Protein AF-0000000084503855 (afdb_homodimer)

Radius of gyration: 35.09 Å; Cα contacts (8 Å, |Δi|>4): 1889; chains: 2; bounding box: 133×129×103 Å

Foldseek 3Di:
DCPDDPDPPPPPDDDPPPPPPPPPPPPPPPPLPQPPPPPDDPDDLLDFDDLLDCLLVLLQLLQQPQALAVLQLQQAFFKKFKWKQAFFQKWKAKACALDDDAFFDKIFSDQLVRVLHQFYPHIKIWIKTFHHIAIEMETGHQLVFQFQLANVFVLCLQQPVADDSDDPVCPVVSLQSVLVSCVVLRHQWYWHHFLAIMTRGGGPVPRMDTPDIDNDFDAFPDDDPLFPPPPRVPDPDPPPPDDDDDDDPDDDPPPPPPPPDPPPSPPRPDYDGPPPDDDHGHHSLLSVVVSSVVRLVQNGPPRPPSMGTPSLLMQGNSQVVQPQLSVVCRPHDSSSRHPHRGDSVSSVVSNVSSSLSSHPPRADALPDPLNVLSVVVCVLPVVLLVVLLQLLDDPHDPDDLVVSLVVNLVSLCVSLVVLDDPQLDDDPPPPPPPDDPCPPVCVVVCLSVLLVSLVSSLSCQLPVSPVPRPPVRRDPSNVSSSSSSSSLSSNVSSLSSSLNSCSVDPDPVDDSNVNSNVNSVSSVVNCVSSVHSVVQWDVPHEDPQWDWDFATPPQQDDDGPPRPDDGDDSVPGDRRIDTGGSPHPSD/DCPPDPDDDDPPPPPPPPPPPPPPPPPPPPPLPQPPPPPDDPDDLLDFDDLLDCLLVLLQLLQCPQALAVLQLQQAFFKKFKWKQAFFQKWKAKACALDDDFFFDKIFSDQLQRVLHQFYPHIKIWIKTFHHIAIEMETGHQLVFQFQLANVFVLCLQQPVADDRDDPVCPRVSLQSVLVSCVVLRHQWYWHHFLAIMTRGGGPVPRMDTPDIDNDFDAFPDDDPLFPPPPRVPDPDPPPPDDDDDDDPDDDPPPPPPPPPPPPSPPRPDYDGPPPDDDHGHHSLLSVLVSSVVRLVQNGPVRPPSMGTPSLLMQGNSQVVQPQLSVVCRPHDSSSRHPHRGDSVSSVVSNVSVSLSSHPPRADALPDPLNVLSVVVCVLPVVLLVVLLQLLDDPHDPDDLVVSLVVNLVSLCVSLVVLDDPQLDDDPPPPPPPDDPCPPVCVVVCLSVLQVSLVSSLSCQLPVSPVPRPPVRRDPSNVSSSSSSSSLSSNVSSLSSSLNSCSVDPDPVDDSNNNSNVNSVSSVVNCVSSVHSVVQWDVPHADPQWDWDFDTPPQQDDDGVPRPDDGDDSVPGDRRIDTGGSPHPSD

Structure (mmCIF, N/CA/C/O backbone):
data_AF-0000000084503855-model_v1
#
loop_
_entity.id
_entity.type
_entity.pdbx_description
1 polymer 'Uncharacterized protein'
#
loop_
_atom_site.group_PDB
_atom_site.id
_atom_site.type_symbol
_atom_site.label_atom_id
_atom_site.label_alt_id
_atom_site.label_comp_id
_atom_site.label_asym_id
_atom_site.label_entity_id
_atom_site.label_seq_id
_atom_site.pdbx_PDB_ins_code
_atom_site.Cartn_x
_atom_site.Cartn_y
_atom_site.Cartn_z
_atom_site.occupancy
_atom_site.B_iso_or_equiv
_atom_site.auth_seq_id
_atom_site.auth_comp_id
_atom_site.auth_asym_id
_atom_site.auth_atom_id
_atom_site.pdbx_PDB_model_num
ATOM 1 N N . MET A 1 1 ? 39.156 76.625 -50.906 1 20.64 1 MET A N 1
ATOM 2 C CA . MET A 1 1 ? 39.375 76.875 -49.5 1 20.64 1 MET A CA 1
ATOM 3 C C . MET A 1 1 ? 38.156 76.375 -48.688 1 20.64 1 MET A C 1
ATOM 5 O O . MET A 1 1 ? 38.312 75.75 -47.625 1 20.64 1 MET A O 1
ATOM 9 N N . ARG A 1 2 ? 37.062 77 -48.906 1 20.7 2 ARG A N 1
ATOM 10 C CA . ARG A 1 2 ? 36.062 77.5 -47.938 1 20.7 2 ARG A CA 1
ATOM 11 C C . ARG A 1 2 ? 35.125 76.375 -47.531 1 20.7 2 ARG A C 1
ATOM 13 O O . ARG A 1 2 ? 34.219 76 -48.312 1 20.7 2 ARG A O 1
ATOM 20 N N . THR A 1 3 ? 35.656 75.312 -46.875 1 24.72 3 THR A N 1
ATOM 21 C CA . THR A 1 3 ? 35.188 74 -46.562 1 24.72 3 THR A CA 1
ATOM 22 C C . THR A 1 3 ? 34.031 74.062 -45.562 1 24.72 3 THR A C 1
ATOM 24 O O . THR A 1 3 ? 34.188 74.5 -44.438 1 24.72 3 THR A O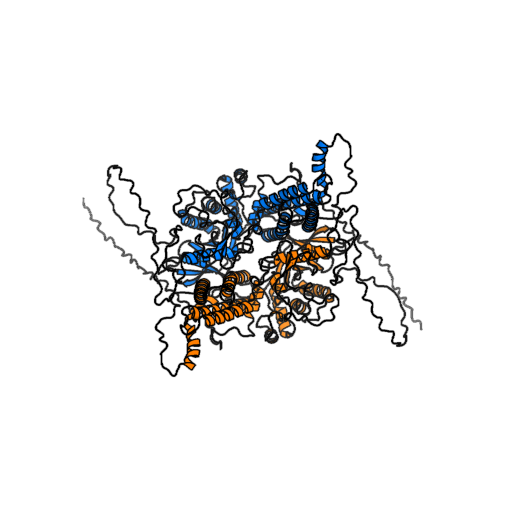 1
ATOM 27 N N . THR A 1 4 ? 32.844 74.5 -46.094 1 23.95 4 THR A N 1
ATOM 28 C CA . THR A 1 4 ? 31.641 74.875 -45.344 1 23.95 4 THR A CA 1
ATOM 29 C C . THR A 1 4 ? 31.234 73.75 -44.406 1 23.95 4 THR A C 1
ATOM 31 O O . THR A 1 4 ? 31.266 72.562 -44.75 1 23.95 4 THR A O 1
ATOM 34 N N . GLY A 1 5 ? 31.188 74 -43.062 1 21.47 5 GLY A N 1
ATOM 35 C CA . GLY A 1 5 ? 31.156 73.5 -41.688 1 21.47 5 GLY A CA 1
ATOM 36 C C . GLY A 1 5 ? 29.812 72.875 -41.281 1 21.47 5 GLY A C 1
ATOM 37 O O . GLY A 1 5 ? 28.859 73.625 -41.031 1 21.47 5 GLY A O 1
ATOM 38 N N . LEU A 1 6 ? 29.203 72 -42.188 1 24.83 6 LEU A N 1
ATOM 39 C CA . LEU A 1 6 ? 27.797 71.625 -41.969 1 24.83 6 LEU A CA 1
ATOM 40 C C . LEU A 1 6 ? 27.594 71 -40.594 1 24.83 6 LEU A C 1
ATOM 42 O O . LEU A 1 6 ? 28.281 70.062 -40.219 1 24.83 6 LEU A O 1
ATOM 46 N N . TYR A 1 7 ? 27.141 71.812 -39.594 1 21.03 7 TYR A N 1
ATOM 47 C CA . TYR A 1 7 ? 26.891 71.75 -38.156 1 21.03 7 TYR A CA 1
ATOM 48 C C . TYR A 1 7 ? 25.922 70.625 -37.844 1 21.03 7 TYR A C 1
ATOM 50 O O . TYR A 1 7 ? 24.859 70.5 -38.469 1 21.03 7 TYR A O 1
ATOM 58 N N . ALA A 1 8 ? 26.391 69.438 -37.188 1 21.44 8 ALA A N 1
ATOM 59 C CA . ALA A 1 8 ? 25.953 68.125 -36.75 1 21.44 8 ALA A CA 1
ATOM 60 C C . ALA A 1 8 ? 24.906 68.25 -35.656 1 21.44 8 ALA A C 1
ATOM 62 O O . ALA A 1 8 ? 25.234 68.625 -34.531 1 21.44 8 ALA A O 1
ATOM 63 N N . CYS A 1 9 ? 23.766 68.938 -35.812 1 20.27 9 CYS A N 1
ATOM 64 C CA . CYS A 1 9 ? 22.844 69.25 -34.719 1 20.27 9 CYS A CA 1
ATOM 65 C C . CYS A 1 9 ? 22.312 67.938 -34.062 1 20.27 9 CYS A C 1
ATOM 67 O O . CYS A 1 9 ? 21.547 67.188 -34.688 1 20.27 9 CYS A O 1
ATOM 69 N N . LEU A 1 10 ? 23.125 67.188 -33.375 1 20.89 10 LEU A N 1
ATOM 70 C CA . LEU A 1 10 ? 22.75 65.875 -32.75 1 20.89 10 LEU A CA 1
ATOM 71 C C . LEU A 1 10 ? 21.688 66.062 -31.672 1 20.89 10 LEU A C 1
ATOM 73 O O . LEU A 1 10 ? 21.922 66.812 -30.703 1 20.89 10 LEU A O 1
ATOM 77 N N . LEU A 1 11 ? 20.375 66.188 -31.984 1 20.27 11 LEU A N 1
ATOM 78 C CA . LEU A 1 11 ? 19.219 66.438 -31.141 1 20.27 11 LEU A CA 1
ATOM 79 C C . LEU A 1 11 ? 19.125 65.375 -30.047 1 20.27 11 LEU A C 1
ATOM 81 O O . LEU A 1 11 ? 19.125 64.188 -30.328 1 20.27 11 LEU A O 1
ATOM 85 N N . THR A 1 12 ? 19.5 65.625 -28.75 1 21 12 THR A N 1
ATOM 86 C CA . THR A 1 12 ? 19.672 64.875 -27.484 1 21 12 THR A CA 1
ATOM 87 C C . THR A 1 12 ? 18.328 64.562 -26.859 1 21 12 THR A C 1
ATOM 89 O O . THR A 1 12 ? 18.25 63.938 -25.797 1 21 12 THR A O 1
ATOM 92 N N . GLY A 1 13 ? 17.172 64.438 -27.469 1 20.45 13 GLY A N 1
ATOM 93 C CA . GLY A 1 13 ? 16.031 64.625 -26.578 1 20.45 13 GLY A CA 1
ATOM 94 C C . GLY A 1 13 ? 16 63.594 -25.453 1 20.45 13 GLY A C 1
ATOM 95 O O . GLY A 1 13 ? 16.641 62.562 -25.547 1 20.45 13 GLY A O 1
ATOM 96 N N . SER A 1 14 ? 15.508 63.969 -24.156 1 20.91 14 SER A N 1
ATOM 97 C CA . SER A 1 14 ? 15.375 63.625 -22.75 1 20.91 14 SER A CA 1
ATOM 98 C C . SER A 1 14 ? 14.375 62.5 -22.531 1 20.91 14 SER A C 1
ATOM 100 O O . SER A 1 14 ? 13.203 62.625 -22.891 1 20.91 14 SER A O 1
ATOM 102 N N . LEU A 1 15 ? 14.711 61.25 -22.75 1 21.56 15 LEU A N 1
ATOM 103 C CA . LEU A 1 15 ? 13.844 60.094 -22.5 1 21.56 15 LEU A CA 1
ATOM 104 C C . LEU A 1 15 ? 13.414 60.062 -21.031 1 21.56 15 LEU A C 1
ATOM 106 O O . LEU A 1 15 ? 14.258 60.031 -20.141 1 21.56 15 LEU A O 1
ATOM 110 N N . ALA A 1 16 ? 12.219 60.594 -20.641 1 23.03 16 ALA A N 1
ATOM 111 C CA . ALA A 1 16 ? 11.539 60.594 -19.359 1 23.03 16 ALA A CA 1
ATOM 112 C C . ALA A 1 16 ? 11.352 59.156 -18.844 1 23.03 16 ALA A C 1
ATOM 114 O O . ALA A 1 16 ? 10.742 58.312 -19.531 1 23.03 16 ALA A O 1
ATOM 115 N N . PHE A 1 17 ? 12.266 58.656 -18.062 1 23.59 17 PHE A N 1
ATOM 116 C CA . PHE A 1 17 ? 12.25 57.375 -17.344 1 23.59 17 PHE A CA 1
ATOM 117 C C . PHE A 1 17 ? 11.062 57.312 -16.391 1 23.59 17 PHE A C 1
ATOM 119 O O . PHE A 1 17 ? 10.969 58.094 -15.453 1 23.59 17 PHE A O 1
ATOM 126 N N . VAL A 1 18 ? 9.812 57.094 -16.859 1 23.7 18 VAL A N 1
ATOM 127 C CA . VAL A 1 18 ? 8.719 56.844 -15.922 1 23.7 18 VAL A CA 1
ATOM 128 C C . VAL A 1 18 ? 9.047 55.688 -15.008 1 23.7 18 VAL A C 1
ATOM 130 O O . VAL A 1 18 ? 9.281 54.562 -15.484 1 23.7 18 VAL A O 1
ATOM 133 N N . ALA A 1 19 ? 9.656 55.875 -13.852 1 24.56 19 ALA A N 1
ATOM 134 C CA . ALA A 1 19 ? 9.945 54.969 -12.742 1 24.56 19 ALA A CA 1
ATOM 135 C C . ALA A 1 19 ? 8.664 54.344 -12.195 1 24.56 19 ALA A C 1
ATOM 137 O O . ALA A 1 19 ? 7.832 55.031 -11.609 1 24.56 19 ALA A O 1
ATOM 138 N N . GLY A 1 20 ? 7.938 53.531 -12.953 1 23.92 20 GLY A N 1
ATOM 139 C CA . GLY A 1 20 ? 6.844 52.812 -12.32 1 23.92 20 GLY A CA 1
ATOM 140 C C . GLY A 1 20 ? 7.266 52.094 -11.047 1 23.92 20 GLY A C 1
ATOM 141 O O . GLY A 1 20 ? 8.219 51.312 -11.055 1 23.92 20 GLY A O 1
ATOM 142 N N . SER A 1 21 ? 7.145 52.75 -9.906 1 26.02 21 SER A N 1
ATOM 143 C CA . SER A 1 21 ? 7.363 52.188 -8.578 1 26.02 21 SER A CA 1
ATOM 144 C C . SER A 1 21 ? 6.586 50.906 -8.391 1 26.02 21 SER A C 1
ATOM 146 O O . SER A 1 21 ? 5.355 50.875 -8.484 1 26.02 21 SER A O 1
ATOM 148 N N . VAL A 1 22 ? 7.082 49.781 -8.852 1 29.42 22 VAL A N 1
ATOM 149 C CA . VAL A 1 22 ? 6.512 48.531 -8.43 1 29.42 22 VAL A CA 1
ATOM 150 C C . VAL A 1 22 ? 6.496 48.438 -6.906 1 29.42 22 VAL A C 1
ATOM 152 O O . VAL A 1 22 ? 7.547 48.469 -6.266 1 29.42 22 VAL A O 1
ATOM 155 N N . ILE A 1 23 ? 5.449 49 -6.289 1 29.05 23 ILE A N 1
ATOM 156 C CA . ILE A 1 23 ? 5.188 48.781 -4.871 1 29.05 23 ILE A CA 1
ATOM 157 C C . ILE A 1 23 ? 5.305 47.281 -4.551 1 29.05 23 ILE A C 1
ATOM 159 O O . ILE A 1 23 ? 4.574 46.469 -5.113 1 29.05 23 ILE A O 1
ATOM 163 N N . TYR A 1 24 ? 6.492 46.906 -4.211 1 29.59 24 TYR A N 1
ATOM 164 C CA . TYR A 1 24 ? 6.727 45.594 -3.58 1 29.59 24 TYR A CA 1
ATOM 165 C C . TYR A 1 24 ? 5.777 45.375 -2.404 1 29.59 24 TYR A C 1
ATOM 167 O O . TYR A 1 24 ? 5.93 46.031 -1.354 1 29.59 24 TYR A O 1
ATOM 175 N N . ASP A 1 25 ? 4.477 45.25 -2.689 1 28.19 25 ASP A N 1
ATOM 176 C CA . ASP A 1 25 ? 3.631 44.875 -1.563 1 28.19 25 ASP A CA 1
ATOM 177 C C . ASP A 1 25 ? 4.238 43.688 -0.797 1 28.19 25 ASP A C 1
ATOM 179 O O . ASP A 1 25 ? 4.598 42.688 -1.393 1 28.19 25 ASP A O 1
ATOM 183 N N . ASN A 1 26 ? 4.961 43.969 0.205 1 31.09 26 ASN A N 1
ATOM 184 C CA . ASN A 1 26 ? 5.383 42.969 1.186 1 31.09 26 ASN A CA 1
ATOM 185 C C . ASN A 1 26 ? 4.289 41.938 1.444 1 31.09 26 ASN A C 1
ATOM 187 O O . ASN A 1 26 ? 3.166 42.312 1.803 1 31.09 26 ASN A O 1
ATOM 191 N N . PRO A 1 27 ? 4.352 40.844 0.814 1 33.06 27 PRO A N 1
ATOM 192 C CA . PRO A 1 27 ? 3.295 39.875 1.146 1 33.06 27 PRO A CA 1
ATOM 193 C C . PRO A 1 27 ? 3.059 39.75 2.65 1 33.06 27 PRO A C 1
ATOM 195 O O . PRO A 1 27 ? 3.971 39.406 3.395 1 33.06 27 PRO A O 1
ATOM 198 N N . VAL A 1 28 ? 2.254 40.625 3.24 1 30.77 28 VAL A N 1
ATOM 199 C CA . VAL A 1 28 ? 1.726 40.594 4.602 1 30.77 28 VAL A CA 1
ATOM 200 C C . VAL A 1 28 ? 1.418 39.156 4.98 1 30.77 28 VAL A C 1
ATOM 202 O O . VAL A 1 28 ? 0.935 38.375 4.156 1 30.77 28 VAL A O 1
ATOM 205 N N . GLN A 1 29 ? 1.939 38.688 6.055 1 35 29 GLN A N 1
ATOM 206 C CA . GLN A 1 29 ? 1.551 37.469 6.754 1 35 29 GLN A CA 1
ATOM 207 C C . GLN A 1 29 ? 0.047 37.219 6.648 1 35 29 GLN A C 1
ATOM 209 O O . GLN A 1 29 ? -0.75 38.062 7.066 1 35 29 GLN A O 1
ATOM 214 N N . LYS A 1 30 ? -0.479 36.594 5.68 1 41.06 30 LYS A N 1
ATOM 215 C CA . LYS A 1 30 ? -1.91 36.312 5.781 1 41.06 30 LYS A CA 1
ATOM 216 C C . LYS A 1 30 ? -2.236 35.594 7.07 1 41.06 30 LYS A C 1
ATOM 218 O O . LYS A 1 30 ? -1.779 34.469 7.273 1 41.06 30 LYS A O 1
ATOM 223 N N . PRO A 1 31 ? -2.57 36.25 8.164 1 38.91 31 PRO A N 1
ATOM 224 C CA . PRO A 1 31 ? -3.006 35.531 9.359 1 38.91 31 PRO A CA 1
ATOM 225 C C . PRO A 1 31 ? -3.92 34.344 9.047 1 38.91 31 PRO A C 1
ATOM 227 O O . PRO A 1 31 ? -4.523 34.312 7.969 1 38.91 31 PRO A O 1
ATOM 230 N N . LEU A 1 32 ? -3.719 33.281 9.82 1 41.47 32 LEU A N 1
ATOM 231 C CA . LEU A 1 32 ? -4.688 32.188 9.719 1 41.47 32 LEU A CA 1
ATOM 232 C C . LEU A 1 32 ? -6.094 32.719 9.5 1 41.47 32 LEU A C 1
ATOM 234 O O . LEU A 1 32 ? -6.594 33.531 10.297 1 41.47 32 LEU A O 1
ATOM 238 N N . LEU A 1 33 ? -6.457 33.125 8.234 1 36.66 33 LEU A N 1
ATOM 239 C CA . LEU A 1 33 ? -7.832 33.562 8 1 36.66 33 LEU A CA 1
ATOM 240 C C . LEU A 1 33 ? -8.812 32.688 8.766 1 36.66 33 LEU A C 1
ATOM 242 O O . LEU A 1 33 ? -8.656 31.469 8.812 1 36.66 33 LEU A O 1
ATOM 246 N N . PRO A 1 34 ? -9.602 33.344 9.617 1 35.28 34 PRO A N 1
ATOM 247 C CA . PRO A 1 34 ? -10.664 32.531 10.211 1 35.28 34 PRO A CA 1
ATOM 248 C C . PRO A 1 34 ? -11.422 31.688 9.172 1 35.28 34 PRO A C 1
ATOM 250 O O . PRO A 1 34 ? -11.766 32.188 8.102 1 35.28 34 PRO A O 1
ATOM 253 N N . GLY A 1 35 ? -11.086 30.469 9 1 34.59 35 GLY A N 1
ATOM 254 C CA . GLY A 1 35 ? -11.852 29.609 8.117 1 34.59 35 GLY A CA 1
ATOM 255 C C . GLY A 1 35 ? -13.32 29.969 8.047 1 34.59 35 GLY A C 1
ATOM 256 O O . GLY A 1 35 ? -13.836 30.672 8.914 1 34.59 35 GLY A O 1
ATOM 257 N N . LEU A 1 36 ? -13.93 29.875 6.852 1 33.81 36 LEU A N 1
ATOM 258 C CA . LEU A 1 36 ? -15.359 30.062 6.633 1 33.81 36 LEU A CA 1
ATOM 259 C C . LEU A 1 36 ? -16.172 29.375 7.734 1 33.81 36 LEU A C 1
ATOM 261 O O . LEU A 1 36 ? -16.219 28.156 7.801 1 33.81 36 LEU A O 1
ATOM 265 N N . SER A 1 37 ? -16.25 30.031 8.852 1 34.38 37 SER A N 1
ATOM 266 C CA . SER A 1 37 ? -17.25 29.531 9.781 1 34.38 37 SER A CA 1
ATOM 267 C C . SER A 1 37 ? -18.562 29.234 9.062 1 34.38 37 SER A C 1
ATOM 269 O O . SER A 1 37 ? -19.078 30.078 8.32 1 34.38 37 SER A O 1
ATOM 271 N N . GLN A 1 38 ? -18.766 28.094 8.617 1 35.62 38 GLN A N 1
ATOM 272 C CA . GLN A 1 38 ? -20.172 27.906 8.32 1 35.62 38 GLN A CA 1
ATOM 273 C C . GLN A 1 38 ? -21.047 28.578 9.375 1 35.62 38 GLN A C 1
ATOM 275 O O . GLN A 1 38 ? -20.844 28.406 10.578 1 35.62 38 GLN A O 1
ATOM 280 N N . PRO A 1 39 ? -21.75 29.688 9.039 1 38.03 39 PRO A N 1
ATOM 281 C CA . PRO A 1 39 ? -22.562 30.453 9.984 1 38.03 39 PRO A CA 1
ATOM 282 C C . PRO A 1 39 ? -23.141 29.578 11.109 1 38.03 39 PRO A C 1
ATOM 284 O O . PRO A 1 39 ? -23.016 29.922 12.281 1 38.03 39 PRO A O 1
ATOM 287 N N . ASN A 1 40 ? -24.344 29 10.797 1 37.69 40 ASN A N 1
ATOM 288 C CA . ASN A 1 40 ? -25.453 28.656 11.664 1 37.69 40 ASN A CA 1
ATOM 289 C C . ASN A 1 40 ? -25.172 27.406 12.492 1 37.69 40 ASN A C 1
ATOM 291 O O . ASN A 1 40 ? -26.078 26.609 12.766 1 37.69 40 ASN A O 1
ATOM 295 N N . SER A 1 41 ? -24.047 26.891 12.508 1 46.59 41 SER A N 1
ATOM 296 C CA . SER A 1 41 ? -24.188 25.656 13.258 1 46.59 41 SER A CA 1
ATOM 297 C C . SER A 1 41 ? -24.359 25.922 14.75 1 46.59 41 SER A C 1
ATOM 299 O O . SER A 1 41 ? -23.547 26.609 15.359 1 46.59 41 SER A O 1
ATOM 301 N N . LYS A 1 42 ? -25.453 25.828 15.359 1 53.38 42 LYS A N 1
ATOM 302 C CA . LYS A 1 42 ? -25.953 25.844 16.734 1 53.38 42 LYS A CA 1
ATOM 303 C C . LYS A 1 42 ? -24.953 25.172 17.672 1 53.38 42 LYS A C 1
ATOM 305 O O . LYS A 1 42 ? -25.109 25.25 18.891 1 53.38 42 LYS A O 1
ATOM 310 N N . TRP A 1 43 ? -23.953 24.453 17.062 1 61.44 43 TRP A N 1
ATOM 311 C CA . TRP A 1 43 ? -23.141 23.688 18.016 1 61.44 43 TRP A CA 1
ATOM 312 C C . TRP A 1 43 ? -21.844 24.406 18.328 1 61.44 43 TRP A C 1
ATOM 314 O O . TRP A 1 43 ? -21.266 25.078 17.453 1 61.44 43 TRP A O 1
ATOM 324 N N . SER A 1 44 ? -21.391 24.312 19.484 1 79.94 44 SER A N 1
ATOM 325 C CA . SER A 1 44 ? -20.109 24.828 19.984 1 79.94 44 SER A CA 1
ATOM 326 C C . SER A 1 44 ? -18.938 24.172 19.266 1 79.94 44 SER A C 1
ATOM 328 O O . SER A 1 44 ? -18.984 22.984 18.922 1 79.94 44 SER A O 1
ATOM 330 N N . TRP A 1 45 ? -17.922 24.938 18.812 1 80.81 45 TRP A N 1
ATOM 331 C CA . TRP A 1 45 ? -16.75 24.469 18.094 1 80.81 45 TRP A CA 1
ATOM 332 C C . TRP A 1 45 ? -16.078 23.328 18.828 1 80.81 45 TRP A C 1
ATOM 334 O O . TRP A 1 45 ? -15.367 22.516 18.234 1 80.81 45 TRP A O 1
ATOM 344 N N . ASP A 1 46 ? -16.312 23.219 20.094 1 87 46 ASP A N 1
ATOM 345 C CA . ASP A 1 46 ? -15.602 22.234 20.922 1 87 46 ASP A CA 1
ATOM 346 C C . ASP A 1 46 ? -16.5 21.047 21.234 1 87 46 ASP A C 1
ATOM 348 O O . ASP A 1 46 ? -16.141 20.188 22.047 1 87 46 ASP A O 1
ATOM 352 N N . ALA A 1 47 ? -17.641 21.031 20.578 1 90.75 47 ALA A N 1
ATOM 353 C CA . ALA A 1 47 ? -18.531 19.906 20.797 1 90.75 47 ALA A CA 1
ATOM 354 C C . ALA A 1 47 ? -18.062 18.688 20 1 90.75 47 ALA A C 1
ATOM 356 O O . ALA A 1 47 ? -17.625 18.812 18.859 1 90.75 47 ALA A O 1
ATOM 357 N N . PRO A 1 48 ? -18.141 17.484 20.625 1 92.69 48 PRO A N 1
ATOM 358 C CA . PRO A 1 48 ? -17.875 16.266 19.859 1 92.69 48 PRO A CA 1
ATOM 359 C C . PRO A 1 48 ? -18.906 16.016 18.766 1 92.69 48 PRO A C 1
ATOM 361 O O . PRO A 1 48 ? -19.969 16.656 18.75 1 92.69 48 PRO A O 1
ATOM 364 N N . PRO A 1 49 ? -18.578 15.195 17.812 1 92.38 49 PRO A N 1
ATOM 365 C CA . PRO A 1 49 ? -19.547 14.898 16.766 1 92.38 49 PRO A CA 1
ATOM 366 C C . PRO A 1 49 ? -20.859 14.344 17.312 1 92.38 49 PRO A C 1
ATOM 368 O O . PRO A 1 49 ? -20.859 13.586 18.281 1 92.38 49 PRO A O 1
ATOM 371 N N . ALA A 1 50 ? -21.859 14.773 16.609 1 89.44 50 ALA A N 1
ATOM 372 C CA . ALA A 1 50 ? -23.172 14.258 16.984 1 89.44 50 ALA A CA 1
ATOM 373 C C . ALA A 1 50 ? -23.266 12.758 16.75 1 89.44 50 ALA A C 1
ATOM 375 O O . ALA A 1 50 ? -22.5 12.203 15.953 1 89.44 50 ALA A O 1
ATOM 376 N N . ASP A 1 51 ? -24.203 12.125 17.359 1 85.62 51 ASP A N 1
ATOM 377 C CA . ASP A 1 51 ? -24.391 10.68 17.281 1 85.62 51 ASP A CA 1
ATOM 378 C C . ASP A 1 51 ? -24.797 10.266 15.867 1 85.62 51 ASP A C 1
ATOM 380 O O . ASP A 1 51 ? -24.578 9.125 15.461 1 85.62 51 ASP A O 1
ATOM 384 N N . ASP A 1 52 ? -25.406 11.172 15.219 1 87.38 52 ASP A N 1
ATOM 385 C CA . ASP A 1 52 ? -25.891 10.836 13.883 1 87.38 52 ASP A CA 1
ATOM 386 C C . ASP A 1 52 ? -24.938 11.383 12.812 1 87.38 52 ASP A C 1
ATOM 388 O O . ASP A 1 52 ? -25.328 11.523 11.648 1 87.38 52 ASP A O 1
ATOM 392 N N . ASN A 1 53 ? -23.781 11.719 13.25 1 90.94 53 ASN A N 1
ATOM 393 C CA . ASN A 1 53 ? -22.719 12.117 12.32 1 90.94 53 ASN A CA 1
ATOM 394 C C . ASN A 1 53 ? -21.938 10.906 11.82 1 90.94 53 ASN A C 1
ATOM 396 O O . ASN A 1 53 ? -21.344 10.172 12.617 1 90.94 53 ASN A O 1
ATOM 400 N N . TYR A 1 54 ? -21.875 10.703 10.469 1 95.62 54 TYR A N 1
ATOM 401 C CA . TYR A 1 54 ? -21.219 9.516 9.938 1 95.62 54 TYR A CA 1
ATOM 402 C C . TYR A 1 54 ? -20.016 9.891 9.062 1 95.62 54 TYR A C 1
ATOM 404 O O . TYR A 1 54 ? -19.656 9.156 8.141 1 95.62 54 TYR A O 1
ATOM 412 N N . ASP A 1 55 ? -19.469 11.062 9.328 1 97.44 55 ASP A N 1
ATOM 413 C CA . ASP A 1 55 ? -18.297 11.539 8.594 1 97.44 55 ASP A CA 1
ATOM 414 C C . ASP A 1 55 ? -17.141 10.547 8.703 1 97.44 55 ASP A C 1
ATOM 416 O O . ASP A 1 55 ? -16.516 10.195 7.695 1 97.44 55 ASP A O 1
ATOM 420 N N . ASN A 1 56 ? -16.906 10.062 9.891 1 98.19 56 ASN A N 1
ATOM 421 C CA . ASN A 1 56 ? -15.82 9.109 10.078 1 98.19 56 ASN A CA 1
ATOM 422 C C . ASN A 1 56 ? -16.078 7.812 9.32 1 98.19 56 ASN A C 1
ATOM 424 O O . ASN A 1 56 ? -15.141 7.176 8.836 1 98.19 56 ASN A O 1
ATOM 428 N N . GLN A 1 57 ? -17.359 7.375 9.242 1 98 57 GLN A N 1
ATOM 429 C CA . GLN A 1 57 ? -17.672 6.148 8.523 1 98 57 GLN A CA 1
ATOM 430 C C . GLN A 1 57 ? -17.359 6.293 7.035 1 98 57 GLN A C 1
ATOM 432 O O . GLN A 1 57 ? -16.859 5.359 6.406 1 98 57 GLN A O 1
ATOM 437 N N . ILE A 1 58 ? -17.688 7.438 6.484 1 98.56 58 ILE A N 1
ATOM 438 C CA . ILE A 1 58 ? -17.375 7.723 5.094 1 98.56 58 ILE A CA 1
ATOM 439 C C . ILE A 1 58 ? -15.852 7.727 4.906 1 98.56 58 ILE A C 1
ATOM 441 O O . ILE A 1 58 ? -15.336 7.094 3.984 1 98.56 58 ILE A O 1
ATOM 445 N N . PHE A 1 59 ? -15.148 8.414 5.852 1 98.75 59 PHE A N 1
ATOM 446 C CA . PHE A 1 59 ? -13.688 8.469 5.828 1 98.75 59 PHE A CA 1
ATOM 447 C C . PHE A 1 59 ? -13.094 7.07 5.898 1 98.75 59 PHE A C 1
ATOM 449 O O . PHE A 1 59 ? -12.242 6.715 5.086 1 98.75 59 PHE A O 1
ATOM 456 N N . PHE A 1 60 ? -13.555 6.293 6.848 1 98.44 60 PHE A N 1
ATOM 457 C CA . PHE A 1 60 ? -13.023 4.961 7.121 1 98.44 60 PHE A CA 1
ATOM 458 C C . PHE A 1 60 ? -13.188 4.051 5.91 1 98.44 60 PHE A C 1
ATOM 460 O O . PHE A 1 60 ? -12.258 3.344 5.523 1 98.44 60 PHE A O 1
ATOM 467 N N . ARG A 1 61 ? -14.375 4.055 5.32 1 98.56 61 ARG A N 1
ATOM 468 C CA . ARG A 1 61 ? -14.633 3.195 4.168 1 98.56 61 ARG A CA 1
ATOM 469 C C . ARG A 1 61 ? -13.781 3.602 2.975 1 98.56 61 ARG A C 1
ATOM 471 O O . ARG A 1 61 ? -13.242 2.746 2.266 1 98.56 61 ARG A O 1
ATOM 478 N N . LEU A 1 62 ? -13.664 4.871 2.744 1 98.75 62 LEU A N 1
ATOM 479 C CA . LEU A 1 62 ? -12.812 5.371 1.672 1 98.75 62 LEU A CA 1
ATOM 480 C C . LEU A 1 62 ? -11.367 4.953 1.889 1 98.75 62 LEU A C 1
ATOM 482 O O . LEU A 1 62 ? -10.703 4.492 0.957 1 98.75 62 LEU A O 1
ATOM 486 N N . ALA A 1 63 ? -10.906 5.016 3.127 1 98.5 63 ALA A N 1
ATOM 487 C CA . ALA A 1 63 ? -9.508 4.801 3.473 1 98.5 63 ALA A CA 1
ATOM 488 C C . ALA A 1 63 ? -9.141 3.32 3.385 1 98.5 63 ALA A C 1
ATOM 490 O O . ALA A 1 63 ? -7.965 2.971 3.25 1 98.5 63 ALA A O 1
ATOM 491 N N . THR A 1 64 ? -10.141 2.436 3.414 1 98.19 64 THR A N 1
ATOM 492 C CA . THR A 1 64 ? -9.82 1.025 3.605 1 98.19 64 THR A CA 1
ATOM 493 C C . THR A 1 64 ? -10.32 0.193 2.43 1 98.19 64 THR A C 1
ATOM 495 O O . THR A 1 64 ? -10.445 -1.029 2.535 1 98.19 64 THR A O 1
ATOM 498 N N . LEU A 1 65 ? -10.609 0.863 1.32 1 98.62 65 LEU A N 1
ATOM 499 C CA . LEU A 1 65 ? -11.023 0.155 0.114 1 98.62 65 LEU A CA 1
ATOM 500 C C . LEU A 1 65 ? -10.008 -0.923 -0.259 1 98.62 65 LEU A C 1
ATOM 502 O O . LEU A 1 65 ? -8.797 -0.691 -0.198 1 98.62 65 LEU A O 1
ATOM 506 N N . LEU A 1 66 ? -10.484 -2.146 -0.534 1 98.56 66 LEU A N 1
ATOM 507 C CA . LEU A 1 66 ? -9.734 -3.271 -1.083 1 98.56 66 LEU A CA 1
ATOM 508 C C . LEU A 1 66 ? -8.742 -3.812 -0.061 1 98.56 66 LEU A C 1
ATOM 510 O O . LEU A 1 66 ? -7.805 -4.527 -0.42 1 98.56 66 LEU A O 1
ATOM 514 N N . GLN A 1 67 ? -8.898 -3.445 1.204 1 98.25 67 GLN A N 1
ATOM 515 C CA . GLN A 1 67 ? -8.094 -4.023 2.273 1 98.25 67 GLN A CA 1
ATOM 516 C C . GLN A 1 67 ? -8.867 -5.109 3.018 1 98.25 67 GLN A C 1
ATOM 518 O O . GLN A 1 67 ? -10.008 -4.891 3.438 1 98.25 67 GLN A O 1
ATOM 523 N N . HIS A 1 68 ? -8.266 -6.188 3.184 1 97.69 68 HIS A N 1
ATOM 524 C CA . HIS A 1 68 ? -8.945 -7.363 3.719 1 97.69 68 HIS A CA 1
ATOM 525 C C . HIS A 1 68 ? -9.273 -7.188 5.199 1 97.69 68 HIS A C 1
ATOM 527 O O . HIS A 1 68 ? -10.398 -7.445 5.625 1 97.69 68 HIS A O 1
ATOM 533 N N . TRP A 1 69 ? -8.43 -6.652 6.012 1 97.5 69 TRP A N 1
ATOM 534 C CA . TRP A 1 69 ? -8.477 -6.641 7.469 1 97.5 69 TRP A CA 1
ATOM 535 C C . TRP A 1 69 ? -9.602 -5.742 7.969 1 97.5 69 TRP A C 1
ATOM 537 O O . TRP A 1 69 ? -10.469 -6.184 8.727 1 97.5 69 TRP A O 1
ATOM 547 N N . PRO A 1 70 ? -9.656 -4.457 7.566 1 97.81 70 PRO A N 1
ATOM 548 C CA . PRO A 1 70 ? -10.75 -3.609 8.055 1 97.81 70 PRO A CA 1
ATOM 549 C C . PRO A 1 70 ? -12.117 -4.062 7.559 1 97.81 70 PRO A C 1
ATOM 551 O O . PRO A 1 70 ? -13.117 -3.881 8.25 1 97.81 70 PRO A O 1
ATOM 554 N N . ASN A 1 71 ? -12.164 -4.66 6.359 1 97.88 71 ASN A N 1
ATOM 555 C CA . ASN A 1 71 ? -13.438 -5.109 5.801 1 97.88 71 ASN A CA 1
ATOM 556 C C . ASN A 1 71 ? -13.898 -6.422 6.438 1 97.88 71 ASN A C 1
ATOM 558 O O . ASN A 1 71 ? -15.078 -6.762 6.375 1 97.88 71 ASN A O 1
ATOM 562 N N . THR A 1 72 ? -12.938 -7.164 7.008 1 96.75 72 THR A N 1
ATOM 563 C CA . THR A 1 72 ? -13.297 -8.305 7.852 1 96.75 72 THR A CA 1
ATOM 564 C C . THR A 1 72 ? -13.852 -7.828 9.188 1 96.75 72 THR A C 1
ATOM 566 O O . THR A 1 72 ? -14.828 -8.391 9.695 1 96.75 72 THR A O 1
ATOM 569 N N . ARG A 1 73 ? -13.281 -6.766 9.758 1 96.88 73 ARG A N 1
ATOM 570 C CA . ARG A 1 73 ? -13.688 -6.199 11.039 1 96.88 73 ARG A CA 1
ATOM 571 C C . ARG A 1 73 ? -15.102 -5.625 10.961 1 96.88 73 ARG A C 1
ATOM 573 O O . ARG A 1 73 ? -15.852 -5.68 11.93 1 96.88 73 ARG A O 1
ATOM 580 N N . TYR A 1 74 ? -15.375 -5.031 9.836 1 97.06 74 TYR A N 1
ATOM 581 C CA . TYR A 1 74 ? -16.688 -4.469 9.562 1 97.06 74 TYR A CA 1
ATOM 582 C C . TYR A 1 74 ? -17.297 -5.094 8.312 1 97.06 74 TYR A C 1
ATOM 584 O O . TYR A 1 74 ? -17.281 -4.496 7.234 1 97.06 74 TYR A O 1
ATOM 592 N N . PRO A 1 75 ? -17.938 -6.246 8.484 1 96.06 75 PRO A N 1
ATOM 593 C CA . PRO A 1 75 ? -18.297 -7.098 7.352 1 96.06 75 PRO A CA 1
ATOM 594 C C . PRO A 1 75 ? -19.406 -6.5 6.488 1 96.06 75 PRO A C 1
ATOM 596 O O . PRO A 1 75 ? -19.469 -6.762 5.281 1 96.06 75 PRO A O 1
ATOM 599 N N . SER A 1 76 ? -20.312 -5.727 7.102 1 95.62 76 SER A N 1
ATOM 600 C CA . SER A 1 76 ? -21.375 -5.102 6.324 1 95.62 76 SER A CA 1
ATOM 601 C C . SER A 1 76 ? -20.859 -3.893 5.551 1 95.62 76 SER A C 1
ATOM 603 O O . SER A 1 76 ? -20.719 -2.801 6.105 1 95.62 76 SER A O 1
ATOM 605 N N . GLY A 1 77 ? -20.625 -4.141 4.258 1 96.38 77 GLY A N 1
ATOM 606 C CA . GLY A 1 77 ? -20.172 -3.049 3.414 1 96.38 77 GLY A CA 1
ATOM 607 C C . GLY A 1 77 ? -21.203 -1.938 3.273 1 96.38 77 GLY A C 1
ATOM 608 O O . GLY A 1 77 ? -22.391 -2.154 3.492 1 96.38 77 GLY A O 1
ATOM 609 N N . ALA A 1 78 ? -20.703 -0.744 2.932 1 97.69 78 ALA A N 1
ATOM 610 C CA . ALA A 1 78 ? -21.562 0.425 2.809 1 97.69 78 ALA A CA 1
ATOM 611 C C . ALA A 1 78 ? -21.281 1.188 1.52 1 97.69 78 ALA A C 1
ATOM 613 O O . ALA A 1 78 ? -21.891 2.234 1.263 1 97.69 78 ALA A O 1
ATOM 614 N N . SER A 1 79 ? -20.359 0.667 0.731 1 98.38 79 SER A N 1
ATOM 615 C CA . SER A 1 79 ? -19.953 1.422 -0.446 1 98.38 79 SER A CA 1
ATOM 616 C C . SER A 1 79 ? -19.906 0.534 -1.686 1 98.38 79 SER A C 1
ATOM 618 O O . SER A 1 79 ? -19.594 -0.655 -1.594 1 98.38 79 SER A O 1
ATOM 620 N N . ILE A 1 80 ? -20.297 1.102 -2.795 1 98.88 80 ILE A N 1
ATOM 621 C CA . ILE A 1 80 ? -20.094 0.533 -4.125 1 98.88 80 ILE A CA 1
ATOM 622 C C . ILE A 1 80 ? -19.219 1.464 -4.953 1 98.88 80 ILE A C 1
ATOM 624 O O . ILE A 1 80 ? -19.469 2.67 -5.02 1 98.88 80 ILE A O 1
ATOM 628 N N . VAL A 1 81 ? -18.172 0.933 -5.488 1 98.94 81 VAL A N 1
ATOM 629 C CA . VAL A 1 81 ? -17.203 1.761 -6.203 1 98.94 81 VAL A CA 1
ATOM 630 C C . VAL A 1 81 ? -16.922 1.156 -7.578 1 98.94 81 VAL A C 1
ATOM 632 O O . VAL A 1 81 ? -16.578 -0.022 -7.684 1 98.94 81 VAL A O 1
ATOM 635 N N . PRO A 1 82 ? -17.094 1.961 -8.672 1 98.69 82 PRO A N 1
ATOM 636 C CA . PRO A 1 82 ? -16.672 1.454 -9.984 1 98.69 82 PRO A CA 1
ATOM 637 C C . PRO A 1 82 ? -15.156 1.298 -10.094 1 98.69 82 PRO A C 1
ATOM 639 O O . PRO A 1 82 ? -14.406 2.029 -9.438 1 98.69 82 PRO A O 1
ATOM 642 N N . GLY A 1 83 ? -14.758 0.318 -10.812 1 98.44 83 GLY A N 1
ATOM 643 C CA . GLY A 1 83 ? -13.336 0.107 -11.016 1 98.44 83 GLY A CA 1
ATOM 644 C C . GLY A 1 83 ? -13.031 -0.69 -12.273 1 98.44 83 GLY A C 1
ATOM 645 O O . GLY A 1 83 ? -13.914 -0.928 -13.094 1 98.44 83 GLY A O 1
ATOM 646 N N . THR A 1 84 ? -11.727 -0.98 -12.461 1 98.69 84 THR A N 1
ATOM 647 C CA . THR A 1 84 ? -11.242 -1.746 -13.602 1 98.69 84 THR A CA 1
ATOM 648 C C . THR A 1 84 ? -10.203 -2.771 -13.172 1 98.69 84 THR A C 1
ATOM 650 O O . THR A 1 84 ? -9.383 -2.5 -12.289 1 98.69 84 THR A O 1
ATOM 653 N N . ILE A 1 85 ? -10.273 -3.951 -13.719 1 98.88 85 ILE A N 1
ATOM 654 C CA . ILE A 1 85 ? -9.18 -4.914 -13.688 1 98.88 85 ILE A CA 1
ATOM 655 C C . ILE A 1 85 ? -8.32 -4.766 -14.938 1 98.88 85 ILE A C 1
ATOM 657 O O . ILE A 1 85 ? -8.797 -4.984 -16.062 1 98.88 85 ILE A O 1
ATOM 661 N N . PRO A 1 86 ? -7.094 -4.387 -14.797 1 98.69 86 PRO A N 1
ATOM 662 C CA . PRO A 1 86 ? -6.254 -4.07 -15.953 1 98.69 86 PRO A CA 1
ATOM 663 C C . PRO A 1 86 ? -5.984 -5.285 -16.844 1 98.69 86 PRO A C 1
ATOM 665 O O . PRO A 1 86 ? -6.168 -6.422 -16.406 1 98.69 86 PRO A O 1
ATOM 668 N N . VAL A 1 87 ? -5.504 -4.969 -18 1 98.44 87 VAL A N 1
ATOM 669 C CA . VAL A 1 87 ? -5.07 -5.984 -18.953 1 98.44 87 VAL A CA 1
ATOM 670 C C . VAL A 1 87 ? -3.924 -6.797 -18.344 1 98.44 87 VAL A C 1
ATOM 672 O O . VAL A 1 87 ? -3.055 -6.25 -17.672 1 98.44 87 VAL A O 1
ATOM 675 N N . GLY A 1 88 ? -4 -8.039 -18.578 1 98.5 88 GLY A N 1
ATOM 676 C CA . GLY A 1 88 ? -2.891 -8.883 -18.172 1 98.5 88 GLY A CA 1
ATOM 677 C C . GLY A 1 88 ? -3.004 -9.375 -16.734 1 98.5 88 GLY A C 1
ATOM 678 O O . GLY A 1 88 ? -2.053 -9.93 -16.188 1 98.5 88 GLY A O 1
ATOM 679 N N . THR A 1 89 ? -4.129 -9.141 -16.078 1 98.81 89 THR A N 1
ATOM 680 C CA . THR A 1 89 ? -4.344 -9.633 -14.727 1 98.81 89 THR A CA 1
ATOM 681 C C . THR A 1 89 ? -4.738 -11.102 -14.734 1 98.81 89 THR A C 1
ATOM 683 O O . THR A 1 89 ? -5.66 -11.5 -15.453 1 98.81 89 THR A O 1
ATOM 686 N N . THR A 1 90 ? -4.039 -11.891 -13.984 1 98.69 90 THR A N 1
ATOM 687 C CA . THR A 1 90 ? -4.324 -13.312 -13.883 1 98.69 90 THR A CA 1
ATOM 688 C C . THR A 1 90 ? -5.418 -13.578 -12.852 1 98.69 90 THR A C 1
ATOM 690 O O . THR A 1 90 ? -5.387 -13.023 -11.75 1 98.69 90 THR A O 1
ATOM 693 N N . LEU A 1 91 ? -6.371 -14.359 -13.234 1 98.81 91 LEU A N 1
ATOM 694 C CA . LEU A 1 91 ? -7.48 -14.766 -12.383 1 98.81 91 LEU A CA 1
ATOM 695 C C . LEU A 1 91 ? -7.66 -16.281 -12.414 1 98.81 91 LEU A C 1
ATOM 697 O O . LEU A 1 91 ? -7.254 -16.938 -13.375 1 98.81 91 LEU A O 1
ATOM 701 N N . TYR A 1 92 ? -8.328 -16.844 -11.375 1 98.69 92 TYR A N 1
ATOM 702 C CA . TYR A 1 92 ? -8.367 -18.297 -11.234 1 98.69 92 TYR A CA 1
ATOM 703 C C . TYR A 1 92 ? -9.797 -18.781 -10.984 1 98.69 92 TYR A C 1
ATOM 705 O O . TYR A 1 92 ? -10.594 -18.094 -10.352 1 98.69 92 TYR A O 1
ATOM 713 N N . HIS A 1 93 ? -10.07 -19.906 -11.484 1 98.44 93 HIS A N 1
ATOM 714 C CA . HIS A 1 93 ? -11.344 -20.594 -11.266 1 98.44 93 HIS A CA 1
ATOM 715 C C . HIS A 1 93 ? -11.141 -22.078 -11.039 1 98.44 93 HIS A C 1
ATOM 717 O O . HIS A 1 93 ? -10.602 -22.781 -11.898 1 98.44 93 HIS A O 1
ATOM 723 N N . GLY A 1 94 ? -11.492 -22.562 -9.852 1 97.38 94 GLY A N 1
ATOM 724 C CA . GLY A 1 94 ? -11.5 -23.984 -9.555 1 97.38 94 GLY A CA 1
ATOM 725 C C . GLY A 1 94 ? -12.883 -24.609 -9.633 1 97.38 94 GLY A C 1
ATOM 726 O O . GLY A 1 94 ? -13.867 -23.984 -9.219 1 97.38 94 GLY A O 1
ATOM 727 N N . ARG A 1 95 ? -12.914 -25.75 -10.188 1 94.94 95 ARG A N 1
ATOM 728 C CA . ARG A 1 95 ? -14.188 -26.453 -10.258 1 94.94 95 ARG A CA 1
ATOM 729 C C . ARG A 1 95 ? -13.984 -27.969 -10.328 1 94.94 95 ARG A C 1
ATOM 731 O O . ARG A 1 95 ? -12.867 -28.438 -10.531 1 94.94 95 ARG A O 1
ATOM 738 N N . SER A 1 96 ? -15.055 -28.766 -10.117 1 92 96 SER A N 1
ATOM 739 C CA . SER A 1 96 ? -14.984 -30.219 -10.016 1 92 96 SER A CA 1
ATOM 740 C C . SER A 1 96 ? -15.109 -30.875 -11.391 1 92 96 SER A C 1
ATOM 742 O O . SER A 1 96 ? -15.203 -32.094 -11.492 1 92 96 SER A O 1
ATOM 744 N N . SER A 1 97 ? -15.164 -30.062 -12.445 1 91 97 SER A N 1
ATOM 745 C CA . SER A 1 97 ? -15.305 -30.578 -13.805 1 91 97 SER A CA 1
ATOM 746 C C . SER A 1 97 ? -14.289 -29.938 -14.75 1 91 97 SER A C 1
ATOM 748 O O . SER A 1 97 ? -13.836 -28.828 -14.508 1 91 97 SER A O 1
ATOM 750 N N . ALA A 1 98 ? -14.008 -30.641 -15.734 1 92.81 98 ALA A N 1
ATOM 751 C CA . ALA A 1 98 ? -13.07 -30.141 -16.734 1 92.81 98 ALA A CA 1
ATOM 752 C C . ALA A 1 98 ? -13.773 -29.219 -17.734 1 92.81 98 ALA A C 1
ATOM 754 O O . ALA A 1 98 ? -13.117 -28.547 -18.531 1 92.81 98 ALA A O 1
ATOM 755 N N . GLU A 1 99 ? -15.008 -29.125 -17.609 1 92.94 99 GLU A N 1
ATOM 756 C CA . GLU A 1 99 ? -15.789 -28.328 -18.562 1 92.94 99 GLU A CA 1
ATOM 757 C C . GLU A 1 99 ? -15.539 -26.828 -18.359 1 92.94 99 GLU A C 1
ATOM 759 O O . GLU A 1 99 ? -15.445 -26.359 -17.234 1 92.94 99 GLU A O 1
ATOM 764 N N . PHE A 1 100 ? -15.406 -26.141 -19.469 1 95 100 PHE A N 1
ATOM 765 C CA . PHE A 1 100 ? -15.266 -24.688 -19.453 1 95 100 PHE A CA 1
ATOM 766 C C . PHE A 1 100 ? -16.516 -24.047 -18.891 1 95 100 PHE A C 1
ATOM 768 O O . PHE A 1 100 ? -17.641 -24.469 -19.188 1 95 100 PHE A O 1
ATOM 775 N N . PRO A 1 101 ? -16.281 -23.047 -18.031 1 93.56 101 PRO A N 1
ATOM 776 C CA . PRO A 1 101 ? -17.484 -22.406 -17.469 1 93.56 101 PRO A CA 1
ATOM 777 C C . PRO A 1 101 ? -18.312 -21.688 -18.531 1 93.56 101 PRO A C 1
ATOM 779 O O . PRO A 1 101 ? -17.75 -20.906 -19.328 1 93.56 101 PRO A O 1
ATOM 782 N N . SER A 1 102 ? -19.578 -21.859 -18.562 1 92.06 102 SER A N 1
ATOM 783 C CA . SER A 1 102 ? -20.438 -21.281 -19.594 1 92.06 102 SER A CA 1
ATOM 784 C C . SER A 1 102 ? -21.422 -20.297 -19 1 92.06 102 SER A C 1
ATOM 786 O O . SER A 1 102 ? -22.125 -19.594 -19.734 1 92.06 102 SER A O 1
ATOM 788 N N . LYS A 1 103 ? -21.562 -20.203 -17.734 1 94.25 103 LYS A N 1
ATOM 789 C CA . LYS A 1 103 ? -22.453 -19.312 -17 1 94.25 103 LYS A CA 1
ATOM 790 C C . LYS A 1 103 ? -21.672 -18.406 -16.062 1 94.25 103 LYS A C 1
ATOM 792 O O . LYS A 1 103 ? -20.484 -18.641 -15.805 1 94.25 103 LYS A O 1
ATOM 797 N N . PRO A 1 104 ? -22.375 -17.359 -15.625 1 97.19 104 PRO A N 1
ATOM 798 C CA . PRO A 1 104 ? -21.703 -16.562 -14.602 1 97.19 104 PRO A CA 1
ATOM 799 C C . PRO A 1 104 ? -21.203 -17.406 -13.43 1 97.19 104 PRO A C 1
ATOM 801 O O . PRO A 1 104 ? -21.891 -18.328 -12.992 1 97.19 104 PRO A O 1
ATOM 804 N N . ASP A 1 105 ? -20.031 -17.172 -13.094 1 97.56 105 ASP A N 1
ATOM 805 C CA . ASP A 1 105 ? -19.375 -17.906 -12.008 1 97.56 105 ASP A CA 1
ATOM 806 C C . ASP A 1 105 ? -18.297 -17.062 -11.352 1 97.56 105 ASP A C 1
ATOM 808 O O . ASP A 1 105 ? -18.172 -15.875 -11.641 1 97.56 105 ASP A O 1
ATOM 812 N N . TRP A 1 106 ? -17.594 -17.656 -10.438 1 97.5 106 TRP A N 1
ATOM 813 C CA . TRP A 1 106 ? -16.656 -16.891 -9.609 1 97.5 106 TRP A CA 1
ATOM 814 C C . TRP A 1 106 ? -15.234 -17.062 -10.125 1 97.5 106 TRP A C 1
ATOM 816 O O . TRP A 1 106 ? -14.852 -18.141 -10.57 1 97.5 106 TRP A O 1
ATOM 826 N N . LEU A 1 107 ? -14.484 -16 -10.055 1 98.5 107 LEU A N 1
ATOM 827 C CA . LEU A 1 107 ? -13.031 -15.992 -10.195 1 98.5 107 LEU A CA 1
ATOM 828 C C . LEU A 1 107 ? -12.359 -15.539 -8.906 1 98.5 107 LEU A C 1
ATOM 830 O O . LEU A 1 107 ? -12.953 -14.789 -8.117 1 98.5 107 LEU A O 1
ATOM 834 N N . ALA A 1 108 ? -11.188 -16.031 -8.68 1 98.44 108 ALA A N 1
ATOM 835 C CA . ALA A 1 108 ? -10.383 -15.57 -7.547 1 98.44 108 ALA A CA 1
ATOM 836 C C . ALA A 1 108 ? -9.102 -14.891 -8.031 1 98.44 108 ALA A C 1
ATOM 838 O O . ALA A 1 108 ? -8.617 -15.18 -9.125 1 98.44 108 ALA A O 1
ATOM 839 N N . PHE A 1 109 ? -8.602 -13.969 -7.203 1 98.56 109 PHE A N 1
ATOM 840 C CA . PHE A 1 109 ? -7.352 -13.297 -7.531 1 98.56 109 PHE A CA 1
ATOM 841 C C . PHE A 1 109 ? -6.156 -14.172 -7.172 1 98.56 109 PHE A C 1
ATOM 843 O O . PHE A 1 109 ? -5.082 -14.031 -7.758 1 98.56 109 PHE A O 1
ATOM 850 N N . ASP A 1 110 ? -6.34 -15.062 -6.203 1 98 110 ASP A N 1
ATOM 851 C CA . ASP A 1 110 ? -5.277 -15.961 -5.762 1 98 110 ASP A CA 1
ATOM 852 C C . ASP A 1 110 ? -5.652 -17.422 -6.008 1 98 110 ASP A C 1
ATOM 854 O O . ASP A 1 110 ? -6.789 -17.828 -5.75 1 98 110 ASP A O 1
ATOM 858 N N . PRO A 1 111 ? -4.75 -18.219 -6.5 1 97.94 111 PRO A N 1
ATOM 859 C CA . PRO A 1 111 ? -5.098 -19.609 -6.852 1 97.94 111 PRO A CA 1
ATOM 860 C C . PRO A 1 111 ? -5.473 -20.438 -5.633 1 97.94 111 PRO A C 1
ATOM 862 O O . PRO A 1 111 ? -6.234 -21.406 -5.754 1 97.94 111 PRO A O 1
ATOM 865 N N . GLU A 1 112 ? -4.957 -20.094 -4.473 1 97.12 112 GLU A N 1
ATOM 866 C CA . GLU A 1 112 ? -5.27 -20.844 -3.254 1 97.12 112 GLU A CA 1
ATOM 867 C C . GLU A 1 112 ? -6.773 -20.875 -3.002 1 97.12 112 GLU A C 1
ATOM 869 O O . GLU A 1 112 ? -7.309 -21.891 -2.553 1 97.12 112 GLU A O 1
ATOM 874 N N . HIS A 1 113 ? -7.398 -19.734 -3.311 1 96.69 113 HIS A N 1
ATOM 875 C CA . HIS A 1 113 ? -8.844 -19.656 -3.139 1 96.69 113 HIS A CA 1
ATOM 876 C C . HIS A 1 113 ? -9.57 -20.609 -4.09 1 96.69 113 HIS A C 1
ATOM 878 O O . HIS A 1 113 ? -10.43 -21.375 -3.662 1 96.69 113 HIS A O 1
ATOM 884 N N . SER A 1 114 ? -9.25 -20.641 -5.305 1 97.19 114 SER A N 1
ATOM 885 C CA . SER A 1 114 ? -9.906 -21.438 -6.328 1 97.19 114 SER A CA 1
ATOM 886 C C . SER A 1 114 ? -9.555 -22.922 -6.18 1 97.19 114 SER A C 1
ATOM 888 O O . SER A 1 114 ? -10.352 -23.797 -6.543 1 97.19 114 SER A O 1
ATOM 890 N N . ALA A 1 115 ? -8.398 -23.203 -5.613 1 96.06 115 ALA A N 1
ATOM 891 C CA . ALA A 1 115 ? -7.965 -24.594 -5.418 1 96.06 115 ALA A CA 1
ATOM 892 C C . ALA A 1 115 ? -8.922 -25.328 -4.484 1 96.06 115 ALA A C 1
ATOM 894 O O . ALA A 1 115 ? -9.039 -26.562 -4.566 1 96.06 115 ALA A O 1
ATOM 895 N N . LEU A 1 116 ? -9.602 -24.594 -3.613 1 93.62 116 LEU A N 1
ATOM 896 C CA . LEU A 1 116 ? -10.547 -25.203 -2.684 1 93.62 116 LEU A CA 1
ATOM 897 C C . LEU A 1 116 ? -11.688 -25.875 -3.436 1 93.62 116 LEU A C 1
ATOM 899 O O . LEU A 1 116 ? -12.344 -26.766 -2.896 1 93.62 116 LEU A O 1
ATOM 903 N N . PHE A 1 117 ? -11.875 -25.469 -4.652 1 93.5 117 PHE A N 1
ATOM 904 C CA . PHE A 1 117 ? -13.047 -25.938 -5.391 1 93.5 117 PHE A CA 1
ATOM 905 C C . PHE A 1 117 ? -12.648 -26.953 -6.453 1 93.5 117 PHE A C 1
ATOM 907 O O . PHE A 1 117 ? -13.5 -27.453 -7.195 1 93.5 117 PHE A O 1
ATOM 914 N N . THR A 1 118 ? -11.375 -27.125 -6.57 1 92.62 118 THR A N 1
ATOM 915 C CA . THR A 1 118 ? -10.883 -28.141 -7.492 1 92.62 118 THR A CA 1
ATOM 916 C C . THR A 1 118 ? -10.977 -29.531 -6.867 1 92.62 118 THR A C 1
ATOM 918 O O . THR A 1 118 ? -10.008 -30.031 -6.301 1 92.62 118 THR A O 1
ATOM 921 N N . ARG A 1 119 ? -12.141 -30.031 -7.035 1 83.69 119 ARG A N 1
ATOM 922 C CA . ARG A 1 119 ? -12.43 -31.297 -6.375 1 83.69 119 ARG A CA 1
ATOM 923 C C . ARG A 1 119 ? -12.805 -32.375 -7.395 1 83.69 119 ARG A C 1
ATOM 925 O O . ARG A 1 119 ? -13.328 -32.062 -8.469 1 83.69 119 ARG A O 1
ATOM 932 N N . SER A 1 120 ? -12.469 -33.625 -7.152 1 80.94 120 SER A N 1
ATOM 933 C CA . SER A 1 120 ? -12.859 -34.781 -7.953 1 80.94 120 SER A CA 1
ATOM 934 C C . SER A 1 120 ? -11.758 -35.188 -8.93 1 80.94 120 SER A C 1
ATOM 936 O O . SER A 1 120 ? -10.789 -34.438 -9.117 1 80.94 120 SER A O 1
ATOM 938 N N . SER A 1 121 ? -11.945 -36.25 -9.516 1 84.12 121 SER A N 1
ATOM 939 C CA . SER A 1 121 ? -10.984 -36.812 -10.469 1 84.12 121 SER A CA 1
ATOM 940 C C . SER A 1 121 ? -10.953 -36 -11.758 1 84.12 121 SER A C 1
ATOM 942 O O . SER A 1 121 ? -9.984 -36.062 -12.516 1 84.12 121 SER A O 1
ATOM 944 N N . ASN A 1 122 ? -11.953 -35.188 -11.984 1 86.94 122 ASN A N 1
ATOM 945 C CA . ASN A 1 122 ? -12.008 -34.344 -13.18 1 86.94 122 ASN A CA 1
ATOM 946 C C . ASN A 1 122 ? -11.875 -32.875 -12.828 1 86.94 122 ASN A C 1
ATOM 948 O O . ASN A 1 122 ? -12.117 -32 -13.672 1 86.94 122 ASN A O 1
ATOM 952 N N . GLY A 1 123 ? -11.594 -32.625 -11.586 1 92.44 123 GLY A N 1
ATOM 953 C CA . GLY A 1 123 ? -11.484 -31.25 -11.164 1 92.44 123 GLY A CA 1
ATOM 954 C C . GLY A 1 123 ? -10.367 -30.5 -11.859 1 92.44 123 GLY A C 1
ATOM 955 O O . GLY A 1 123 ? -9.328 -31.078 -12.18 1 92.44 123 GLY A O 1
ATOM 956 N N . ARG A 1 124 ? -10.586 -29.203 -12.164 1 95.88 124 ARG A N 1
ATOM 957 C CA . ARG A 1 124 ? -9.602 -28.375 -12.859 1 95.88 124 ARG A CA 1
ATOM 958 C C . ARG A 1 124 ? -9.438 -27.031 -12.164 1 95.88 124 ARG A C 1
ATOM 960 O O . ARG A 1 124 ? -10.414 -26.453 -11.695 1 95.88 124 ARG A O 1
ATOM 967 N N . LEU A 1 125 ? -8.242 -26.609 -12.07 1 97.75 125 LEU A N 1
ATOM 968 C CA . LEU A 1 125 ? -7.914 -25.219 -11.781 1 97.75 125 LEU A CA 1
ATOM 969 C C . LEU A 1 125 ? -7.668 -24.438 -13.07 1 97.75 125 LEU A C 1
ATOM 971 O O . LEU A 1 125 ? -6.625 -24.609 -13.711 1 97.75 125 LEU A O 1
ATOM 975 N N . PHE A 1 126 ? -8.609 -23.641 -13.453 1 98.12 126 PHE A N 1
ATOM 976 C CA . PHE A 1 126 ? -8.453 -22.766 -14.609 1 98.12 126 PHE A CA 1
ATOM 977 C C . PHE A 1 126 ? -7.688 -21.5 -14.234 1 98.12 126 PHE A C 1
ATOM 979 O O . PHE A 1 126 ? -7.91 -20.922 -13.164 1 98.12 126 PHE A O 1
ATOM 986 N N . THR A 1 127 ? -6.727 -21.125 -15.016 1 98.44 127 THR A N 1
ATOM 987 C CA . THR A 1 127 ? -6.066 -19.828 -14.961 1 98.44 127 THR A CA 1
ATOM 988 C C . THR A 1 127 ? -6.469 -18.969 -16.156 1 98.44 127 THR A C 1
ATOM 990 O O . THR A 1 127 ? -6.359 -19.406 -17.312 1 98.44 127 THR A O 1
ATOM 993 N N . PHE A 1 128 ? -7 -17.828 -15.867 1 98.62 128 PHE A N 1
ATOM 994 C CA . PHE A 1 128 ? -7.402 -16.875 -16.906 1 98.62 128 PHE A CA 1
ATOM 995 C C . PHE A 1 128 ? -6.535 -15.625 -16.844 1 98.62 128 PHE A C 1
ATOM 997 O O . PHE A 1 128 ? -5.875 -15.367 -15.844 1 98.62 128 PHE A O 1
ATOM 1004 N N . VAL A 1 129 ? -6.496 -14.93 -17.953 1 98.75 129 VAL A N 1
ATOM 1005 C CA . VAL A 1 129 ? -5.863 -13.617 -17.984 1 98.75 129 VAL A CA 1
ATOM 1006 C C . VAL A 1 129 ? -6.781 -12.617 -18.688 1 98.75 129 VAL A C 1
ATOM 1008 O O . VAL A 1 129 ? -7.449 -12.953 -19.656 1 98.75 129 VAL A O 1
ATOM 1011 N N . SER A 1 130 ? -6.898 -11.414 -18.125 1 98.81 130 SER A N 1
ATOM 1012 C CA . SER A 1 130 ? -7.703 -10.383 -18.766 1 98.81 130 SER A CA 1
ATOM 1013 C C . SER A 1 130 ? -7.055 -9.898 -20.062 1 98.81 130 SER A C 1
ATOM 1015 O O . SER A 1 130 ? -5.855 -9.617 -20.094 1 98.81 130 SER A O 1
ATOM 1017 N N . THR A 1 131 ? -7.809 -9.742 -21.141 1 98.44 131 THR A N 1
ATOM 1018 C CA . THR A 1 131 ? -7.285 -9.375 -22.453 1 98.44 131 THR A CA 1
ATOM 1019 C C . THR A 1 131 ? -7.609 -7.918 -22.766 1 98.44 131 THR A C 1
ATOM 1021 O O . THR A 1 131 ? -7.16 -7.387 -23.781 1 98.44 131 THR A O 1
ATOM 1024 N N . ARG A 1 132 ? -8.391 -7.309 -22.078 1 98.25 132 ARG A N 1
ATOM 1025 C CA . ARG A 1 132 ? -8.766 -5.898 -22.062 1 98.25 132 ARG A CA 1
ATOM 1026 C C . ARG A 1 132 ? -9.109 -5.445 -20.641 1 98.25 132 ARG A C 1
ATOM 1028 O O . ARG A 1 132 ? -9.281 -6.277 -19.75 1 98.25 132 ARG A O 1
ATOM 1035 N N . PRO A 1 133 ? -9.109 -4.16 -20.406 1 98.38 133 PRO A N 1
ATOM 1036 C CA . PRO A 1 133 ? -9.594 -3.74 -19.094 1 98.38 133 PRO A CA 1
ATOM 1037 C C . PRO A 1 133 ? -11.016 -4.215 -18.812 1 98.38 133 PRO A C 1
ATOM 1039 O O . PRO A 1 133 ? -11.906 -4.051 -19.641 1 98.38 133 PRO A O 1
ATOM 1042 N N . LEU A 1 134 ? -11.195 -4.883 -17.672 1 98.88 134 LEU A N 1
ATOM 1043 C CA . LEU A 1 134 ? -12.516 -5.34 -17.266 1 98.88 134 LEU A CA 1
ATOM 1044 C C . LEU A 1 134 ? -13.195 -4.305 -16.359 1 98.88 134 LEU A C 1
ATOM 1046 O O . LEU A 1 134 ? -12.641 -3.896 -15.344 1 98.88 134 LEU A O 1
ATOM 1050 N N . HIS A 1 135 ? -14.391 -3.857 -16.781 1 98.69 135 HIS A N 1
ATOM 1051 C CA . HIS A 1 135 ? -15.164 -2.93 -15.977 1 98.69 135 HIS A CA 1
ATOM 1052 C C . HIS A 1 135 ? -15.891 -3.656 -14.844 1 98.69 135 HIS A C 1
ATOM 1054 O O . HIS A 1 135 ? -16.703 -4.559 -15.094 1 98.69 135 HIS A O 1
ATOM 1060 N N . VAL A 1 136 ? -15.625 -3.236 -13.609 1 98.88 136 VAL A N 1
ATOM 1061 C CA . VAL A 1 136 ? -16.172 -3.961 -12.469 1 98.88 136 VAL A CA 1
ATOM 1062 C C . VAL A 1 136 ? -16.781 -2.975 -11.469 1 98.88 136 VAL A C 1
ATOM 1064 O O . VAL A 1 136 ? -16.5 -1.773 -11.531 1 98.88 136 VAL A O 1
ATOM 1067 N N . LEU A 1 137 ? -17.672 -3.434 -10.633 1 98.94 137 LEU A N 1
ATOM 1068 C CA . LEU A 1 137 ? -18.094 -2.766 -9.406 1 98.94 137 LEU A CA 1
ATOM 1069 C C . LEU A 1 137 ? -17.531 -3.479 -8.172 1 98.94 137 LEU A C 1
ATOM 1071 O O . LEU A 1 137 ? -17.531 -4.711 -8.117 1 98.94 137 LEU A O 1
ATOM 1075 N N . TYR A 1 138 ? -17.047 -2.711 -7.281 1 98.94 138 TYR A N 1
ATOM 1076 C CA . TYR A 1 138 ? -16.5 -3.232 -6.027 1 98.94 138 TYR A CA 1
ATOM 1077 C C . TYR A 1 138 ? -17.484 -3.02 -4.883 1 98.94 138 TYR A C 1
ATOM 1079 O O . TYR A 1 138 ? -17.984 -1.907 -4.676 1 98.94 138 TYR A O 1
ATOM 1087 N N . PHE A 1 139 ? -17.797 -4.09 -4.195 1 98.81 139 PHE A N 1
ATOM 1088 C CA . PHE A 1 139 ? -18.547 -4.047 -2.941 1 98.81 139 PHE A CA 1
ATOM 1089 C C . PHE A 1 139 ? -17.594 -4.133 -1.75 1 98.81 139 PHE A C 1
ATOM 1091 O O . PHE A 1 139 ? -16.938 -5.152 -1.551 1 98.81 139 PHE A O 1
ATOM 1098 N N . ASP A 1 140 ? -17.594 -3.129 -0.875 1 98.44 140 ASP A N 1
ATOM 1099 C CA . ASP A 1 140 ? -16.703 -3.189 0.288 1 98.44 140 ASP A CA 1
ATOM 1100 C C . ASP A 1 140 ? -17.297 -4.086 1.376 1 98.44 140 ASP A C 1
ATOM 1102 O O . ASP A 1 140 ? -18.344 -4.719 1.172 1 98.44 140 ASP A O 1
ATOM 1106 N N . GLY A 1 141 ? -16.578 -4.246 2.539 1 97.69 141 GLY A N 1
ATOM 1107 C CA . GLY A 1 141 ? -16.953 -5.203 3.562 1 97.69 141 GLY A CA 1
ATOM 1108 C C . GLY A 1 141 ? -16.562 -6.629 3.223 1 97.69 141 GLY A C 1
ATOM 1109 O O . GLY A 1 141 ? -15.93 -6.879 2.195 1 97.69 141 GLY A O 1
ATOM 1110 N N . SER A 1 142 ? -16.859 -7.504 4.141 1 96.38 142 SER A N 1
ATOM 1111 C CA . SER A 1 142 ? -16.75 -8.922 3.824 1 96.38 142 SER A CA 1
ATOM 1112 C C . SER A 1 142 ? -17.953 -9.406 3.016 1 96.38 142 SER A C 1
ATOM 1114 O O . SER A 1 142 ? -18.656 -10.328 3.432 1 96.38 142 SER A O 1
ATOM 1116 N N . SER A 1 143 ? -18.078 -8.844 1.844 1 96.44 143 SER A N 1
ATOM 1117 C CA . SER A 1 143 ? -19.312 -8.867 1.063 1 96.44 143 SER A CA 1
ATOM 1118 C C . SER A 1 143 ? -19.547 -10.242 0.447 1 96.44 143 SER A C 1
ATOM 1120 O O . SER A 1 143 ? -20.625 -10.523 -0.07 1 96.44 143 SER A O 1
ATOM 1122 N N . ALA A 1 144 ? -18.562 -11.117 0.472 1 95.19 144 ALA A N 1
ATOM 1123 C CA . ALA A 1 144 ? -18.75 -12.484 -0.01 1 95.19 144 ALA A CA 1
ATOM 1124 C C . ALA A 1 144 ? -19.031 -13.438 1.146 1 95.19 144 ALA A C 1
ATOM 1126 O O . ALA A 1 144 ? -19.297 -14.625 0.929 1 95.19 144 ALA A O 1
ATOM 1127 N N . ALA A 1 145 ? -18.969 -12.93 2.367 1 92.38 145 ALA A N 1
ATOM 1128 C CA . ALA A 1 145 ? -19.219 -13.766 3.539 1 92.38 145 ALA A CA 1
ATOM 1129 C C . ALA A 1 145 ? -20.703 -14.125 3.635 1 92.38 145 ALA A C 1
ATOM 1131 O O . ALA A 1 145 ? -21.578 -13.297 3.361 1 92.38 145 ALA A O 1
ATOM 1132 N N . LYS A 1 146 ? -20.969 -15.352 4.031 1 88.94 146 LYS A N 1
ATOM 1133 C CA . LYS A 1 146 ? -22.359 -15.805 4.188 1 88.94 146 LYS A CA 1
ATOM 1134 C C . LYS A 1 146 ? -22.859 -15.531 5.602 1 88.94 146 LYS A C 1
ATOM 1136 O O . LYS A 1 146 ? -23.125 -16.469 6.363 1 88.94 146 LYS A O 1
ATOM 1141 N N . LEU A 1 147 ? -22.984 -14.25 5.812 1 87.62 147 LEU A N 1
ATOM 1142 C CA . LEU A 1 147 ? -23.484 -13.758 7.09 1 87.62 147 LEU A CA 1
ATOM 1143 C C . LEU A 1 147 ? -24.875 -13.156 6.93 1 87.62 147 LEU A C 1
ATOM 1145 O O . LEU A 1 147 ? -25.156 -12.492 5.926 1 87.62 147 LEU A O 1
ATOM 1149 N N . ALA A 1 148 ? -25.688 -13.391 7.918 1 87 148 ALA A N 1
ATOM 1150 C CA . ALA A 1 148 ? -27.031 -12.805 7.898 1 87 148 ALA A CA 1
ATOM 1151 C C . ALA A 1 148 ? -27.016 -11.383 8.438 1 87 148 ALA A C 1
ATOM 1153 O O . ALA A 1 148 ? -28.016 -10.664 8.344 1 87 148 ALA A O 1
ATOM 1154 N N . SER A 1 149 ? -25.844 -10.953 8.867 1 88.62 149 SER A N 1
ATOM 1155 C CA . SER A 1 149 ? -25.75 -9.672 9.555 1 88.62 149 SER A CA 1
ATOM 1156 C C . SER A 1 149 ? -25.391 -8.547 8.578 1 88.62 149 SER A C 1
ATOM 1158 O O . SER A 1 149 ? -24.938 -7.477 8.992 1 88.62 149 SER A O 1
ATOM 1160 N N . GLY A 1 150 ? -25.578 -8.727 7.285 1 92.06 150 GLY A N 1
ATOM 1161 C CA . GLY A 1 150 ? -25.562 -7.57 6.398 1 92.06 150 GLY A CA 1
ATOM 1162 C C . GLY A 1 150 ? -24.422 -7.586 5.41 1 92.06 150 GLY A C 1
ATOM 1163 O O . GLY A 1 150 ? -24.266 -6.656 4.613 1 92.06 150 GLY A O 1
ATOM 1164 N N . ALA A 1 151 ? -23.547 -8.641 5.348 1 93 151 ALA A N 1
ATOM 1165 C CA . ALA A 1 151 ? -22.375 -8.695 4.488 1 93 151 ALA A CA 1
ATOM 1166 C C . ALA A 1 151 ? -22.75 -8.523 3.02 1 93 151 ALA A C 1
ATOM 1168 O O . ALA A 1 151 ? -22 -7.93 2.244 1 93 151 ALA A O 1
ATOM 1169 N N . ALA A 1 152 ? -23.969 -8.914 2.629 1 93.44 152 ALA A N 1
ATOM 1170 C CA . ALA A 1 152 ? -24.359 -8.883 1.224 1 93.44 152 ALA A CA 1
ATOM 1171 C C . ALA A 1 152 ? -25.375 -7.773 0.966 1 93.44 152 ALA A C 1
ATOM 1173 O O . ALA A 1 152 ? -25.984 -7.715 -0.109 1 93.44 152 ALA A O 1
ATOM 1174 N N . ASP A 1 153 ? -25.562 -6.848 1.874 1 95.12 153 ASP A N 1
ATOM 1175 C CA . ASP A 1 153 ? -26.641 -5.875 1.796 1 95.12 153 ASP A CA 1
ATOM 1176 C C . ASP A 1 153 ? -26.516 -5.012 0.542 1 95.12 153 ASP A C 1
ATOM 1178 O O . ASP A 1 153 ? -27.484 -4.836 -0.196 1 95.12 153 ASP A O 1
ATOM 1182 N N . THR A 1 154 ? -25.359 -4.48 0.282 1 96.75 154 THR A N 1
ATOM 1183 C CA . THR A 1 154 ? -25.203 -3.586 -0.861 1 96.75 154 THR A CA 1
ATOM 1184 C C . THR A 1 154 ? -25.453 -4.328 -2.168 1 96.75 154 THR A C 1
ATOM 1186 O O . THR A 1 154 ? -26.031 -3.766 -3.105 1 96.75 154 THR A O 1
ATOM 1189 N N . GLN A 1 155 ? -25.141 -5.574 -2.229 1 96.06 155 GLN A N 1
ATOM 1190 C CA . GLN A 1 155 ? -25.406 -6.387 -3.41 1 96.06 155 GLN A CA 1
ATOM 1191 C C . GLN A 1 155 ? -26.906 -6.641 -3.578 1 96.06 155 GLN A C 1
ATOM 1193 O O . GLN A 1 155 ? -27.422 -6.555 -4.688 1 96.06 155 GLN A O 1
ATOM 1198 N N . ASN A 1 156 ? -27.516 -6.922 -2.494 1 95.06 156 ASN A N 1
ATOM 1199 C CA . ASN A 1 156 ? -28.953 -7.145 -2.521 1 95.06 156 ASN A CA 1
ATOM 1200 C C . ASN A 1 156 ? -29.703 -5.895 -2.975 1 95.06 156 ASN A C 1
ATOM 1202 O O . ASN A 1 156 ? -30.625 -5.98 -3.789 1 95.06 156 ASN A O 1
ATOM 1206 N N . LEU A 1 157 ? -29.312 -4.82 -2.379 1 96.38 157 LEU A N 1
ATOM 1207 C CA . LEU A 1 157 ? -29.969 -3.568 -2.756 1 96.38 157 LEU A CA 1
ATOM 1208 C C . LEU A 1 157 ? -29.797 -3.297 -4.25 1 96.38 157 LEU A C 1
ATOM 1210 O O . LEU A 1 157 ? -30.734 -2.861 -4.914 1 96.38 157 LEU A O 1
ATOM 1214 N N . LEU A 1 158 ? -28.594 -3.561 -4.73 1 96.69 158 LEU A N 1
ATOM 1215 C CA . LEU A 1 158 ? -28.328 -3.285 -6.141 1 96.69 158 LEU A CA 1
ATOM 1216 C C . LEU A 1 158 ? -29.078 -4.258 -7.039 1 96.69 158 LEU A C 1
ATOM 1218 O O . LEU A 1 158 ? -29.734 -3.844 -8 1 96.69 158 LEU A O 1
ATOM 1222 N N . ALA A 1 159 ? -29.094 -5.547 -6.719 1 95.25 159 ALA A N 1
ATOM 1223 C CA . ALA A 1 159 ? -29.672 -6.594 -7.57 1 95.25 159 ALA A CA 1
ATOM 1224 C C . ALA A 1 159 ? -31.188 -6.625 -7.461 1 95.25 159 ALA A C 1
ATOM 1226 O O . ALA A 1 159 ? -31.875 -6.812 -8.461 1 95.25 159 ALA A O 1
ATOM 1227 N N . TRP A 1 160 ? -31.719 -6.406 -6.227 1 93.56 160 TRP A N 1
ATOM 1228 C CA . TRP A 1 160 ? -33.094 -6.785 -5.996 1 93.56 160 TRP A CA 1
ATOM 1229 C C . TRP A 1 160 ? -33.906 -5.621 -5.418 1 93.56 160 TRP A C 1
ATOM 1231 O O . TRP A 1 160 ? -35.125 -5.699 -5.281 1 93.56 160 TRP A O 1
ATOM 1241 N N . SER A 1 161 ? -33.281 -4.531 -5 1 94.25 161 SER A N 1
ATOM 1242 C CA . SER A 1 161 ? -33.906 -3.352 -4.41 1 94.25 161 SER A CA 1
ATOM 1243 C C . SER A 1 161 ? -34.531 -3.676 -3.055 1 94.25 161 SER A C 1
ATOM 1245 O O . SER A 1 161 ? -35.469 -3.014 -2.625 1 94.25 161 SER A O 1
ATOM 1247 N N . HIS A 1 162 ? -34.094 -4.762 -2.506 1 91.56 162 HIS A N 1
ATOM 1248 C CA . HIS A 1 162 ? -34.5 -5.133 -1.149 1 91.56 162 HIS A CA 1
ATOM 1249 C C . HIS A 1 162 ? -33.5 -6.117 -0.545 1 91.56 162 HIS A C 1
ATOM 1251 O O . HIS A 1 162 ? -32.656 -6.688 -1.26 1 91.56 162 HIS A O 1
ATOM 1257 N N . ILE A 1 163 ? -33.5 -6.129 0.75 1 87.94 163 ILE A N 1
ATOM 1258 C CA . ILE A 1 163 ? -32.656 -7.062 1.462 1 87.94 163 ILE A CA 1
ATOM 1259 C C . ILE A 1 163 ? -33.469 -8.273 1.921 1 87.94 163 ILE A C 1
ATOM 1261 O O . ILE A 1 163 ? -34.469 -8.117 2.596 1 87.94 163 ILE A O 1
ATOM 1265 N N . GLY A 1 164 ? -33.094 -9.422 1.342 1 72.88 164 GLY A N 1
ATOM 1266 C CA . GLY A 1 164 ? -33.75 -10.648 1.751 1 72.88 164 GLY A CA 1
ATOM 1267 C C . GLY A 1 164 ? -32.969 -11.445 2.775 1 72.88 164 GLY A C 1
ATOM 1268 O O . GLY A 1 164 ? -32.031 -10.938 3.357 1 72.88 164 GLY A O 1
ATOM 1269 N N . ASN A 1 165 ? -33.562 -12.578 3.207 1 62.19 165 ASN A N 1
ATOM 1270 C CA . ASN A 1 165 ? -32.844 -13.508 4.09 1 62.19 165 ASN A CA 1
ATOM 1271 C C . ASN A 1 165 ? -31.766 -14.273 3.34 1 62.19 165 ASN A C 1
ATOM 1273 O O . ASN A 1 165 ? -32.062 -15.172 2.547 1 62.19 165 ASN A O 1
ATOM 1277 N N . GLN A 1 166 ? -30.656 -13.594 3.129 1 61.34 166 GLN A N 1
ATOM 1278 C CA . GLN A 1 166 ? -29.641 -14.172 2.26 1 61.34 166 GLN A CA 1
ATOM 1279 C C . GLN A 1 166 ? -29.156 -15.523 2.789 1 61.34 166 GLN A C 1
ATOM 1281 O O . GLN A 1 166 ? -28.797 -15.641 3.961 1 61.34 166 GLN A O 1
ATOM 1286 N N . THR A 1 167 ? -29.562 -16.562 1.998 1 59.88 167 THR A N 1
ATOM 1287 C CA . THR A 1 167 ? -29.031 -17.906 2.229 1 59.88 167 THR A CA 1
ATOM 1288 C C . THR A 1 167 ? -27.953 -18.25 1.204 1 59.88 167 THR A C 1
ATOM 1290 O O . THR A 1 167 ? -27.75 -17.516 0.239 1 59.88 167 THR A O 1
ATOM 1293 N N . PHE A 1 168 ? -27.109 -19.141 1.531 1 61.66 168 PHE A N 1
ATOM 1294 C CA . PHE A 1 168 ? -26.141 -19.719 0.609 1 61.66 168 PHE A CA 1
ATOM 1295 C C . PHE A 1 168 ? -26.766 -20 -0.746 1 61.66 168 PHE A C 1
ATOM 1297 O O . PHE A 1 168 ? -26.141 -19.797 -1.787 1 61.66 168 PHE A O 1
ATOM 1304 N N . ALA A 1 169 ? -27.969 -20.344 -0.668 1 61.66 169 ALA A N 1
ATOM 1305 C CA . ALA A 1 169 ? -28.703 -20.766 -1.868 1 61.66 169 ALA A CA 1
ATOM 1306 C C . ALA A 1 169 ? -28.969 -19.578 -2.783 1 61.66 169 ALA A C 1
ATOM 1308 O O . ALA A 1 169 ? -29.141 -19.734 -3.994 1 61.66 169 ALA A O 1
ATOM 1309 N N . ASP A 1 170 ? -28.766 -18.5 -2.281 1 81.25 170 ASP A N 1
ATOM 1310 C CA . ASP A 1 170 ? -29.125 -17.297 -3.039 1 81.25 170 ASP A CA 1
ATOM 1311 C C . ASP A 1 170 ? -27.938 -16.781 -3.844 1 81.25 170 ASP A C 1
ATOM 1313 O O . ASP A 1 170 ? -28.094 -15.859 -4.652 1 81.25 170 ASP A O 1
ATOM 1317 N N . GLU A 1 171 ? -26.859 -17.422 -3.701 1 88.44 171 GLU A N 1
ATOM 1318 C CA . GLU A 1 171 ? -25.656 -16.922 -4.34 1 88.44 171 GLU A CA 1
ATOM 1319 C C . GLU A 1 171 ? -25.75 -17 -5.859 1 88.44 171 GLU A C 1
ATOM 1321 O O . GLU A 1 171 ? -25.359 -16.062 -6.562 1 88.44 171 GLU A O 1
ATOM 1326 N N . GLN A 1 172 ? -26.297 -18.109 -6.348 1 91.5 172 GLN A N 1
ATOM 1327 C CA . GLN A 1 172 ? -26.438 -18.266 -7.789 1 91.5 172 GLN A CA 1
ATOM 1328 C C . GLN A 1 172 ? -27.438 -17.266 -8.359 1 91.5 172 GLN A C 1
ATOM 1330 O O . GLN A 1 172 ? -27.203 -16.688 -9.422 1 91.5 172 GLN A O 1
ATOM 1335 N N . ALA A 1 173 ? -28.516 -17.156 -7.648 1 93 173 ALA A N 1
ATOM 1336 C CA . ALA A 1 173 ? -29.5 -16.172 -8.094 1 93 173 ALA A CA 1
ATOM 1337 C C . ALA A 1 173 ? -28.906 -14.758 -8.062 1 93 173 ALA A C 1
ATOM 1339 O O . ALA A 1 173 ? -29.156 -13.953 -8.969 1 93 173 ALA A O 1
ATOM 1340 N N . LEU A 1 174 ? -28.156 -14.469 -7.062 1 95 174 LEU A N 1
ATOM 1341 C CA . LEU A 1 174 ? -27.578 -13.141 -6.887 1 95 174 LEU A CA 1
ATOM 1342 C C . LEU A 1 174 ? -26.625 -12.812 -8.023 1 95 174 LEU A C 1
ATOM 1344 O O . LEU A 1 174 ? -26.719 -11.742 -8.633 1 95 174 LEU A O 1
ATOM 1348 N N . ILE A 1 175 ? -25.672 -13.742 -8.328 1 97.12 175 ILE A N 1
ATOM 1349 C CA . ILE A 1 175 ? -24.719 -13.477 -9.391 1 97.12 175 ILE A CA 1
ATOM 1350 C C . ILE A 1 175 ? -25.438 -13.336 -10.727 1 97.12 175 ILE A C 1
ATOM 1352 O O . ILE A 1 175 ? -25.109 -12.461 -11.531 1 97.12 175 ILE A O 1
ATOM 1356 N N . ASN A 1 176 ? -26.438 -14.18 -10.984 1 96.81 176 ASN A N 1
ATOM 1357 C CA . ASN A 1 176 ? -27.172 -14.094 -12.234 1 96.81 176 ASN A CA 1
ATOM 1358 C C . ASN A 1 176 ? -27.906 -12.766 -12.367 1 96.81 176 ASN A C 1
ATOM 1360 O O . ASN A 1 176 ? -27.859 -12.125 -13.422 1 96.81 176 ASN A O 1
ATOM 1364 N N . ASP A 1 177 ? -28.516 -12.359 -11.32 1 96.75 177 ASP A N 1
ATOM 1365 C CA . ASP A 1 177 ? -29.328 -11.141 -11.375 1 96.75 177 ASP A CA 1
ATOM 1366 C C . ASP A 1 177 ? -28.438 -9.898 -11.406 1 96.75 177 ASP A C 1
ATOM 1368 O O . ASP A 1 177 ? -28.781 -8.906 -12.055 1 96.75 177 ASP A O 1
ATOM 1372 N N . LEU A 1 178 ? -27.312 -9.906 -10.719 1 98.12 178 LEU A N 1
ATOM 1373 C CA . LEU A 1 178 ? -26.359 -8.805 -10.812 1 98.12 178 LEU A CA 1
ATOM 1374 C C . LEU A 1 178 ? -25.812 -8.68 -12.227 1 98.12 178 LEU A C 1
ATOM 1376 O O . LEU A 1 178 ? -25.672 -7.574 -12.75 1 98.12 178 LEU A O 1
ATOM 1380 N N . CYS A 1 179 ? -25.453 -9.852 -12.82 1 98.44 179 CYS A N 1
ATOM 1381 C CA . CYS A 1 179 ? -24.922 -9.844 -14.18 1 98.44 179 CYS A CA 1
ATOM 1382 C C . CYS A 1 179 ? -25.969 -9.344 -15.172 1 98.44 179 CYS A C 1
ATOM 1384 O O . CYS A 1 179 ? -25.641 -8.609 -16.109 1 98.44 179 CYS A O 1
ATOM 1386 N N . LYS A 1 180 ? -27.219 -9.75 -14.961 1 97.81 180 LYS A N 1
ATOM 1387 C CA . LYS A 1 180 ? -28.297 -9.234 -15.789 1 97.81 180 LYS A CA 1
ATOM 1388 C C . LYS A 1 180 ? -28.438 -7.723 -15.617 1 97.81 180 LYS A C 1
ATOM 1390 O O . LYS A 1 180 ? -28.594 -6.992 -16.609 1 97.81 180 LYS A O 1
ATOM 1395 N N . TRP A 1 181 ? -28.406 -7.293 -14.406 1 97.38 181 TRP A N 1
ATOM 1396 C CA . TRP A 1 181 ? -28.547 -5.875 -14.086 1 97.38 181 TRP A CA 1
ATOM 1397 C C . TRP A 1 181 ? -27.422 -5.062 -14.727 1 97.38 181 TRP A C 1
ATOM 1399 O O . TRP A 1 181 ? -27.656 -3.98 -15.266 1 97.38 181 TRP A O 1
ATOM 1409 N N . GLY A 1 182 ? -26.188 -5.555 -14.656 1 97.94 182 GLY A N 1
ATOM 1410 C CA . GLY A 1 182 ? -25.016 -4.812 -15.078 1 97.94 182 GLY A CA 1
ATOM 1411 C C . GLY A 1 182 ? -24.781 -4.879 -16.578 1 97.94 182 GLY A C 1
ATOM 1412 O O . GLY A 1 182 ? -24.016 -4.082 -17.125 1 97.94 182 GLY A O 1
ATOM 1413 N N . LYS A 1 183 ? -25.375 -5.773 -17.297 1 97.38 183 LYS A N 1
ATOM 1414 C CA . LYS A 1 183 ? -25.109 -6.051 -18.703 1 97.38 183 LYS A CA 1
ATOM 1415 C C . LYS A 1 183 ? -25.266 -4.793 -19.547 1 97.38 183 LYS A C 1
ATOM 1417 O O . LYS A 1 183 ? -24.375 -4.434 -20.328 1 97.38 183 LYS A O 1
ATOM 1422 N N . PRO A 1 184 ? -26.391 -4 -19.438 1 97 184 PRO A N 1
ATOM 1423 C CA . PRO A 1 184 ? -26.547 -2.805 -20.266 1 97 184 PRO A CA 1
ATOM 1424 C C . PRO A 1 184 ? -25.531 -1.712 -19.922 1 97 184 PRO A C 1
ATOM 1426 O O . PRO A 1 184 ? -25.344 -0.774 -20.703 1 97 184 PRO A O 1
ATOM 1429 N N . LEU A 1 185 ? -24.969 -1.822 -18.766 1 97.44 185 LEU A N 1
ATOM 1430 C CA . LEU A 1 185 ? -24.031 -0.808 -18.297 1 97.44 185 LEU A CA 1
ATOM 1431 C C . LEU A 1 185 ? -22.594 -1.192 -18.641 1 97.44 185 LEU A C 1
ATOM 1433 O O . LEU A 1 185 ? -21.656 -0.45 -18.328 1 97.44 185 LEU A O 1
ATOM 1437 N N . GLY A 1 186 ? -22.391 -2.344 -19.234 1 97.25 186 GLY A N 1
ATOM 1438 C CA . GLY A 1 186 ? -21.078 -2.795 -19.641 1 97.25 186 GLY A CA 1
ATOM 1439 C C . GLY A 1 186 ? -20.234 -3.334 -18.5 1 97.25 186 GLY A C 1
ATOM 1440 O O . GLY A 1 186 ? -19 -3.299 -18.562 1 97.25 186 GLY A O 1
ATOM 1441 N N . ILE A 1 187 ? -20.875 -3.785 -17.469 1 98.56 187 ILE A N 1
ATOM 1442 C CA . ILE A 1 187 ? -20.156 -4.332 -16.312 1 98.56 187 ILE A CA 1
ATOM 1443 C C . ILE A 1 187 ? -19.781 -5.785 -16.578 1 98.56 187 ILE A C 1
ATOM 1445 O O . ILE A 1 187 ? -20.641 -6.609 -16.906 1 98.56 187 ILE A O 1
ATOM 1449 N N . ASP A 1 188 ? -18.469 -6.074 -16.438 1 98.81 188 ASP A N 1
ATOM 1450 C CA . ASP A 1 188 ? -17.969 -7.414 -16.703 1 98.81 188 ASP A CA 1
ATOM 1451 C C . ASP A 1 188 ? -18.094 -8.305 -15.477 1 98.81 188 ASP A C 1
ATOM 1453 O O . ASP A 1 188 ? -18.109 -9.531 -15.586 1 98.81 188 ASP A O 1
ATOM 1457 N N . GLY A 1 189 ? -18.094 -7.711 -14.289 1 98.81 189 GLY A N 1
ATOM 1458 C CA . GLY A 1 189 ? -18.141 -8.5 -13.062 1 98.81 189 GLY A CA 1
ATOM 1459 C C . GLY A 1 189 ? -18.188 -7.645 -11.812 1 98.81 189 GLY A C 1
ATOM 1460 O O . GLY A 1 189 ? -18.266 -6.418 -11.891 1 98.81 189 GLY A O 1
ATOM 1461 N N . TYR A 1 190 ? -18.219 -8.289 -10.656 1 98.88 190 TYR A N 1
ATOM 1462 C CA . TYR A 1 190 ? -18.344 -7.668 -9.344 1 98.88 190 TYR A CA 1
ATOM 1463 C C . TYR A 1 190 ? -17.297 -8.195 -8.375 1 98.88 190 TYR A C 1
ATOM 1465 O O . TYR A 1 190 ? -17.203 -9.406 -8.156 1 98.88 190 TYR A O 1
ATOM 1473 N N . VAL A 1 191 ? -16.484 -7.266 -7.809 1 98.94 191 VAL A N 1
ATOM 1474 C CA . VAL A 1 191 ? -15.414 -7.625 -6.883 1 98.94 191 VAL A CA 1
ATOM 1475 C C . VAL A 1 191 ? -15.945 -7.613 -5.453 1 98.94 191 VAL A C 1
ATOM 1477 O O . VAL A 1 191 ? -16.641 -6.684 -5.051 1 98.94 191 VAL A O 1
ATOM 1480 N N . ARG A 1 192 ? -15.664 -8.609 -4.691 1 98.31 192 ARG A N 1
ATOM 1481 C CA . ARG A 1 192 ? -16.031 -8.703 -3.279 1 98.31 192 ARG A CA 1
ATOM 1482 C C . ARG A 1 192 ? -15.047 -9.586 -2.52 1 98.31 192 ARG A C 1
ATOM 1484 O O . ARG A 1 192 ? -14.031 -10.016 -3.072 1 98.31 192 ARG A O 1
ATOM 1491 N N . MET A 1 193 ? -15.281 -9.711 -1.155 1 95.81 193 MET A N 1
ATOM 1492 C CA . MET A 1 193 ? -14.273 -10.484 -0.448 1 95.81 193 MET A CA 1
ATOM 1493 C C . MET A 1 193 ? -14.883 -11.219 0.741 1 95.81 193 MET A C 1
ATOM 1495 O O . MET A 1 193 ? -15.961 -10.852 1.216 1 95.81 193 MET A O 1
ATOM 1499 N N . GLU A 1 194 ? -14.273 -12.32 1.146 1 93.5 194 GLU A N 1
ATOM 1500 C CA . GLU A 1 194 ? -14.438 -13.078 2.385 1 93.5 194 GLU A CA 1
ATOM 1501 C C . GLU A 1 194 ? -13.086 -13.484 2.963 1 93.5 194 GLU A C 1
ATOM 1503 O O . GLU A 1 194 ? -12.328 -12.641 3.443 1 93.5 194 GLU A O 1
ATOM 1508 N N . MET A 1 195 ? -12.656 -14.742 2.746 1 90.19 195 MET A N 1
ATOM 1509 C CA . MET A 1 195 ? -11.305 -15.086 3.174 1 90.19 195 MET A CA 1
ATOM 1510 C C . MET A 1 195 ? -10.266 -14.477 2.234 1 90.19 195 MET A C 1
ATOM 1512 O O . MET A 1 195 ? -9.133 -14.203 2.643 1 90.19 195 MET A O 1
ATOM 1516 N N . SER A 1 196 ? -10.625 -14.258 1.041 1 94.12 196 SER A N 1
ATOM 1517 C CA . SER A 1 196 ? -9.828 -13.578 0.026 1 94.12 196 SER A CA 1
ATOM 1518 C C . SER A 1 196 ? -10.719 -12.844 -0.97 1 94.12 196 SER A C 1
ATOM 1520 O O . SER A 1 196 ? -11.945 -12.906 -0.879 1 94.12 196 SER A O 1
ATOM 1522 N N . PHE A 1 197 ? -10.164 -12.109 -1.93 1 97.94 197 PHE A N 1
ATOM 1523 C CA . PHE A 1 197 ? -10.93 -11.352 -2.904 1 97.94 197 PHE A CA 1
ATOM 1524 C C . PHE A 1 197 ? -11.344 -12.234 -4.074 1 97.94 197 PHE A C 1
ATOM 1526 O O . PHE A 1 197 ? -10.609 -13.141 -4.465 1 97.94 197 PHE A O 1
ATOM 1533 N N . GLU A 1 198 ? -12.508 -11.992 -4.551 1 98.38 198 GLU A N 1
ATOM 1534 C CA . GLU A 1 198 ? -13.047 -12.727 -5.691 1 98.38 198 GLU A CA 1
ATOM 1535 C C . GLU A 1 198 ? -13.812 -11.805 -6.633 1 98.38 198 GLU A C 1
ATOM 1537 O O . GLU A 1 198 ? -14.039 -10.633 -6.312 1 98.38 198 GLU A O 1
ATOM 1542 N N . VAL A 1 199 ? -14.078 -12.32 -7.816 1 98.81 199 VAL A N 1
ATOM 1543 C CA . VAL A 1 199 ? -14.875 -11.625 -8.82 1 98.81 199 VAL A CA 1
ATOM 1544 C C . VAL A 1 199 ? -16.062 -12.5 -9.234 1 98.81 199 VAL A C 1
ATOM 1546 O O . VAL A 1 199 ? -15.875 -13.633 -9.695 1 98.81 199 VAL A O 1
ATOM 1549 N N . MET A 1 200 ? -17.266 -12.031 -8.945 1 98.44 200 MET A N 1
ATOM 1550 C CA . MET A 1 200 ? -18.391 -12.586 -9.664 1 98.44 200 MET A CA 1
ATOM 1551 C C . MET A 1 200 ? -18.359 -12.188 -11.141 1 98.44 200 MET A C 1
ATOM 1553 O O . MET A 1 200 ? -18.656 -11.047 -11.484 1 98.44 200 MET A O 1
ATOM 1557 N N . TYR A 1 201 ? -17.969 -13.172 -11.977 1 98.81 201 TYR A N 1
ATOM 1558 C CA . TYR A 1 201 ? -17.703 -12.836 -13.367 1 98.81 201 TYR A CA 1
ATOM 1559 C C . TYR A 1 201 ? -18.859 -13.242 -14.266 1 98.81 201 TYR A C 1
ATOM 1561 O O . TYR A 1 201 ? -19.391 -14.352 -14.141 1 98.81 201 TYR A O 1
ATOM 1569 N N . CYS A 1 202 ? -19.234 -12.398 -15.156 1 98.69 202 CYS A N 1
ATOM 1570 C CA . CYS A 1 202 ? -20.516 -12.547 -15.812 1 98.69 202 CYS A CA 1
ATOM 1571 C C . CYS A 1 202 ? -20.406 -13.383 -17.078 1 98.69 202 CYS A C 1
ATOM 1573 O O . CYS A 1 202 ? -21.359 -14.031 -17.484 1 98.69 202 CYS A O 1
ATOM 1575 N N . ASP A 1 203 ? -19.297 -13.328 -17.781 1 98.38 203 ASP A N 1
ATOM 1576 C CA . ASP A 1 203 ? -19.156 -14.016 -19.062 1 98.38 203 ASP A CA 1
ATOM 1577 C C . ASP A 1 203 ? -17.703 -14.453 -19.297 1 98.38 203 ASP A C 1
ATOM 1579 O O . ASP A 1 203 ? -16.875 -13.648 -19.703 1 98.38 203 ASP A O 1
ATOM 1583 N N . PHE A 1 204 ? -17.469 -15.75 -19.219 1 98.12 204 PHE A N 1
ATOM 1584 C CA . PHE A 1 204 ? -16.125 -16.312 -19.297 1 98.12 204 PHE A CA 1
ATOM 1585 C C . PHE A 1 204 ? -15.625 -16.281 -20.75 1 98.12 204 PHE A C 1
ATOM 1587 O O . PHE A 1 204 ? -14.445 -16.547 -21 1 98.12 204 PHE A O 1
ATOM 1594 N N . HIS A 1 205 ? -16.422 -15.914 -21.703 1 97.12 205 HIS A N 1
ATOM 1595 C CA . HIS A 1 205 ? -16.047 -15.891 -23.109 1 97.12 205 HIS A CA 1
ATOM 1596 C C . HIS A 1 205 ? -15.672 -14.477 -23.562 1 97.12 205 HIS A C 1
ATOM 1598 O O . HIS A 1 205 ? -15.281 -14.266 -24.703 1 97.12 205 HIS A O 1
ATOM 1604 N N . GLN A 1 206 ? -15.789 -13.594 -22.656 1 97.5 206 GLN A N 1
ATOM 1605 C CA . GLN A 1 206 ? -15.531 -12.203 -23.016 1 97.5 206 GLN A CA 1
ATOM 1606 C C . GLN A 1 206 ? -14.508 -11.578 -22.078 1 97.5 206 GLN A C 1
ATOM 1608 O O . GLN A 1 206 ? -14.641 -11.672 -20.844 1 97.5 206 GLN A O 1
ATOM 1613 N N . GLY A 1 207 ? -13.5 -10.961 -22.594 1 98.25 207 GLY A N 1
ATOM 1614 C CA . GLY A 1 207 ? -12.594 -10.117 -21.844 1 98.25 207 GLY A CA 1
ATOM 1615 C C . GLY A 1 207 ? -11.477 -10.898 -21.156 1 98.25 207 GLY A C 1
ATOM 1616 O O . GLY A 1 207 ? -10.57 -10.312 -20.578 1 98.25 207 GLY A O 1
ATOM 1617 N N . ILE A 1 208 ? -11.578 -12.195 -21.109 1 98.44 208 ILE A N 1
ATOM 1618 C CA . ILE A 1 208 ? -10.531 -13.047 -20.547 1 98.44 208 ILE A CA 1
ATOM 1619 C C . ILE A 1 208 ? -10.25 -14.211 -21.5 1 98.44 208 ILE A C 1
ATOM 1621 O O . ILE A 1 208 ? -11.055 -14.5 -22.391 1 98.44 208 ILE A O 1
ATOM 1625 N N . GLU A 1 209 ? -9.148 -14.844 -21.344 1 98 209 GLU A N 1
ATOM 1626 C CA . GLU A 1 209 ? -8.805 -16.062 -22.078 1 98 209 GLU A CA 1
ATOM 1627 C C . GLU A 1 209 ? -8.125 -17.078 -21.172 1 98 209 GLU A C 1
ATOM 1629 O O . GLU A 1 209 ? -7.57 -16.719 -20.125 1 98 209 GLU A O 1
ATOM 1634 N N . VAL A 1 210 ? -8.188 -18.297 -21.516 1 97.88 210 VAL A N 1
ATOM 1635 C CA . VAL A 1 210 ? -7.633 -19.391 -20.719 1 97.88 210 VAL A CA 1
ATOM 1636 C C . VAL A 1 210 ? -6.117 -19.438 -20.906 1 97.88 210 VAL A C 1
ATOM 1638 O O . VAL A 1 210 ? -5.629 -19.469 -22.047 1 97.88 210 VAL A O 1
ATOM 1641 N N . VAL A 1 211 ? -5.426 -19.391 -19.844 1 97.81 211 VAL A N 1
ATOM 1642 C CA . VAL A 1 211 ? -3.988 -19.641 -19.859 1 97.81 211 VAL A CA 1
ATOM 1643 C C . VAL A 1 211 ? -3.713 -21.125 -19.688 1 97.81 211 VAL A C 1
ATOM 1645 O O . VAL A 1 211 ? -2.973 -21.734 -20.469 1 97.81 211 VAL A O 1
ATOM 1648 N N . THR A 1 212 ? -4.305 -21.703 -18.609 1 97 212 THR A N 1
ATOM 1649 C CA . THR A 1 212 ? -4.164 -23.125 -18.359 1 97 212 THR A CA 1
ATOM 1650 C C . THR A 1 212 ? -5.43 -23.703 -17.734 1 97 212 THR A C 1
ATOM 1652 O O . THR A 1 212 ? -6.246 -22.953 -17.188 1 97 212 THR A O 1
ATOM 1655 N N . SER A 1 213 ? -5.711 -24.891 -17.938 1 96.75 213 SER A N 1
ATOM 1656 C CA . SER A 1 213 ? -6.664 -25.75 -17.25 1 96.75 213 SER A CA 1
ATOM 1657 C C . SER A 1 213 ? -5.977 -26.984 -16.672 1 96.75 213 SER A C 1
ATOM 1659 O O . SER A 1 213 ? -5.742 -27.969 -17.391 1 96.75 213 SER A O 1
ATOM 1661 N N . LEU A 1 214 ? -5.723 -27 -15.328 1 95.88 214 LEU A N 1
ATOM 1662 C CA . LEU A 1 214 ? -4.84 -28.016 -14.773 1 95.88 214 LEU A CA 1
ATOM 1663 C C . LEU A 1 214 ? -5.59 -28.906 -13.773 1 95.88 214 LEU A C 1
ATOM 1665 O O . LEU A 1 214 ? -6.398 -28.406 -12.992 1 95.88 214 LEU A O 1
ATOM 1669 N N . HIS A 1 215 ? -5.328 -30.156 -13.875 1 94.81 215 HIS A N 1
ATOM 1670 C CA . HIS A 1 215 ? -5.719 -31.078 -12.82 1 94.81 215 HIS A CA 1
ATOM 1671 C C . HIS A 1 215 ? -4.676 -31.125 -11.711 1 94.81 215 HIS A C 1
ATOM 1673 O O . HIS A 1 215 ? -3.773 -31.969 -11.727 1 94.81 215 HIS A O 1
ATOM 1679 N N . ILE A 1 216 ? -4.801 -30.281 -10.719 1 94.94 216 ILE A N 1
ATOM 1680 C CA . ILE A 1 216 ? -3.789 -30.156 -9.672 1 94.94 216 ILE A CA 1
ATOM 1681 C C . ILE A 1 216 ? -3.873 -31.359 -8.734 1 94.94 216 ILE A C 1
ATOM 1683 O O . ILE A 1 216 ? -4.852 -32.125 -8.766 1 94.94 216 ILE A O 1
ATOM 1687 N N . LEU A 1 217 ? -2.852 -31.578 -7.906 1 93.5 217 LEU A N 1
ATOM 1688 C CA . LEU A 1 217 ? -2.82 -32.719 -6.996 1 93.5 217 LEU A CA 1
ATOM 1689 C C . LEU A 1 217 ? -4.016 -32.688 -6.051 1 93.5 217 LEU A C 1
ATOM 1691 O O . LEU A 1 217 ? -4.387 -31.641 -5.543 1 93.5 217 LEU A O 1
ATOM 1695 N N . PRO A 1 218 ? -4.602 -33.844 -5.852 1 91.19 218 PRO A N 1
ATOM 1696 C CA . PRO A 1 218 ? -5.719 -33.906 -4.906 1 91.19 218 PRO A CA 1
ATOM 1697 C C . PRO A 1 218 ? -5.27 -33.812 -3.451 1 91.19 218 PRO A C 1
ATOM 1699 O O . PRO A 1 218 ? -4.109 -34.062 -3.139 1 91.19 218 PRO A O 1
ATOM 1702 N N . PRO A 1 219 ? -6.168 -33.312 -2.594 1 88.5 219 PRO A N 1
ATOM 1703 C CA . PRO A 1 219 ? -5.848 -33.375 -1.165 1 88.5 219 PRO A CA 1
ATOM 1704 C C . PRO A 1 219 ? -5.824 -34.781 -0.618 1 88.5 219 PRO A C 1
ATOM 1706 O O . PRO A 1 219 ? -6.359 -35.719 -1.249 1 88.5 219 PRO A O 1
ATOM 1709 N N . GLU A 1 220 ? -5.059 -34.969 0.507 1 85.75 220 GLU A N 1
ATOM 1710 C CA . GLU A 1 220 ? -5.043 -36.281 1.176 1 85.75 220 GLU A CA 1
ATOM 1711 C C . GLU A 1 220 ? -6.449 -36.688 1.581 1 85.75 220 GLU A C 1
ATOM 1713 O O . GLU A 1 220 ? -7.266 -35.875 1.985 1 85.75 220 GLU A O 1
ATOM 1718 N N . ALA A 1 221 ? -6.688 -38.031 1.354 1 66.5 221 ALA A N 1
ATOM 1719 C CA . ALA A 1 221 ? -7.988 -38.594 1.692 1 66.5 221 ALA A CA 1
ATOM 1720 C C . ALA A 1 221 ? -8.305 -38.406 3.174 1 66.5 221 ALA A C 1
ATOM 1722 O O . ALA A 1 221 ? -7.434 -38.625 4.027 1 66.5 221 ALA A O 1
ATOM 1723 N N . GLY A 1 222 ? -8.977 -37.312 3.674 1 56.91 222 GLY A N 1
ATOM 1724 C CA . GLY A 1 222 ? -9.422 -37.156 5.051 1 56.91 222 GLY A CA 1
ATOM 1725 C C . GLY A 1 222 ? -10.711 -36.375 5.172 1 56.91 222 GLY A C 1
ATOM 1726 O O . GLY A 1 222 ? -11.25 -35.906 4.176 1 56.91 222 GLY A O 1
ATOM 1727 N N . ARG A 1 223 ? -11.312 -36.438 6.461 1 46.34 223 ARG A N 1
ATOM 1728 C CA . ARG A 1 223 ? -12.57 -35.812 6.832 1 46.34 223 ARG A CA 1
ATOM 1729 C C . ARG A 1 223 ? -12.578 -34.344 6.434 1 46.34 223 ARG A C 1
ATOM 1731 O O . ARG A 1 223 ? -11.633 -33.594 6.715 1 46.34 223 ARG A O 1
ATOM 1738 N N . MET A 1 224 ? -13.234 -34 5.434 1 48.12 224 MET A N 1
ATOM 1739 C CA . MET A 1 224 ? -13.508 -32.594 5.168 1 48.12 224 MET A CA 1
ATOM 1740 C C . MET A 1 224 ? -13.844 -31.859 6.457 1 48.12 224 MET A C 1
ATOM 1742 O O . MET A 1 224 ? -14.602 -32.344 7.285 1 48.12 224 MET A O 1
ATOM 1746 N N . PRO A 1 225 ? -13.062 -30.984 6.898 1 42.38 225 PRO A N 1
ATOM 1747 C CA . PRO A 1 225 ? -13.68 -30.266 8.008 1 42.38 225 PRO A CA 1
ATOM 1748 C C . PRO A 1 225 ? -15.148 -29.922 7.754 1 42.38 225 PRO A C 1
ATOM 1750 O O . PRO A 1 225 ? -15.555 -29.766 6.598 1 42.38 225 PRO A O 1
ATOM 1753 N N . ASP A 1 226 ? -16.047 -3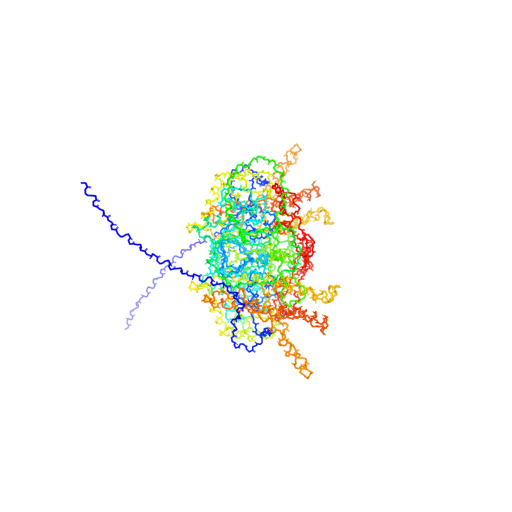0.391 8.672 1 37.38 226 ASP A N 1
ATOM 1754 C CA . ASP A 1 226 ? -17.484 -30.141 8.664 1 37.38 226 ASP A CA 1
ATOM 1755 C C . ASP A 1 226 ? -17.797 -28.75 8.117 1 37.38 226 ASP A C 1
ATOM 1757 O O . ASP A 1 226 ? -18.875 -28.203 8.367 1 37.38 226 ASP A O 1
ATOM 1761 N N . GLY A 1 227 ? -16.891 -28.031 7.719 1 38.53 227 GLY A N 1
ATOM 1762 C CA . GLY A 1 227 ? -17.547 -26.797 7.32 1 38.53 227 GLY A CA 1
ATOM 1763 C C . GLY A 1 227 ? -18.469 -26.953 6.137 1 38.53 227 GLY A C 1
ATOM 1764 O O . GLY A 1 227 ? -18.438 -27.984 5.445 1 38.53 227 GLY A O 1
ATOM 1765 N N . PRO A 1 228 ? -19.75 -26.438 6.168 1 34.12 228 PRO A N 1
ATOM 1766 C CA . PRO A 1 228 ? -20.703 -26.719 5.098 1 34.12 228 PRO A CA 1
ATOM 1767 C C . PRO A 1 228 ? -20.078 -26.656 3.709 1 34.12 228 PRO A C 1
ATOM 1769 O O . PRO A 1 228 ? -19.469 -25.656 3.338 1 34.12 228 PRO A O 1
ATOM 1772 N N . PRO A 1 229 ? -19.453 -27.828 3.266 1 35.94 229 PRO A N 1
ATOM 1773 C CA . PRO A 1 229 ? -19.156 -27.688 1.836 1 35.94 229 PRO A CA 1
ATOM 1774 C C . PRO A 1 229 ? -20.344 -27.156 1.038 1 35.94 229 PRO A C 1
ATOM 1776 O O . PRO A 1 229 ? -21.375 -27.828 0.939 1 35.94 229 PRO A O 1
ATOM 1779 N N . GLY A 1 230 ? -20.797 -26.047 1.272 1 32.78 230 GLY A N 1
ATOM 1780 C CA . GLY A 1 230 ? -21.906 -25.719 0.406 1 32.78 230 GLY A CA 1
ATOM 1781 C C . GLY A 1 230 ? -21.734 -26.219 -1.016 1 32.78 230 GLY A C 1
ATOM 1782 O O . GLY A 1 230 ? -20.609 -26.406 -1.478 1 32.78 230 GLY A O 1
ATOM 1783 N N . LYS A 1 231 ? -22.656 -27.094 -1.489 1 35.5 231 LYS A N 1
ATOM 1784 C CA . LYS A 1 231 ? -22.75 -27.359 -2.922 1 35.5 231 LYS A CA 1
ATOM 1785 C C . LYS A 1 231 ? -22.203 -26.188 -3.734 1 35.5 231 LYS A C 1
ATOM 1787 O O . LYS A 1 231 ? -22.766 -25.094 -3.717 1 35.5 231 LYS A O 1
ATOM 1792 N N . GLY A 1 232 ? -20.969 -26.094 -3.797 1 35.06 232 GLY A N 1
ATOM 1793 C CA . GLY A 1 232 ? -20.562 -25.078 -4.742 1 35.06 232 GLY A CA 1
ATOM 1794 C C . GLY A 1 232 ? -21.391 -25.078 -6.016 1 35.06 232 GLY A C 1
ATOM 1795 O O . GLY A 1 232 ? -21.969 -26.094 -6.383 1 35.06 232 GLY A O 1
ATOM 1796 N N . PRO A 1 233 ? -21.922 -24 -6.492 1 34.69 233 PRO A N 1
ATOM 1797 C CA . PRO A 1 233 ? -22.969 -23.938 -7.523 1 34.69 233 PRO A CA 1
ATOM 1798 C C . PRO A 1 233 ? -22.719 -24.938 -8.664 1 34.69 233 PRO A C 1
ATOM 1800 O O . PRO A 1 233 ? -23.578 -25.125 -9.523 1 34.69 233 PRO A O 1
ATOM 1803 N N . GLY A 1 234 ? -21.594 -25.469 -8.875 1 32.84 234 GLY A N 1
ATOM 1804 C CA . GLY A 1 234 ? -21.422 -26.125 -10.172 1 32.84 234 GLY A CA 1
ATOM 1805 C C . GLY A 1 234 ? -21.719 -27.609 -10.125 1 32.84 234 GLY A C 1
ATOM 1806 O O . GLY A 1 234 ? -21.219 -28.375 -10.945 1 32.84 234 GLY A O 1
ATOM 1807 N N . GLY A 1 235 ? -22.094 -28.078 -8.93 1 32.44 235 GLY A N 1
ATOM 1808 C CA . GLY A 1 235 ? -22.312 -29.516 -9.047 1 32.44 235 GLY A CA 1
ATOM 1809 C C . GLY A 1 235 ? -23.406 -29.875 -10.031 1 32.44 235 GLY A C 1
ATOM 1810 O O . GLY A 1 235 ? -24.203 -29.031 -10.414 1 32.44 235 GLY A O 1
ATOM 1811 N N . PRO A 1 236 ? -23.328 -31.016 -10.805 1 29.86 236 PRO A N 1
ATOM 1812 C CA . PRO A 1 236 ? -24.406 -31.375 -11.727 1 29.86 236 PRO A CA 1
ATOM 1813 C C . PRO A 1 236 ? -25.781 -31.359 -11.07 1 29.86 236 PRO A C 1
ATOM 1815 O O . PRO A 1 236 ? -25.891 -31.578 -9.859 1 29.86 236 PRO A O 1
ATOM 1818 N N . PRO A 1 237 ? -26.703 -30.547 -11.508 1 30.8 237 PRO A N 1
ATOM 1819 C CA . PRO A 1 237 ? -28.062 -30.656 -10.984 1 30.8 237 PRO A CA 1
ATOM 1820 C C . PRO A 1 237 ? -28.469 -32.094 -10.703 1 30.8 237 PRO A C 1
ATOM 1822 O O . PRO A 1 237 ? -27.969 -33.031 -11.344 1 30.8 237 PRO A O 1
ATOM 1825 N N . PRO A 1 238 ? -28.859 -32.406 -9.469 1 30.8 238 PRO A N 1
ATOM 1826 C CA . PRO A 1 238 ? -29.328 -33.781 -9.289 1 30.8 238 PRO A CA 1
ATOM 1827 C C . PRO A 1 238 ? -30.094 -34.312 -10.492 1 30.8 238 PRO A C 1
ATOM 1829 O O . PRO A 1 238 ? -30.719 -33.531 -11.219 1 30.8 238 PRO A O 1
ATOM 1832 N N . PRO A 1 239 ? -29.797 -35.531 -10.906 1 26.66 239 PRO A N 1
ATOM 1833 C CA . PRO A 1 239 ? -30.547 -36.062 -12.039 1 26.66 239 PRO A CA 1
ATOM 1834 C C . PRO A 1 239 ? -32.062 -35.938 -11.852 1 26.66 239 PRO A C 1
ATOM 1836 O O . PRO A 1 239 ? -32.562 -36.156 -10.75 1 26.66 239 PRO A O 1
ATOM 1839 N N . THR A 1 240 ? -32.688 -35.094 -12.594 1 28.84 240 THR A N 1
ATOM 1840 C CA . THR A 1 240 ? -34.156 -35 -12.695 1 28.84 240 THR A CA 1
ATOM 1841 C C . THR A 1 240 ? -34.781 -36.375 -12.82 1 28.84 240 THR A C 1
ATOM 1843 O O . THR A 1 240 ? -34.531 -37.094 -13.805 1 28.84 240 THR A O 1
ATOM 1846 N N . GLU A 1 241 ? -34.938 -37.156 -11.641 1 25.5 241 GLU A N 1
ATOM 1847 C CA . GLU A 1 241 ? -35.75 -38.344 -11.828 1 25.5 241 GLU A CA 1
ATOM 1848 C C . GLU A 1 241 ? -37 -38.031 -12.641 1 25.5 241 GLU A C 1
ATOM 1850 O O . GLU A 1 241 ? -37.688 -37.062 -12.367 1 25.5 241 GLU A O 1
ATOM 1855 N N . PRO A 1 242 ? -37.156 -38.719 -13.734 1 24.73 242 PRO A N 1
ATOM 1856 C CA . PRO A 1 242 ? -38.281 -38.531 -14.672 1 24.73 242 PRO A CA 1
ATOM 1857 C C . PRO A 1 242 ? -39.625 -38.5 -13.984 1 24.73 242 PRO A C 1
ATOM 1859 O O . PRO A 1 242 ? -39.719 -38.844 -12.789 1 24.73 242 PRO A O 1
ATOM 1862 N N . GLY A 1 243 ? -40.656 -39.156 -14.617 1 23.12 243 GLY A N 1
ATOM 1863 C CA . GLY A 1 243 ? -42.031 -38.969 -15.117 1 23.12 243 GLY A CA 1
ATOM 1864 C C . GLY A 1 243 ? -43.094 -39.469 -14.156 1 23.12 243 GLY A C 1
ATOM 1865 O O . GLY A 1 243 ? -44.219 -39.688 -14.555 1 23.12 243 GLY A O 1
ATOM 1866 N N . LEU A 1 244 ? -42.781 -40 -12.945 1 23.94 244 LEU A N 1
ATOM 1867 C CA . LEU A 1 244 ? -43.969 -40.844 -12.719 1 23.94 244 LEU A CA 1
ATOM 1868 C C . LEU A 1 244 ? -45.188 -39.969 -12.562 1 23.94 244 LEU A C 1
ATOM 1870 O O . LEU A 1 244 ? -45.156 -38.906 -11.938 1 23.94 244 LEU A O 1
ATOM 1874 N N . PRO A 1 245 ? -46.312 -40.312 -13.344 1 24.69 245 PRO A N 1
ATOM 1875 C CA . PRO A 1 245 ? -47.594 -39.656 -13.609 1 24.69 245 PRO A CA 1
ATOM 1876 C C . PRO A 1 245 ? -48.375 -39.375 -12.336 1 24.69 245 PRO A C 1
ATOM 1878 O O . PRO A 1 245 ? -48.938 -38.281 -12.18 1 24.69 245 PRO A O 1
ATOM 1881 N N . GLY A 1 246 ? -48.844 -40.406 -11.672 1 22.62 246 GLY A N 1
ATOM 1882 C CA . GLY A 1 246 ? -50.219 -40.562 -11.312 1 22.62 246 GLY A CA 1
ATOM 1883 C C . GLY A 1 246 ? -50.625 -39.75 -10.094 1 22.62 246 GLY A C 1
ATOM 1884 O O . GLY A 1 246 ? -49.781 -39.469 -9.227 1 22.62 246 GLY A O 1
ATOM 1885 N N . ARG A 1 247 ? -51.844 -38.969 -10.102 1 22.47 247 ARG A N 1
ATOM 1886 C CA . ARG A 1 247 ? -52.562 -37.969 -9.344 1 22.47 247 ARG A CA 1
ATOM 1887 C C . ARG A 1 247 ? -53.031 -38.531 -8 1 22.47 247 ARG A C 1
ATOM 1889 O O . ARG A 1 247 ? -53.812 -37.875 -7.293 1 22.47 247 ARG A O 1
ATOM 1896 N N . LEU A 1 248 ? -52.969 -39.844 -7.73 1 22.45 248 LEU A N 1
ATOM 1897 C CA . LEU A 1 248 ? -54.125 -40.25 -6.922 1 22.45 248 LEU A CA 1
ATOM 1898 C C . LEU A 1 248 ? -54.094 -39.531 -5.57 1 22.45 248 LEU A C 1
ATOM 1900 O O . LEU A 1 248 ? -53.031 -39.219 -5.051 1 22.45 248 LEU A O 1
ATOM 1904 N N . SER A 1 249 ? -55.344 -39.188 -5.004 1 22.28 249 SER A N 1
ATOM 1905 C CA . SER A 1 249 ? -55.969 -38.469 -3.912 1 22.28 249 SER A CA 1
ATOM 1906 C C . SER A 1 249 ? -55.5 -38.969 -2.555 1 22.28 249 SER A C 1
ATOM 1908 O O . SER A 1 249 ? -56.344 -39.438 -1.747 1 22.28 249 SER A O 1
ATOM 1910 N N . ARG A 1 250 ? -54.406 -39.75 -2.469 1 23.03 250 ARG A N 1
ATOM 1911 C CA . ARG A 1 250 ? -54.469 -40.562 -1.263 1 23.03 250 ARG A CA 1
ATOM 1912 C C . ARG A 1 250 ? -54.594 -39.688 -0.018 1 23.03 250 ARG A C 1
ATOM 1914 O O . ARG A 1 250 ? -54.188 -38.531 -0.029 1 23.03 250 ARG A O 1
ATOM 1921 N N . SER A 1 251 ? -55.406 -40.219 0.936 1 23.81 251 SER A N 1
ATOM 1922 C CA . SER A 1 251 ? -55.906 -39.969 2.291 1 23.81 251 SER A CA 1
ATOM 1923 C C . SER A 1 251 ? -54.75 -39.5 3.203 1 23.81 251 SER A C 1
ATOM 1925 O O . SER A 1 251 ? -53.594 -39.844 2.971 1 23.81 251 SER A O 1
ATOM 1927 N N . SER A 1 252 ? -55.094 -38.594 4.113 1 24.73 252 SER A N 1
ATOM 1928 C CA . SER A 1 252 ? -54.469 -37.656 5.043 1 24.73 252 SER A CA 1
ATOM 1929 C C . SER A 1 252 ? -53.531 -38.375 6.012 1 24.73 252 SER A C 1
ATOM 1931 O O . SER A 1 252 ? -53.219 -37.844 7.078 1 24.73 252 SER A O 1
ATOM 1933 N N . THR A 1 253 ? -53.344 -39.719 5.82 1 24.38 253 THR A N 1
ATOM 1934 C CA . THR A 1 253 ? -52.812 -40.25 7.059 1 24.38 253 THR A CA 1
ATOM 1935 C C . THR A 1 253 ? -51.469 -39.625 7.402 1 24.38 253 THR A C 1
ATOM 1937 O O . THR A 1 253 ? -50.656 -39.375 6.516 1 24.38 253 THR A O 1
ATOM 1940 N N . LEU A 1 254 ? -51.344 -39.188 8.688 1 26.33 254 LEU A N 1
ATOM 1941 C CA . LEU A 1 254 ? -50.312 -38.531 9.477 1 26.33 254 LEU A CA 1
ATOM 1942 C C . LEU A 1 254 ? -48.969 -39.219 9.266 1 26.33 254 LEU A C 1
ATOM 1944 O O . LEU A 1 254 ? -48.688 -40.25 9.875 1 26.33 254 LEU A O 1
ATOM 1948 N N . LEU A 1 255 ? -48.625 -39.594 8.008 1 26.58 255 LEU A N 1
ATOM 1949 C CA . LEU A 1 255 ? -47.406 -40.375 8.062 1 26.58 255 LEU A CA 1
ATOM 1950 C C . LEU A 1 255 ? -46.281 -39.656 8.812 1 26.58 255 LEU A C 1
ATOM 1952 O O . LEU A 1 255 ? -46.188 -38.438 8.742 1 26.58 255 LEU A O 1
ATOM 1956 N N . PRO A 1 256 ? -45.656 -40.406 9.773 1 30.41 256 PRO A N 1
ATOM 1957 C CA . PRO A 1 256 ? -44.594 -39.906 10.656 1 30.41 256 PRO A CA 1
ATOM 1958 C C . PRO A 1 256 ? -43.562 -39.062 9.914 1 30.41 256 PRO A C 1
ATOM 1960 O O . PRO A 1 256 ? -43.344 -39.281 8.711 1 30.41 256 PRO A O 1
ATOM 1963 N N . THR A 1 257 ? -43.5 -37.844 10.367 1 29.42 257 THR A N 1
ATOM 1964 C CA . THR A 1 257 ? -42.5 -36.938 9.875 1 29.42 257 THR A CA 1
ATOM 1965 C C . THR A 1 257 ? -41.156 -37.625 9.656 1 29.42 257 THR A C 1
ATOM 1967 O O . THR A 1 257 ? -40.594 -38.219 10.586 1 29.42 257 THR A O 1
ATOM 1970 N N . PRO A 1 258 ? -41.031 -38.312 8.508 1 29.03 258 PRO A N 1
ATOM 1971 C CA . PRO A 1 258 ? -39.75 -39.031 8.391 1 29.03 258 PRO A CA 1
ATOM 1972 C C . PRO A 1 258 ? -38.562 -38.156 8.844 1 29.03 258 PRO A C 1
ATOM 1974 O O . PRO A 1 258 ? -38.594 -36.938 8.734 1 29.03 258 PRO A O 1
ATOM 1977 N N . THR A 1 259 ? -38.062 -38.531 10.016 1 32.62 259 THR A N 1
ATOM 1978 C CA . THR A 1 259 ? -36.781 -38.062 10.469 1 32.62 259 THR A CA 1
ATOM 1979 C C . THR A 1 259 ? -35.812 -37.875 9.281 1 32.62 259 THR A C 1
ATOM 1981 O O . THR A 1 259 ? -35.438 -38.844 8.625 1 32.62 259 THR A O 1
ATOM 1984 N N . GLY A 1 260 ? -36.156 -36.906 8.562 1 29.91 260 GLY A N 1
ATOM 1985 C CA . GLY A 1 260 ? -35.406 -36.625 7.352 1 29.91 260 GLY A CA 1
ATOM 1986 C C . GLY A 1 260 ? -33.906 -36.719 7.539 1 29.91 260 GLY A C 1
ATOM 1987 O O . GLY A 1 260 ? -33.312 -36 8.352 1 29.91 260 GLY A O 1
ATOM 1988 N N . ALA A 1 261 ? -33.469 -37.969 7.449 1 30.45 261 ALA A N 1
ATOM 1989 C CA . ALA A 1 261 ? -32.031 -38.156 7.336 1 30.45 261 ALA A CA 1
ATOM 1990 C C . ALA A 1 261 ? -31.391 -37.031 6.531 1 30.45 261 ALA A C 1
ATOM 1992 O O . ALA A 1 261 ? -31.969 -36.562 5.559 1 30.45 261 ALA A O 1
ATOM 1993 N N . ARG A 1 262 ? -30.562 -36.375 7.242 1 34.59 262 ARG A N 1
ATOM 1994 C CA . ARG A 1 262 ? -29.688 -35.406 6.59 1 34.59 262 ARG A CA 1
ATOM 1995 C C . ARG A 1 262 ? -29.359 -35.844 5.164 1 34.59 262 ARG A C 1
ATOM 1997 O O . ARG A 1 262 ? -28.938 -36.969 4.934 1 34.59 262 ARG A O 1
ATOM 2004 N N . PRO A 1 263 ? -29.969 -35.219 4.195 1 33.03 263 PRO A N 1
ATOM 2005 C CA . PRO A 1 263 ? -29.453 -35.75 2.92 1 33.03 263 PRO A CA 1
ATOM 2006 C C . PRO A 1 263 ? -27.953 -36.031 2.961 1 33.03 263 PRO A C 1
ATOM 2008 O O . PRO A 1 263 ? -27.219 -35.406 3.721 1 33.03 263 PRO A O 1
ATOM 2011 N N . PRO A 1 264 ? -27.469 -37.188 2.654 1 30.81 264 PRO A N 1
ATOM 2012 C CA . PRO A 1 264 ? -26.031 -37.469 2.707 1 30.81 264 PRO A CA 1
ATOM 2013 C C . PRO A 1 264 ? -25.172 -36.312 2.121 1 30.81 264 PRO A C 1
ATOM 2015 O O . PRO A 1 264 ? -25.625 -35.625 1.209 1 30.81 264 PRO A O 1
ATOM 2018 N N . HIS A 1 265 ? -24.469 -35.531 2.914 1 36.22 265 HIS A N 1
ATOM 2019 C CA . HIS A 1 265 ? -23.406 -34.688 2.418 1 36.22 265 HIS A CA 1
ATOM 2020 C C . HIS A 1 265 ? -22.812 -35.219 1.121 1 36.22 265 HIS A C 1
ATOM 2022 O O . HIS A 1 265 ? -22.453 -36.406 1.043 1 36.22 265 HIS A O 1
ATOM 2028 N N . HIS A 1 266 ? -23.344 -34.844 0.059 1 37.59 266 HIS A N 1
ATOM 2029 C CA . HIS A 1 266 ? -22.672 -35.25 -1.164 1 37.59 266 HIS A CA 1
ATOM 2030 C C . HIS A 1 266 ? -21.156 -35.344 -0.959 1 37.59 266 HIS A C 1
ATOM 2032 O O . HIS A 1 266 ? -20.5 -34.344 -0.739 1 37.59 266 HIS A O 1
ATOM 2038 N N . ARG A 1 267 ? -20.719 -36.344 -0.342 1 45.09 267 ARG A N 1
ATOM 2039 C CA . ARG A 1 267 ? -19.297 -36.688 -0.242 1 45.09 267 ARG A CA 1
ATOM 2040 C C . ARG A 1 267 ? -18.609 -36.594 -1.602 1 45.09 267 ARG A C 1
ATOM 2042 O O . ARG A 1 267 ? -18.984 -37.281 -2.541 1 45.09 267 ARG A O 1
ATOM 2049 N N . PHE A 1 268 ? -18.062 -35.375 -1.896 1 53.41 268 PHE A N 1
ATOM 2050 C CA . PHE A 1 268 ? -17.234 -35.438 -3.1 1 53.41 268 PHE A CA 1
ATOM 2051 C C . PHE A 1 268 ? -16.406 -36.688 -3.127 1 53.41 268 PHE A C 1
ATOM 2053 O O . PHE A 1 268 ? -15.891 -37.125 -2.094 1 53.41 268 PHE A O 1
ATOM 2060 N N . PRO A 1 269 ? -16.672 -37.469 -4.094 1 55.69 269 PRO A N 1
ATOM 2061 C CA . PRO A 1 269 ? -15.859 -38.688 -4.145 1 55.69 269 PRO A CA 1
ATOM 2062 C C . PRO A 1 269 ? -14.375 -38.438 -3.883 1 55.69 269 PRO A C 1
ATOM 2064 O O . PRO A 1 269 ? -13.836 -37.438 -4.336 1 55.69 269 PRO A O 1
ATOM 2067 N N . GLU A 1 270 ? -13.914 -39.031 -2.867 1 64.94 270 GLU A N 1
ATOM 2068 C CA . GLU A 1 270 ? -12.477 -39 -2.596 1 64.94 270 GLU A CA 1
ATOM 2069 C C . GLU A 1 270 ? -11.672 -39.312 -3.852 1 64.94 270 GLU A C 1
ATOM 2071 O O . GLU A 1 270 ? -11.914 -40.312 -4.52 1 64.94 270 GLU A O 1
ATOM 2076 N N . GLU A 1 271 ? -10.953 -38.375 -4.336 1 76.31 271 GLU A N 1
ATOM 2077 C CA . GLU A 1 271 ? -10.055 -38.594 -5.469 1 76.31 271 GLU A CA 1
ATOM 2078 C C . GLU A 1 271 ? -8.891 -39.5 -5.074 1 76.31 271 GLU A C 1
ATOM 2080 O O . GLU A 1 271 ? -8.273 -39.312 -4.023 1 76.31 271 GLU A O 1
ATOM 2085 N N . PRO A 1 272 ? -8.719 -40.5 -5.836 1 79.5 272 PRO A N 1
ATOM 2086 C CA . PRO A 1 272 ? -7.578 -41.344 -5.527 1 79.5 272 PRO A CA 1
ATOM 2087 C C . PRO A 1 272 ? -6.234 -40.656 -5.664 1 79.5 272 PRO A C 1
ATOM 2089 O O . PRO A 1 272 ? -6.117 -39.688 -6.43 1 79.5 272 PRO A O 1
ATOM 2092 N N . ARG A 1 273 ? -5.328 -41.125 -4.914 1 85.75 273 ARG A N 1
ATOM 2093 C CA . ARG A 1 273 ? -3.949 -40.688 -5.09 1 85.75 273 ARG A CA 1
ATOM 2094 C C . ARG A 1 273 ? -3.473 -40.938 -6.516 1 85.75 273 ARG A C 1
ATOM 2096 O O . ARG A 1 273 ? -3.828 -41.938 -7.125 1 85.75 273 ARG A O 1
ATOM 2103 N N . PRO A 1 274 ? -2.648 -40 -6.984 1 86.81 274 PRO A N 1
ATOM 2104 C CA . PRO A 1 274 ? -2.076 -40.281 -8.305 1 86.81 274 PRO A CA 1
ATOM 2105 C C . PRO A 1 274 ? -1.24 -41.562 -8.328 1 86.81 274 PRO A C 1
ATOM 2107 O O . PRO A 1 274 ? -0.56 -41.875 -7.348 1 86.81 274 PRO A O 1
ATOM 2110 N N . PRO A 1 275 ? -1.329 -42.188 -9.43 1 83 275 PRO A N 1
ATOM 2111 C CA . PRO A 1 275 ? -0.514 -43.406 -9.523 1 83 275 PRO A CA 1
ATOM 2112 C C . PRO A 1 275 ? 0.969 -43.156 -9.266 1 83 275 PRO A C 1
ATOM 2114 O O . PRO A 1 275 ? 1.504 -42.125 -9.719 1 83 275 PRO A O 1
ATOM 2117 N N . HIS A 1 276 ? 1.627 -43.906 -8.461 1 80.75 276 HIS A N 1
ATOM 2118 C CA . HIS A 1 276 ? 3.061 -43.906 -8.203 1 80.75 276 HIS A CA 1
ATOM 2119 C C . HIS A 1 276 ? 3.441 -42.75 -7.273 1 80.75 276 HIS A C 1
ATOM 2121 O O . HIS A 1 276 ? 4.625 -42.469 -7.098 1 80.75 276 HIS A O 1
ATOM 2127 N N . TRP A 1 277 ? 2.389 -42.062 -6.797 1 90.44 277 TRP A N 1
ATOM 2128 C CA . TRP A 1 277 ? 2.686 -40.969 -5.859 1 90.44 277 TRP A CA 1
ATOM 2129 C C . TRP A 1 277 ? 3.369 -41.5 -4.605 1 90.44 277 TRP A C 1
ATOM 2131 O O . TRP A 1 277 ? 2.932 -42.531 -4.039 1 90.44 277 TRP A O 1
ATOM 2141 N N . LYS A 1 278 ? 4.438 -40.906 -4.234 1 88.25 278 LYS A N 1
ATOM 2142 C CA . LYS A 1 278 ? 5.137 -41.281 -3.012 1 88.25 278 LYS A CA 1
ATOM 2143 C C . LYS A 1 278 ? 4.945 -40.219 -1.919 1 88.25 278 LYS A C 1
ATOM 2145 O O . LYS A 1 278 ? 4.941 -39.031 -2.197 1 88.25 278 LYS A O 1
ATOM 2150 N N . GLY A 1 279 ? 4.746 -40.719 -0.714 1 88.19 279 GLY A N 1
ATOM 2151 C CA . GLY A 1 279 ? 4.672 -39.844 0.432 1 88.19 279 GLY A CA 1
ATOM 2152 C C . GLY A 1 279 ? 3.289 -39.25 0.65 1 88.19 279 GLY A C 1
ATOM 2153 O O . GLY A 1 279 ? 2.32 -39.688 0.023 1 88.19 279 GLY A O 1
ATOM 2154 N N . ALA A 1 280 ? 3.256 -38.281 1.49 1 89.12 280 ALA A N 1
ATOM 2155 C CA . ALA A 1 280 ? 1.972 -37.688 1.897 1 89.12 280 ALA A CA 1
ATOM 2156 C C . ALA A 1 280 ? 1.532 -36.594 0.944 1 89.12 280 ALA A C 1
ATOM 2158 O O . ALA A 1 280 ? 2.365 -35.844 0.413 1 89.12 280 ALA A O 1
ATOM 2159 N N . LEU A 1 281 ? 0.234 -36.531 0.732 1 92.31 281 LEU A N 1
ATOM 2160 C CA . LEU A 1 281 ? -0.371 -35.406 0.052 1 92.31 281 LEU A CA 1
ATOM 2161 C C . LEU A 1 281 ? -0.808 -34.344 1.055 1 92.31 281 LEU A C 1
ATOM 2163 O O . LEU A 1 281 ? -0.9 -34.625 2.254 1 92.31 281 LEU A O 1
ATOM 2167 N N . MET A 1 282 ? -1.025 -33.188 0.556 1 89.62 282 MET A N 1
ATOM 2168 C CA . MET A 1 282 ? -1.477 -32.094 1.422 1 89.62 282 MET A CA 1
ATOM 2169 C C . MET A 1 282 ? -2.93 -32.312 1.84 1 89.62 282 MET A C 1
ATOM 2171 O O . MET A 1 282 ? -3.799 -32.5 0.994 1 89.62 282 MET A O 1
ATOM 2175 N N . PRO A 1 283 ? -3.152 -32.281 3.127 1 88.44 283 PRO A N 1
ATOM 2176 C CA . PRO A 1 283 ? -4.547 -32.375 3.559 1 88.44 283 PRO A CA 1
ATOM 2177 C C . PRO A 1 283 ? -5.398 -31.203 3.119 1 88.44 283 PRO A C 1
ATOM 2179 O O . PRO A 1 283 ? -4.879 -30.094 2.922 1 88.44 283 PRO A O 1
ATOM 2182 N N . MET A 1 284 ? -6.688 -31.391 3.004 1 88.19 284 MET A N 1
ATOM 2183 C CA . MET A 1 284 ? -7.625 -30.344 2.613 1 88.19 284 MET A CA 1
ATOM 2184 C C . MET A 1 284 ? -7.602 -29.188 3.615 1 88.19 284 MET A C 1
ATOM 2186 O O . MET A 1 284 ? -7.734 -28.031 3.236 1 88.19 284 MET A O 1
ATOM 2190 N N . LYS A 1 285 ? -7.449 -29.531 4.848 1 88.56 285 LYS A N 1
ATOM 2191 C CA . LYS A 1 285 ? -7.367 -28.5 5.891 1 88.56 285 LYS A CA 1
ATOM 2192 C C . LYS A 1 285 ? -6.234 -27.516 5.609 1 88.56 285 LYS A C 1
ATOM 2194 O O . LYS A 1 285 ? -6.402 -26.312 5.777 1 88.56 285 LYS A O 1
ATOM 2199 N N . ARG A 1 286 ? -5.129 -28.047 5.234 1 91.38 286 ARG A N 1
ATOM 2200 C CA . ARG A 1 286 ? -3.98 -27.203 4.93 1 91.38 286 ARG A CA 1
ATOM 2201 C C . ARG A 1 286 ? -4.25 -26.328 3.705 1 91.38 286 ARG A C 1
ATOM 2203 O O . ARG A 1 286 ? -3.842 -25.172 3.662 1 91.38 286 ARG A O 1
ATOM 2210 N N . ARG A 1 287 ? -4.914 -26.891 2.73 1 91.56 287 ARG A N 1
ATOM 2211 C CA . ARG A 1 287 ? -5.309 -26.109 1.56 1 91.56 287 ARG A CA 1
ATOM 2212 C C . ARG A 1 287 ? -6.199 -24.938 1.954 1 91.56 287 ARG A C 1
ATOM 2214 O O . ARG A 1 287 ? -6.043 -23.828 1.434 1 91.56 287 ARG A O 1
ATOM 2221 N N . ALA A 1 288 ? -7.082 -25.172 2.84 1 91.31 288 ALA A N 1
ATOM 2222 C CA . ALA A 1 288 ? -7.98 -24.125 3.314 1 91.31 288 ALA A CA 1
ATOM 2223 C C . ALA A 1 288 ? -7.207 -23.031 4.043 1 91.31 288 ALA A C 1
ATOM 2225 O O . ALA A 1 288 ? -7.469 -21.844 3.848 1 91.31 288 ALA A O 1
ATOM 2226 N N . ILE A 1 289 ? -6.289 -23.438 4.836 1 93.19 289 ILE A N 1
ATOM 2227 C CA . ILE A 1 289 ? -5.48 -22.484 5.586 1 93.19 289 ILE A CA 1
ATOM 2228 C C . ILE A 1 289 ? -4.684 -21.609 4.621 1 93.19 289 ILE A C 1
ATOM 2230 O O . ILE A 1 289 ? -4.523 -20.422 4.852 1 93.19 289 ILE A O 1
ATOM 2234 N N . GLU A 1 290 ? -4.223 -22.188 3.531 1 94.38 290 GLU A N 1
ATOM 2235 C CA . GLU A 1 290 ? -3.441 -21.422 2.559 1 94.38 290 GLU A CA 1
ATOM 2236 C C . GLU A 1 290 ? -4.312 -20.422 1.823 1 94.38 290 GLU A C 1
ATOM 2238 O O . GLU A 1 290 ? -3.824 -19.375 1.381 1 94.38 290 GLU A O 1
ATOM 2243 N N . ALA A 1 291 ? -5.602 -20.703 1.679 1 94 291 ALA A N 1
ATOM 2244 C CA . ALA A 1 291 ? -6.52 -19.703 1.139 1 94 291 ALA A CA 1
ATOM 2245 C C . ALA A 1 291 ? -6.629 -18.5 2.07 1 94 291 ALA A C 1
ATOM 2247 O O . ALA A 1 291 ? -6.656 -17.359 1.613 1 94 291 ALA A O 1
ATOM 2248 N N . PHE A 1 292 ? -6.66 -18.781 3.379 1 93.5 292 PHE A N 1
ATOM 2249 C CA . PHE A 1 292 ? -6.68 -17.703 4.363 1 93.5 292 PHE A CA 1
ATOM 2250 C C . PHE A 1 292 ? -5.367 -16.938 4.348 1 93.5 292 PHE A C 1
ATOM 2252 O O . PHE A 1 292 ? -5.359 -15.703 4.473 1 93.5 292 PHE A O 1
ATOM 2259 N N . GLN A 1 293 ? -4.293 -17.688 4.176 1 93.88 293 GLN A N 1
ATOM 2260 C CA . GLN A 1 293 ? -2.986 -17.047 4.09 1 93.88 293 GLN A CA 1
ATOM 2261 C C . GLN A 1 293 ? -2.91 -16.109 2.885 1 93.88 293 GLN A C 1
ATOM 2263 O O . GLN A 1 293 ? -2.361 -15.008 2.977 1 93.88 293 GLN A O 1
ATOM 2268 N N . ALA A 1 294 ? -3.424 -16.578 1.77 1 95.38 294 ALA A N 1
ATOM 2269 C CA . ALA A 1 294 ? -3.447 -15.734 0.577 1 95.38 294 ALA A CA 1
ATOM 2270 C C . ALA A 1 294 ? -4.254 -14.461 0.819 1 95.38 294 ALA A C 1
ATOM 2272 O O . ALA A 1 294 ? -3.85 -13.367 0.401 1 95.38 294 ALA A O 1
ATOM 2273 N N . GLY A 1 295 ? -5.371 -14.578 1.483 1 95.19 295 GLY A N 1
ATOM 2274 C CA . GLY A 1 295 ? -6.152 -13.414 1.859 1 95.19 295 GLY A CA 1
ATOM 2275 C C . GLY A 1 295 ? -5.391 -12.445 2.742 1 95.19 295 GLY A C 1
ATOM 2276 O O . GLY A 1 295 ? -5.527 -11.227 2.6 1 95.19 295 GLY A O 1
ATOM 2277 N N . ALA A 1 296 ? -4.57 -12.984 3.629 1 94.5 296 ALA A N 1
ATOM 2278 C CA . ALA A 1 296 ? -3.828 -12.195 4.609 1 94.5 296 ALA A CA 1
ATOM 2279 C C . ALA A 1 296 ? -2.777 -11.32 3.928 1 94.5 296 ALA A C 1
ATOM 2281 O O . ALA A 1 296 ? -2.33 -10.32 4.492 1 94.5 296 ALA A O 1
ATOM 2282 N N . TRP A 1 297 ? -2.383 -11.641 2.676 1 95.62 297 TRP A N 1
ATOM 2283 C CA . TRP A 1 297 ? -1.439 -10.805 1.937 1 95.62 297 TRP A CA 1
ATOM 2284 C C . TRP A 1 297 ? -2.027 -9.422 1.667 1 95.62 297 TRP A C 1
ATOM 2286 O O . TRP A 1 297 ? -1.294 -8.477 1.374 1 95.62 297 TRP A O 1
ATOM 2296 N N . HIS A 1 298 ? -3.365 -9.305 1.791 1 96.5 298 HIS A N 1
ATOM 2297 C CA . HIS A 1 298 ? -4.07 -8.078 1.452 1 96.5 298 HIS A CA 1
ATOM 2298 C C . HIS A 1 298 ? -4.684 -7.434 2.691 1 96.5 298 HIS A C 1
ATOM 2300 O O . HIS A 1 298 ? -5.629 -6.648 2.588 1 96.5 298 HIS A O 1
ATOM 2306 N N . HIS A 1 299 ? -4.191 -7.773 3.877 1 95.25 299 HIS A N 1
ATOM 2307 C CA . HIS A 1 299 ? -4.758 -7.324 5.141 1 95.25 299 HIS A CA 1
ATOM 2308 C C . HIS A 1 299 ? -4.824 -5.801 5.207 1 95.25 299 HIS A C 1
ATOM 2310 O O . HIS A 1 299 ? -5.844 -5.234 5.609 1 95.25 299 HIS A O 1
ATOM 2316 N N . ARG A 1 300 ? -3.766 -5.184 4.805 1 94.06 300 ARG A N 1
ATOM 2317 C CA . ARG A 1 300 ? -3.633 -3.738 4.953 1 94.06 300 ARG A CA 1
ATOM 2318 C C . ARG A 1 300 ? -3.135 -3.098 3.66 1 94.06 300 ARG A C 1
ATOM 2320 O O . ARG A 1 300 ? -2.963 -3.781 2.648 1 94.06 300 ARG A O 1
ATOM 2327 N N . ALA A 1 301 ? -3.051 -1.739 3.697 1 93.88 301 ALA A N 1
ATOM 2328 C CA . ALA A 1 301 ? -2.553 -1.068 2.498 1 93.88 301 ALA A CA 1
ATOM 2329 C C . ALA A 1 301 ? -1.253 -1.704 2.014 1 93.88 301 ALA A C 1
ATOM 2331 O O . ALA A 1 301 ? -0.369 -2.014 2.816 1 93.88 301 ALA A O 1
ATOM 2332 N N . PRO A 1 302 ? -1.105 -1.996 0.701 1 95.5 302 PRO A N 1
ATOM 2333 C CA . PRO A 1 302 ? -1.91 -1.475 -0.406 1 95.5 302 PRO A CA 1
ATOM 2334 C C . PRO A 1 302 ? -3.137 -2.336 -0.701 1 95.5 302 PRO A C 1
ATOM 2336 O O . PRO A 1 302 ? -3.936 -1.999 -1.58 1 95.5 302 PRO A O 1
ATOM 2339 N N . GLY A 1 303 ? -3.354 -3.455 -0.013 1 97.12 303 GLY A N 1
ATOM 2340 C CA . GLY A 1 303 ? -4.512 -4.309 -0.233 1 97.12 303 GLY A CA 1
ATOM 2341 C C . GLY A 1 303 ? -4.461 -5.051 -1.555 1 97.12 303 GLY A C 1
ATOM 2342 O O . GLY A 1 303 ? -3.398 -5.523 -1.969 1 97.12 303 GLY A O 1
ATOM 2343 N N . GLU A 1 304 ? -5.664 -5.348 -2.146 1 98.31 304 GLU A N 1
ATOM 2344 C CA . GLU A 1 304 ? -5.727 -5.965 -3.467 1 98.31 304 GLU A CA 1
ATOM 2345 C C . GLU A 1 304 ? -5.379 -4.961 -4.562 1 98.31 304 GLU A C 1
ATOM 2347 O O . GLU A 1 304 ? -6.172 -4.066 -4.867 1 98.31 304 GLU A O 1
ATOM 2352 N N . VAL A 1 305 ? -4.211 -5.156 -5.156 1 98.06 305 VAL A N 1
ATOM 2353 C CA . VAL A 1 305 ? -3.648 -4.133 -6.031 1 98.06 305 VAL A CA 1
ATOM 2354 C C . VAL A 1 305 ? -4.082 -4.387 -7.473 1 98.06 305 VAL A C 1
ATOM 2356 O O . VAL A 1 305 ? -3.848 -3.555 -8.352 1 98.06 305 VAL A O 1
ATOM 2359 N N . ARG A 1 306 ? -4.758 -5.461 -7.758 1 98.5 306 ARG A N 1
ATOM 2360 C CA . ARG A 1 306 ? -5.066 -5.844 -9.133 1 98.5 306 ARG A CA 1
ATOM 2361 C C . ARG A 1 306 ? -6.398 -5.254 -9.578 1 98.5 306 ARG A C 1
ATOM 2363 O O . ARG A 1 306 ? -6.844 -5.492 -10.703 1 98.5 306 ARG A O 1
ATOM 2370 N N . VAL A 1 307 ? -7.039 -4.453 -8.727 1 98.81 307 VAL A N 1
ATOM 2371 C CA . VAL A 1 307 ? -8.227 -3.68 -9.078 1 98.81 307 VAL A CA 1
ATOM 2372 C C . VAL A 1 307 ? -7.934 -2.189 -8.922 1 98.81 307 VAL A C 1
ATOM 2374 O O . VAL A 1 307 ? -7.48 -1.746 -7.863 1 98.81 307 VAL A O 1
ATOM 2377 N N . ARG A 1 308 ? -8.172 -1.448 -9.984 1 98.12 308 ARG A N 1
ATOM 2378 C CA . ARG A 1 308 ? -8.078 0.007 -9.922 1 98.12 308 ARG A CA 1
ATOM 2379 C C . ARG A 1 308 ? -9.453 0.637 -9.727 1 98.12 308 ARG A C 1
ATOM 2381 O O . ARG A 1 308 ? -10.305 0.582 -10.617 1 98.12 308 ARG A O 1
ATOM 2388 N N . LEU A 1 309 ? -9.633 1.249 -8.594 1 98.56 309 LEU A N 1
ATOM 2389 C CA . LEU A 1 309 ? -10.938 1.828 -8.289 1 98.56 309 LEU A CA 1
ATOM 2390 C C . LEU A 1 309 ? -10.969 3.311 -8.641 1 98.56 309 LEU A C 1
ATOM 2392 O O . LEU A 1 309 ? -9.945 3.998 -8.555 1 98.56 309 LEU A O 1
ATOM 2396 N N . ASP A 1 310 ? -12.07 3.732 -9.109 1 98.12 310 ASP A N 1
ATOM 2397 C CA . ASP A 1 310 ? -12.367 5.16 -9.195 1 98.12 310 ASP A CA 1
ATOM 2398 C C . ASP A 1 310 ? -13.031 5.66 -7.91 1 98.12 310 ASP A C 1
ATOM 2400 O O . ASP A 1 310 ? -14.242 5.898 -7.883 1 98.12 310 ASP A O 1
ATOM 2404 N N . ALA A 1 311 ? -12.234 5.926 -6.945 1 98.44 311 ALA A N 1
ATOM 2405 C CA . ALA A 1 311 ? -12.703 6.238 -5.598 1 98.44 311 ALA A CA 1
ATOM 2406 C C . ALA A 1 311 ? -13.523 7.523 -5.582 1 98.44 311 ALA A C 1
ATOM 2408 O O . ALA A 1 311 ? -14.375 7.715 -4.711 1 98.44 311 ALA A O 1
ATOM 2409 N N . ALA A 1 312 ? -13.289 8.414 -6.555 1 98.56 312 ALA A N 1
ATOM 2410 C CA . ALA A 1 312 ? -14.039 9.664 -6.629 1 98.56 312 ALA A CA 1
ATOM 2411 C C . ALA A 1 312 ? -15.516 9.406 -6.902 1 98.56 312 ALA A C 1
ATOM 2413 O O . ALA A 1 312 ? -16.359 10.281 -6.676 1 98.56 312 ALA A O 1
ATOM 2414 N N . ARG A 1 313 ? -15.82 8.195 -7.348 1 98.5 313 ARG A N 1
ATOM 2415 C CA . ARG A 1 313 ? -17.188 7.848 -7.695 1 98.5 313 ARG A CA 1
ATOM 2416 C C . ARG A 1 313 ? -17.781 6.871 -6.684 1 98.5 313 ARG A C 1
ATOM 2418 O O . ARG A 1 313 ? -18.766 6.191 -6.977 1 98.5 313 ARG A O 1
ATOM 2425 N N . LEU A 1 314 ? -17.203 6.801 -5.512 1 98.75 314 LEU A N 1
ATOM 2426 C CA . LEU A 1 314 ? -17.703 5.961 -4.426 1 98.75 314 LEU A CA 1
ATOM 2427 C C . LEU A 1 314 ? -19.109 6.383 -4.008 1 98.75 314 LEU A C 1
ATOM 2429 O O . LEU A 1 314 ? -19.328 7.543 -3.662 1 98.75 314 LEU A O 1
ATOM 2433 N N . VAL A 1 315 ? -20.047 5.473 -4.129 1 98.75 315 VAL A N 1
ATOM 2434 C CA . VAL A 1 315 ? -21.406 5.672 -3.646 1 98.75 315 VAL A CA 1
ATOM 2435 C C . VAL A 1 315 ? -21.562 5.047 -2.262 1 98.75 315 VAL A C 1
ATOM 2437 O O . VAL A 1 315 ? -21.312 3.855 -2.078 1 98.75 315 VAL A O 1
ATOM 2440 N N . SER A 1 316 ? -22 5.828 -1.301 1 98.44 316 SER A N 1
ATOM 2441 C CA . SER A 1 316 ? -22 5.375 0.087 1 98.44 316 SER A CA 1
ATOM 2442 C C . SER A 1 316 ? -23.406 5.344 0.671 1 98.44 316 SER A C 1
ATOM 2444 O O . SER A 1 316 ? -24.188 6.277 0.469 1 98.44 316 SER A O 1
ATOM 2446 N N . LEU A 1 317 ? -23.688 4.316 1.462 1 97.88 317 LEU A N 1
ATOM 2447 C CA . LEU A 1 317 ? -24.922 4.246 2.229 1 97.88 317 LEU A CA 1
ATOM 2448 C C . LEU A 1 317 ? -24.938 5.285 3.344 1 97.88 317 LEU A C 1
ATOM 2450 O O . LEU A 1 317 ? -25.984 5.574 3.924 1 97.88 317 LEU A O 1
ATOM 2454 N N . TYR A 1 318 ? -23.797 5.852 3.664 1 97.75 318 TYR A N 1
ATOM 2455 C CA . TYR A 1 318 ? -23.703 6.836 4.734 1 97.75 318 TYR A CA 1
ATOM 2456 C C . TYR A 1 318 ? -23.969 8.242 4.211 1 97.75 318 TYR A C 1
ATOM 2458 O O . TYR A 1 318 ? -23.922 9.211 4.965 1 97.75 318 TYR A O 1
ATOM 2466 N N . ASP A 1 319 ? -24.188 8.375 2.891 1 97 319 ASP A N 1
ATOM 2467 C CA . ASP A 1 319 ? -24.531 9.68 2.332 1 97 319 ASP A CA 1
ATOM 2468 C C . ASP A 1 319 ? -25.719 10.305 3.068 1 97 319 ASP A C 1
ATOM 2470 O O . ASP A 1 319 ? -26.766 9.68 3.195 1 97 319 ASP A O 1
ATOM 2474 N N . PRO A 1 320 ? -25.531 11.531 3.471 1 93.31 320 PRO A N 1
ATOM 2475 C CA . PRO A 1 320 ? -26.578 12.148 4.293 1 93.31 320 PRO A CA 1
ATOM 2476 C C . PRO A 1 320 ? -27.891 12.352 3.537 1 93.31 320 PRO A C 1
ATOM 2478 O O . PRO A 1 320 ? -28.938 12.539 4.156 1 93.31 320 PRO A O 1
ATOM 2481 N N . GLU A 1 321 ? -27.844 12.336 2.266 1 95.38 321 GLU A N 1
ATOM 2482 C CA . GLU A 1 321 ? -29.062 12.469 1.48 1 95.38 321 GLU A CA 1
ATOM 2483 C C . GLU A 1 321 ? -29.969 11.25 1.637 1 95.38 321 GLU A C 1
ATOM 2485 O O . GLU A 1 321 ? -31.156 11.297 1.329 1 95.38 321 GLU A O 1
ATOM 2490 N N . LEU A 1 322 ? -29.359 10.109 2.002 1 96.75 322 LEU A N 1
ATOM 2491 C CA . LEU A 1 322 ? -30.156 8.93 2.328 1 96.75 322 LEU A CA 1
ATOM 2492 C C . LEU A 1 322 ? -30.703 9.023 3.748 1 96.75 322 LEU A C 1
ATOM 2494 O O . LEU A 1 322 ? -30.203 8.367 4.66 1 96.75 322 LEU A O 1
ATOM 2498 N N . ARG A 1 323 ? -31.797 9.703 3.961 1 94.69 323 ARG A N 1
ATOM 2499 C CA . ARG A 1 323 ? -32.312 10.156 5.25 1 94.69 323 ARG A CA 1
ATOM 2500 C C . ARG A 1 323 ? -32.75 8.977 6.109 1 94.69 323 ARG A C 1
ATOM 2502 O O . ARG A 1 323 ? -32.562 8.984 7.328 1 94.69 323 ARG A O 1
ATOM 2509 N N . SER A 1 324 ? -33.344 8.023 5.555 1 95.44 324 SER A N 1
ATOM 2510 C CA . SER A 1 324 ? -33.781 6.871 6.336 1 95.44 324 SER A CA 1
ATOM 2511 C C . SER A 1 324 ? -32.594 6.121 6.93 1 95.44 324 SER A C 1
ATOM 2513 O O . SER A 1 324 ? -32.688 5.57 8.031 1 95.44 324 SER A O 1
ATOM 2515 N N . GLY A 1 325 ? -31.531 6.102 6.176 1 93.25 325 GLY A N 1
ATOM 2516 C CA . GLY A 1 325 ? -30.328 5.461 6.68 1 93.25 325 GLY A CA 1
ATOM 2517 C C . GLY A 1 325 ? -29.766 6.129 7.922 1 93.25 325 GLY A C 1
ATOM 2518 O O . GLY A 1 325 ? -29.312 5.453 8.844 1 93.25 325 GLY A O 1
ATOM 2519 N N . VAL A 1 326 ? -29.828 7.414 7.945 1 91.06 326 VAL A N 1
ATOM 2520 C CA . VAL A 1 326 ? -29.328 8.188 9.078 1 91.06 326 VAL A CA 1
ATOM 2521 C C . VAL A 1 326 ? -30.109 7.824 10.336 1 91.06 326 VAL A C 1
ATOM 2523 O O . VAL A 1 326 ? -29.516 7.617 11.406 1 91.06 326 VAL A O 1
ATOM 2526 N N . GLN A 1 327 ? -31.391 7.676 10.195 1 90.62 327 GLN A N 1
ATOM 2527 C CA . GLN A 1 327 ? -32.281 7.371 11.32 1 90.62 327 GLN A CA 1
ATOM 2528 C C . GLN A 1 327 ? -32.062 5.934 11.797 1 90.62 327 GLN A C 1
ATOM 2530 O O . GLN A 1 327 ? -32.062 5.672 13 1 90.62 327 GLN A O 1
ATOM 2535 N N . LEU A 1 328 ? -31.859 5.086 10.883 1 92.25 328 LEU A N 1
ATOM 2536 C CA . LEU A 1 328 ? -31.734 3.664 11.18 1 92.25 328 LEU A CA 1
ATOM 2537 C C . LEU A 1 328 ? -30.484 3.387 12.008 1 92.25 328 LEU A C 1
ATOM 2539 O O . LEU A 1 328 ? -30.469 2.475 12.836 1 92.25 328 LEU A O 1
ATOM 2543 N N . ARG A 1 329 ? -29.469 4.141 11.812 1 94.31 329 ARG A N 1
ATOM 2544 C CA . ARG A 1 329 ? -28.172 3.852 12.406 1 94.31 329 ARG A CA 1
ATOM 2545 C C . ARG A 1 329 ? -28 4.566 13.742 1 94.31 329 ARG A C 1
ATOM 2547 O O . ARG A 1 329 ? -27.078 4.281 14.5 1 94.31 329 ARG A O 1
ATOM 2554 N N . LYS A 1 330 ? -28.922 5.398 14.039 1 90.94 330 LYS A N 1
ATOM 2555 C CA . LYS A 1 330 ? -28.844 6.156 15.289 1 90.94 330 LYS A CA 1
ATOM 2556 C C . LYS A 1 330 ? -28.797 5.227 16.5 1 90.94 330 LYS A C 1
ATOM 2558 O O . LYS A 1 330 ? -29.625 4.324 16.625 1 90.94 330 LYS A O 1
ATOM 2563 N N . GLY A 1 331 ? -27.766 5.438 17.344 1 90 331 GLY A N 1
ATOM 2564 C CA . GLY A 1 331 ? -27.641 4.68 18.578 1 90 331 GLY A CA 1
ATOM 2565 C C . GLY A 1 331 ? -27.016 3.316 18.375 1 90 331 GLY A C 1
ATOM 2566 O O . GLY A 1 331 ? -26.766 2.594 19.344 1 90 331 GLY A O 1
ATOM 2567 N N . LEU A 1 332 ? -26.734 2.969 17.156 1 94.19 332 LEU A N 1
ATOM 2568 C CA . LEU A 1 332 ? -26.109 1.673 16.875 1 94.19 332 LEU A CA 1
ATOM 2569 C C . LEU A 1 332 ? -24.594 1.796 16.812 1 94.19 332 LEU A C 1
ATOM 2571 O O . LEU A 1 332 ? -24.062 2.84 16.422 1 94.19 332 LEU A O 1
ATOM 2575 N N . GLU A 1 333 ? -23.969 0.701 17.219 1 93.88 333 GLU A N 1
ATOM 2576 C CA . GLU A 1 333 ? -22.531 0.632 17.031 1 93.88 333 GLU A CA 1
ATOM 2577 C C . GLU A 1 333 ? -22.172 0.469 15.555 1 93.88 333 GLU A C 1
ATOM 2579 O O . GLU A 1 333 ? -22.953 -0.08 14.781 1 93.88 333 GLU A O 1
ATOM 2584 N N . LYS A 1 334 ? -21.016 0.924 15.258 1 94.31 334 LYS A N 1
ATOM 2585 C CA . LYS A 1 334 ? -20.531 0.891 13.883 1 94.31 334 LYS A CA 1
ATOM 2586 C C . LYS A 1 334 ? -20.656 -0.506 13.289 1 94.31 334 LYS A C 1
ATOM 2588 O O . LYS A 1 334 ? -21.031 -0.655 12.117 1 94.31 334 LYS A O 1
ATOM 2593 N N . VAL A 1 335 ? -20.406 -1.576 14.016 1 95.56 335 VAL A N 1
ATOM 2594 C CA . VAL A 1 335 ? -20.375 -2.949 13.523 1 95.56 335 VAL A CA 1
ATOM 2595 C C . VAL A 1 335 ? -21.797 -3.42 13.219 1 95.56 335 VAL A C 1
ATOM 2597 O O . VAL A 1 335 ? -22 -4.398 12.5 1 95.56 335 VAL A O 1
ATOM 2600 N N . GLN A 1 336 ? -22.812 -2.678 13.688 1 95.19 336 GLN A N 1
ATOM 2601 C CA . GLN A 1 336 ? -24.219 -3.041 13.5 1 95.19 336 GLN A CA 1
ATOM 2602 C C . GLN A 1 336 ? -24.797 -2.338 12.281 1 95.19 336 GLN A C 1
ATOM 2604 O O . GLN A 1 336 ? -25.938 -2.621 11.875 1 95.19 336 GLN A O 1
ATOM 2609 N N . HIS A 1 337 ? -24.062 -1.404 11.727 1 95.81 337 HIS A N 1
ATOM 2610 C CA . HIS A 1 337 ? -24.594 -0.654 10.594 1 95.81 337 HIS A CA 1
ATOM 2611 C C . HIS A 1 337 ? -24.828 -1.564 9.391 1 95.81 337 HIS A C 1
ATOM 2613 O O . HIS A 1 337 ? -23.969 -2.379 9.047 1 95.81 337 HIS A O 1
ATOM 2619 N N . ARG A 1 338 ? -25.953 -1.463 8.812 1 93.75 338 ARG A N 1
ATOM 2620 C CA . ARG A 1 338 ? -26.281 -2.242 7.621 1 93.75 338 ARG A CA 1
ATOM 2621 C C . ARG A 1 338 ? -27.312 -1.515 6.758 1 93.75 338 ARG A C 1
ATOM 2623 O O . ARG A 1 338 ? -27.766 -0.426 7.113 1 93.75 338 ARG A O 1
ATOM 2630 N N . GLY A 1 339 ? -27.562 -2.047 5.602 1 93.75 339 GLY A N 1
ATOM 2631 C CA . GLY A 1 339 ? -28.484 -1.438 4.664 1 93.75 339 GLY A CA 1
ATOM 2632 C C . GLY A 1 339 ? -29.938 -1.81 4.934 1 93.75 339 GLY A C 1
ATOM 2633 O O . GLY A 1 339 ? -30.844 -1.176 4.406 1 93.75 339 GLY A O 1
ATOM 2634 N N . LYS A 1 340 ? -30.109 -2.727 5.793 1 92.69 340 LYS A N 1
ATOM 2635 C CA . LYS A 1 340 ? -31.453 -3.209 6.078 1 92.69 340 LYS A CA 1
ATOM 2636 C C . LYS A 1 340 ? -32.312 -2.119 6.727 1 92.69 340 LYS A C 1
ATOM 2638 O O . LYS A 1 340 ? -31.859 -1.447 7.656 1 92.69 340 LYS A O 1
ATOM 2643 N N . GLY A 1 341 ? -33.531 -1.944 6.234 1 93.19 341 GLY A N 1
ATOM 2644 C CA . GLY A 1 341 ? -34.469 -0.98 6.816 1 93.19 341 GLY A CA 1
ATOM 2645 C C . GLY A 1 341 ? -34.531 0.324 6.043 1 93.19 341 GLY A C 1
ATOM 2646 O O . GLY A 1 341 ? -35.375 1.163 6.305 1 93.19 341 GLY A O 1
ATOM 2647 N N . LEU A 1 342 ? -33.688 0.528 5.07 1 96.19 342 LEU A N 1
ATOM 2648 C CA . LEU A 1 342 ? -33.75 1.721 4.234 1 96.19 342 LEU A CA 1
ATOM 2649 C C . LEU A 1 342 ? -35.125 1.85 3.57 1 96.19 342 LEU A C 1
ATOM 2651 O O . LEU A 1 342 ? -35.719 0.848 3.18 1 96.19 342 LEU A O 1
ATOM 2655 N N . SER A 1 343 ? -35.562 3.096 3.393 1 96.88 343 SER A N 1
ATOM 2656 C CA . SER A 1 343 ? -36.812 3.322 2.666 1 96.88 343 SER A CA 1
ATOM 2657 C C . SER A 1 343 ? -36.656 2.984 1.187 1 96.88 343 SER A C 1
ATOM 2659 O O . SER A 1 343 ? -35.531 3.025 0.646 1 96.88 343 SER A O 1
ATOM 2661 N N . GLN A 1 344 ? -37.781 2.732 0.575 1 96.88 344 GLN A N 1
ATOM 2662 C CA . GLN A 1 344 ? -37.75 2.434 -0.853 1 96.88 344 GLN A CA 1
ATOM 2663 C C . GLN A 1 344 ? -37.219 3.623 -1.653 1 96.88 344 GLN A C 1
ATOM 2665 O O . GLN A 1 344 ? -36.531 3.445 -2.654 1 96.88 344 GLN A O 1
ATOM 2670 N N . GLU A 1 345 ? -37.562 4.746 -1.189 1 97.25 345 GLU A N 1
ATOM 2671 C CA . GLU A 1 345 ? -37.062 5.957 -1.852 1 97.25 345 GLU A CA 1
ATOM 2672 C C . GLU A 1 345 ? -35.531 6.047 -1.796 1 97.25 345 GLU A C 1
ATOM 2674 O O . GLU A 1 345 ? -34.906 6.328 -2.805 1 97.25 345 GLU A O 1
ATOM 2679 N N . ASP A 1 346 ? -35 5.781 -0.655 1 97.69 346 ASP A N 1
ATOM 2680 C CA . ASP A 1 346 ? -33.531 5.828 -0.485 1 97.69 346 ASP A CA 1
ATOM 2681 C C . ASP A 1 346 ? -32.875 4.703 -1.267 1 97.69 346 ASP A C 1
ATOM 2683 O O . ASP A 1 346 ? -31.781 4.898 -1.824 1 97.69 346 ASP A O 1
ATOM 2687 N N . ILE A 1 347 ? -33.469 3.6 -1.3 1 97.94 347 ILE A N 1
ATOM 2688 C CA . ILE A 1 347 ? -32.938 2.484 -2.072 1 97.94 347 ILE A CA 1
ATOM 2689 C C . ILE A 1 347 ? -32.875 2.859 -3.551 1 97.94 347 ILE A C 1
ATOM 2691 O O . ILE A 1 347 ? -31.859 2.65 -4.211 1 97.94 347 ILE A O 1
ATOM 2695 N N . ASN A 1 348 ? -33.969 3.416 -4.047 1 97.94 348 ASN A N 1
ATOM 2696 C CA . ASN A 1 348 ? -34.031 3.852 -5.441 1 97.94 348 ASN A CA 1
ATOM 2697 C C . ASN A 1 348 ? -32.969 4.91 -5.73 1 97.94 348 ASN A C 1
ATOM 2699 O O . ASN A 1 348 ? -32.312 4.891 -6.785 1 97.94 348 ASN A O 1
ATOM 2703 N N . THR A 1 349 ? -32.812 5.766 -4.793 1 98.25 349 THR A N 1
ATOM 2704 C CA . THR A 1 349 ? -31.828 6.824 -4.93 1 98.25 349 THR A CA 1
ATOM 2705 C C . THR A 1 349 ? -30.422 6.242 -4.965 1 98.25 349 THR A C 1
ATOM 2707 O O . THR A 1 349 ? -29.609 6.605 -5.824 1 98.25 349 THR A O 1
ATOM 2710 N N . PHE A 1 350 ? -30.172 5.359 -4.039 1 98 350 PHE A N 1
ATOM 2711 C CA . PHE A 1 350 ? -28.875 4.691 -3.961 1 98 350 PHE A CA 1
ATOM 2712 C C . PHE A 1 350 ? -28.562 3.973 -5.27 1 98 350 PHE A C 1
ATOM 2714 O O . PHE A 1 350 ? -27.469 4.137 -5.824 1 98 350 PHE A O 1
ATOM 2721 N N . ARG A 1 351 ? -29.438 3.254 -5.762 1 98.19 351 ARG A N 1
ATOM 2722 C CA . ARG A 1 351 ? -29.281 2.512 -7.008 1 98.19 351 ARG A CA 1
ATOM 2723 C C . ARG A 1 351 ? -29.062 3.457 -8.18 1 98.19 351 ARG A C 1
ATOM 2725 O O . ARG A 1 351 ? -28.203 3.195 -9.039 1 98.19 351 ARG A O 1
ATOM 2732 N N . ALA A 1 352 ? -29.797 4.508 -8.203 1 98.06 352 ALA A N 1
ATOM 2733 C CA . ALA A 1 352 ? -29.656 5.484 -9.281 1 98.06 352 ALA A CA 1
ATOM 2734 C C . ALA A 1 352 ? -28.25 6.094 -9.281 1 98.06 352 ALA A C 1
ATOM 2736 O O . ALA A 1 352 ? -27.672 6.328 -10.352 1 98.06 352 ALA A O 1
ATOM 2737 N N . TRP A 1 353 ? -27.781 6.375 -8.062 1 98.31 353 TRP A N 1
ATOM 2738 C CA . TRP A 1 353 ? -26.438 6.938 -7.961 1 98.31 353 TRP A CA 1
ATOM 2739 C C . TRP A 1 353 ? -25.391 5.969 -8.516 1 98.31 353 TRP A C 1
ATOM 2741 O O . TRP A 1 353 ? -24.438 6.387 -9.164 1 98.31 353 TRP A O 1
ATOM 2751 N N . VAL A 1 354 ? -25.531 4.668 -8.227 1 98.56 354 VAL A N 1
ATOM 2752 C CA . VAL A 1 354 ? -24.594 3.66 -8.734 1 98.56 354 VAL A CA 1
ATOM 2753 C C . VAL A 1 354 ? -24.656 3.633 -10.258 1 98.56 354 VAL A C 1
ATOM 2755 O O . VAL A 1 354 ? -23.609 3.607 -10.922 1 98.56 354 VAL A O 1
ATOM 2758 N N . VAL A 1 355 ? -25.844 3.691 -10.82 1 98.19 355 VAL A N 1
ATOM 2759 C CA . VAL A 1 355 ? -26.016 3.699 -12.273 1 98.19 355 VAL A CA 1
ATOM 2760 C C . VAL A 1 355 ? -25.328 4.926 -12.867 1 98.19 355 VAL A C 1
ATOM 2762 O O . VAL A 1 355 ? -24.609 4.82 -13.852 1 98.19 355 VAL A O 1
ATOM 2765 N N . ASP A 1 356 ? -25.547 6.039 -12.25 1 97.19 356 ASP A N 1
ATOM 2766 C CA . ASP A 1 356 ? -24.969 7.289 -12.734 1 97.19 356 ASP A CA 1
ATOM 2767 C C . ASP A 1 356 ? -23.453 7.23 -12.727 1 97.19 356 ASP A C 1
ATOM 2769 O O . ASP A 1 356 ? -22.797 7.789 -13.609 1 97.19 356 ASP A O 1
ATOM 2773 N N . SER A 1 357 ? -22.922 6.57 -11.773 1 96.88 357 SER A N 1
ATOM 2774 C CA . SER A 1 357 ? -21.484 6.547 -11.562 1 96.88 357 SER A CA 1
ATOM 2775 C C . SER A 1 357 ? -20.781 5.738 -12.648 1 96.88 357 SER A C 1
ATOM 2777 O O . SER A 1 357 ? -19.562 5.867 -12.836 1 96.88 357 SER A O 1
ATOM 2779 N N . VAL A 1 358 ? -21.5 4.926 -13.438 1 97.06 358 VAL A N 1
ATOM 2780 C CA . VAL A 1 358 ? -20.844 4.055 -14.406 1 97.06 358 VAL A CA 1
ATOM 2781 C C . VAL A 1 358 ? -21.266 4.445 -15.82 1 97.06 358 VAL A C 1
ATOM 2783 O O . VAL A 1 358 ? -20.906 3.777 -16.797 1 97.06 358 VAL A O 1
ATOM 2786 N N . GLN A 1 359 ? -22 5.523 -15.953 1 95.75 359 GLN A N 1
ATOM 2787 C CA . GLN A 1 359 ? -22.422 5.973 -17.281 1 95.75 359 GLN A CA 1
ATOM 2788 C C . GLN A 1 359 ? -21.25 6.566 -18.047 1 95.75 359 GLN A C 1
ATOM 2790 O O . GLN A 1 359 ? -20.406 7.242 -17.484 1 95.75 359 GLN A O 1
ATOM 2795 N N . PRO A 1 360 ? -21.219 6.328 -19.344 1 91.81 360 PRO A N 1
ATOM 2796 C CA . PRO A 1 360 ? -20.156 6.922 -20.156 1 91.81 360 PRO A CA 1
ATOM 2797 C C . PRO A 1 360 ? -20.156 8.445 -20.109 1 91.81 360 PRO A C 1
ATOM 2799 O O . PRO A 1 360 ? -19.094 9.07 -20.25 1 91.81 360 PRO A O 1
ATOM 2802 N N . ASN A 1 361 ? -21.266 9.008 -19.891 1 92.12 361 ASN A N 1
ATOM 2803 C CA . ASN A 1 361 ? -21.375 10.461 -19.891 1 92.12 361 ASN A CA 1
ATOM 2804 C C . ASN A 1 361 ? -21.375 11.016 -18.469 1 92.12 361 ASN A C 1
ATOM 2806 O O . ASN A 1 361 ? -21.812 12.141 -18.234 1 92.12 361 ASN A O 1
ATOM 2810 N N . ALA A 1 362 ? -20.953 10.148 -17.578 1 92.44 362 ALA A N 1
ATOM 2811 C CA . ALA A 1 362 ? -20.828 10.656 -16.219 1 92.44 362 ALA A CA 1
ATOM 2812 C C . ALA A 1 362 ? -19.922 11.875 -16.172 1 92.44 362 ALA A C 1
ATOM 2814 O O . ALA A 1 362 ? -18.938 11.961 -16.906 1 92.44 362 ALA A O 1
ATOM 2815 N N . PRO A 1 363 ? -20.312 12.836 -15.312 1 93.69 363 PRO A N 1
ATOM 2816 C CA . PRO A 1 363 ? -19.484 14.039 -15.219 1 93.69 363 PRO A CA 1
ATOM 2817 C C . PRO A 1 363 ? -18.031 13.719 -14.844 1 93.69 363 PRO A C 1
ATOM 2819 O O . PRO A 1 363 ? -17.781 12.773 -14.094 1 93.69 363 PRO A O 1
ATOM 2822 N N . ALA A 1 364 ? -17.156 14.555 -15.359 1 95.88 364 ALA A N 1
ATOM 2823 C CA . ALA A 1 364 ? -15.742 14.414 -15.008 1 95.88 364 ALA A CA 1
ATOM 2824 C C . ALA A 1 364 ? -15.523 14.664 -13.516 1 95.88 364 ALA A C 1
ATOM 2826 O O . ALA A 1 364 ? -16.172 15.531 -12.93 1 95.88 364 ALA A O 1
ATOM 2827 N N . THR A 1 365 ? -14.633 13.922 -12.914 1 97.56 365 THR A N 1
ATOM 2828 C CA . THR A 1 365 ? -14.297 14.125 -11.508 1 97.56 365 THR A CA 1
ATOM 2829 C C . THR A 1 365 ? -13.25 15.227 -11.359 1 97.56 365 THR A C 1
ATOM 2831 O O . THR A 1 365 ? -12.664 15.672 -12.344 1 97.56 365 THR A O 1
ATOM 2834 N N . SER A 1 366 ? -12.992 15.688 -10.141 1 98.19 366 SER A N 1
ATOM 2835 C CA . SER A 1 366 ? -12.141 16.844 -9.836 1 98.19 366 SER A CA 1
ATOM 2836 C C . SER A 1 366 ? -10.672 16.516 -10.086 1 98.19 366 SER A C 1
ATOM 2838 O O . SER A 1 366 ? -9.852 17.438 -10.227 1 98.19 366 SER A O 1
ATOM 2840 N N . GLY A 1 367 ? -10.312 15.297 -10.094 1 98 367 GLY A N 1
ATOM 2841 C CA . GLY A 1 367 ? -8.914 14.906 -10.219 1 98 367 GLY A CA 1
ATOM 2842 C C . GLY A 1 367 ? -8.234 14.695 -8.883 1 98 367 GLY A C 1
ATOM 2843 O O . GLY A 1 367 ? -7.098 14.219 -8.836 1 98 367 GLY A O 1
ATOM 2844 N N . VAL A 1 368 ? -8.922 14.945 -7.785 1 98.62 368 VAL A N 1
ATOM 2845 C CA . VAL A 1 368 ? -8.375 14.742 -6.445 1 98.62 368 VAL A CA 1
ATOM 2846 C C . VAL A 1 368 ? -8.203 13.25 -6.18 1 98.62 368 VAL A C 1
ATOM 2848 O O . VAL A 1 368 ? -9.078 12.445 -6.527 1 98.62 368 VAL A O 1
ATOM 2851 N N . ASP A 1 369 ? -7.016 12.891 -5.711 1 98.44 369 ASP A N 1
ATOM 2852 C CA . ASP A 1 369 ? -6.809 11.516 -5.254 1 98.44 369 ASP A CA 1
ATOM 2853 C C . ASP A 1 369 ? -7.312 11.336 -3.822 1 98.44 369 ASP A C 1
ATOM 2855 O O . ASP A 1 369 ? -6.535 11.414 -2.871 1 98.44 369 ASP A O 1
ATOM 2859 N N . TRP A 1 370 ? -8.539 10.945 -3.668 1 98.75 370 TRP A N 1
ATOM 2860 C CA . TRP A 1 370 ? -9.219 10.883 -2.379 1 98.75 370 TRP A CA 1
ATOM 2861 C C . TRP A 1 370 ? -8.602 9.812 -1.487 1 98.75 370 TRP A C 1
ATOM 2863 O O . TRP A 1 370 ? -8.492 9.992 -0.272 1 98.75 370 TRP A O 1
ATOM 2873 N N . GLN A 1 371 ? -8.234 8.68 -2.02 1 98.06 371 GLN A N 1
ATOM 2874 C CA . GLN A 1 371 ? -7.617 7.633 -1.215 1 98.06 371 GLN A CA 1
ATOM 2875 C C . GLN A 1 371 ? -6.242 8.062 -0.711 1 98.06 371 GLN A C 1
ATOM 2877 O O . GLN A 1 371 ? -5.875 7.773 0.429 1 98.06 371 GLN A O 1
ATOM 2882 N N . ALA A 1 372 ? -5.457 8.695 -1.565 1 98.19 372 ALA A N 1
ATOM 2883 C CA . ALA A 1 372 ? -4.16 9.203 -1.122 1 98.19 372 ALA A CA 1
ATOM 2884 C C . ALA A 1 372 ? -4.324 10.188 0.031 1 98.19 372 ALA A C 1
ATOM 2886 O O . ALA A 1 372 ? -3.541 10.172 0.983 1 98.19 372 ALA A O 1
ATOM 2887 N N . LEU A 1 373 ? -5.305 11.023 -0.073 1 98.62 373 LEU A N 1
ATOM 2888 C CA . LEU A 1 373 ? -5.555 12.023 0.961 1 98.62 373 LEU A CA 1
ATOM 2889 C C . LEU A 1 373 ? -5.852 11.359 2.299 1 98.62 373 LEU A C 1
ATOM 2891 O O . LEU A 1 373 ? -5.312 11.758 3.332 1 98.62 373 LEU A O 1
ATOM 2895 N N . THR A 1 374 ? -6.703 10.32 2.332 1 98.56 374 THR A N 1
ATOM 2896 C CA . THR A 1 374 ? -7.004 9.625 3.576 1 98.56 374 THR A CA 1
ATOM 2897 C C . THR A 1 374 ? -5.766 8.906 4.109 1 98.56 374 THR A C 1
ATOM 2899 O O . THR A 1 374 ? -5.539 8.859 5.32 1 98.56 374 THR A O 1
ATOM 2902 N N . THR A 1 375 ? -4.945 8.359 3.193 1 97.69 375 THR A N 1
ATOM 2903 C CA . THR A 1 375 ? -3.709 7.703 3.605 1 97.69 375 THR A CA 1
ATOM 2904 C C . THR A 1 375 ? -2.777 8.695 4.301 1 97.69 375 THR A C 1
ATOM 2906 O O . THR A 1 375 ? -2.201 8.383 5.344 1 97.69 375 THR A O 1
ATOM 2909 N N . VAL A 1 376 ? -2.646 9.859 3.773 1 97.06 376 VAL A N 1
ATOM 2910 C CA . VAL A 1 376 ? -1.775 10.891 4.32 1 97.06 376 VAL A CA 1
ATOM 2911 C C . VAL A 1 376 ? -2.234 11.266 5.727 1 97.06 376 VAL A C 1
ATOM 2913 O O . VAL A 1 376 ? -1.413 11.438 6.629 1 97.06 376 VAL A O 1
ATOM 2916 N N . ILE A 1 377 ? -3.504 11.398 5.859 1 98.5 377 ILE A N 1
ATOM 2917 C CA . ILE A 1 377 ? -4.078 11.742 7.156 1 98.5 377 ILE A CA 1
ATOM 2918 C C . ILE A 1 377 ? -3.799 10.633 8.164 1 98.5 377 ILE A C 1
ATOM 2920 O O . ILE A 1 377 ? -3.336 10.891 9.273 1 98.5 377 ILE A O 1
ATOM 2924 N N . MET A 1 378 ? -3.996 9.414 7.805 1 98.25 378 MET A N 1
ATOM 2925 C CA . MET A 1 378 ? -3.75 8.289 8.703 1 98.25 378 MET A CA 1
ATOM 2926 C C . MET A 1 378 ? -2.264 8.164 9.023 1 98.25 378 MET A C 1
ATOM 2928 O O . MET A 1 378 ? -1.893 7.891 10.164 1 98.25 378 MET A O 1
ATOM 2932 N N . ASP A 1 379 ? -1.426 8.359 8.031 1 96.69 379 ASP A N 1
ATOM 2933 C CA . ASP A 1 379 ? 0.015 8.289 8.25 1 96.69 379 ASP A CA 1
ATOM 2934 C C . ASP A 1 379 ? 0.46 9.297 9.305 1 96.69 379 ASP A C 1
ATOM 2936 O O . ASP A 1 379 ? 1.256 8.977 10.188 1 96.69 379 ASP A O 1
ATOM 2940 N N . ARG A 1 380 ? -0.034 10.43 9.211 1 96.75 380 ARG A N 1
ATOM 2941 C CA . ARG A 1 380 ? 0.414 11.508 10.094 1 96.75 380 ARG A CA 1
ATOM 2942 C C . ARG A 1 380 ? -0.057 11.273 11.523 1 96.75 380 ARG A C 1
ATOM 2944 O O . ARG A 1 380 ? 0.705 11.469 12.477 1 96.75 380 ARG A O 1
ATOM 2951 N N . TYR A 1 381 ? -1.289 10.773 11.727 1 98.19 381 TYR A N 1
ATOM 2952 C CA . TYR A 1 381 ? -1.88 10.844 13.055 1 98.19 381 TYR A CA 1
ATOM 2953 C C . TYR A 1 381 ? -1.883 9.477 13.727 1 98.19 381 TYR A C 1
ATOM 2955 O O . TYR A 1 381 ? -1.932 9.375 14.961 1 98.19 381 TYR A O 1
ATOM 2963 N N . SER A 1 382 ? -1.804 8.375 12.961 1 97.31 382 SER A N 1
ATOM 2964 C CA . SER A 1 382 ? -2.072 7.062 13.523 1 97.31 382 SER A CA 1
ATOM 2965 C C . SER A 1 382 ? -1.055 6.707 14.602 1 97.31 382 SER A C 1
ATOM 2967 O O . SER A 1 382 ? -1.423 6.457 15.758 1 97.31 382 SER A O 1
ATOM 2969 N N . SER A 1 383 ? 0.238 6.711 14.266 1 95.5 383 SER A N 1
ATOM 2970 C CA . SER A 1 383 ? 1.252 6.305 15.234 1 95.5 383 SER A CA 1
ATOM 2971 C C . SER A 1 383 ? 1.386 7.324 16.359 1 95.5 383 SER A C 1
ATOM 2973 O O . SER A 1 383 ? 1.679 6.965 17.5 1 95.5 383 SER A O 1
ATOM 2975 N N . ARG A 1 384 ? 1.138 8.555 16.062 1 97.19 384 ARG A N 1
ATOM 2976 C CA . ARG A 1 384 ? 1.235 9.617 17.047 1 97.19 384 ARG A CA 1
ATOM 2977 C C . ARG A 1 384 ? 0.12 9.508 18.078 1 97.19 384 ARG A C 1
ATOM 2979 O O . ARG A 1 384 ? 0.359 9.68 19.281 1 97.19 384 ARG A O 1
ATOM 2986 N N . LEU A 1 385 ? -1.074 9.211 17.641 1 98.5 385 LEU A N 1
ATOM 2987 C CA . LEU A 1 385 ? -2.184 8.984 18.547 1 98.5 385 LEU A CA 1
ATOM 2988 C C . LEU A 1 385 ? -1.952 7.734 19.391 1 98.5 385 LEU A C 1
ATOM 2990 O O . LEU A 1 385 ? -2.236 7.723 20.594 1 98.5 385 LEU A O 1
ATOM 2994 N N . GLU A 1 386 ? -1.459 6.738 18.766 1 97.19 386 GLU A N 1
ATOM 2995 C CA . GLU A 1 386 ? -1.146 5.512 19.484 1 97.19 386 GLU A CA 1
ATOM 2996 C C . GLU A 1 386 ? -0.114 5.77 20.578 1 97.19 386 GLU A C 1
ATOM 2998 O O . GLU A 1 386 ? -0.226 5.234 21.688 1 97.19 386 GLU A O 1
ATOM 3003 N N . TYR A 1 3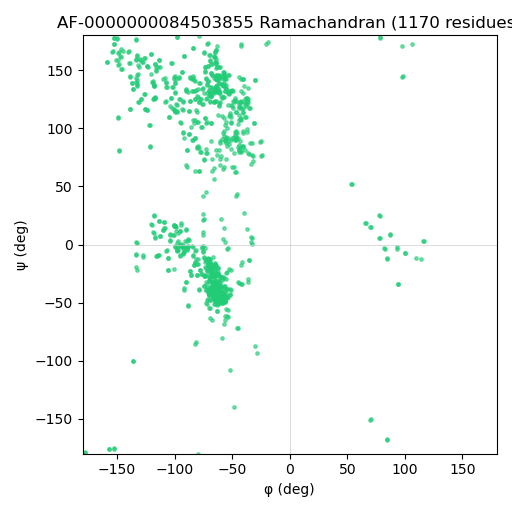87 ? 0.886 6.547 20.312 1 96.19 387 TYR A N 1
ATOM 3004 C CA . TYR A 1 387 ? 1.919 6.867 21.281 1 96.19 387 TYR A CA 1
ATOM 3005 C C . TYR A 1 387 ? 1.351 7.703 22.422 1 96.19 387 TYR A C 1
ATOM 3007 O O . TYR A 1 387 ? 1.695 7.492 23.594 1 96.19 387 TYR A O 1
ATOM 3015 N N . LEU A 1 388 ? 0.505 8.664 22.094 1 97 388 LEU A N 1
ATOM 3016 C CA . LEU A 1 388 ? -0.17 9.438 23.125 1 97 388 LEU A CA 1
ATOM 3017 C C . LEU A 1 388 ? -0.957 8.523 24.062 1 97 388 LEU A C 1
ATOM 3019 O O . LEU A 1 388 ? -0.902 8.68 25.281 1 97 388 LEU A O 1
ATOM 3023 N N . GLN A 1 389 ? -1.652 7.609 23.453 1 96.5 389 GLN A N 1
ATOM 3024 C CA . GLN A 1 389 ? -2.416 6.656 24.25 1 96.5 389 GLN A CA 1
ATOM 3025 C C . GLN A 1 389 ? -1.504 5.863 25.172 1 96.5 389 GLN A C 1
ATOM 3027 O O . GLN A 1 389 ? -1.843 5.625 26.344 1 96.5 389 GLN A O 1
ATOM 3032 N N . LEU A 1 390 ? -0.405 5.469 24.656 1 93.81 390 LEU A N 1
ATOM 3033 C CA . LEU A 1 390 ? 0.561 4.711 25.438 1 93.81 390 LEU A CA 1
ATOM 3034 C C . LEU A 1 390 ? 1.059 5.531 26.625 1 93.81 390 LEU A C 1
ATOM 3036 O O . LEU A 1 390 ? 1.151 5.02 27.75 1 93.81 390 LEU A O 1
ATOM 3040 N N . LEU A 1 391 ? 1.378 6.762 26.406 1 94 391 LEU A N 1
ATOM 3041 C CA . LEU A 1 391 ? 1.862 7.652 27.453 1 94 391 LEU A CA 1
ATOM 3042 C C . LEU A 1 391 ? 0.807 7.836 28.547 1 94 391 LEU A C 1
ATOM 3044 O O . LEU A 1 391 ? 1.141 7.973 29.719 1 94 391 LEU A O 1
ATOM 3048 N N . LEU A 1 392 ? -0.395 7.773 28.156 1 95.5 392 LEU A N 1
ATOM 3049 C CA . LEU A 1 392 ? -1.489 8.156 29.047 1 95.5 392 LEU A CA 1
ATOM 3050 C C . LEU A 1 392 ? -2.076 6.93 29.75 1 95.5 392 LEU A C 1
ATOM 3052 O O . LEU A 1 392 ? -3.012 7.047 30.531 1 95.5 392 LEU A O 1
ATOM 3056 N N . LYS A 1 393 ? -1.53 5.77 29.438 1 89.81 393 LYS A N 1
ATOM 3057 C CA . LYS A 1 393 ? -1.987 4.559 30.109 1 89.81 393 LYS A CA 1
ATOM 3058 C C . LYS A 1 393 ? -1.562 4.559 31.578 1 89.81 393 LYS A C 1
ATOM 3060 O O . LYS A 1 393 ? -0.432 4.922 31.906 1 89.81 393 LYS A O 1
ATOM 3065 N N . PRO A 1 394 ? -2.479 4.324 32.594 1 74.81 394 PRO A N 1
ATOM 3066 C CA . PRO A 1 394 ? -2.16 4.363 34 1 74.81 394 PRO A CA 1
ATOM 3067 C C . PRO A 1 394 ? -1.002 3.441 34.375 1 74.81 394 PRO A C 1
ATOM 3069 O O . PRO A 1 394 ? -0.153 3.809 35.188 1 74.81 394 PRO A O 1
ATOM 3072 N N . ASP A 1 395 ? -1.02 2.088 34.219 1 63.75 395 ASP A N 1
ATOM 3073 C CA . ASP A 1 395 ? -0.076 1.088 34.688 1 63.75 395 ASP A CA 1
ATOM 3074 C C . ASP A 1 395 ? 1.217 1.109 33.875 1 63.75 395 ASP A C 1
ATOM 3076 O O . ASP A 1 395 ? 2.129 0.318 34.125 1 63.75 395 ASP A O 1
ATOM 3080 N N . GLY A 1 396 ? 1.247 1.85 33 1 52.94 396 GLY A N 1
ATOM 3081 C CA . GLY A 1 396 ? 2.348 1.604 32.094 1 52.94 396 GLY A CA 1
ATOM 3082 C C . GLY A 1 396 ? 3.664 2.188 32.562 1 52.94 396 GLY A C 1
ATOM 3083 O O . GLY A 1 396 ? 4.672 1.481 32.656 1 52.94 396 GLY A O 1
ATOM 3084 N N . THR A 1 397 ? 3.928 3.518 32.281 1 52.84 397 THR A N 1
ATOM 3085 C CA . THR A 1 397 ? 5.273 4.055 32.469 1 52.84 397 THR A CA 1
ATOM 3086 C C . THR A 1 397 ? 5.508 4.461 33.906 1 52.84 397 THR A C 1
ATOM 3088 O O . THR A 1 397 ? 4.648 5.09 34.531 1 52.84 397 THR A O 1
ATOM 3091 N N . SER A 1 398 ? 6.289 3.699 34.594 1 52.72 398 SER A N 1
ATOM 3092 C CA . SER A 1 398 ? 6.848 4.02 35.906 1 52.72 398 SER A CA 1
ATOM 3093 C C . SER A 1 398 ? 7.113 5.516 36.031 1 52.72 398 SER A C 1
ATOM 3095 O O . SER A 1 398 ? 7.648 5.969 37.031 1 52.72 398 SER A O 1
ATOM 3097 N N . ALA A 1 399 ? 6.73 6.262 35.094 1 62.19 399 ALA A N 1
ATOM 3098 C CA . ALA A 1 399 ? 7.191 7.648 35.125 1 62.19 399 ALA A CA 1
ATOM 3099 C C . ALA A 1 399 ? 6.336 8.5 36.031 1 62.19 399 ALA A C 1
ATOM 3101 O O . ALA A 1 399 ? 5.152 8.219 36.25 1 62.19 399 ALA A O 1
ATOM 3102 N N . ASN A 1 400 ? 6.922 9.352 36.719 1 82.56 400 ASN A N 1
ATOM 3103 C CA . ASN A 1 400 ? 6.355 10.484 37.438 1 82.56 400 ASN A CA 1
ATOM 3104 C C . ASN A 1 400 ? 5.324 11.227 36.594 1 82.56 400 ASN A C 1
ATOM 3106 O O . ASN A 1 400 ? 5.547 11.484 35.406 1 82.56 400 ASN A O 1
ATOM 3110 N N . THR A 1 401 ? 4.074 11.32 37.062 1 86.12 401 THR A N 1
ATOM 3111 C CA . THR A 1 401 ? 2.939 11.945 36.375 1 86.12 401 THR A CA 1
ATOM 3112 C C . THR A 1 401 ? 3.346 13.281 35.75 1 86.12 401 THR A C 1
ATOM 3114 O O . THR A 1 401 ? 2.861 13.656 34.688 1 86.12 401 THR A O 1
ATOM 3117 N N . THR A 1 402 ? 4.23 13.922 36.406 1 87 402 THR A N 1
ATOM 3118 C CA . THR A 1 402 ? 4.719 15.195 35.875 1 87 402 THR A CA 1
ATOM 3119 C C . THR A 1 402 ? 5.516 14.977 34.594 1 87 402 THR A C 1
ATOM 3121 O O . THR A 1 402 ? 5.418 15.773 33.656 1 87 402 THR A O 1
ATOM 3124 N N . ALA A 1 403 ? 6.207 13.93 34.594 1 89.44 403 ALA A N 1
ATOM 3125 C CA . ALA A 1 403 ? 6.98 13.602 33.406 1 89.44 403 ALA A CA 1
ATOM 3126 C C . ALA A 1 403 ? 6.066 13.242 32.25 1 89.44 403 ALA A C 1
ATOM 3128 O O . ALA A 1 403 ? 6.344 13.586 31.094 1 89.44 403 ALA A O 1
ATOM 3129 N N . ILE A 1 404 ? 5.027 12.578 32.562 1 92.81 404 ILE A N 1
ATOM 3130 C CA . ILE A 1 404 ? 4.055 12.188 31.547 1 92.81 404 ILE A CA 1
ATOM 3131 C C . ILE A 1 404 ? 3.438 13.438 30.922 1 92.81 404 ILE A C 1
ATOM 3133 O O . ILE A 1 404 ? 3.287 13.516 29.703 1 92.81 404 ILE A O 1
ATOM 3137 N N . ILE A 1 405 ? 3.121 14.383 31.75 1 93.56 405 ILE A N 1
ATOM 3138 C CA . ILE A 1 405 ? 2.51 15.625 31.281 1 93.56 405 ILE A CA 1
ATOM 3139 C C . ILE A 1 405 ? 3.465 16.344 30.328 1 93.56 405 ILE A C 1
ATOM 3141 O O . ILE A 1 405 ? 3.049 16.844 29.281 1 93.56 405 ILE A O 1
ATOM 3145 N N . GLN A 1 406 ? 4.684 16.359 30.703 1 92.44 406 GLN A N 1
ATOM 3146 C CA . GLN A 1 406 ? 5.676 17 29.844 1 92.44 406 GLN A CA 1
ATOM 3147 C C . GLN A 1 406 ? 5.84 16.25 28.531 1 92.44 406 GLN A C 1
ATOM 3149 O O . GLN A 1 406 ? 6 16.875 27.469 1 92.44 406 GLN A O 1
ATOM 3154 N N . ASP A 1 407 ? 5.809 14.938 28.578 1 93.19 407 ASP A N 1
ATOM 3155 C CA . ASP A 1 407 ? 5.91 14.133 27.375 1 93.19 407 ASP A CA 1
ATOM 3156 C C . ASP A 1 407 ? 4.715 14.359 26.453 1 93.19 407 ASP A C 1
ATOM 3158 O O . ASP A 1 407 ? 4.871 14.461 25.234 1 93.19 407 ASP A O 1
ATOM 3162 N N . VAL A 1 408 ? 3.562 14.375 27.062 1 96.25 408 VAL A N 1
ATOM 3163 C CA . VAL A 1 408 ? 2.348 14.625 26.297 1 96.25 408 VAL A CA 1
ATOM 3164 C C . VAL A 1 408 ? 2.426 16 25.641 1 96.25 408 VAL A C 1
ATOM 3166 O O . VAL A 1 408 ? 2.074 16.156 24.469 1 96.25 408 VAL A O 1
ATOM 3169 N N . ARG A 1 409 ? 2.852 17.031 26.391 1 95.69 409 ARG A N 1
ATOM 3170 C CA . ARG A 1 409 ? 3.023 18.375 25.844 1 95.69 409 ARG A CA 1
ATOM 3171 C C . ARG A 1 409 ? 3.947 18.359 24.641 1 95.69 409 ARG A C 1
ATOM 3173 O O . ARG A 1 409 ? 3.637 18.969 23.609 1 95.69 409 ARG A O 1
ATOM 3180 N N . THR A 1 410 ? 5.031 17.641 24.75 1 94.81 410 THR A N 1
ATOM 3181 C CA . THR A 1 410 ? 5.984 17.531 23.641 1 94.81 410 THR A CA 1
ATOM 3182 C C . THR A 1 410 ? 5.344 16.844 22.438 1 94.81 410 THR A C 1
ATOM 3184 O O . THR A 1 410 ? 5.492 17.312 21.312 1 94.81 410 THR A O 1
ATOM 3187 N N . GLN A 1 411 ? 4.605 15.766 22.641 1 96.19 411 GLN A N 1
ATOM 3188 C CA . GLN A 1 411 ? 3.953 15.047 21.547 1 96.19 411 GLN A CA 1
ATOM 3189 C C . GLN A 1 411 ? 2.91 15.922 20.859 1 96.19 411 GLN A C 1
ATOM 3191 O O . GLN A 1 411 ? 2.758 15.867 19.641 1 96.19 411 GLN A O 1
ATOM 3196 N N . LEU A 1 412 ? 2.232 16.719 21.672 1 97.69 412 LEU A N 1
ATOM 3197 C CA . LEU A 1 412 ? 1.238 17.625 21.094 1 97.69 412 LEU A CA 1
ATOM 3198 C C . LEU A 1 412 ? 1.906 18.688 20.234 1 97.69 412 LEU A C 1
ATOM 3200 O O . LEU A 1 412 ? 1.39 19.062 19.172 1 97.69 412 LEU A O 1
ATOM 3204 N N . MET A 1 413 ? 3.061 19.203 20.688 1 96.5 413 MET A N 1
ATOM 3205 C CA . MET A 1 413 ? 3.807 20.156 19.875 1 96.5 413 MET A CA 1
ATOM 3206 C C . MET A 1 413 ? 4.246 19.516 18.547 1 96.5 413 MET A C 1
ATOM 3208 O O . MET A 1 413 ? 4.23 20.172 17.516 1 96.5 413 MET A O 1
ATOM 3212 N N . ILE A 1 414 ? 4.578 18.234 18.578 1 96.44 414 ILE A N 1
ATOM 3213 C CA . ILE A 1 414 ? 5 17.5 17.391 1 96.44 414 ILE A CA 1
ATOM 3214 C C . ILE A 1 414 ? 3.818 17.328 16.438 1 96.44 414 ILE A C 1
ATOM 3216 O O . ILE A 1 414 ? 3.924 17.625 15.25 1 96.44 414 ILE A O 1
ATOM 3220 N N . ILE A 1 415 ? 2.719 16.906 16.953 1 98 415 ILE A N 1
ATOM 3221 C CA . ILE A 1 415 ? 1.535 16.625 16.156 1 98 415 ILE A CA 1
ATOM 3222 C C . ILE A 1 415 ? 1.003 17.906 15.531 1 98 415 ILE A C 1
ATOM 3224 O O . ILE A 1 415 ? 0.622 17.922 14.359 1 98 415 ILE A O 1
ATOM 3228 N N . LEU A 1 416 ? 1.031 19.047 16.266 1 97.81 416 LEU A N 1
ATOM 3229 C CA . LEU A 1 416 ? 0.425 20.312 15.852 1 97.81 416 LEU A CA 1
ATOM 3230 C C . LEU A 1 416 ? 1.479 21.266 15.297 1 97.81 416 LEU A C 1
ATOM 3232 O O . LEU A 1 416 ? 1.234 22.469 15.172 1 97.81 416 LEU A O 1
ATOM 3236 N N . MET A 1 417 ? 2.635 20.734 14.953 1 96.38 417 MET A N 1
ATOM 3237 C CA . MET A 1 417 ? 3.777 21.531 14.531 1 96.38 417 MET A CA 1
ATOM 3238 C C . MET A 1 417 ? 3.387 22.5 13.406 1 96.38 417 MET A C 1
ATOM 3240 O O . MET A 1 417 ? 3.705 23.688 13.461 1 96.38 417 MET A O 1
ATOM 3244 N N . PRO A 1 418 ? 2.609 22.062 12.422 1 95.94 418 PRO A N 1
ATOM 3245 C CA . PRO A 1 418 ? 2.266 23 11.352 1 95.94 418 PRO A CA 1
ATOM 3246 C C . PRO A 1 418 ? 1.199 24.016 11.773 1 95.94 418 PRO A C 1
ATOM 3248 O O . PRO A 1 418 ? 0.866 24.922 11.008 1 95.94 418 PRO A O 1
ATOM 3251 N N . ASP A 1 419 ? 0.665 23.906 13 1 96.88 419 ASP A N 1
ATOM 3252 C CA . ASP A 1 419 ? -0.49 24.703 13.406 1 96.88 419 ASP A CA 1
ATOM 3253 C C . ASP A 1 419 ? -0.117 25.688 14.508 1 96.88 419 ASP A C 1
ATOM 3255 O O . ASP A 1 419 ? -0.922 26.547 14.883 1 96.88 419 ASP A O 1
ATOM 3259 N N . LEU A 1 420 ? 1.081 25.562 15.047 1 95.56 420 LEU A N 1
ATOM 3260 C CA . LEU A 1 420 ? 1.491 26.375 16.188 1 95.56 420 LEU A CA 1
ATOM 3261 C C . LEU A 1 420 ? 2.379 27.531 15.727 1 95.56 420 LEU A C 1
ATOM 3263 O O . LEU A 1 420 ? 3.467 27.312 15.195 1 95.56 420 LEU A O 1
ATOM 3267 N N . THR A 1 421 ? 1.901 28.719 15.938 1 92.94 421 THR A N 1
ATOM 3268 C CA . THR A 1 421 ? 2.619 29.953 15.633 1 92.94 421 THR A CA 1
ATOM 3269 C C . THR A 1 421 ? 2.676 30.859 16.859 1 92.94 421 THR A C 1
ATOM 3271 O O . THR A 1 421 ? 1.931 30.656 17.812 1 92.94 421 THR A O 1
ATOM 3274 N N . PRO A 1 422 ? 3.586 31.797 16.891 1 88.75 422 PRO A N 1
ATOM 3275 C CA . PRO A 1 422 ? 3.625 32.75 18 1 88.75 422 PRO A CA 1
ATOM 3276 C C . PRO A 1 422 ? 2.295 33.469 18.219 1 88.75 422 PRO A C 1
ATOM 3278 O O . PRO A 1 422 ? 1.977 33.875 19.328 1 88.75 422 PRO A O 1
ATOM 3281 N N . ASP A 1 423 ? 1.527 33.531 17.203 1 86.31 423 ASP A N 1
ATOM 3282 C CA . ASP A 1 423 ? 0.252 34.25 17.281 1 86.31 423 ASP A CA 1
ATOM 3283 C C . ASP A 1 423 ? -0.821 33.375 17.922 1 86.31 423 ASP A C 1
ATOM 3285 O O . ASP A 1 423 ? -1.893 33.844 18.297 1 86.31 423 ASP A O 1
ATOM 3289 N N . THR A 1 424 ? -0.546 32.125 18.062 1 86.12 424 THR A N 1
ATOM 3290 C CA . THR A 1 424 ? -1.531 31.203 18.641 1 86.12 424 THR A 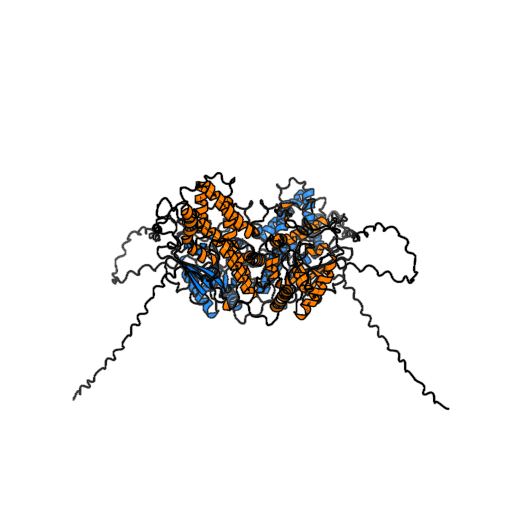CA 1
ATOM 3291 C C . THR A 1 424 ? -1.241 30.953 20.125 1 86.12 424 THR A C 1
ATOM 3293 O O . THR A 1 424 ? -1.831 30.062 20.734 1 86.12 424 THR A O 1
ATOM 3296 N N . ILE A 1 425 ? -0.347 31.75 20.734 1 81.56 425 ILE A N 1
ATOM 3297 C CA . ILE A 1 425 ? -0.004 31.672 22.141 1 81.56 425 ILE A CA 1
ATOM 3298 C C . ILE A 1 425 ? -0.933 32.594 22.953 1 81.56 425 ILE A C 1
ATOM 3300 O O . ILE A 1 425 ? -1.21 33.719 22.547 1 81.56 425 ILE A O 1
ATOM 3304 N N . PRO A 1 426 ? -1.479 32.031 24.047 1 77.44 426 PRO A N 1
ATOM 3305 C CA . PRO A 1 426 ? -2.379 32.844 24.844 1 77.44 426 PRO A CA 1
ATOM 3306 C C . PRO A 1 426 ? -1.686 34.094 25.422 1 77.44 426 PRO A C 1
ATOM 3308 O O . PRO A 1 426 ? -0.506 34.031 25.766 1 77.44 426 PRO A O 1
ATOM 3311 N N . SER A 1 427 ? -2.186 35.344 25.109 1 63.03 427 SER A N 1
ATOM 3312 C CA . SER A 1 427 ? -1.649 36.594 25.656 1 63.03 427 SER A CA 1
ATOM 3313 C C . SER A 1 427 ? -1.872 36.688 27.156 1 63.03 427 SER A C 1
ATOM 3315 O O . SER A 1 427 ? -2.85 36.125 27.688 1 63.03 427 SER A O 1
ATOM 3317 N N . SER A 1 428 ? -0.82 36.844 27.984 1 51.28 428 SER A N 1
ATOM 3318 C CA . SER A 1 428 ? -0.952 37.062 29.406 1 51.28 428 SER A CA 1
ATOM 3319 C C . SER A 1 428 ? -2.16 37.938 29.719 1 51.28 428 SER A C 1
ATOM 3321 O O . SER A 1 428 ? -2.58 38.031 30.875 1 51.28 428 SER A O 1
ATOM 3323 N N . THR A 1 429 ? -2.602 38.844 28.906 1 43.59 429 THR A N 1
ATOM 3324 C CA . THR A 1 429 ? -3.48 39.938 29.344 1 43.59 429 THR A CA 1
ATOM 3325 C C . THR A 1 429 ? -4.863 39.375 29.703 1 43.59 429 THR A C 1
ATOM 3327 O O . THR A 1 429 ? -5.77 40.156 30.016 1 43.59 429 THR A O 1
ATOM 3330 N N . ASN A 1 430 ? -5.289 38.312 29.328 1 40.25 430 ASN A N 1
ATOM 3331 C CA . ASN A 1 430 ? -6.637 38.125 29.859 1 40.25 430 ASN A CA 1
ATOM 3332 C C . ASN A 1 430 ? -6.617 37.781 31.344 1 40.25 430 ASN A C 1
ATOM 3334 O O . ASN A 1 430 ? -6.398 36.625 31.688 1 40.25 430 ASN A O 1
ATOM 3338 N N . PRO A 1 431 ? -6.348 38.656 32.219 1 36.25 431 PRO A N 1
ATOM 3339 C CA . PRO A 1 431 ? -6.43 38.469 33.688 1 36.25 431 PRO A CA 1
ATOM 3340 C C . PRO A 1 431 ? -7.75 37.844 34.125 1 36.25 431 PRO A C 1
ATOM 3342 O O . PRO A 1 431 ? -8.82 38.312 33.719 1 36.25 431 PRO A O 1
ATOM 3345 N N . ILE A 1 432 ? -7.82 36.594 34.25 1 37.47 432 ILE A N 1
ATOM 3346 C CA . ILE A 1 432 ? -8.969 36.125 35.031 1 37.47 432 ILE A CA 1
ATOM 3347 C C . ILE A 1 432 ? -9.172 37.031 36.219 1 37.47 432 ILE A C 1
ATOM 3349 O O . ILE A 1 432 ? -8.289 37.156 37.094 1 37.47 432 ILE A O 1
ATOM 3353 N N . ALA A 1 433 ? -10.062 38.031 36.219 1 32.62 433 ALA A N 1
ATOM 3354 C CA . ALA A 1 433 ? -10.531 38.844 37.312 1 32.62 433 ALA A CA 1
ATOM 3355 C C . ALA A 1 433 ? -10.836 37.969 38.531 1 32.62 433 ALA A C 1
ATOM 3357 O O . ALA A 1 433 ? -11.539 36.969 38.438 1 32.62 433 ALA A O 1
ATOM 3358 N N . SER A 1 434 ? -10.148 37.938 39.719 1 32.5 434 SER A N 1
ATOM 3359 C CA . SER A 1 434 ? -10.156 37.281 41.031 1 32.5 434 SER A CA 1
ATOM 3360 C C . SER A 1 434 ? -11.5 37.438 41.719 1 32.5 434 SER A C 1
ATOM 3362 O O . SER A 1 434 ? -11.625 37.188 42.906 1 32.5 434 SER A O 1
ATOM 3364 N N . GLY A 1 435 ? -12.555 38.125 41.312 1 30.28 435 GLY A N 1
ATOM 3365 C CA . GLY A 1 435 ? -13.562 38.281 42.344 1 30.28 435 GLY A CA 1
ATOM 3366 C C . GLY A 1 435 ? -14.195 36.938 42.75 1 30.28 435 GLY A C 1
ATOM 3367 O O . GLY A 1 435 ? -14.18 36 41.969 1 30.28 435 GLY A O 1
ATOM 3368 N N . ALA A 1 436 ? -14.57 36.656 44.156 1 33.91 436 ALA A N 1
ATOM 3369 C CA . ALA A 1 436 ? -15.109 35.531 44.938 1 33.91 436 ALA A CA 1
ATOM 3370 C C . ALA A 1 436 ? -16.297 34.875 44.219 1 33.91 436 ALA A C 1
ATOM 3372 O O . ALA A 1 436 ? -16.438 33.656 44.25 1 33.91 436 ALA A O 1
ATOM 3373 N N . ALA A 1 437 ? -17.391 35.594 44.219 1 33.66 437 ALA A N 1
ATOM 3374 C CA . ALA A 1 437 ? -18.703 35.031 43.906 1 33.66 437 ALA A CA 1
ATOM 3375 C C . ALA A 1 437 ? -18.688 34.312 42.562 1 33.66 437 ALA A C 1
ATOM 3377 O O . ALA A 1 437 ? -19.562 33.5 42.281 1 33.66 437 ALA A O 1
ATOM 3378 N N . ALA A 1 438 ? -18.125 34.875 41.562 1 33.66 438 ALA A N 1
ATOM 3379 C CA . ALA A 1 438 ? -18.188 34.469 40.156 1 33.66 438 ALA A CA 1
ATOM 3380 C C . ALA A 1 438 ? -17.312 33.25 39.875 1 33.66 438 ALA A C 1
ATOM 3382 O O . ALA A 1 438 ? -16.891 33 38.75 1 33.66 438 ALA A O 1
ATOM 3383 N N . GLN A 1 439 ? -16.938 32.438 40.812 1 30.83 439 GLN A N 1
ATOM 3384 C CA . GLN A 1 439 ? -16.062 31.281 40.844 1 30.83 439 GLN A CA 1
ATOM 3385 C C . GLN A 1 439 ? -16.688 30.109 40.094 1 30.83 439 GLN A C 1
ATOM 3387 O O . GLN A 1 439 ? -16 29.391 39.375 1 30.83 439 GLN A O 1
ATOM 3392 N N . TYR A 1 440 ? -17.906 29.703 40.75 1 30.78 440 TYR A N 1
ATOM 3393 C CA . TYR A 1 440 ? -18.516 28.484 40.219 1 30.78 440 TYR A CA 1
ATOM 3394 C C . TYR A 1 440 ? -18.797 28.609 38.75 1 30.78 440 TYR A C 1
ATOM 3396 O O . TYR A 1 440 ? -18.562 27.656 37.969 1 30.78 440 TYR A O 1
ATOM 3404 N N . SER A 1 441 ? -19.75 29.578 38.406 1 34.38 441 SER A N 1
ATOM 3405 C CA . SER A 1 441 ? -20.156 29.812 37 1 34.38 441 SER A CA 1
ATOM 3406 C C . SER A 1 441 ? -18.938 30.125 36.125 1 34.38 441 SER A C 1
ATOM 3408 O O . SER A 1 441 ? -19.047 30.094 34.906 1 34.38 441 SER A O 1
ATOM 3410 N N . GLN A 1 442 ? -17.891 30.703 36.594 1 33.62 442 GLN A N 1
ATOM 3411 C CA . GLN A 1 442 ? -16.609 31.047 36 1 33.62 442 GLN A CA 1
ATOM 3412 C C . GLN A 1 442 ? -15.812 29.797 35.656 1 33.62 442 GLN A C 1
ATOM 3414 O O . GLN A 1 442 ? -14.914 29.828 34.812 1 33.62 442 GLN A O 1
ATOM 3419 N N . THR A 1 443 ? -15.93 28.812 36.5 1 37.41 443 THR A N 1
ATOM 3420 C CA . THR A 1 443 ? -15.242 27.578 36.125 1 37.41 443 THR A CA 1
ATOM 3421 C C . THR A 1 443 ? -15.68 27.109 34.75 1 37.41 443 THR A C 1
ATOM 3423 O O . THR A 1 443 ? -14.852 26.719 33.906 1 37.41 443 THR A O 1
ATOM 3426 N N . ARG A 1 444 ? -17.031 26.938 34.625 1 39.12 444 ARG A N 1
ATOM 3427 C CA . ARG A 1 444 ? -17.5 26.469 33.344 1 39.12 444 ARG A CA 1
ATOM 3428 C C . ARG A 1 444 ? -17.234 27.5 32.25 1 39.12 444 ARG A C 1
ATOM 3430 O O . ARG A 1 444 ? -17.016 27.156 31.094 1 39.12 444 ARG A O 1
ATOM 3437 N N . ARG A 1 445 ? -17.594 28.734 32.5 1 40.06 445 ARG A N 1
ATOM 3438 C CA . ARG A 1 445 ? -17.312 29.828 31.578 1 40.06 445 ARG A CA 1
ATOM 3439 C C . ARG A 1 445 ? -15.805 30 31.375 1 40.06 445 ARG A C 1
ATOM 3441 O O . ARG A 1 445 ? -15.359 30.391 30.297 1 40.06 445 ARG A O 1
ATOM 3448 N N . ARG A 1 446 ? -15.047 29.875 32.438 1 42.03 446 ARG A N 1
ATOM 3449 C CA . ARG A 1 446 ? -13.586 29.844 32.375 1 42.03 446 ARG A CA 1
ATOM 3450 C C . ARG A 1 446 ? -13.094 28.641 31.578 1 42.03 446 ARG A C 1
ATOM 3452 O O . ARG A 1 446 ? -12.117 28.734 30.844 1 42.03 446 ARG A O 1
ATOM 3459 N N . GLU A 1 447 ? -13.773 27.594 31.812 1 46.72 447 GLU A N 1
ATOM 3460 C CA . GLU A 1 447 ? -13.469 26.391 31.062 1 46.72 447 GLU A CA 1
ATOM 3461 C C . GLU A 1 447 ? -13.797 26.562 29.578 1 46.72 447 GLU A C 1
ATOM 3463 O O . GLU A 1 447 ? -13.016 26.172 28.703 1 46.72 447 GLU A O 1
ATOM 3468 N N . ALA A 1 448 ? -15.125 27.047 29.391 1 45.81 448 ALA A N 1
ATOM 3469 C CA . ALA A 1 448 ? -15.547 27.297 28 1 45.81 448 ALA A CA 1
ATOM 3470 C C . ALA A 1 448 ? -14.688 28.391 27.359 1 45.81 448 ALA A C 1
ATOM 3472 O O . ALA A 1 448 ? -14.289 28.266 26.203 1 45.81 448 ALA A O 1
ATOM 3473 N N . GLN A 1 449 ? -14.562 29.562 28.078 1 50.69 449 GLN A N 1
ATOM 3474 C CA . GLN A 1 449 ? -13.75 30.672 27.609 1 50.69 449 GLN A CA 1
ATOM 3475 C C . GLN A 1 449 ? -12.281 30.281 27.5 1 50.69 449 GLN A C 1
ATOM 3477 O O . GLN A 1 449 ? -11.547 30.812 26.656 1 50.69 449 GLN A O 1
ATOM 3482 N N . ALA A 1 450 ? -11.938 29.25 28.328 1 56 450 ALA A N 1
ATOM 3483 C CA . ALA A 1 450 ? -10.555 28.844 28.578 1 56 450 ALA A CA 1
ATOM 3484 C C . ALA A 1 450 ? -9.945 28.172 27.344 1 56 450 ALA A C 1
ATOM 3486 O O . ALA A 1 450 ? -8.734 28.266 27.125 1 56 450 ALA A O 1
ATOM 3487 N N . HIS A 1 451 ? -10.844 27.844 26.391 1 71.94 451 HIS A N 1
ATOM 3488 C CA . HIS A 1 451 ? -10.211 27.109 25.297 1 71.94 451 HIS A CA 1
ATOM 3489 C C . HIS A 1 451 ? -10.336 27.875 23.984 1 71.94 451 HIS A C 1
ATOM 3491 O O . HIS A 1 451 ? -9.906 27.391 22.938 1 71.94 451 HIS A O 1
ATOM 3497 N N . GLU A 1 452 ? -10.789 29.125 24.062 1 80.88 452 GLU A N 1
ATOM 3498 C CA . GLU A 1 452 ? -11.047 29.859 22.828 1 80.88 452 GLU A CA 1
ATOM 3499 C C . GLU A 1 452 ? -9.75 30.188 22.094 1 80.88 452 GLU A C 1
ATOM 3501 O O . GLU A 1 452 ? -9.727 30.266 20.859 1 80.88 452 GLU A O 1
ATOM 3506 N N . TRP A 1 453 ? -8.703 30.297 22.906 1 86.88 453 TRP A N 1
ATOM 3507 C CA . TRP A 1 453 ? -7.441 30.719 22.312 1 86.88 453 TRP A CA 1
ATOM 3508 C C . TRP A 1 453 ? -6.879 29.641 21.406 1 86.88 453 TRP A C 1
ATOM 3510 O O . TRP A 1 453 ? -5.996 29.906 20.578 1 86.88 453 TRP A O 1
ATOM 3520 N N . VAL A 1 454 ? -7.418 28.359 21.438 1 93.31 454 VAL A N 1
ATOM 3521 C CA . VAL A 1 454 ? -6.887 27.297 20.609 1 93.31 454 VAL A CA 1
ATOM 3522 C C . VAL A 1 454 ? -7.742 27.141 19.344 1 93.31 454 VAL A C 1
ATOM 3524 O O . VAL A 1 454 ? -7.453 26.312 18.484 1 93.31 454 VAL A O 1
ATOM 3527 N N . LYS A 1 455 ? -8.82 27.906 19.203 1 92.88 455 LYS A N 1
ATOM 3528 C CA . LYS A 1 455 ? -9.711 27.797 18.062 1 92.88 455 LYS A CA 1
ATOM 3529 C C . LYS A 1 455 ? -8.961 28.016 16.75 1 92.88 455 LYS A C 1
ATOM 3531 O O . LYS A 1 455 ? -9.18 27.297 15.773 1 92.88 455 LYS A O 1
ATOM 3536 N N . PRO A 1 456 ? -8.039 29.047 16.656 1 93.69 456 PRO A N 1
ATOM 3537 C CA . PRO A 1 456 ? -7.289 29.203 15.406 1 93.69 456 PRO A CA 1
ATOM 3538 C C . PRO A 1 456 ? -6.441 27.969 15.078 1 93.69 456 PRO A C 1
ATOM 3540 O O . PRO A 1 456 ? -6.238 27.656 13.898 1 93.69 456 PRO A O 1
ATOM 3543 N N . ILE A 1 457 ? -5.922 27.281 16.109 1 96 457 ILE A N 1
ATOM 3544 C CA . ILE A 1 457 ? -5.164 26.062 15.93 1 96 457 ILE A CA 1
ATOM 3545 C C . ILE A 1 457 ? -6.074 24.984 15.336 1 96 457 ILE A C 1
ATOM 3547 O O . ILE A 1 457 ? -5.719 24.344 14.344 1 96 457 ILE A O 1
ATOM 3551 N N . LEU A 1 458 ? -7.273 24.844 15.898 1 96.75 458 LEU A N 1
ATOM 3552 C CA . LEU A 1 458 ? -8.266 23.891 15.414 1 96.75 458 LEU A CA 1
ATOM 3553 C C . LEU A 1 458 ? -8.641 24.188 13.969 1 96.75 458 LEU A C 1
ATOM 3555 O O . LEU A 1 458 ? -8.727 23.281 13.141 1 96.75 458 LEU A O 1
ATOM 3559 N N . ASP A 1 459 ? -8.859 25.438 13.695 1 95.5 459 ASP A N 1
ATOM 3560 C CA . ASP A 1 459 ? -9.312 25.828 12.367 1 95.5 459 ASP A CA 1
ATOM 3561 C C . ASP A 1 459 ? -8.266 25.516 11.305 1 95.5 459 ASP A C 1
ATOM 3563 O O . ASP A 1 459 ? -8.586 24.953 10.25 1 95.5 459 ASP A O 1
ATOM 3567 N N . HIS A 1 460 ? -7.059 25.781 11.586 1 97.06 460 HIS A N 1
ATOM 3568 C CA . HIS A 1 460 ? -6 25.484 10.625 1 97.06 460 HIS A CA 1
ATOM 3569 C C . HIS A 1 460 ? -5.766 23.984 10.516 1 97.06 460 HIS A C 1
ATOM 3571 O O . HIS A 1 460 ? -5.723 23.438 9.414 1 97.06 460 HIS A O 1
ATOM 3577 N N . CYS A 1 461 ? -5.656 23.344 11.633 1 97.62 461 CYS A N 1
ATOM 3578 C CA . CYS A 1 461 ? -5.406 21.906 11.719 1 97.62 461 CYS A CA 1
ATOM 3579 C C . CYS A 1 461 ? -6.445 21.141 10.922 1 97.62 461 CYS A C 1
ATOM 3581 O O . CYS A 1 461 ? -6.113 20.156 10.234 1 97.62 461 CYS A O 1
ATOM 3583 N N . SER A 1 462 ? -7.684 21.562 10.945 1 97.81 462 SER A N 1
ATOM 3584 C CA . SER A 1 462 ? -8.789 20.797 10.375 1 97.81 462 SER A CA 1
ATOM 3585 C C . SER A 1 462 ? -9 21.141 8.906 1 97.81 462 SER A C 1
ATOM 3587 O O . SER A 1 462 ? -9.805 20.516 8.219 1 97.81 462 SER A O 1
ATOM 3589 N N . SER A 1 463 ? -8.219 22.156 8.359 1 97.06 463 SER A N 1
ATOM 3590 C CA . SER A 1 463 ? -8.672 22.594 7.047 1 97.06 463 SER A CA 1
ATOM 3591 C C . SER A 1 463 ? -7.508 22.703 6.07 1 97.06 463 SER A C 1
ATOM 3593 O O . SER A 1 463 ? -7.707 22.688 4.852 1 97.06 463 SER A O 1
ATOM 3595 N N . TYR A 1 464 ? -6.289 22.797 6.504 1 95.81 464 TYR A N 1
ATOM 3596 C CA . TYR A 1 464 ? -5.211 23.203 5.602 1 95.81 464 TYR A CA 1
ATOM 3597 C C . TYR A 1 464 ? -4.988 22.156 4.52 1 95.81 464 TYR A C 1
ATOM 3599 O O . TYR A 1 464 ? -4.496 22.469 3.436 1 95.81 464 TYR A O 1
ATOM 3607 N N . LEU A 1 465 ? -5.398 20.906 4.738 1 97.94 465 LEU A N 1
ATOM 3608 C CA . LEU A 1 465 ? -5.219 19.844 3.758 1 97.94 465 LEU A CA 1
ATOM 3609 C C . LEU A 1 465 ? -6.336 19.859 2.717 1 97.94 465 LEU A C 1
ATOM 3611 O O . LEU A 1 465 ? -6.215 19.25 1.656 1 97.94 465 LEU A O 1
ATOM 3615 N N . ILE A 1 466 ? -7.508 20.562 3.021 1 98.25 466 ILE A N 1
ATOM 3616 C CA . ILE A 1 466 ? -8.648 20.328 2.15 1 98.25 466 ILE A CA 1
ATOM 3617 C C . ILE A 1 466 ? -9.297 21.656 1.763 1 98.25 466 ILE A C 1
ATOM 3619 O O . ILE A 1 466 ? -10.109 21.719 0.841 1 98.25 466 ILE A O 1
ATOM 3623 N N . SER A 1 467 ? -8.922 22.797 2.332 1 97.31 467 SER A N 1
ATOM 3624 C CA . SER A 1 467 ? -9.617 24.062 2.152 1 97.31 467 SER A CA 1
ATOM 3625 C C . SER A 1 467 ? -9.484 24.578 0.722 1 97.31 467 SER A C 1
ATOM 3627 O O . SER A 1 467 ? -10.344 25.297 0.233 1 97.31 467 SER A O 1
ATOM 3629 N N . HIS A 1 468 ? -8.422 24.156 0.003 1 97.5 468 HIS A N 1
ATOM 3630 C CA . HIS A 1 468 ? -8.188 24.688 -1.332 1 97.5 468 HIS A CA 1
ATOM 3631 C C . HIS A 1 468 ? -8.438 23.641 -2.404 1 97.5 468 HIS A C 1
ATOM 3633 O O . HIS A 1 468 ? -8.031 23.812 -3.557 1 97.5 468 HIS A O 1
ATOM 3639 N N . LEU A 1 469 ? -9.055 22.531 -2.037 1 98.44 469 LEU A N 1
ATOM 3640 C CA . LEU A 1 469 ? -9.477 21.578 -3.062 1 98.44 469 LEU A CA 1
ATOM 3641 C C . LEU A 1 469 ? -10.484 22.219 -4.012 1 98.44 469 LEU A C 1
ATOM 3643 O O . LEU A 1 469 ? -11.188 23.156 -3.639 1 98.44 469 LEU A O 1
ATOM 3647 N N . PRO A 1 470 ? -10.578 21.781 -5.242 1 98.06 470 PRO A N 1
ATOM 3648 C CA . PRO A 1 470 ? -11.469 22.422 -6.215 1 98.06 470 PRO A CA 1
ATOM 3649 C C . PRO A 1 470 ? -12.93 22.031 -6.012 1 98.06 470 PRO A C 1
ATOM 3651 O O . PRO A 1 470 ? -13.508 21.312 -6.84 1 98.06 470 PRO A O 1
ATOM 3654 N N . GLN A 1 471 ? -13.57 22.625 -5.086 1 97.25 471 GLN A N 1
ATOM 3655 C CA . GLN A 1 471 ? -14.922 22.266 -4.68 1 97.25 471 GLN A CA 1
ATOM 3656 C C . GLN A 1 471 ? -15.922 22.531 -5.801 1 97.25 471 GLN A C 1
ATOM 3658 O O . GLN A 1 471 ? -16.938 21.859 -5.906 1 97.25 471 GLN A O 1
ATOM 3663 N N . ASP A 1 472 ? -15.641 23.469 -6.664 1 96.94 472 ASP A N 1
ATOM 3664 C CA . ASP A 1 472 ? -16.516 23.812 -7.777 1 96.94 472 ASP A CA 1
ATOM 3665 C C . ASP A 1 472 ? -16.578 22.688 -8.805 1 96.94 472 ASP A C 1
ATOM 3667 O O . ASP A 1 472 ? -17.531 22.609 -9.586 1 96.94 472 ASP A O 1
ATOM 3671 N N . LYS A 1 473 ? -15.633 21.812 -8.742 1 97.94 473 LYS A N 1
ATOM 3672 C CA . LYS A 1 473 ? -15.562 20.734 -9.719 1 97.94 473 LYS A CA 1
ATOM 3673 C C . LYS A 1 473 ? -16.031 19.406 -9.117 1 97.94 473 LYS A C 1
ATOM 3675 O O . LYS A 1 473 ? -16.047 18.391 -9.789 1 97.94 473 LYS A O 1
ATOM 3680 N N . PHE A 1 474 ? -16.469 19.453 -7.906 1 98.25 474 PHE A N 1
ATOM 3681 C CA . PHE A 1 474 ? -16.859 18.219 -7.223 1 98.25 474 PHE A CA 1
ATOM 3682 C C . PHE A 1 474 ? -18.125 17.641 -7.82 1 98.25 474 PHE A C 1
ATOM 3684 O O . PHE A 1 474 ? -19.094 18.375 -8.086 1 98.25 474 PHE A O 1
ATOM 3691 N N . THR A 1 475 ? -18.078 16.328 -8.086 1 97.88 475 THR A N 1
ATOM 3692 C CA . THR A 1 475 ? -19.328 15.586 -8.297 1 97.88 475 THR A CA 1
ATOM 3693 C C . THR A 1 475 ? -20.094 15.422 -6.984 1 97.88 475 THR A C 1
ATOM 3695 O O . THR A 1 475 ? -19.594 15.805 -5.922 1 97.88 475 THR A O 1
ATOM 3698 N N . ARG A 1 476 ? -21.281 14.898 -7.082 1 96.56 476 ARG A N 1
ATOM 3699 C CA . ARG A 1 476 ? -22.078 14.633 -5.887 1 96.56 476 ARG A CA 1
ATOM 3700 C C . ARG A 1 476 ? -21.328 13.719 -4.922 1 96.56 476 ARG A C 1
ATOM 3702 O O . ARG A 1 476 ? -21.297 13.969 -3.717 1 96.56 476 ARG A O 1
ATOM 3709 N N . GLU A 1 477 ? -20.766 12.602 -5.461 1 98.06 477 GLU A N 1
ATOM 3710 C CA . GLU A 1 477 ? -20.016 11.648 -4.656 1 98.06 477 GLU A CA 1
ATOM 3711 C C . GLU A 1 477 ? -18.812 12.32 -3.979 1 98.06 477 GLU A C 1
ATOM 3713 O O . GLU A 1 477 ? -18.547 12.078 -2.799 1 98.06 477 GLU A O 1
ATOM 3718 N N . GLU A 1 478 ? -18.125 13.203 -4.691 1 98.62 478 GLU A N 1
ATOM 3719 C CA . GLU A 1 478 ? -16.953 13.867 -4.145 1 98.62 478 GLU A CA 1
ATOM 3720 C C . GLU A 1 478 ? -17.344 14.82 -3.014 1 98.62 478 GLU A C 1
ATOM 3722 O O . GLU A 1 478 ? -16.562 15.008 -2.07 1 98.62 478 GLU A O 1
ATOM 3727 N N . ARG A 1 479 ? -18.5 15.422 -3.1 1 98.31 479 ARG A N 1
ATOM 3728 C CA . ARG A 1 479 ? -18.969 16.25 -1.999 1 98.31 479 ARG A CA 1
ATOM 3729 C C . ARG A 1 479 ? -19.172 15.43 -0.734 1 98.31 479 ARG A C 1
ATOM 3731 O O . ARG A 1 479 ? -18.875 15.883 0.369 1 98.31 479 ARG A O 1
ATOM 3738 N N . THR A 1 480 ? -19.719 14.242 -0.908 1 98.19 480 THR A N 1
ATOM 3739 C CA . THR A 1 480 ? -19.875 13.328 0.217 1 98.19 480 THR A CA 1
ATOM 3740 C C . THR A 1 480 ? -18.516 12.953 0.805 1 98.19 480 THR A C 1
ATOM 3742 O O . THR A 1 480 ? -18.344 12.93 2.027 1 98.19 480 THR A O 1
ATOM 3745 N N . LEU A 1 481 ? -17.562 12.656 -0.058 1 98.75 481 LEU A N 1
ATOM 3746 C CA . LEU A 1 481 ? -16.219 12.305 0.393 1 98.75 481 LEU A CA 1
ATOM 3747 C C . LEU A 1 481 ? -15.57 13.477 1.126 1 98.75 481 LEU A C 1
ATOM 3749 O O . LEU A 1 481 ? -14.961 13.297 2.184 1 98.75 481 LEU A O 1
ATOM 3753 N N . TYR A 1 482 ? -15.758 14.695 0.57 1 98.62 482 TYR A N 1
ATOM 3754 C CA . TYR A 1 482 ? -15.211 15.906 1.18 1 98.62 482 TYR A CA 1
ATOM 3755 C C . TYR A 1 482 ? -15.773 16.109 2.582 1 98.62 482 TYR A C 1
ATOM 3757 O O . TYR A 1 482 ? -15.031 16.406 3.518 1 98.62 482 TYR A O 1
ATOM 3765 N N . ALA A 1 483 ? -17.016 15.914 2.711 1 97.56 483 ALA A N 1
ATOM 3766 C CA . ALA A 1 483 ? -17.672 16.078 4.008 1 97.56 483 ALA A CA 1
ATOM 3767 C C . ALA A 1 483 ? -17.141 15.062 5.02 1 97.56 483 ALA A C 1
ATOM 3769 O O . ALA A 1 483 ? -16.875 15.414 6.176 1 97.56 483 ALA A O 1
ATOM 3770 N N . GLY A 1 484 ? -17 13.797 4.617 1 98.44 484 GLY A N 1
ATOM 3771 C CA . GLY A 1 484 ? -16.453 12.766 5.488 1 98.44 484 GLY A CA 1
ATOM 3772 C C . GLY A 1 484 ? -15.062 13.078 5.984 1 98.44 484 GLY A C 1
ATOM 3773 O O . GLY A 1 484 ? -14.773 12.953 7.176 1 98.44 484 GLY A O 1
ATOM 3774 N N . ILE A 1 485 ? -14.211 13.523 5.059 1 98.75 485 ILE A N 1
ATOM 3775 C CA . ILE A 1 485 ? -12.828 13.844 5.402 1 98.75 485 ILE A CA 1
ATOM 3776 C C . ILE A 1 485 ? -12.789 15.078 6.297 1 98.75 485 ILE A C 1
ATOM 3778 O O . ILE A 1 485 ? -12.078 15.102 7.301 1 98.75 485 ILE A O 1
ATOM 3782 N N . SER A 1 486 ? -13.594 16.078 5.953 1 98.19 486 SER A N 1
ATOM 3783 C CA . SER A 1 486 ? -13.648 17.312 6.715 1 98.19 486 SER A CA 1
ATOM 3784 C C . SER A 1 486 ? -14.094 17.062 8.148 1 98.19 486 SER A C 1
ATOM 3786 O O . SER A 1 486 ? -13.477 17.562 9.094 1 98.19 486 SER A O 1
ATOM 3788 N N . GLY A 1 487 ? -15.148 16.297 8.305 1 97.88 487 GLY A N 1
ATOM 3789 C CA . GLY A 1 487 ? -15.648 15.984 9.633 1 97.88 487 GLY A CA 1
ATOM 3790 C C . GLY A 1 487 ? -14.664 15.18 10.461 1 97.88 487 GLY A C 1
ATOM 3791 O O . GLY A 1 487 ? -14.516 15.414 11.664 1 97.88 487 GLY A O 1
ATOM 3792 N N . THR A 1 488 ? -14.016 14.227 9.852 1 98.62 488 THR A N 1
ATOM 3793 C CA . THR A 1 488 ? -13.039 13.398 10.547 1 98.62 488 THR A CA 1
ATOM 3794 C C . THR A 1 488 ? -11.844 14.227 10.984 1 98.62 488 THR A C 1
ATOM 3796 O O . THR A 1 488 ? -11.398 14.133 12.133 1 98.62 488 THR A O 1
ATOM 3799 N N . LEU A 1 489 ? -11.359 15.094 10.094 1 98.38 489 LEU A N 1
ATOM 3800 C CA . LEU A 1 489 ? -10.258 15.984 10.43 1 98.38 489 LEU A CA 1
ATOM 3801 C C . LEU A 1 489 ? -10.633 16.922 11.57 1 98.38 489 LEU A C 1
ATOM 3803 O O . LEU A 1 489 ? -9.836 17.156 12.477 1 98.38 489 LEU A O 1
ATOM 3807 N N . HIS A 1 490 ? -11.82 17.406 11.492 1 98.06 490 HIS A N 1
ATOM 3808 C CA . HIS A 1 490 ? -12.281 18.328 12.523 1 98.06 490 HIS A CA 1
ATOM 3809 C C . HIS A 1 490 ? -12.25 17.672 13.898 1 98.06 490 HIS A C 1
ATOM 3811 O O . HIS A 1 490 ? -11.805 18.281 14.875 1 98.06 490 HIS A O 1
ATOM 3817 N N . GLU A 1 491 ? -12.734 16.484 13.992 1 98.5 491 GLU A N 1
ATOM 3818 C CA . GLU A 1 491 ? -12.773 15.789 15.281 1 98.5 491 GLU A CA 1
ATOM 3819 C C . GLU A 1 491 ? -11.375 15.508 15.805 1 98.5 491 GLU A C 1
ATOM 3821 O O . GLU A 1 491 ? -11.102 15.672 17 1 98.5 491 GLU A O 1
ATOM 3826 N N . ILE A 1 492 ? -10.461 15.031 14.93 1 98.81 492 ILE A N 1
ATOM 3827 C CA . ILE A 1 492 ? -9.078 14.805 15.328 1 98.81 492 ILE A CA 1
ATOM 3828 C C . ILE A 1 492 ? -8.477 16.094 15.883 1 98.81 492 ILE A C 1
ATOM 3830 O O . ILE A 1 492 ? -7.93 16.109 16.984 1 98.81 492 ILE A O 1
ATOM 3834 N N . CYS A 1 493 ? -8.664 17.172 15.148 1 98.44 493 CYS A N 1
ATOM 3835 C CA . CYS A 1 493 ? -8.047 18.453 15.484 1 98.44 493 CYS A CA 1
ATOM 3836 C C . CYS A 1 493 ? -8.711 19.078 16.703 1 98.44 493 CYS A C 1
ATOM 3838 O O . CYS A 1 493 ? -8.055 19.734 17.516 1 98.44 493 CYS A O 1
ATOM 3840 N N . ARG A 1 494 ? -10.023 18.844 16.875 1 97.5 494 ARG A N 1
ATOM 3841 C CA . ARG A 1 494 ? -10.727 19.328 18.062 1 97.5 494 ARG A CA 1
ATOM 3842 C C . ARG A 1 494 ? -10.117 18.719 19.328 1 97.5 494 ARG A C 1
ATOM 3844 O O . ARG A 1 494 ? -9.773 19.453 20.266 1 97.5 494 ARG A O 1
ATOM 3851 N N . VAL A 1 495 ? -9.961 17.391 19.328 1 98.25 495 VAL A N 1
ATOM 3852 C CA . VAL A 1 495 ? -9.43 16.703 20.5 1 98.25 495 VAL A CA 1
ATOM 3853 C C . VAL A 1 495 ? -7.996 17.156 20.766 1 98.25 495 VAL A C 1
ATOM 3855 O O . VAL A 1 495 ? -7.641 17.484 21.891 1 98.25 495 VAL A O 1
ATOM 3858 N N . LEU A 1 496 ? -7.188 17.234 19.734 1 98.25 496 LEU A N 1
ATOM 3859 C CA . LEU A 1 496 ? -5.789 17.625 19.875 1 98.25 496 LEU A CA 1
ATOM 3860 C C . LEU A 1 496 ? -5.668 19.047 20.375 1 98.25 496 LEU A C 1
ATOM 3862 O O . LEU A 1 496 ? -4.816 19.359 21.219 1 98.25 496 LEU A O 1
ATOM 3866 N N . SER A 1 497 ? -6.52 19.953 19.859 1 96.75 497 SER A N 1
ATOM 3867 C CA . SER A 1 497 ? -6.496 21.359 20.297 1 96.75 497 SER A CA 1
ATOM 3868 C C . SER A 1 497 ? -6.938 21.484 21.75 1 96.75 497 SER A C 1
ATOM 3870 O O . SER A 1 497 ? -6.383 22.297 22.5 1 96.75 497 SER A O 1
ATOM 3872 N N . LEU A 1 498 ? -7.914 20.719 22.141 1 95.38 498 LEU A N 1
ATOM 3873 C CA . LEU A 1 498 ? -8.375 20.75 23.531 1 95.38 498 LEU A CA 1
ATOM 3874 C C . LEU A 1 498 ? -7.297 20.219 24.469 1 95.38 498 LEU A C 1
ATOM 3876 O O . LEU A 1 498 ? -7.078 20.766 25.547 1 95.38 498 LEU A O 1
ATOM 3880 N N . LEU A 1 499 ? -6.641 19.125 24.094 1 96.69 499 LEU A N 1
ATOM 3881 C CA . LEU A 1 499 ? -5.516 18.625 24.875 1 96.69 499 LEU A CA 1
ATOM 3882 C C . LEU A 1 499 ? -4.426 19.688 25.016 1 96.69 499 LEU A C 1
ATOM 3884 O O . LEU A 1 499 ? -3.873 19.891 26.094 1 96.69 499 LEU A O 1
ATOM 3888 N N . TRP A 1 500 ? -4.141 20.391 23.906 1 96.12 500 TRP A N 1
ATOM 3889 C CA . TRP A 1 500 ? -3.111 21.422 23.891 1 96.12 500 TRP A CA 1
ATOM 3890 C C . TRP A 1 500 ? -3.479 22.562 24.828 1 96.12 500 TRP A C 1
ATOM 3892 O O . TRP A 1 500 ? -2.619 23.094 25.547 1 96.12 500 TRP A O 1
ATOM 3902 N N . SER A 1 501 ? -4.75 22.922 24.875 1 93.25 501 SER A N 1
ATOM 3903 C CA . SER A 1 501 ? -5.215 24.016 25.719 1 93.25 501 SER A CA 1
ATOM 3904 C C . SER A 1 501 ? -4.898 23.75 27.188 1 93.25 501 SER A C 1
ATOM 3906 O O . SER A 1 501 ? -4.637 24.688 27.953 1 93.25 501 SER A O 1
ATOM 3908 N N . GLU A 1 502 ? -4.875 22.484 27.531 1 92 502 GLU A N 1
ATOM 3909 C CA . GLU A 1 502 ? -4.586 22.109 28.922 1 92 502 GLU A CA 1
ATOM 3910 C C . GLU A 1 502 ? -3.096 21.859 29.125 1 92 502 GLU A C 1
ATOM 3912 O O . GLU A 1 502 ? -2.531 22.25 30.156 1 92 502 GLU A O 1
ATOM 3917 N N . ALA A 1 503 ? -2.516 21.297 28.156 1 93.5 503 ALA A N 1
ATOM 3918 C CA . ALA A 1 503 ? -1.127 20.859 28.297 1 93.5 503 ALA A CA 1
ATOM 3919 C C . ALA A 1 503 ? -0.17 22.047 28.188 1 93.5 503 ALA A C 1
ATOM 3921 O O . ALA A 1 503 ? 0.96 21.984 28.672 1 93.5 503 ALA A O 1
ATOM 3922 N N . TYR A 1 504 ? -0.591 23.125 27.5 1 91.88 504 TYR A N 1
ATOM 3923 C CA . TYR A 1 504 ? 0.261 24.297 27.312 1 91.88 504 TYR A CA 1
ATOM 3924 C C . TYR A 1 504 ? 0.703 24.859 28.656 1 91.88 504 TYR A C 1
ATOM 3926 O O . TYR A 1 504 ? 1.891 25.125 28.859 1 91.88 504 TYR A O 1
ATOM 3934 N N . ASP A 1 505 ? -0.215 25.047 29.547 1 87.56 505 ASP A N 1
ATOM 3935 C CA . ASP A 1 505 ? 0.036 25.578 30.875 1 87.56 505 ASP A CA 1
ATOM 3936 C C . ASP A 1 505 ? -0.94 25 31.891 1 87.56 505 ASP A C 1
ATOM 3938 O O . ASP A 1 505 ? -1.903 25.656 32.281 1 87.56 505 ASP A O 1
ATOM 3942 N N . PRO A 1 506 ? -0.575 23.781 32.312 1 85.88 506 PRO A N 1
ATOM 3943 C CA . PRO A 1 506 ? -1.497 23.141 33.25 1 85.88 506 PRO A CA 1
ATOM 3944 C C . PRO A 1 506 ? -1.732 24 34.5 1 85.88 506 PRO A C 1
ATOM 3946 O O . PRO A 1 506 ? -0.789 24.578 35.062 1 85.88 506 PRO A O 1
ATOM 3949 N N . LEU A 1 507 ? -2.977 24.078 34.906 1 80.06 507 LEU A N 1
ATOM 3950 C CA . LEU A 1 507 ? -3.316 24.812 36.125 1 80.06 507 LEU A CA 1
ATOM 3951 C C . LEU A 1 507 ? -2.711 24.141 37.344 1 80.06 507 LEU A C 1
ATOM 3953 O O . LEU A 1 507 ? -2.818 22.922 37.5 1 80.06 507 LEU A O 1
ATOM 3957 N N . PRO A 1 508 ? -2.158 24.953 38.156 1 82.25 508 PRO A N 1
ATOM 3958 C CA . PRO A 1 508 ? -1.525 24.391 39.344 1 82.25 508 PRO A CA 1
ATOM 3959 C C . PRO A 1 508 ? -2.514 23.641 40.25 1 82.25 508 PRO A C 1
ATOM 3961 O O . PRO A 1 508 ? -2.133 22.688 40.938 1 82.25 508 PRO A O 1
ATOM 3964 N N . GLU A 1 509 ? -3.725 24 40.188 1 83.62 509 GLU A N 1
ATOM 3965 C CA . GLU A 1 509 ? -4.734 23.422 41.094 1 83.62 509 GLU A CA 1
ATOM 3966 C C . GLU A 1 509 ? -5.191 22.062 40.594 1 83.62 509 GLU A C 1
ATOM 3968 O O . GLU A 1 509 ? -5.77 21.281 41.344 1 83.62 509 GLU A O 1
ATOM 3973 N N . THR A 1 510 ? -4.91 21.797 39.344 1 86 510 THR A N 1
ATOM 3974 C CA . THR A 1 510 ? -5.348 20.516 38.812 1 86 510 THR A CA 1
ATOM 3975 C C . THR A 1 510 ? -4.316 19.438 39.062 1 86 510 THR A C 1
ATOM 3977 O O . THR A 1 510 ? -3.191 19.5 38.562 1 86 510 THR A O 1
ATOM 3980 N N . PRO A 1 511 ? -4.715 18.484 39.875 1 88.38 511 PRO A N 1
ATOM 3981 C CA . PRO A 1 511 ? -3.77 17.391 40.094 1 88.38 511 PRO A CA 1
ATOM 3982 C C . PRO A 1 511 ? -3.326 16.719 38.781 1 88.38 511 PRO A C 1
ATOM 3984 O O . PRO A 1 511 ? -4.156 16.438 37.938 1 88.38 511 PRO A O 1
ATOM 3987 N N . PRO A 1 512 ? -2.117 16.453 38.688 1 89.31 512 PRO A N 1
ATOM 3988 C CA . PRO A 1 512 ? -1.587 15.844 37.469 1 89.31 512 PRO A CA 1
ATOM 3989 C C . PRO A 1 512 ? -2.268 14.523 37.125 1 89.31 512 PRO A C 1
ATOM 3991 O O . PRO A 1 512 ? -2.477 14.219 35.938 1 89.31 512 PRO A O 1
ATOM 3994 N N . THR A 1 513 ? -2.611 13.781 38.062 1 89.69 513 THR A N 1
ATOM 3995 C CA . THR A 1 513 ? -3.246 12.484 37.844 1 89.69 513 THR A CA 1
ATOM 3996 C C . THR A 1 513 ? -4.598 12.656 37.156 1 89.69 513 THR A C 1
ATOM 3998 O O . THR A 1 513 ? -4.977 11.844 36.312 1 89.69 513 THR A O 1
ATOM 4001 N N . TYR A 1 514 ? -5.227 13.664 37.531 1 90.69 514 TYR A N 1
ATOM 4002 C CA . TYR A 1 514 ? -6.531 13.938 36.938 1 90.69 514 TYR A CA 1
ATOM 4003 C C . TYR A 1 514 ? -6.387 14.328 35.469 1 90.69 514 TYR A C 1
ATOM 4005 O O . TYR A 1 514 ? -7.199 13.93 34.625 1 90.69 514 TYR A O 1
ATOM 4013 N N . LEU A 1 515 ? -5.367 15.141 35.188 1 92.06 515 LEU A N 1
ATOM 4014 C CA . LEU A 1 515 ? -5.109 15.539 33.812 1 92.06 515 LEU A CA 1
ATOM 4015 C C . LEU A 1 515 ? -4.82 14.328 32.938 1 92.06 515 LEU A C 1
ATOM 4017 O O . LEU A 1 515 ? -5.379 14.195 31.844 1 92.06 515 LEU A O 1
ATOM 4021 N N . VAL A 1 516 ? -4.004 13.438 33.438 1 94.19 516 VAL A N 1
ATOM 4022 C CA . VAL A 1 516 ? -3.596 12.242 32.719 1 94.19 516 VAL A CA 1
ATOM 4023 C C . VAL A 1 516 ? -4.812 11.359 32.438 1 94.19 516 VAL A C 1
ATOM 4025 O O . VAL A 1 516 ? -4.977 10.836 31.344 1 94.19 516 VAL A O 1
ATOM 4028 N N . GLU A 1 517 ? -5.641 11.219 33.375 1 93.75 517 GLU A N 1
ATOM 4029 C CA . GLU A 1 517 ? -6.844 10.406 33.25 1 93.75 517 GLU A CA 1
ATOM 4030 C C . GLU A 1 517 ? -7.797 11.008 32.219 1 93.75 517 GLU A C 1
ATOM 4032 O O . GLU A 1 517 ? -8.336 10.289 31.359 1 93.75 517 GLU A O 1
ATOM 4037 N N . ARG A 1 518 ? -7.992 12.273 32.312 1 94.19 518 ARG A N 1
ATOM 4038 C CA . ARG A 1 518 ? -8.898 12.961 31.406 1 94.19 518 ARG A CA 1
ATOM 4039 C C . ARG A 1 518 ? -8.383 12.906 29.984 1 94.19 518 ARG A C 1
ATOM 4041 O O . ARG A 1 518 ? -9.141 12.641 29.047 1 94.19 518 ARG A O 1
ATOM 4048 N N . TRP A 1 519 ? -7.094 13.195 29.875 1 97.19 519 TRP A N 1
ATOM 4049 C CA . TRP A 1 519 ? -6.477 13.133 28.547 1 97.19 519 TRP A CA 1
ATOM 4050 C C . TRP A 1 519 ? -6.566 11.719 27.984 1 97.19 519 TRP A C 1
ATOM 4052 O O . TRP A 1 519 ? -6.855 11.547 26.797 1 97.19 519 TRP A O 1
ATOM 4062 N N . GLY A 1 520 ? -6.262 10.734 28.797 1 97 520 GLY A N 1
ATOM 4063 C CA . GLY A 1 520 ? -6.371 9.344 28.391 1 97 520 GLY A CA 1
ATOM 4064 C C . GLY A 1 520 ? -7.758 8.977 27.891 1 97 520 GLY A C 1
ATOM 4065 O O . GLY A 1 520 ? -7.895 8.281 26.891 1 97 520 GLY A O 1
ATOM 4066 N N . ALA A 1 521 ? -8.75 9.461 28.578 1 96.94 521 ALA A N 1
ATOM 4067 C CA . ALA A 1 521 ? -10.133 9.195 28.172 1 96.94 521 ALA A CA 1
ATOM 4068 C C . ALA A 1 521 ? -10.453 9.859 26.828 1 96.94 521 ALA A C 1
ATOM 4070 O O . ALA A 1 521 ? -11.125 9.266 25.984 1 96.94 521 ALA A O 1
ATOM 4071 N N . GLN A 1 522 ? -9.992 11.094 26.641 1 97.12 522 GLN A N 1
ATOM 4072 C CA . GLN A 1 522 ? -10.25 11.836 25.406 1 97.12 522 GLN A CA 1
ATOM 4073 C C . GLN A 1 522 ? -9.57 11.172 24.219 1 97.12 522 GLN A C 1
ATOM 4075 O O . GLN A 1 522 ? -10.188 10.977 23.172 1 97.12 522 GLN A O 1
ATOM 4080 N N . VAL A 1 523 ? -8.312 10.797 24.375 1 98.44 523 VAL A N 1
ATOM 4081 C CA . VAL A 1 523 ? -7.566 10.141 23.312 1 98.44 523 VAL A CA 1
ATOM 4082 C C . VAL A 1 523 ? -8.164 8.758 23.031 1 98.44 523 VAL A C 1
ATOM 4084 O O . VAL A 1 523 ? -8.32 8.359 21.875 1 98.44 523 VAL A O 1
ATOM 4087 N N . GLY A 1 524 ? -8.453 8.07 24.078 1 97.62 524 GLY A N 1
ATOM 4088 C CA . GLY A 1 524 ? -9.078 6.762 23.938 1 97.62 524 GLY A CA 1
ATOM 4089 C C . GLY A 1 524 ? -10.383 6.812 23.156 1 97.62 524 GLY A C 1
ATOM 4090 O O . GLY A 1 524 ? -10.609 5.992 22.266 1 97.62 524 GLY A O 1
ATOM 4091 N N . LYS A 1 525 ? -11.242 7.781 23.516 1 97.25 525 LYS A N 1
ATOM 4092 C CA . LYS A 1 525 ? -12.523 7.941 22.844 1 97.25 525 LYS A CA 1
ATOM 4093 C C . LYS A 1 525 ? -12.328 8.289 21.375 1 97.25 525 LYS A C 1
ATOM 4095 O O . LYS A 1 525 ? -13.055 7.797 20.5 1 97.25 525 LYS A O 1
ATOM 4100 N N . LEU A 1 526 ? -11.383 9.172 21.062 1 98.38 526 LEU A N 1
ATOM 4101 C CA . LEU A 1 526 ? -11.086 9.539 19.688 1 98.38 526 LEU A CA 1
ATOM 4102 C C . LEU A 1 526 ? -10.641 8.312 18.891 1 98.38 526 LEU A C 1
ATOM 4104 O O . LEU A 1 526 ? -11.148 8.07 17.781 1 98.38 526 LEU A O 1
ATOM 4108 N N . MET A 1 527 ? -9.711 7.527 19.453 1 98.38 527 MET A N 1
ATOM 4109 C CA . MET A 1 527 ? -9.172 6.371 18.734 1 98.38 527 MET A CA 1
ATOM 4110 C C . MET A 1 527 ? -10.242 5.305 18.547 1 98.38 527 MET A C 1
ATOM 4112 O O . MET A 1 527 ? -10.289 4.641 17.5 1 98.38 527 MET A O 1
ATOM 4116 N N . GLN A 1 528 ? -11.086 5.195 19.531 1 96.5 528 GLN A N 1
ATOM 4117 C CA . GLN A 1 528 ? -12.203 4.27 19.391 1 96.5 528 GLN A CA 1
ATOM 4118 C C . GLN A 1 528 ? -13.156 4.723 18.281 1 96.5 528 GLN A C 1
ATOM 4120 O O . GLN A 1 528 ? -13.664 3.896 17.516 1 96.5 528 GLN A O 1
ATOM 4125 N N . TRP A 1 529 ? -13.414 5.984 18.25 1 96.88 529 TRP A N 1
ATOM 4126 C CA . TRP A 1 529 ? -14.281 6.562 17.234 1 96.88 529 TRP A CA 1
ATOM 4127 C C . TRP A 1 529 ? -13.68 6.387 15.844 1 96.88 529 TRP A C 1
ATOM 4129 O O . TRP A 1 529 ? -14.383 6.023 14.898 1 96.88 529 TRP A O 1
ATOM 4139 N N . LEU A 1 530 ? -12.391 6.59 15.664 1 98.12 530 LEU A N 1
ATOM 4140 C CA . LEU A 1 530 ? -11.695 6.441 14.391 1 98.12 530 LEU A CA 1
ATOM 4141 C C . LEU A 1 530 ? -11.578 4.973 14 1 98.12 530 LEU A C 1
ATOM 4143 O O . LEU A 1 530 ? -11.953 4.594 12.891 1 98.12 530 LEU A O 1
ATOM 4147 N N . ASP A 1 531 ? -11.07 4.133 14.953 1 97.31 531 ASP A N 1
ATOM 4148 C CA . ASP A 1 531 ? -10.914 2.688 14.836 1 97.31 531 ASP A CA 1
ATOM 4149 C C . ASP A 1 531 ? -10.117 2.322 13.586 1 97.31 531 ASP A C 1
ATOM 4151 O O . ASP A 1 531 ? -10.555 1.502 12.781 1 97.31 531 ASP A O 1
ATOM 4155 N N . TRP A 1 532 ? -8.969 2.912 13.406 1 97.94 532 TRP A N 1
ATOM 4156 C CA . TRP A 1 532 ? -8.148 2.682 12.227 1 97.94 532 TRP A CA 1
ATOM 4157 C C . TRP A 1 532 ? -7.48 1.312 12.281 1 97.94 532 TRP A C 1
ATOM 4159 O O . TRP A 1 532 ? -7.129 0.833 13.367 1 97.94 532 TRP A O 1
ATOM 4169 N N . PRO A 1 533 ? -7.242 0.692 11.133 1 96.19 533 PRO A N 1
ATOM 4170 C CA . PRO A 1 533 ? -6.828 -0.712 11.086 1 96.19 533 PRO A CA 1
ATOM 4171 C C . PRO A 1 533 ? -5.422 -0.935 11.641 1 96.19 533 PRO A C 1
ATOM 4173 O O . PRO A 1 533 ? -5.109 -2.027 12.117 1 96.19 533 PRO A O 1
ATOM 4176 N N . MET A 1 534 ? -4.547 0.013 11.609 1 94.62 534 MET A N 1
ATOM 4177 C CA . MET A 1 534 ? -3.162 -0.189 12.031 1 94.62 534 MET A CA 1
ATOM 4178 C C . MET A 1 534 ? -3.072 -0.376 13.539 1 94.62 534 MET A C 1
ATOM 4180 O O . MET A 1 534 ? -2.059 -0.854 14.055 1 94.62 534 MET A O 1
ATOM 4184 N N . TRP A 1 535 ? -4.176 -0.002 14.289 1 96.56 535 TRP A N 1
ATOM 4185 C CA . TRP A 1 535 ? -4.156 -0.13 15.742 1 96.56 535 TRP A CA 1
ATOM 4186 C C . TRP A 1 535 ? -4.586 -1.528 16.172 1 96.56 535 TRP A C 1
ATOM 4188 O O . TRP A 1 535 ? -4.352 -1.931 17.312 1 96.56 535 TRP A O 1
ATOM 4198 N N . SER A 1 536 ? -5.324 -2.197 15.273 1 94.56 536 SER A N 1
ATOM 4199 C CA . SER A 1 536 ? -5.734 -3.582 15.484 1 94.56 536 SER A CA 1
ATOM 4200 C C . SER A 1 536 ? -4.738 -4.555 14.859 1 94.56 536 SER A C 1
ATOM 4202 O O . SER A 1 536 ? -4.809 -4.84 13.664 1 94.56 536 SER A O 1
ATOM 4204 N N . LYS A 1 537 ? -3.865 -5.055 15.602 1 93.5 537 LYS A N 1
ATOM 4205 C CA . LYS A 1 537 ? -2.809 -5.922 15.094 1 93.5 537 LYS A CA 1
ATOM 4206 C C . LYS A 1 537 ? -2.365 -6.926 16.156 1 93.5 537 LYS A C 1
ATOM 4208 O O . LYS A 1 537 ? -2.666 -6.762 17.344 1 93.5 537 LYS A O 1
ATOM 4213 N N . CYS A 1 538 ? -1.773 -7.992 15.695 1 93.5 538 CYS A N 1
ATOM 4214 C CA . CYS A 1 538 ? -1.186 -8.953 16.625 1 93.5 538 CYS A CA 1
ATOM 4215 C C . CYS A 1 538 ? 0.125 -8.43 17.188 1 93.5 538 CYS A C 1
ATOM 4217 O O . CYS A 1 538 ? 1.046 -8.094 16.453 1 93.5 538 CYS A O 1
ATOM 4219 N N . THR A 1 539 ? 0.186 -8.312 18.469 1 87.62 539 THR A N 1
ATOM 4220 C CA . THR A 1 539 ? 1.397 -7.887 19.172 1 87.62 539 THR A CA 1
ATOM 4221 C C . THR A 1 539 ? 1.783 -8.898 20.25 1 87.62 539 THR A C 1
ATOM 4223 O O . THR A 1 539 ? 1.026 -9.117 21.203 1 87.62 539 THR A O 1
ATOM 4226 N N . PRO A 1 540 ? 2.898 -9.547 20.188 1 88.06 540 PRO A N 1
ATOM 4227 C CA . PRO A 1 540 ? 3.893 -9.406 19.125 1 88.06 540 PRO A CA 1
ATOM 4228 C C . PRO A 1 540 ? 3.416 -9.969 17.781 1 88.06 540 PRO A C 1
ATOM 4230 O O . PRO A 1 540 ? 2.422 -10.703 17.734 1 88.06 540 PRO A O 1
ATOM 4233 N N . GLU A 1 541 ? 4.148 -9.523 16.734 1 89.44 541 GLU A N 1
ATOM 4234 C CA . GLU A 1 541 ? 3.852 -10.078 15.414 1 89.44 541 GLU A CA 1
ATOM 4235 C C . GLU A 1 541 ? 3.895 -11.602 15.438 1 89.44 541 GLU A C 1
ATOM 4237 O O . GLU A 1 541 ? 4.727 -12.195 16.125 1 89.44 541 GLU A O 1
ATOM 4242 N N . CYS A 1 542 ? 3.025 -12.164 14.633 1 93 542 CYS A N 1
ATOM 4243 C CA . CYS A 1 542 ? 2.943 -13.625 14.586 1 93 542 CYS A CA 1
ATOM 4244 C C . CYS A 1 542 ? 4.199 -14.219 13.969 1 93 542 CYS A C 1
ATOM 4246 O O . CYS A 1 542 ? 4.805 -13.617 13.078 1 93 542 CYS A O 1
ATOM 4248 N N . ASP A 1 543 ? 4.496 -15.398 14.477 1 90.56 543 ASP A N 1
ATOM 4249 C CA . ASP A 1 543 ? 5.535 -16.188 13.812 1 90.56 543 ASP A CA 1
ATOM 4250 C C . ASP A 1 543 ? 5.109 -16.578 12.406 1 90.56 543 ASP A C 1
ATOM 4252 O O . ASP A 1 543 ? 3.926 -16.5 12.062 1 90.56 543 ASP A O 1
ATOM 4256 N N . LEU A 1 544 ? 6.086 -17.078 11.586 1 88.81 544 LEU A N 1
ATOM 4257 C CA . LEU A 1 544 ? 5.848 -17.391 10.18 1 88.81 544 LEU A CA 1
ATOM 4258 C C . LEU A 1 544 ? 4.918 -18.578 10.031 1 88.81 544 LEU A C 1
ATOM 4260 O O . LEU A 1 544 ? 4.324 -18.781 8.969 1 88.81 544 LEU A O 1
ATOM 4264 N N . ASP A 1 545 ? 4.785 -19.406 11.023 1 90.38 545 ASP A N 1
ATOM 4265 C CA . ASP A 1 545 ? 3.926 -20.594 10.961 1 90.38 545 ASP A CA 1
ATOM 4266 C C . ASP A 1 545 ? 2.549 -20.297 11.555 1 90.38 545 ASP A C 1
ATOM 4268 O O . ASP A 1 545 ? 1.811 -21.219 11.906 1 90.38 545 ASP A O 1
ATOM 4272 N N . SER A 1 546 ? 2.32 -19.031 11.773 1 93.12 546 SER A N 1
ATOM 4273 C CA . SER A 1 546 ? 1.033 -18.594 12.297 1 93.12 546 SER A CA 1
ATOM 4274 C C . SER A 1 546 ? 0.444 -17.484 11.438 1 93.12 546 SER A C 1
ATOM 4276 O O . SER A 1 546 ? 1.167 -16.812 10.695 1 93.12 546 SER A O 1
ATOM 4278 N N . VAL A 1 547 ? -0.878 -17.328 11.516 1 92.06 547 VAL A N 1
ATOM 4279 C CA . VAL A 1 547 ? -1.597 -16.25 10.828 1 92.06 547 VAL A CA 1
ATOM 4280 C C . VAL A 1 547 ? -2.27 -15.344 11.859 1 92.06 547 VAL A C 1
ATOM 4282 O O . VAL A 1 547 ? -2.936 -15.82 12.781 1 92.06 547 VAL A O 1
ATOM 4285 N N . CYS A 1 548 ? -1.985 -14.031 11.773 1 94.5 548 CYS A N 1
ATOM 4286 C CA . CYS A 1 548 ? -2.762 -13.086 12.57 1 94.5 548 CYS A CA 1
ATOM 4287 C C . CYS A 1 548 ? -4.223 -13.086 12.141 1 94.5 548 CYS A C 1
ATOM 4289 O O . CYS A 1 548 ? -4.531 -12.836 10.977 1 94.5 548 CYS A O 1
ATOM 4291 N N . PHE A 1 549 ? -5.113 -13.336 13.078 1 94.06 549 PHE A N 1
ATOM 4292 C CA . PHE A 1 549 ? -6.477 -13.711 12.711 1 94.06 549 PHE A CA 1
ATOM 4293 C C . PHE A 1 549 ? -7.488 -12.969 13.57 1 94.06 549 PHE A C 1
ATOM 4295 O O . PHE A 1 549 ? -7.27 -12.781 14.773 1 94.06 549 PHE A O 1
ATOM 4302 N N . ILE A 1 550 ? -8.508 -12.422 12.93 1 95.19 550 ILE A N 1
ATOM 4303 C CA . ILE A 1 550 ? -9.758 -12.039 13.586 1 95.19 550 ILE A CA 1
ATOM 4304 C C . ILE A 1 550 ? -10.914 -12.859 13.016 1 95.19 550 ILE A C 1
ATOM 4306 O O . ILE A 1 550 ? -10.836 -13.336 11.883 1 95.19 550 ILE A O 1
ATOM 4310 N N . PRO A 1 551 ? -11.992 -13.039 13.781 1 92.5 551 PRO A N 1
ATOM 4311 C CA . PRO A 1 551 ? -13.086 -13.898 13.328 1 92.5 551 PRO A CA 1
ATOM 4312 C C . PRO A 1 551 ? -13.688 -13.43 12 1 92.5 551 PRO A C 1
ATOM 4314 O O . PRO A 1 551 ? -13.828 -12.227 11.766 1 92.5 551 PRO A O 1
ATOM 4317 N N . THR A 1 552 ? -13.945 -14.375 11.172 1 91.19 552 THR A N 1
ATOM 4318 C CA . THR A 1 552 ? -14.57 -14.141 9.875 1 91.19 552 THR A CA 1
ATOM 4319 C C . THR A 1 552 ? -15.414 -15.336 9.453 1 91.19 552 THR A C 1
ATOM 4321 O O . THR A 1 552 ? -15.445 -16.359 10.148 1 91.19 552 THR A O 1
ATOM 4324 N N . TRP A 1 553 ? -16.25 -15.141 8.5 1 87.88 553 TRP A N 1
ATOM 4325 C CA . TRP A 1 553 ? -16.922 -16.281 7.895 1 87.88 553 TRP A CA 1
ATOM 4326 C C . TRP A 1 553 ? -15.969 -17.094 7.031 1 87.88 553 TRP A C 1
ATOM 4328 O O . TRP A 1 553 ? -15.227 -16.531 6.227 1 87.88 553 TRP A O 1
ATOM 4338 N N . PRO A 1 554 ? -15.898 -18.359 7.18 1 84 554 PRO A N 1
ATOM 4339 C CA . PRO A 1 554 ? -16.703 -19.203 8.055 1 84 554 PRO A CA 1
ATOM 4340 C C . PRO A 1 554 ? -16 -19.562 9.367 1 84 554 PRO A C 1
ATOM 4342 O O . PRO A 1 554 ? -16.422 -20.469 10.078 1 84 554 PRO A O 1
ATOM 4345 N N . MET A 1 555 ? -15 -18.891 9.672 1 85.94 555 MET A N 1
ATOM 4346 C CA . MET A 1 555 ? -14.211 -19.203 10.852 1 85.94 555 MET A CA 1
ATOM 4347 C C . MET A 1 555 ? -14.477 -18.203 11.969 1 85.94 555 MET A C 1
ATOM 4349 O O . MET A 1 555 ? -14.031 -17.047 11.898 1 85.94 555 MET A O 1
ATOM 4353 N N . GLY A 1 556 ? -15.102 -18.578 12.984 1 84.94 556 GLY A N 1
ATOM 4354 C CA . GLY A 1 556 ? -15.344 -17.734 14.141 1 84.94 556 GLY A CA 1
ATOM 4355 C C . GLY A 1 556 ? -16.688 -17.016 14.094 1 84.94 556 GLY A C 1
ATOM 4356 O O . GLY A 1 556 ? -17.188 -16.578 15.133 1 84.94 556 GLY A O 1
ATOM 4357 N N . ILE A 1 557 ? -17.062 -16.688 12.914 1 86.31 557 ILE A N 1
ATOM 4358 C CA . ILE A 1 557 ? -18.391 -16.078 12.742 1 86.31 557 ILE A CA 1
ATOM 4359 C C . ILE A 1 557 ? -19.203 -16.906 11.75 1 86.31 557 ILE A C 1
ATOM 4361 O O . ILE A 1 557 ? -18.672 -17.453 10.789 1 86.31 557 ILE A O 1
ATOM 4365 N N . GLY A 1 558 ? -20.453 -16.828 11.922 1 75.31 558 GLY A N 1
ATOM 4366 C CA . GLY A 1 558 ? -21.344 -17.5 10.992 1 75.31 558 GLY A CA 1
ATOM 4367 C C . GLY A 1 558 ? -21.812 -18.844 11.477 1 75.31 558 GLY A C 1
ATOM 4368 O O . GLY A 1 558 ? -21.234 -19.406 12.414 1 75.31 558 GLY A O 1
ATOM 4369 N N . ARG A 1 559 ? -22.969 -19.141 11.172 1 58.41 559 ARG A N 1
ATOM 4370 C CA . ARG A 1 559 ? -23.547 -20.406 11.586 1 58.41 559 ARG A CA 1
ATOM 4371 C C . ARG A 1 559 ? -23.156 -21.531 10.633 1 58.41 559 ARG A C 1
ATOM 4373 O O . ARG A 1 559 ? -22.984 -21.297 9.43 1 58.41 559 ARG A O 1
ATOM 4380 N N . GLY A 1 560 ? -22.141 -22.469 11.07 1 48.72 560 GLY A N 1
ATOM 4381 C CA . GLY A 1 560 ? -21.906 -23.641 10.227 1 48.72 560 GLY A CA 1
ATOM 4382 C C . GLY A 1 560 ? -23.062 -23.953 9.305 1 48.72 560 GLY A C 1
ATOM 4383 O O . GLY A 1 560 ? -24.109 -23.297 9.375 1 48.72 560 GLY A O 1
ATOM 4384 N N . PRO A 1 561 ? -22.938 -24.938 8.344 1 41.34 561 PRO A N 1
ATOM 4385 C CA . PRO A 1 561 ? -24.062 -25.5 7.582 1 41.34 561 PRO A CA 1
ATOM 4386 C C . PRO A 1 561 ? -25.219 -25.922 8.477 1 41.34 561 PRO A C 1
ATOM 4388 O O . PRO A 1 561 ? -25.016 -26.625 9.477 1 41.34 561 PRO A O 1
ATOM 4391 N N . GLY A 1 562 ? -26.312 -25.391 8.375 1 41.78 562 GLY A N 1
ATOM 4392 C CA . GLY A 1 562 ? -27.484 -25.812 9.117 1 41.78 562 GLY A CA 1
ATOM 4393 C C . GLY A 1 562 ? -27.906 -24.812 10.18 1 41.78 562 GLY A C 1
ATOM 4394 O O . GLY A 1 562 ? -28.781 -25.094 11.008 1 41.78 562 GLY A O 1
ATOM 4395 N N . GLY A 1 563 ? -27.141 -23.922 10.445 1 46.53 563 GLY A N 1
ATOM 4396 C CA . GLY A 1 563 ? -27.422 -23.141 11.633 1 46.53 563 GLY A CA 1
ATOM 4397 C C . GLY A 1 563 ? -28.766 -22.422 11.57 1 46.53 563 GLY A C 1
ATOM 4398 O O . GLY A 1 563 ? -29.047 -21.734 10.586 1 46.53 563 GLY A O 1
ATOM 4399 N N . LYS A 1 564 ? -29.844 -22.969 11.945 1 47.38 564 LYS A N 1
ATOM 4400 C CA . LYS A 1 564 ? -31.203 -22.469 12.188 1 47.38 564 LYS A CA 1
ATOM 4401 C C . LYS A 1 564 ? -31.172 -21.078 12.805 1 47.38 564 LYS A C 1
ATOM 4403 O O . LYS A 1 564 ? -32.188 -20.562 13.25 1 47.38 564 LYS A O 1
ATOM 4408 N N . GLY A 1 565 ? -30.078 -20.219 12.891 1 57.31 565 GLY A N 1
ATOM 4409 C CA . GLY A 1 565 ? -30.219 -19.125 13.828 1 57.31 565 GLY A CA 1
ATOM 4410 C C . GLY A 1 565 ? -30.281 -17.766 13.164 1 57.31 565 GLY A C 1
ATOM 4411 O O . GLY A 1 565 ? -30.094 -17.656 11.945 1 57.31 565 GLY A O 1
ATOM 4412 N N . GLY A 1 566 ? -30.922 -16.734 13.727 1 69.5 566 GLY A N 1
ATOM 4413 C CA . GLY A 1 566 ? -31.156 -15.305 13.539 1 69.5 566 GLY A CA 1
ATOM 4414 C C . GLY A 1 566 ? -29.906 -14.547 13.133 1 69.5 566 GLY A C 1
ATOM 4415 O O . GLY A 1 566 ? -28.891 -15.156 12.789 1 69.5 566 GLY A O 1
ATOM 4416 N N . GLU A 1 567 ? -29.969 -13.469 12.836 1 83.25 567 GLU A N 1
ATOM 4417 C CA . GLU A 1 567 ? -28.906 -12.523 12.516 1 83.25 567 GLU A CA 1
ATOM 4418 C C . GLU A 1 567 ? -27.797 -12.562 13.57 1 83.25 567 GLU A C 1
ATOM 4420 O O . GLU A 1 567 ? -28.078 -12.586 14.766 1 83.25 567 GLU A O 1
ATOM 4425 N N . GLU A 1 568 ? -26.516 -12.82 13.094 1 88.62 568 GLU A N 1
ATOM 4426 C CA . GLU A 1 568 ? -25.391 -12.797 14.031 1 88.62 568 GLU A CA 1
ATOM 4427 C C . GLU A 1 568 ? -25.328 -11.469 14.773 1 88.62 568 GLU A C 1
ATOM 4429 O O . GLU A 1 568 ? -25.547 -10.406 14.18 1 88.62 568 GLU A O 1
ATOM 4434 N N . ASP A 1 569 ? -25.141 -11.516 16.047 1 91.5 569 ASP A N 1
ATOM 4435 C CA . ASP A 1 569 ? -24.875 -10.312 16.828 1 91.5 569 ASP A CA 1
ATOM 4436 C C . ASP A 1 569 ? -23.391 -10 16.859 1 91.5 569 ASP A C 1
ATOM 4438 O O . ASP A 1 569 ? -22.656 -10.477 17.734 1 91.5 569 ASP A O 1
ATOM 4442 N N . LEU A 1 570 ? -22.953 -9.164 15.977 1 93.75 570 LEU A N 1
ATOM 4443 C CA . LEU A 1 570 ? -21.547 -8.875 15.789 1 93.75 570 LEU A CA 1
ATOM 4444 C C . LEU A 1 570 ? -20.984 -8.117 16.984 1 93.75 570 LEU A C 1
ATOM 4446 O O . LEU A 1 570 ? -19.766 -8.023 17.156 1 93.75 570 LEU A O 1
ATOM 4450 N N . THR A 1 571 ? -21.781 -7.508 17.844 1 94.62 571 THR A N 1
ATOM 4451 C CA . THR A 1 571 ? -21.312 -6.793 19.031 1 94.62 571 THR A CA 1
ATOM 4452 C C . THR A 1 571 ? -20.766 -7.766 20.062 1 94.62 571 THR A C 1
ATOM 4454 O O . THR A 1 571 ? -20.047 -7.359 20.984 1 94.62 571 THR A O 1
ATOM 4457 N N . LYS A 1 572 ? -21.078 -9.008 19.953 1 93.88 572 LYS A N 1
ATOM 4458 C CA . LYS A 1 572 ? -20.656 -10 20.922 1 93.88 572 LYS A CA 1
ATOM 4459 C C . LYS A 1 572 ? -19.406 -10.742 20.469 1 93.88 572 LYS A C 1
ATOM 4461 O O . LYS A 1 572 ? -18.875 -11.586 21.188 1 93.88 572 LYS A O 1
ATOM 4466 N N . VAL A 1 573 ? -19.016 -10.422 19.281 1 93.75 573 VAL A N 1
ATOM 4467 C CA . VAL A 1 573 ? -17.812 -11.055 18.75 1 93.75 573 VAL A CA 1
ATOM 4468 C C . VAL A 1 573 ? -16.578 -10.445 19.406 1 93.75 573 VAL A C 1
ATOM 4470 O O . VAL A 1 573 ? -16.5 -9.227 19.578 1 93.75 573 VAL A O 1
ATOM 4473 N N . ASP A 1 574 ? -15.641 -11.297 19.828 1 94.88 574 ASP A N 1
ATOM 4474 C CA . ASP A 1 574 ? -14.336 -10.82 20.281 1 94.88 574 ASP A CA 1
ATOM 4475 C C . ASP A 1 574 ? -13.422 -10.516 19.094 1 94.88 574 ASP A C 1
ATOM 4477 O O . ASP A 1 574 ? -12.805 -11.43 18.531 1 94.88 574 ASP A O 1
ATOM 4481 N N . TRP A 1 575 ? -13.234 -9.273 18.812 1 95.5 575 TRP A N 1
ATOM 4482 C CA . TRP A 1 575 ? -12.484 -8.836 17.625 1 95.5 575 TRP A CA 1
ATOM 4483 C C . TRP A 1 575 ? -11 -8.688 17.953 1 95.5 575 TRP A C 1
ATOM 4485 O O . TRP A 1 575 ? -10.242 -8.125 17.156 1 95.5 575 TRP A O 1
ATOM 4495 N N . THR A 1 576 ? -10.516 -9.188 19.078 1 95.75 576 THR A N 1
ATOM 4496 C CA . THR A 1 576 ? -9.102 -9.102 19.438 1 95.75 576 THR A CA 1
ATOM 4497 C C . THR A 1 576 ? -8.258 -9.984 18.516 1 95.75 576 THR A C 1
ATOM 4499 O O . THR A 1 576 ? -8.492 -11.195 18.422 1 95.75 576 THR A O 1
ATOM 4502 N N . PRO A 1 577 ? -7.262 -9.406 17.828 1 96.44 577 PRO A N 1
ATOM 4503 C CA . PRO A 1 577 ? -6.418 -10.219 16.938 1 96.44 577 PRO A CA 1
ATOM 4504 C C . PRO A 1 577 ? -5.629 -11.281 17.703 1 96.44 577 PRO A C 1
ATOM 4506 O O . PRO A 1 577 ? -5.145 -11.023 18.812 1 96.44 577 PRO A O 1
ATOM 4509 N N . LYS A 1 578 ? -5.488 -12.453 17.109 1 95 578 LYS A N 1
ATOM 4510 C CA . LYS A 1 578 ? -4.738 -13.555 17.703 1 95 578 LYS A CA 1
ATOM 4511 C C . LYS A 1 578 ? -3.885 -14.266 16.656 1 95 578 LYS A C 1
ATOM 4513 O O . LYS A 1 578 ? -4.285 -14.391 15.5 1 95 578 LYS A O 1
ATOM 4518 N N . CYS A 1 579 ? -2.768 -14.711 17.062 1 95 579 CYS A N 1
ATOM 4519 C CA . CYS A 1 579 ? -1.948 -15.555 16.188 1 95 579 CYS A CA 1
ATOM 4520 C C . CYS A 1 579 ? -2.432 -17 16.219 1 95 579 CYS A C 1
ATOM 4522 O O . CYS A 1 579 ? -2.352 -17.672 17.25 1 95 579 CYS A O 1
ATOM 4524 N N . LEU A 1 580 ? -2.885 -17.453 15.156 1 93.44 580 LEU A N 1
ATOM 4525 C CA . LEU A 1 580 ? -3.344 -18.828 15.039 1 93.44 580 LEU A CA 1
ATOM 4526 C C . LEU A 1 580 ? -2.318 -19.672 14.297 1 93.44 580 LEU A C 1
ATOM 4528 O O . LEU A 1 580 ? -2.008 -19.422 13.133 1 93.44 580 LEU A O 1
ATOM 4532 N N . HIS A 1 581 ? -1.878 -20.625 15.008 1 93.69 581 HIS A N 1
ATOM 4533 C CA . HIS A 1 581 ? -0.931 -21.547 14.383 1 93.69 581 HIS A CA 1
ATOM 4534 C C . HIS A 1 581 ? -1.584 -22.312 13.234 1 93.69 581 HIS A C 1
ATOM 4536 O O . HIS A 1 581 ? -2.744 -22.719 13.336 1 93.69 581 HIS A O 1
ATOM 4542 N N . LYS A 1 582 ? -0.851 -22.594 12.195 1 89.69 582 LYS A N 1
ATOM 4543 C CA . LYS A 1 582 ? -1.386 -23.234 11 1 89.69 582 LYS A CA 1
ATOM 4544 C C . LYS A 1 582 ? -1.805 -24.672 11.289 1 89.69 582 LYS A C 1
ATOM 4546 O O . LYS A 1 582 ? -2.572 -25.266 10.523 1 89.69 582 LYS A O 1
ATOM 4551 N N . GLU A 1 583 ? -1.335 -25.25 12.375 1 87.44 583 GLU A N 1
ATOM 4552 C CA . GLU A 1 583 ? -1.735 -26.594 12.766 1 87.44 583 GLU A CA 1
ATOM 4553 C C . GLU A 1 583 ? -2.789 -26.562 13.875 1 87.44 583 GLU A C 1
ATOM 4555 O O . GLU A 1 583 ? -3.143 -27.594 14.438 1 87.44 583 GLU A O 1
ATOM 4560 N N . ASP A 1 584 ? -3.23 -25.391 14.125 1 87.88 584 ASP A N 1
ATOM 4561 C CA . ASP A 1 584 ? -4.227 -25.234 15.18 1 87.88 584 ASP A CA 1
ATOM 4562 C C . ASP A 1 584 ? -5.52 -25.969 14.82 1 87.88 584 ASP A C 1
ATOM 4564 O O . ASP A 1 584 ? -5.953 -25.938 13.664 1 87.88 584 ASP A O 1
ATOM 4568 N N . GLU A 1 585 ? -6.137 -26.547 15.758 1 78.56 585 GLU A N 1
ATOM 4569 C CA . GLU A 1 585 ? -7.344 -27.344 15.562 1 78.56 585 GLU A CA 1
ATOM 4570 C C . GLU A 1 585 ? -8.539 -26.469 15.219 1 78.56 585 GLU A C 1
ATOM 4572 O O . GLU A 1 585 ? -9.523 -26.938 14.648 1 78.56 585 GLU A O 1
ATOM 4577 N N . SER A 1 586 ? -8.406 -25.188 15.516 1 78.5 586 SER A N 1
ATOM 4578 C CA . SER A 1 586 ? -9.516 -24.266 15.289 1 78.5 586 SER A CA 1
ATOM 4579 C C . SER A 1 586 ? -9.781 -24.062 13.797 1 78.5 586 SER A C 1
ATOM 4581 O O . SER A 1 586 ? -10.867 -23.641 13.406 1 78.5 586 SER A O 1
ATOM 4583 N N . TRP A 1 587 ? -8.789 -24.391 13.102 1 78.5 587 TRP A N 1
ATOM 4584 C CA . TRP A 1 587 ? -8.984 -24.281 11.656 1 78.5 587 TRP A CA 1
ATOM 4585 C C . TRP A 1 587 ? -9.977 -25.312 11.148 1 78.5 587 TRP A C 1
ATOM 4587 O O . TRP A 1 587 ? -10.727 -25.062 10.211 1 78.5 587 TRP A O 1
ATOM 4597 N N . MET B 1 1 ? -76.75 -33.719 -57.469 1 22.72 1 MET B N 1
ATOM 4598 C CA . MET B 1 1 ? -76.25 -34.5 -56.312 1 22.72 1 MET B CA 1
ATOM 4599 C C . MET B 1 1 ? -74.75 -34.625 -56.344 1 22.72 1 MET B C 1
ATOM 4601 O O . MET B 1 1 ? -74.125 -35.125 -55.406 1 22.72 1 MET B O 1
ATOM 4605 N N . ARG B 1 2 ? -74.188 -34.531 -57.469 1 22.16 2 ARG B N 1
ATOM 4606 C CA . ARG B 1 2 ? -73 -35.094 -58.094 1 22.16 2 ARG B CA 1
ATOM 4607 C C . ARG B 1 2 ? -71.75 -34.531 -57.438 1 22.16 2 ARG B C 1
ATOM 4609 O O . ARG B 1 2 ? -71.5 -33.344 -57.438 1 22.16 2 ARG B O 1
ATOM 4616 N N . THR B 1 3 ? -71.312 -35.25 -56.375 1 23.67 3 THR B N 1
ATOM 4617 C CA . THR B 1 3 ? -70.5 -35.094 -55.188 1 23.67 3 THR B CA 1
ATOM 4618 C C . THR B 1 3 ? -69 -35.062 -55.562 1 23.67 3 THR B C 1
ATOM 4620 O O . THR B 1 3 ? -68.125 -35.406 -54.75 1 23.67 3 THR B O 1
ATOM 4623 N N . THR B 1 4 ? -68.688 -34.344 -56.656 1 23.73 4 THR B N 1
ATOM 4624 C CA . THR B 1 4 ? -67.375 -34.5 -57.281 1 23.73 4 THR B CA 1
ATOM 4625 C C . THR B 1 4 ? -66.25 -34.344 -56.281 1 23.73 4 THR B C 1
ATOM 4627 O O . THR B 1 4 ? -66.25 -33.406 -55.5 1 23.73 4 THR B O 1
ATOM 4630 N N . GLY B 1 5 ? -65.5 -35.438 -55.969 1 22.31 5 GLY B N 1
ATOM 4631 C CA . GLY B 1 5 ? -64.5 -35.969 -55.031 1 22.31 5 GLY B CA 1
ATOM 4632 C C . GLY B 1 5 ? -63.125 -35.281 -55.156 1 22.31 5 GLY B C 1
ATOM 4633 O O . GLY B 1 5 ? -62.438 -35.406 -56.188 1 22.31 5 GLY B O 1
ATOM 4634 N N . LEU B 1 6 ? -63 -33.938 -54.875 1 22.84 6 LEU B N 1
ATOM 4635 C CA . LEU B 1 6 ? -61.812 -33.156 -55.156 1 22.84 6 LEU B CA 1
ATOM 4636 C C . LEU B 1 6 ? -60.594 -33.688 -54.375 1 22.84 6 LEU B C 1
ATOM 4638 O O . LEU B 1 6 ? -60.594 -33.656 -53.156 1 22.84 6 LEU B O 1
ATOM 4642 N N . TYR B 1 7 ? -59.844 -34.75 -54.781 1 19.48 7 TYR B N 1
ATOM 4643 C CA . TYR B 1 7 ? -58.875 -35.594 -54.125 1 19.48 7 TYR B CA 1
ATOM 4644 C C . TYR B 1 7 ? -57.562 -34.844 -53.875 1 19.48 7 TYR B C 1
ATOM 4646 O O . TYR B 1 7 ? -56.844 -35.125 -52.906 1 19.48 7 TYR B O 1
ATOM 4654 N N . ALA B 1 8 ? -57.125 -33.812 -54.5 1 20.73 8 ALA B N 1
ATOM 4655 C CA . ALA B 1 8 ? -55.688 -33.938 -54.844 1 20.73 8 ALA B CA 1
ATOM 4656 C C . ALA B 1 8 ? -54.844 -34.031 -53.594 1 20.73 8 ALA B C 1
ATOM 4658 O O . ALA B 1 8 ? -55.25 -33.625 -52.5 1 20.73 8 ALA B O 1
ATOM 4659 N N . CYS B 1 9 ? -53.344 -34.375 -53.719 1 20.98 9 CYS B N 1
ATOM 4660 C CA . CYS B 1 9 ? -52.062 -35 -53.344 1 20.98 9 CYS B CA 1
ATOM 4661 C C . CYS B 1 9 ? -51.25 -34.094 -52.469 1 20.98 9 CYS B C 1
ATOM 4663 O O . CYS B 1 9 ? -50.906 -32.969 -52.844 1 20.98 9 CYS B O 1
ATOM 4665 N N . LEU B 1 10 ? -51.344 -34.156 -51.156 1 20.77 10 LEU B N 1
ATOM 4666 C CA . LEU B 1 10 ? -50.688 -33.438 -50.094 1 20.77 10 LEU B CA 1
ATOM 4667 C C . LEU B 1 10 ? -49.188 -33.688 -50.094 1 20.77 10 LEU B C 1
ATOM 4669 O O . LEU B 1 10 ? -48.75 -34.812 -49.938 1 20.77 10 LEU B O 1
ATOM 4673 N N . LEU B 1 11 ? -48.344 -33.062 -51 1 20.75 11 LEU B N 1
ATOM 4674 C CA . LEU B 1 11 ? -46.906 -33.188 -51.156 1 20.75 11 LEU B CA 1
ATOM 4675 C C . LEU B 1 11 ? -46.188 -32.906 -49.875 1 20.75 11 LEU B C 1
ATOM 4677 O O . LEU B 1 11 ? -46.375 -31.859 -49.25 1 20.75 11 LEU B O 1
ATOM 4681 N N . THR B 1 12 ? -45.75 -33.938 -49.094 1 20.94 12 THR B N 1
ATOM 4682 C CA . THR B 1 12 ? -45.062 -34.094 -47.844 1 20.94 12 THR B CA 1
ATOM 4683 C C . THR B 1 12 ? -43.625 -33.562 -47.938 1 20.94 12 THR B C 1
ATOM 4685 O O . THR B 1 12 ? -42.812 -34.094 -48.719 1 20.94 12 THR B O 1
ATOM 4688 N N . GLY B 1 13 ? -43.312 -32.281 -48.125 1 20.06 13 GLY B N 1
ATOM 4689 C CA . GLY B 1 13 ? -41.938 -31.828 -48.25 1 20.06 13 GLY B CA 1
ATOM 4690 C C . GLY B 1 13 ? -41.094 -32.25 -47.062 1 20.06 13 GLY B C 1
ATOM 4691 O O . GLY B 1 13 ? -41.5 -32.125 -45.906 1 20.06 13 GLY B O 1
ATOM 4692 N N . SER B 1 14 ? -40.219 -33.25 -47.188 1 20.58 14 SER B N 1
ATOM 4693 C CA . SER B 1 14 ? -39.25 -33.906 -46.312 1 20.58 14 SER B CA 1
ATOM 4694 C C . SER B 1 14 ? -38.188 -32.906 -45.812 1 20.58 14 SER B C 1
ATOM 4696 O O . SER B 1 14 ? -37.438 -32.344 -46.625 1 20.58 14 SER B O 1
ATOM 4698 N N . LEU B 1 15 ? -38.469 -32 -44.906 1 21.42 15 LEU B N 1
ATOM 4699 C CA . LEU B 1 15 ? -37.438 -31.125 -44.344 1 21.42 15 LEU B CA 1
ATOM 4700 C C . LEU B 1 15 ? -36.312 -31.922 -43.719 1 21.42 15 LEU B C 1
ATOM 4702 O O . LEU B 1 15 ? -36.531 -32.75 -42.844 1 21.42 15 LEU B O 1
ATOM 4706 N N . ALA B 1 16 ? -35.219 -32.219 -44.469 1 22.12 16 ALA B N 1
ATOM 4707 C CA . ALA B 1 16 ? -33.969 -32.875 -44.094 1 22.12 16 ALA B CA 1
ATOM 4708 C C . ALA B 1 16 ? -33.312 -32.156 -42.938 1 22.12 16 ALA B C 1
ATOM 4710 O O . ALA B 1 16 ? -33 -30.953 -43.031 1 22.12 16 ALA B O 1
ATOM 4711 N N . PHE B 1 17 ? -33.656 -32.5 -41.719 1 23.66 17 PHE B N 1
ATOM 4712 C CA . PHE B 1 17 ? -33 -32.062 -40.5 1 23.66 17 PHE B CA 1
ATOM 4713 C C . PHE B 1 17 ? -31.5 -32.375 -40.531 1 23.66 17 PHE B C 1
ATOM 4715 O O . PHE B 1 17 ? -31.125 -33.562 -40.562 1 23.66 17 PHE B O 1
ATOM 4722 N N . VAL B 1 18 ? -30.672 -31.688 -41.281 1 23.36 18 VAL B N 1
ATOM 4723 C CA . VAL B 1 18 ? -29.234 -31.922 -41.219 1 23.36 18 VAL B CA 1
ATOM 4724 C C . VAL B 1 18 ? -28.75 -31.75 -39.75 1 23.36 18 VAL B C 1
ATOM 4726 O O . VAL B 1 18 ? -28.953 -30.703 -39.156 1 23.36 18 VAL B O 1
ATOM 4729 N N . ALA B 1 19 ? -28.75 -32.812 -38.969 1 24.31 19 ALA B N 1
ATOM 4730 C CA . ALA B 1 19 ? -28.188 -32.938 -37.625 1 24.31 19 ALA B CA 1
ATOM 4731 C C . ALA B 1 19 ? -26.703 -32.594 -37.625 1 24.31 19 ALA B C 1
ATOM 4733 O O . ALA B 1 19 ? -25.875 -33.281 -38.219 1 24.31 19 ALA B O 1
ATOM 4734 N N . GLY B 1 20 ? -26.328 -31.344 -37.875 1 23.47 20 GLY B N 1
ATOM 4735 C CA . GLY B 1 20 ? -24.922 -31.016 -37.688 1 23.47 20 GLY B CA 1
ATOM 4736 C C . GLY B 1 20 ? -24.406 -31.469 -36.312 1 23.47 20 GLY B C 1
ATOM 4737 O O . GLY B 1 20 ? -24.984 -31.141 -35.281 1 23.47 20 GLY B O 1
ATOM 4738 N N . SER B 1 21 ? -23.906 -32.688 -36.25 1 26.17 21 SER B N 1
ATOM 4739 C CA . SER B 1 21 ? -23.203 -33.219 -35.062 1 26.17 21 SER B CA 1
ATOM 4740 C C . SER B 1 21 ? -22.156 -32.219 -34.562 1 26.17 21 SER B C 1
ATOM 4742 O O . SER B 1 21 ? -21.203 -31.906 -35.281 1 26.17 21 SER B O 1
ATOM 4744 N N . VAL B 1 22 ? -22.547 -31.219 -33.875 1 28.8 22 VAL B N 1
ATOM 4745 C CA . VAL B 1 22 ? -21.516 -30.469 -33.156 1 28.8 22 VAL B CA 1
ATOM 4746 C C . VAL B 1 22 ? -20.688 -31.438 -32.312 1 28.8 22 VAL B C 1
ATOM 4748 O O . VAL B 1 22 ? -21.219 -32.094 -31.406 1 28.8 22 VAL B O 1
ATOM 4751 N N . ILE B 1 23 ? -19.656 -32.031 -32.906 1 29.36 23 ILE B N 1
ATOM 4752 C CA . ILE B 1 23 ? -18.641 -32.781 -32.188 1 29.36 23 ILE B CA 1
ATOM 4753 C C . ILE B 1 23 ? -18.172 -31.938 -30.984 1 29.36 23 ILE B C 1
ATOM 4755 O O . ILE B 1 23 ? -17.672 -30.828 -31.156 1 29.36 23 ILE B O 1
ATOM 4759 N N . TYR B 1 24 ? -18.859 -32.156 -29.906 1 29.67 24 TYR B N 1
ATOM 4760 C CA . TYR B 1 24 ? -18.344 -31.688 -28.625 1 29.67 24 TYR B CA 1
ATOM 4761 C C . TYR B 1 24 ? -16.891 -32.094 -28.438 1 29.67 24 TYR B C 1
ATOM 4763 O O . TYR B 1 24 ? -16.594 -33.281 -28.219 1 29.67 24 TYR B O 1
ATOM 4771 N N . ASP B 1 25 ? -15.984 -31.547 -29.25 1 27.98 25 ASP B N 1
ATOM 4772 C CA . ASP B 1 25 ? -14.594 -31.812 -28.922 1 27.98 25 ASP B CA 1
ATOM 4773 C C . ASP B 1 25 ? -14.328 -31.625 -27.438 1 27.98 25 ASP B C 1
ATOM 4775 O O . ASP B 1 25 ? -14.68 -30.594 -26.859 1 27.98 25 ASP B O 1
ATOM 4779 N N . ASN B 1 26 ? -14.375 -32.688 -26.719 1 31.41 26 ASN B N 1
ATOM 4780 C CA . ASN B 1 26 ? -13.891 -32.688 -25.344 1 31.41 26 ASN B CA 1
ATOM 4781 C C . ASN B 1 26 ? -12.656 -31.812 -25.172 1 31.41 26 ASN B C 1
ATOM 4783 O O . ASN B 1 26 ? -11.672 -31.969 -25.891 1 31.41 26 ASN B O 1
ATOM 4787 N N . PRO B 1 27 ? -12.852 -30.656 -24.703 1 33.56 27 PRO B N 1
ATOM 4788 C CA . PRO B 1 27 ? -11.617 -29.875 -24.516 1 33.56 27 PRO B CA 1
ATOM 4789 C C . PRO B 1 27 ? -10.5 -30.703 -23.875 1 33.56 27 PRO B C 1
ATOM 4791 O O . PRO B 1 27 ? -10.656 -31.203 -22.766 1 33.56 27 PRO B O 1
ATOM 4794 N N . VAL B 1 28 ? -9.734 -31.438 -24.672 1 30.86 28 VAL B N 1
ATOM 4795 C CA . VAL B 1 28 ? -8.492 -32.125 -24.312 1 30.86 28 VAL B CA 1
ATOM 4796 C C . VAL B 1 28 ? -7.699 -31.266 -23.328 1 30.86 28 VAL B C 1
ATOM 4798 O O . VAL B 1 28 ? -7.641 -30.031 -23.484 1 30.86 28 VAL B O 1
ATOM 4801 N N . GLN B 1 29 ? -7.383 -31.781 -22.219 1 36.12 29 GLN B N 1
ATOM 4802 C CA . GLN B 1 29 ? -6.379 -31.266 -21.297 1 36.12 29 GLN B CA 1
ATOM 4803 C C . GLN B 1 29 ? -5.238 -30.594 -22.062 1 36.12 29 GLN B C 1
ATOM 4805 O O . GLN B 1 29 ? -4.574 -31.234 -22.875 1 36.12 29 GLN B O 1
ATOM 4810 N N . LYS B 1 30 ? -5.281 -29.359 -22.391 1 40.38 30 LYS B N 1
ATOM 4811 C CA . LYS B 1 30 ? -4.055 -28.828 -22.969 1 40.38 30 LYS B CA 1
ATOM 4812 C C . LYS B 1 30 ? -2.857 -29.094 -22.062 1 40.38 30 LYS B C 1
ATOM 4814 O O . LYS B 1 30 ? -2.809 -28.609 -20.922 1 40.38 30 LYS B O 1
ATOM 4819 N N . PRO B 1 31 ? -2.176 -30.219 -22.203 1 39.28 31 PRO B N 1
ATOM 4820 C CA . PRO B 1 31 ? -0.955 -30.422 -21.406 1 39.28 31 PRO B CA 1
ATOM 4821 C C . PRO B 1 31 ? -0.114 -29.156 -21.297 1 39.28 31 PRO B C 1
ATOM 4823 O O . PRO B 1 31 ? -0.256 -28.234 -22.109 1 39.28 31 PRO B O 1
ATOM 4826 N N . LEU B 1 32 ? 0.468 -28.984 -20.125 1 42.34 32 LEU B N 1
ATOM 4827 C CA . LEU B 1 32 ? 1.464 -27.922 -20 1 42.34 32 LEU B CA 1
ATOM 4828 C C . LEU B 1 32 ? 2.268 -27.797 -21.297 1 42.34 32 LEU B C 1
ATOM 4830 O O . LEU B 1 32 ? 2.904 -28.75 -21.734 1 42.34 32 LEU B O 1
ATOM 4834 N N . LEU B 1 33 ? 1.703 -27.141 -22.375 1 36.94 33 LEU B N 1
ATOM 4835 C CA . LEU B 1 33 ? 2.516 -26.938 -23.562 1 36.94 33 LEU B CA 1
ATOM 4836 C C . LEU B 1 33 ? 3.955 -26.594 -23.188 1 36.94 33 LEU B C 1
ATOM 4838 O O . LEU B 1 33 ? 4.199 -25.812 -22.266 1 36.94 33 LEU B O 1
ATOM 4842 N N . PRO B 1 34 ? 4.863 -27.422 -23.656 1 35.75 34 PRO B N 1
ATOM 4843 C CA . PRO B 1 34 ? 6.246 -26.984 -23.453 1 35.75 34 PRO B CA 1
ATOM 4844 C C . PRO B 1 34 ? 6.465 -25.516 -23.844 1 35.75 34 PRO B C 1
ATOM 4846 O O . PRO B 1 34 ? 6.004 -25.094 -24.906 1 35.75 34 PRO B O 1
ATOM 4849 N N . GLY B 1 35 ? 6.449 -24.641 -22.938 1 34.81 35 GLY B N 1
ATOM 4850 C CA . GLY B 1 35 ? 6.773 -23.25 -23.234 1 34.81 35 GLY B CA 1
ATOM 4851 C C . GLY B 1 35 ? 7.766 -23.094 -24.375 1 34.81 35 GLY B C 1
ATOM 4852 O O . GLY B 1 35 ? 8.469 -24.047 -24.719 1 34.81 35 GLY B O 1
ATOM 4853 N N . LEU B 1 36 ? 7.562 -22.078 -25.219 1 33.75 36 LEU B N 1
ATOM 4854 C CA . LEU B 1 36 ? 8.5 -21.703 -26.281 1 33.75 36 LEU B CA 1
ATOM 4855 C C . LEU B 1 36 ? 9.938 -21.75 -25.781 1 33.75 36 LEU B C 1
ATOM 4857 O O . LEU B 1 36 ? 10.344 -20.922 -24.969 1 33.75 36 LEU B O 1
ATOM 4861 N N . SER B 1 37 ? 10.461 -22.938 -25.75 1 34.12 37 SER B N 1
ATOM 4862 C CA . SER B 1 37 ? 11.914 -22.953 -25.578 1 34.12 37 SER B CA 1
ATOM 4863 C C . SER B 1 37 ? 12.586 -21.891 -26.453 1 34.12 37 SER B C 1
ATOM 4865 O O . SER B 1 37 ? 12.359 -21.859 -27.656 1 34.12 37 SER B O 1
ATOM 4867 N N . GLN B 1 38 ? 12.75 -20.75 -26 1 35.56 38 GLN B N 1
ATOM 4868 C CA . GLN B 1 38 ? 13.734 -20.031 -26.812 1 35.56 38 GLN B CA 1
ATOM 4869 C C . GLN B 1 38 ? 14.859 -20.969 -27.25 1 35.56 38 GLN B C 1
ATOM 4871 O O . GLN B 1 38 ? 15.414 -21.703 -26.438 1 35.56 38 GLN B O 1
ATOM 4876 N N . PRO B 1 39 ? 14.93 -21.312 -28.562 1 38.25 39 PRO B N 1
ATOM 4877 C CA . PRO B 1 39 ? 15.914 -22.266 -29.078 1 38.25 39 PRO B CA 1
ATOM 4878 C C . PRO B 1 39 ? 17.203 -22.281 -28.25 1 38.25 39 PRO B C 1
ATOM 4880 O O . PRO B 1 39 ? 17.656 -23.359 -27.828 1 38.25 39 PRO B O 1
ATOM 4883 N N . ASN B 1 40 ? 18.156 -21.438 -28.734 1 37.5 40 ASN B N 1
ATOM 4884 C CA . ASN B 1 40 ? 19.609 -21.516 -28.719 1 37.5 40 ASN B CA 1
ATOM 4885 C C . ASN B 1 40 ? 20.172 -21.203 -27.328 1 37.5 40 ASN B C 1
ATOM 4887 O O . ASN B 1 40 ? 21.219 -20.578 -27.203 1 37.5 40 ASN B O 1
ATOM 4891 N N . SER B 1 41 ? 19.422 -21.125 -26.328 1 46.5 41 SER B N 1
ATOM 4892 C CA . SER B 1 41 ? 20.266 -20.703 -25.219 1 46.5 41 SER B CA 1
ATOM 4893 C C . SER B 1 41 ? 21.203 -21.828 -24.781 1 46.5 41 SER B C 1
ATOM 4895 O O . SER B 1 41 ? 20.766 -22.938 -24.5 1 46.5 41 SER B O 1
ATOM 4897 N N . LYS B 1 42 ? 22.422 -21.844 -25.047 1 53.78 42 LYS B N 1
ATOM 4898 C CA . LYS B 1 42 ? 23.609 -22.625 -24.672 1 53.78 42 LYS B CA 1
ATOM 4899 C C . LYS B 1 42 ? 23.531 -23.047 -23.203 1 53.78 42 LYS B C 1
ATOM 4901 O O . LYS B 1 42 ? 24.344 -23.859 -22.75 1 53.78 42 LYS B O 1
ATOM 4906 N N . TRP B 1 43 ? 22.594 -22.422 -22.453 1 61.84 43 TRP B N 1
ATOM 4907 C CA . TRP B 1 43 ? 22.703 -22.734 -21.031 1 61.84 43 TRP B CA 1
ATOM 4908 C C . TRP B 1 43 ? 21.688 -23.781 -20.625 1 61.84 43 TRP B C 1
ATOM 4910 O O . TRP B 1 43 ? 20.562 -23.812 -21.156 1 61.84 43 TRP B O 1
ATOM 4920 N N . SER B 1 44 ? 22.062 -24.625 -19.75 1 80.31 44 SER B N 1
ATOM 4921 C CA . SER B 1 44 ? 21.219 -25.641 -19.141 1 80.31 44 SER B CA 1
ATOM 4922 C C . SER B 1 44 ? 20.062 -25.031 -18.359 1 80.31 44 SER B C 1
ATOM 4924 O O . SER B 1 44 ? 20.219 -23.953 -17.766 1 80.31 44 SER B O 1
ATOM 4926 N N . TRP B 1 45 ? 18.828 -25.547 -18.516 1 81.56 45 TRP B N 1
ATOM 4927 C CA . TRP B 1 45 ? 17.625 -25.047 -17.875 1 81.56 45 TRP B CA 1
ATOM 4928 C C . TRP B 1 45 ? 17.828 -24.938 -16.359 1 81.56 45 TRP B C 1
ATOM 4930 O O . TRP B 1 45 ? 17.141 -24.156 -15.695 1 81.56 45 TRP B O 1
ATOM 4940 N N . ASP B 1 46 ? 18.766 -25.641 -15.828 1 87.19 46 ASP B N 1
ATOM 4941 C CA . ASP B 1 46 ? 18.938 -25.688 -14.375 1 87.19 46 ASP B CA 1
ATOM 4942 C C . ASP B 1 46 ? 20.125 -24.828 -13.945 1 87.19 46 ASP B C 1
ATOM 4944 O O . ASP B 1 46 ? 20.547 -24.891 -12.789 1 87.19 46 ASP B O 1
ATOM 4948 N N . ALA B 1 47 ? 20.641 -24.094 -14.906 1 90.88 47 ALA B N 1
ATOM 4949 C CA . ALA B 1 47 ? 21.75 -23.203 -14.555 1 90.88 47 ALA B CA 1
ATOM 4950 C C . ALA B 1 47 ? 21.25 -21.953 -13.852 1 90.88 47 ALA B C 1
ATOM 4952 O O . ALA B 1 47 ? 20.219 -21.391 -14.219 1 90.88 47 ALA B O 1
ATOM 4953 N N . PRO B 1 48 ? 21.984 -21.516 -12.789 1 92.75 48 PRO B N 1
ATOM 4954 C CA . PRO B 1 48 ? 21.641 -20.234 -12.188 1 92.75 48 PRO B CA 1
ATOM 4955 C C . PRO B 1 48 ? 21.875 -19.047 -13.133 1 92.75 48 PRO B C 1
ATOM 4957 O O . PRO B 1 48 ? 22.531 -19.219 -14.172 1 92.75 48 PRO B O 1
ATOM 4960 N N . PRO B 1 49 ? 21.281 -17.922 -12.828 1 92.56 49 PRO B N 1
ATOM 4961 C CA . PRO B 1 49 ? 21.516 -16.766 -13.688 1 92.56 49 PRO B CA 1
ATOM 4962 C C . PRO B 1 49 ? 23 -16.406 -13.812 1 92.56 49 PRO B C 1
ATOM 4964 O O . PRO B 1 49 ? 23.75 -16.531 -12.844 1 92.56 49 PRO B O 1
ATOM 4967 N N . ALA B 1 50 ? 23.266 -15.984 -14.992 1 89.56 50 ALA B N 1
ATOM 4968 C CA . ALA B 1 50 ? 24.625 -15.531 -15.234 1 89.56 50 ALA B CA 1
ATOM 4969 C C . ALA B 1 50 ? 24.953 -14.305 -14.398 1 89.56 50 ALA B C 1
ATOM 4971 O O . ALA B 1 50 ? 24.047 -13.578 -13.969 1 89.56 50 ALA B O 1
ATOM 4972 N N . ASP B 1 51 ? 26.203 -14.039 -14.203 1 85.75 51 ASP B N 1
ATOM 4973 C CA . ASP B 1 51 ? 26.672 -12.922 -13.391 1 85.75 51 ASP B CA 1
ATOM 4974 C C . ASP B 1 51 ? 26.297 -11.578 -14.016 1 85.75 51 ASP B C 1
ATOM 4976 O O . ASP B 1 51 ? 26.188 -10.57 -13.32 1 85.75 51 ASP B O 1
ATOM 4980 N N . ASP B 1 52 ? 26.172 -11.617 -15.281 1 87.25 52 ASP B N 1
ATOM 4981 C CA . ASP B 1 52 ? 25.859 -10.359 -15.961 1 87.25 52 ASP B CA 1
ATOM 4982 C C . ASP B 1 52 ? 24.375 -10.273 -16.281 1 87.25 52 ASP B C 1
ATOM 4984 O O . ASP B 1 52 ? 23.969 -9.492 -17.156 1 87.25 52 ASP B O 1
ATOM 4988 N N . ASN B 1 53 ? 23.625 -11.109 -15.641 1 90.81 53 ASN B N 1
ATOM 4989 C CA . ASN B 1 53 ? 22.172 -11.039 -15.742 1 90.81 53 ASN B CA 1
ATOM 4990 C C . ASN B 1 53 ? 21.594 -10.07 -14.711 1 90.81 53 ASN B C 1
ATOM 4992 O O . ASN B 1 53 ? 21.781 -10.25 -13.508 1 90.81 53 ASN B O 1
ATOM 4996 N N . TYR B 1 54 ? 20.828 -9.039 -15.18 1 95.5 54 TYR B N 1
ATOM 4997 C CA . TYR B 1 54 ? 20.328 -8.023 -14.258 1 95.5 54 TYR B CA 1
ATOM 4998 C C . TYR B 1 54 ? 18.797 -8.008 -14.234 1 95.5 54 TYR B C 1
ATOM 5000 O O . TYR B 1 54 ? 18.188 -6.977 -13.969 1 95.5 54 TYR B O 1
ATOM 5008 N N . ASP B 1 55 ? 18.203 -9.156 -14.578 1 97.44 55 ASP B N 1
ATOM 5009 C CA . ASP B 1 55 ? 16.75 -9.297 -14.57 1 97.44 55 ASP B CA 1
ATOM 5010 C C . ASP B 1 55 ? 16.172 -8.977 -13.195 1 97.44 55 ASP B C 1
ATOM 5012 O O . ASP B 1 55 ? 15.219 -8.219 -13.078 1 97.44 55 ASP B O 1
ATOM 5016 N N . ASN B 1 56 ? 16.797 -9.492 -12.18 1 98.19 56 ASN B N 1
ATOM 5017 C CA . ASN B 1 56 ? 16.312 -9.234 -10.828 1 98.19 56 ASN B CA 1
ATOM 5018 C C . ASN B 1 56 ? 16.422 -7.762 -10.461 1 98.19 56 ASN B C 1
ATOM 5020 O O . ASN B 1 56 ? 15.586 -7.234 -9.727 1 98.19 56 ASN B O 1
ATOM 5024 N N . GLN B 1 57 ? 17.484 -7.07 -10.945 1 97.94 57 GLN B N 1
ATOM 5025 C CA . GLN B 1 57 ? 17.625 -5.648 -10.641 1 97.94 57 GLN B CA 1
ATOM 5026 C C . GLN B 1 57 ? 16.5 -4.832 -11.266 1 97.94 57 GLN B C 1
ATOM 5028 O O . GLN B 1 57 ? 15.992 -3.891 -10.648 1 97.94 57 GLN B O 1
ATOM 5033 N N . ILE B 1 58 ? 16.141 -5.184 -12.484 1 98.56 58 ILE B N 1
ATOM 5034 C CA . ILE B 1 58 ? 15.016 -4.535 -13.141 1 98.56 58 ILE B CA 1
ATOM 5035 C C . ILE B 1 58 ? 13.727 -4.809 -12.359 1 98.56 58 ILE B C 1
ATOM 5037 O O . ILE B 1 58 ? 12.961 -3.887 -12.07 1 98.56 58 ILE B O 1
ATOM 5041 N N . PHE B 1 59 ? 13.539 -6.102 -11.969 1 98.75 59 PHE B N 1
ATOM 5042 C CA . PHE B 1 59 ? 12.383 -6.508 -11.18 1 98.75 59 PHE B CA 1
ATOM 5043 C C . PHE B 1 59 ? 12.328 -5.73 -9.867 1 98.75 59 PHE B C 1
ATOM 5045 O O . PHE B 1 59 ? 11.297 -5.164 -9.516 1 98.75 59 PHE B O 1
ATOM 5052 N N . PHE B 1 60 ? 13.438 -5.707 -9.156 1 98.44 60 PHE B N 1
ATOM 5053 C CA . PHE B 1 60 ? 13.531 -5.105 -7.832 1 98.44 60 PHE B CA 1
ATOM 5054 C C . PHE B 1 60 ? 13.211 -3.617 -7.891 1 98.44 60 PHE B C 1
ATOM 5056 O O . PHE B 1 60 ? 12.445 -3.109 -7.062 1 98.44 60 PHE B O 1
ATOM 5063 N N . ARG B 1 61 ? 13.781 -2.918 -8.852 1 98.56 61 ARG B N 1
ATOM 5064 C CA . ARG B 1 61 ? 13.555 -1.481 -8.961 1 98.56 61 ARG B CA 1
ATOM 5065 C C . ARG B 1 61 ? 12.102 -1.185 -9.305 1 98.56 61 ARG B C 1
ATOM 5067 O O . ARG B 1 61 ? 11.508 -0.252 -8.758 1 98.56 61 ARG B O 1
ATOM 5074 N N . LEU B 1 62 ? 11.547 -1.941 -10.203 1 98.75 62 LEU B N 1
ATOM 5075 C CA . LEU B 1 62 ? 10.141 -1.791 -10.547 1 98.75 62 LEU B CA 1
ATOM 5076 C C . LEU B 1 62 ? 9.25 -2.023 -9.336 1 98.75 62 LEU B C 1
ATOM 5078 O O . LEU B 1 62 ? 8.328 -1.246 -9.07 1 98.75 62 LEU B O 1
ATOM 5082 N N . ALA B 1 63 ? 9.578 -3.025 -8.539 1 98.5 63 ALA B N 1
ATOM 5083 C CA . ALA B 1 63 ? 8.75 -3.473 -7.422 1 98.5 63 ALA B CA 1
ATOM 5084 C C . ALA B 1 63 ? 8.805 -2.48 -6.266 1 98.5 63 ALA B C 1
ATOM 5086 O O . ALA B 1 63 ? 7.906 -2.447 -5.422 1 98.5 63 ALA B O 1
ATOM 5087 N N . THR B 1 64 ? 9.836 -1.632 -6.23 1 98.19 64 THR B N 1
ATOM 5088 C CA . THR B 1 64 ? 10.07 -0.863 -5.012 1 98.19 64 THR B CA 1
ATOM 5089 C C . THR B 1 64 ? 9.992 0.634 -5.293 1 98.19 64 THR B C 1
ATOM 5091 O O . THR B 1 64 ? 10.453 1.446 -4.488 1 98.19 64 THR B O 1
ATOM 5094 N N . LEU B 1 65 ? 9.406 0.987 -6.441 1 98.62 65 LEU B N 1
ATOM 5095 C CA . LEU B 1 65 ? 9.219 2.395 -6.773 1 98.62 65 LEU B CA 1
ATOM 5096 C C . LEU B 1 65 ? 8.5 3.127 -5.645 1 98.62 65 LEU B C 1
ATOM 5098 O O . LEU B 1 65 ? 7.527 2.609 -5.086 1 98.62 65 LEU B O 1
ATOM 5102 N N . LEU B 1 66 ? 9.023 4.285 -5.227 1 98.56 66 LEU B N 1
ATOM 5103 C CA . LEU B 1 66 ? 8.414 5.234 -4.305 1 98.56 66 LEU B CA 1
ATOM 5104 C C . LEU B 1 66 ? 8.375 4.668 -2.889 1 98.56 66 LEU B C 1
ATOM 5106 O O . LEU B 1 66 ? 7.617 5.152 -2.043 1 98.56 66 LEU B O 1
ATOM 5110 N N . GLN B 1 67 ? 9.125 3.605 -2.627 1 98.31 67 GLN B N 1
ATOM 5111 C CA . GLN B 1 67 ? 9.266 3.082 -1.272 1 98.31 67 GLN B CA 1
ATOM 5112 C C . GLN B 1 67 ? 10.578 3.541 -0.638 1 98.31 67 GLN B C 1
ATOM 5114 O O . GLN B 1 67 ? 11.648 3.404 -1.238 1 98.31 67 GLN B O 1
ATOM 5119 N N . HIS B 1 68 ? 10.492 4.031 0.505 1 97.75 68 HIS B N 1
ATOM 5120 C CA . HIS B 1 68 ? 11.633 4.672 1.152 1 97.75 68 HIS B CA 1
ATOM 5121 C C . HIS B 1 68 ? 12.695 3.646 1.543 1 97.75 68 HIS B C 1
ATOM 5123 O O . HIS B 1 68 ? 13.875 3.834 1.263 1 97.75 68 HIS B O 1
ATOM 5129 N N . TRP B 1 69 ? 12.375 2.516 2.066 1 97.5 69 TRP B N 1
ATOM 5130 C CA . TRP B 1 69 ? 13.242 1.545 2.717 1 97.5 69 TRP B CA 1
ATOM 5131 C C . TRP B 1 69 ? 14.164 0.877 1.703 1 97.5 69 TRP B C 1
ATOM 5133 O O . TRP B 1 69 ? 15.391 0.904 1.856 1 97.5 69 TRP B O 1
ATOM 5143 N N . PRO B 1 70 ? 13.641 0.271 0.621 1 97.81 70 PRO B N 1
ATOM 5144 C CA . PRO B 1 70 ? 14.547 -0.364 -0.343 1 97.81 70 PRO B CA 1
ATOM 5145 C C . PRO B 1 70 ? 15.438 0.642 -1.066 1 97.81 70 PRO B C 1
ATOM 5147 O O . PRO B 1 70 ? 16.562 0.315 -1.439 1 97.81 70 PRO B O 1
ATOM 5150 N N . ASN B 1 71 ? 14.938 1.872 -1.262 1 97.94 71 ASN B N 1
ATOM 5151 C CA . ASN B 1 71 ? 15.719 2.893 -1.953 1 97.94 71 ASN B CA 1
ATOM 5152 C C . ASN B 1 71 ? 16.781 3.496 -1.042 1 97.94 71 ASN B C 1
ATOM 5154 O O . ASN B 1 71 ? 17.75 4.082 -1.521 1 97.94 71 ASN B O 1
ATOM 5158 N N . THR B 1 72 ? 16.578 3.383 0.269 1 96.75 72 THR B N 1
ATOM 5159 C CA . THR B 1 72 ? 17.625 3.701 1.221 1 96.75 72 THR B CA 1
ATOM 5160 C C . THR B 1 72 ? 18.703 2.621 1.215 1 96.75 72 THR B C 1
ATOM 5162 O O . THR B 1 72 ? 19.906 2.926 1.258 1 96.75 72 THR B O 1
ATOM 5165 N N . ARG B 1 73 ? 18.312 1.357 1.101 1 96.81 73 ARG B N 1
ATOM 5166 C CA . ARG B 1 73 ? 19.219 0.211 1.088 1 96.81 73 ARG B CA 1
ATOM 5167 C C . ARG B 1 73 ? 20.109 0.234 -0.146 1 96.81 73 ARG B C 1
ATOM 5169 O O . ARG B 1 73 ? 21.266 -0.18 -0.086 1 96.81 73 ARG B O 1
ATOM 5176 N N . TYR B 1 74 ? 19.516 0.647 -1.225 1 97.12 74 TYR B N 1
ATOM 5177 C CA . TYR B 1 74 ? 20.234 0.784 -2.486 1 97.12 74 TYR B CA 1
ATOM 5178 C C . TYR B 1 74 ? 20.156 2.215 -3.006 1 97.12 74 TYR B C 1
ATOM 5180 O O . TYR B 1 74 ? 19.359 2.512 -3.904 1 97.12 74 TYR B O 1
ATOM 5188 N N . PRO B 1 75 ? 21.047 3.062 -2.514 1 96.06 75 PRO B N 1
ATOM 5189 C CA . PRO B 1 75 ? 20.906 4.508 -2.684 1 96.06 75 PRO B CA 1
ATOM 5190 C C . PRO B 1 75 ? 21.109 4.957 -4.129 1 96.06 75 PRO B C 1
ATOM 5192 O O . PRO B 1 75 ? 20.531 5.965 -4.555 1 96.06 75 PRO B O 1
ATOM 5195 N N . SER B 1 76 ? 21.969 4.238 -4.879 1 95.62 76 SER B N 1
ATOM 5196 C CA . SER B 1 76 ? 22.188 4.602 -6.277 1 95.62 76 SER B CA 1
ATOM 5197 C C . SER B 1 76 ? 21.016 4.145 -7.152 1 95.62 76 SER B C 1
ATOM 5199 O O . SER B 1 76 ? 20.969 2.98 -7.555 1 95.62 76 SER B O 1
ATOM 5201 N N . GLY B 1 77 ? 20.172 5.117 -7.457 1 96.31 77 GLY B N 1
ATOM 5202 C CA . GLY B 1 77 ? 19.047 4.801 -8.328 1 96.31 77 GLY B CA 1
ATOM 5203 C C . GLY B 1 77 ? 19.469 4.395 -9.727 1 96.31 77 GLY B C 1
ATOM 5204 O O . GLY B 1 77 ? 20.578 4.711 -10.156 1 96.31 77 GLY B O 1
ATOM 5205 N N . ALA B 1 78 ? 18.578 3.664 -10.398 1 97.69 78 ALA B N 1
ATOM 5206 C CA . ALA B 1 78 ? 18.875 3.162 -11.742 1 97.69 78 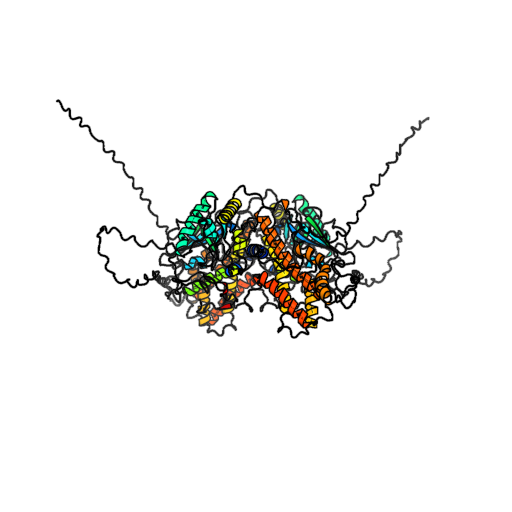ALA B CA 1
ATOM 5207 C C . ALA B 1 78 ? 17.703 3.42 -12.695 1 97.69 78 ALA B C 1
ATOM 5209 O O . ALA B 1 78 ? 17.766 3.029 -13.859 1 97.69 78 ALA B O 1
ATOM 5210 N N . SER B 1 79 ? 16.672 4.066 -12.188 1 98.38 79 SER B N 1
ATOM 5211 C CA . SER B 1 79 ? 15.477 4.219 -13 1 98.38 79 SER B CA 1
ATOM 5212 C C . SER B 1 79 ? 14.961 5.656 -12.969 1 98.38 79 SER B C 1
ATOM 5214 O O . SER B 1 79 ? 15.086 6.34 -11.953 1 98.38 79 SER B O 1
ATOM 5216 N N . ILE B 1 80 ? 14.492 6.113 -14.102 1 98.88 80 ILE B N 1
ATOM 5217 C CA . ILE B 1 80 ? 13.719 7.344 -14.227 1 98.88 80 ILE B CA 1
ATOM 5218 C C . ILE B 1 80 ? 12.312 7.02 -14.734 1 98.88 80 ILE B C 1
ATOM 5220 O O . ILE B 1 80 ? 12.156 6.293 -15.719 1 98.88 80 ILE B O 1
ATOM 5224 N N . VAL B 1 81 ? 11.336 7.477 -14.031 1 98.94 81 VAL B N 1
ATOM 5225 C CA . VAL B 1 81 ? 9.953 7.133 -14.367 1 98.94 81 VAL B CA 1
ATOM 5226 C C . VAL B 1 81 ? 9.109 8.398 -14.453 1 98.94 81 VAL B C 1
ATOM 5228 O O . VAL B 1 81 ? 9.086 9.203 -13.516 1 98.94 81 VAL B O 1
ATOM 5231 N N . PRO B 1 82 ? 8.406 8.617 -15.609 1 98.69 82 PRO B N 1
ATOM 5232 C CA . PRO B 1 82 ? 7.457 9.734 -15.641 1 98.69 82 PRO B CA 1
ATOM 5233 C C . PRO B 1 82 ? 6.258 9.523 -14.719 1 98.69 82 PRO B C 1
ATOM 5235 O O . PRO B 1 82 ? 5.859 8.383 -14.477 1 98.69 82 PRO B O 1
ATOM 5238 N N . GLY B 1 83 ? 5.797 10.578 -14.172 1 98.44 83 GLY B N 1
ATOM 5239 C CA . GLY B 1 83 ? 4.629 10.492 -13.312 1 98.44 83 GLY B CA 1
ATOM 5240 C C . GLY B 1 83 ? 3.879 11.805 -13.188 1 98.44 83 GLY B C 1
ATOM 5241 O O . GLY B 1 83 ? 4.152 12.75 -13.93 1 98.44 83 GLY B O 1
ATOM 5242 N N . THR B 1 84 ? 2.834 11.797 -12.328 1 98.69 84 THR B N 1
ATOM 5243 C CA . THR B 1 84 ? 2.004 12.969 -12.086 1 98.69 84 THR B CA 1
ATOM 5244 C C . THR B 1 84 ? 1.706 13.117 -10.594 1 98.69 84 THR B C 1
ATOM 5246 O O . THR B 1 84 ? 1.496 12.125 -9.898 1 98.69 84 THR B O 1
ATOM 5249 N N . ILE B 1 85 ? 1.747 14.312 -10.109 1 98.88 85 ILE B N 1
ATOM 5250 C CA . ILE B 1 85 ? 1.168 14.672 -8.82 1 98.88 85 ILE B CA 1
ATOM 5251 C C . ILE B 1 85 ? -0.258 15.18 -9.016 1 98.88 85 ILE B C 1
ATOM 5253 O O . ILE B 1 85 ? -0.473 16.203 -9.672 1 98.88 85 ILE B O 1
ATOM 5257 N N . PRO B 1 86 ? -1.219 14.516 -8.5 1 98.75 86 PRO B N 1
ATOM 5258 C CA . PRO B 1 86 ? -2.617 14.844 -8.773 1 98.75 86 PRO B CA 1
ATOM 5259 C C . PRO B 1 86 ? -3.021 16.219 -8.227 1 98.75 86 PRO B C 1
ATOM 5261 O O . PRO B 1 86 ? -2.33 16.766 -7.363 1 98.75 86 PRO B O 1
ATOM 5264 N N . VAL B 1 87 ? -4.133 16.641 -8.703 1 98.5 87 VAL B N 1
ATOM 5265 C CA . VAL B 1 87 ? -4.758 17.875 -8.219 1 98.5 87 VAL B CA 1
ATOM 5266 C C . VAL B 1 87 ? -5.086 17.734 -6.734 1 98.5 87 VAL B C 1
ATOM 5268 O O . VAL B 1 87 ? -5.508 16.672 -6.281 1 98.5 87 VAL B O 1
ATOM 5271 N N . GLY B 1 88 ? -4.84 18.766 -6.051 1 98.56 88 GLY B N 1
ATOM 5272 C CA . GLY B 1 88 ? -5.246 18.797 -4.652 1 98.56 88 GLY B CA 1
ATOM 5273 C C . GLY B 1 88 ? -4.207 18.203 -3.721 1 98.56 88 GLY B C 1
ATOM 5274 O O . GLY B 1 88 ? -4.488 17.969 -2.543 1 98.56 88 GLY B O 1
ATOM 5275 N N . THR B 1 89 ? -3.018 17.906 -4.211 1 98.81 89 THR B N 1
ATOM 5276 C CA . THR B 1 89 ? -1.944 17.391 -3.369 1 98.81 89 THR B CA 1
ATOM 5277 C C . THR B 1 89 ? -1.256 18.531 -2.617 1 98.81 89 THR B C 1
ATOM 5279 O O . THR B 1 89 ? -0.851 19.516 -3.223 1 98.81 89 THR B O 1
ATOM 5282 N N . THR B 1 90 ? -1.156 18.391 -1.338 1 98.69 90 THR B N 1
ATOM 5283 C CA . THR B 1 90 ? -0.505 19.391 -0.501 1 98.69 90 THR B CA 1
ATOM 5284 C C . THR B 1 90 ? 1.004 19.172 -0.466 1 98.69 90 THR B C 1
ATOM 5286 O O . THR B 1 90 ? 1.466 18.047 -0.305 1 98.69 90 THR B O 1
ATOM 5289 N N . LEU B 1 91 ? 1.728 20.219 -0.662 1 98.81 91 LEU B N 1
ATOM 5290 C CA . LEU B 1 91 ? 3.186 20.219 -0.626 1 98.81 91 LEU B CA 1
ATOM 5291 C C . LEU B 1 91 ? 3.703 21.344 0.269 1 98.81 91 LEU B C 1
ATOM 5293 O O . LEU B 1 91 ? 3.006 22.328 0.497 1 98.81 91 LEU B O 1
ATOM 5297 N N . TYR B 1 92 ? 4.965 21.219 0.731 1 98.69 92 TYR B N 1
ATOM 5298 C CA . TYR B 1 92 ? 5.457 22.141 1.748 1 98.69 92 TYR B CA 1
ATOM 5299 C C . TYR B 1 92 ? 6.832 22.672 1.374 1 98.69 92 TYR B C 1
ATOM 5301 O O . TYR B 1 92 ? 7.637 21.969 0.76 1 98.69 92 TYR B O 1
ATOM 5309 N N . HIS B 1 93 ? 7.066 23.875 1.733 1 98.5 93 HIS B N 1
ATOM 5310 C CA . HIS B 1 93 ? 8.359 24.531 1.563 1 98.5 93 HIS B CA 1
ATOM 5311 C C . HIS B 1 93 ? 8.719 25.359 2.791 1 98.5 93 HIS B C 1
ATOM 5313 O O . HIS B 1 93 ? 7.984 26.281 3.164 1 98.5 93 HIS B O 1
ATOM 5319 N N . GLY B 1 94 ? 9.805 24.984 3.461 1 97.38 94 GLY B N 1
ATOM 5320 C CA . GLY B 1 94 ? 10.352 25.781 4.551 1 97.38 94 GLY B CA 1
ATOM 5321 C C . GLY B 1 94 ? 11.539 26.625 4.141 1 97.38 94 GLY B C 1
ATOM 5322 O O . GLY B 1 94 ? 12.383 26.172 3.355 1 97.38 94 GLY B O 1
ATOM 5323 N N . ARG B 1 95 ? 11.547 27.797 4.629 1 95 95 ARG B N 1
ATOM 5324 C CA . ARG B 1 95 ? 12.688 28.672 4.328 1 95 95 ARG B CA 1
ATOM 5325 C C . ARG B 1 95 ? 12.883 29.719 5.422 1 95 95 ARG B C 1
ATOM 5327 O O . ARG B 1 95 ? 12.016 29.891 6.285 1 95 95 ARG B O 1
ATOM 5334 N N . SER B 1 96 ? 14.031 30.391 5.441 1 91.81 96 SER B N 1
ATOM 5335 C CA . SER B 1 96 ? 14.422 31.328 6.496 1 91.81 96 SER B CA 1
ATOM 5336 C C . SER B 1 96 ? 13.906 32.719 6.219 1 91.81 96 SER B C 1
ATOM 5338 O O . SER B 1 96 ? 14.242 33.688 6.938 1 91.81 96 SER B O 1
ATOM 5340 N N . SER B 1 97 ? 13.133 32.875 5.145 1 91 97 SER B N 1
ATOM 5341 C CA . SER B 1 97 ? 12.602 34.188 4.77 1 91 97 SER B CA 1
ATOM 5342 C C . SER B 1 97 ? 11.102 34.125 4.484 1 91 97 SER B C 1
ATOM 5344 O O . SER B 1 97 ? 10.586 33.062 4.102 1 91 97 SER B O 1
ATOM 5346 N N . ALA B 1 98 ? 10.492 35.188 4.676 1 92.81 98 ALA B N 1
ATOM 5347 C CA . ALA B 1 98 ? 9.062 35.281 4.406 1 92.81 98 ALA B CA 1
ATOM 5348 C C . ALA B 1 98 ? 8.789 35.5 2.92 1 92.81 98 ALA B C 1
ATOM 5350 O O . ALA B 1 98 ? 7.645 35.406 2.473 1 92.81 98 ALA B O 1
ATOM 5351 N N . GLU B 1 99 ? 9.789 35.656 2.193 1 92.94 99 GLU B N 1
ATOM 5352 C CA . GLU B 1 99 ? 9.641 35.938 0.771 1 92.94 99 GLU B CA 1
ATOM 5353 C C . GLU B 1 99 ? 9.172 34.719 0.003 1 92.94 99 GLU B C 1
ATOM 5355 O O . GLU B 1 99 ? 9.617 33.594 0.272 1 92.94 99 GLU B O 1
ATOM 5360 N N . PHE B 1 100 ? 8.242 34.969 -0.903 1 95.12 100 PHE B N 1
ATOM 5361 C CA . PHE B 1 100 ? 7.762 33.906 -1.783 1 95.12 100 PHE B CA 1
ATOM 5362 C C . PHE B 1 100 ? 8.883 33.406 -2.68 1 95.12 100 PHE B C 1
ATOM 5364 O O . PHE B 1 100 ? 9.695 34.188 -3.178 1 95.12 100 PHE B O 1
ATOM 5371 N N . PRO B 1 101 ? 8.945 32.062 -2.797 1 93.69 101 PRO B N 1
ATOM 5372 C CA . PRO B 1 101 ? 10.016 31.562 -3.654 1 93.69 101 PRO B CA 1
ATOM 5373 C C . PRO B 1 101 ? 9.852 31.969 -5.113 1 93.69 101 PRO B C 1
ATOM 5375 O O . PRO B 1 101 ? 8.766 31.812 -5.684 1 93.69 101 PRO B O 1
ATOM 5378 N N . SER B 1 102 ? 10.883 32.469 -5.738 1 92.12 102 SER B N 1
ATOM 5379 C CA . SER B 1 102 ? 10.789 32.969 -7.105 1 92.12 102 SER B CA 1
ATOM 5380 C C . SER B 1 102 ? 11.641 32.125 -8.055 1 92.12 102 SER B C 1
ATOM 5382 O O . SER B 1 102 ? 11.57 32.312 -9.273 1 92.12 102 SER B O 1
ATOM 5384 N N . LYS B 1 103 ? 12.445 31.266 -7.594 1 94.44 103 LYS B N 1
ATOM 5385 C CA . LYS B 1 103 ? 13.32 30.391 -8.359 1 94.44 103 LYS B CA 1
ATOM 5386 C C . LYS B 1 103 ? 13.023 28.922 -8.07 1 94.44 103 LYS B C 1
ATOM 5388 O O . LYS B 1 103 ? 12.305 28.609 -7.121 1 94.44 103 LYS B O 1
ATOM 5393 N N . PRO B 1 104 ? 13.539 28.078 -8.984 1 97.31 104 PRO B N 1
ATOM 5394 C CA . PRO B 1 104 ? 13.406 26.656 -8.648 1 97.31 104 PRO B CA 1
ATOM 5395 C C . PRO B 1 104 ? 13.906 26.328 -7.242 1 97.31 104 PRO B C 1
ATOM 5397 O O . PRO B 1 104 ? 14.93 26.875 -6.812 1 97.31 104 PRO B O 1
ATOM 5400 N N . ASP B 1 105 ? 13.141 25.641 -6.562 1 97.62 105 ASP B N 1
ATOM 5401 C CA . ASP B 1 105 ? 13.453 25.25 -5.191 1 97.62 105 ASP B CA 1
ATOM 5402 C C . ASP B 1 105 ? 12.758 23.938 -4.82 1 97.62 105 ASP B C 1
ATOM 5404 O O . ASP B 1 105 ? 12.18 23.266 -5.68 1 97.62 105 ASP B O 1
ATOM 5408 N N . TRP B 1 106 ? 12.906 23.547 -3.6 1 97.56 106 TRP B N 1
ATOM 5409 C CA . TRP B 1 106 ? 12.453 22.234 -3.18 1 97.56 106 TRP B CA 1
ATOM 5410 C C . TRP B 1 106 ? 11.094 22.312 -2.488 1 97.56 106 TRP B C 1
ATOM 5412 O O . TRP B 1 106 ? 10.82 23.281 -1.757 1 97.56 106 TRP B O 1
ATOM 5422 N N . LEU B 1 107 ? 10.273 21.344 -2.729 1 98.5 107 LEU B N 1
ATOM 5423 C CA . LEU B 1 107 ? 9.062 21.062 -1.971 1 98.5 107 LEU B CA 1
ATOM 5424 C C . LEU B 1 107 ? 9.164 19.703 -1.284 1 98.5 107 LEU B C 1
ATOM 5426 O O . LEU B 1 107 ? 9.852 18.797 -1.771 1 98.5 107 LEU B O 1
ATOM 5430 N N . ALA B 1 108 ? 8.523 19.594 -0.16 1 98.44 108 ALA B N 1
ATOM 5431 C CA . ALA B 1 108 ? 8.422 18.297 0.524 1 98.44 108 ALA B CA 1
ATOM 5432 C C . ALA B 1 108 ? 6.98 17.812 0.572 1 98.44 108 ALA B C 1
ATOM 5434 O O . ALA B 1 108 ? 6.043 18.625 0.529 1 98.44 108 ALA B O 1
ATOM 5435 N N . PHE B 1 109 ? 6.828 16.484 0.631 1 98.62 109 PHE B N 1
ATOM 5436 C CA . PHE B 1 109 ? 5.496 15.906 0.748 1 98.62 109 PHE B CA 1
ATOM 5437 C C . PHE B 1 109 ? 5.004 15.961 2.189 1 98.62 109 PHE B C 1
ATOM 5439 O O . PHE B 1 109 ? 3.799 15.977 2.439 1 98.62 109 PHE B O 1
ATOM 5446 N N . ASP B 1 110 ? 5.934 15.984 3.133 1 98.06 110 ASP B N 1
ATOM 5447 C CA . ASP B 1 110 ? 5.598 16.031 4.555 1 98.06 110 ASP B CA 1
ATOM 5448 C C . ASP B 1 110 ? 6.129 17.312 5.199 1 98.06 110 ASP B C 1
ATOM 5450 O O . ASP B 1 110 ? 7.262 17.719 4.941 1 98.06 110 ASP B O 1
ATOM 5454 N N . PRO B 1 111 ? 5.359 17.969 6.012 1 98 111 PRO B N 1
ATOM 5455 C CA . PRO B 1 111 ? 5.785 19.25 6.574 1 98 111 PRO B CA 1
ATOM 5456 C C . PRO B 1 111 ? 7 19.125 7.492 1 98 111 PRO B C 1
ATOM 5458 O O . PRO B 1 111 ? 7.77 20.062 7.645 1 98 111 PRO B O 1
ATOM 5461 N N . GLU B 1 112 ? 7.172 17.969 8.109 1 97.19 112 GLU B N 1
ATOM 5462 C CA . GLU B 1 112 ? 8.305 17.75 9 1 97.19 112 GLU B CA 1
ATOM 5463 C C . GLU B 1 112 ? 9.633 18 8.289 1 97.19 112 GLU B C 1
ATOM 5465 O O . GLU B 1 112 ? 10.57 18.547 8.875 1 97.19 112 GLU B O 1
ATOM 5470 N N . HIS B 1 113 ? 9.641 17.578 7.02 1 96.75 113 HIS B N 1
ATOM 5471 C CA . HIS B 1 113 ? 10.836 17.781 6.211 1 96.75 113 HIS B CA 1
ATOM 5472 C C . HIS B 1 113 ? 11.102 19.266 5.988 1 96.75 113 HIS B C 1
ATOM 5474 O O . HIS B 1 113 ? 12.219 19.75 6.215 1 96.75 113 HIS B O 1
ATOM 5480 N N . SER B 1 114 ? 10.164 20.031 5.629 1 97.25 114 SER B N 1
ATOM 5481 C CA . SER B 1 114 ? 10.297 21.438 5.305 1 97.25 114 SER B CA 1
ATOM 5482 C C . SER B 1 114 ? 10.5 22.281 6.562 1 97.25 114 SER B C 1
ATOM 5484 O O . SER B 1 114 ? 11.141 23.328 6.516 1 97.25 114 SER B O 1
ATOM 5486 N N . ALA B 1 115 ? 10 21.781 7.684 1 96.06 115 ALA B N 1
ATOM 5487 C CA . ALA B 1 115 ? 10.141 22.516 8.945 1 96.06 115 ALA B CA 1
ATOM 5488 C C . ALA B 1 115 ? 11.609 22.656 9.336 1 96.06 115 ALA B C 1
ATOM 5490 O O . ALA B 1 115 ? 11.977 23.578 10.055 1 96.06 115 ALA B O 1
ATOM 5491 N N . LEU B 1 116 ? 12.438 21.75 8.859 1 93.69 116 LEU B N 1
ATOM 5492 C CA . LEU B 1 116 ? 13.867 21.781 9.156 1 93.69 116 LEU B CA 1
ATOM 5493 C C . LEU B 1 116 ? 14.5 23.062 8.602 1 93.69 116 LEU B C 1
ATOM 5495 O O . LEU B 1 116 ? 15.562 23.484 9.062 1 93.69 116 LEU B O 1
ATOM 5499 N N . PHE B 1 117 ? 13.836 23.656 7.66 1 93.5 117 PHE B N 1
ATOM 5500 C CA . PHE B 1 117 ? 14.445 24.766 6.949 1 93.5 117 PHE B CA 1
ATOM 5501 C C . PHE B 1 117 ? 13.805 26.094 7.355 1 93.5 117 PHE B C 1
ATOM 5503 O O . PHE B 1 117 ? 14.164 27.156 6.836 1 93.5 117 PHE B O 1
ATOM 5510 N N . THR B 1 118 ? 12.797 25.969 8.148 1 92.62 118 THR B N 1
ATOM 5511 C CA . THR B 1 118 ? 12.172 27.172 8.688 1 92.62 118 THR B CA 1
ATOM 5512 C C . THR B 1 118 ? 12.992 27.734 9.844 1 92.62 118 THR B C 1
ATOM 5514 O O . THR B 1 118 ? 12.672 27.5 11.008 1 92.62 118 THR B O 1
ATOM 5517 N N . ARG B 1 119 ? 13.961 28.469 9.406 1 83.25 119 ARG B N 1
ATOM 5518 C CA . ARG B 1 119 ? 14.914 28.969 10.398 1 83.25 119 ARG B CA 1
ATOM 5519 C C . ARG B 1 119 ? 14.922 30.5 10.438 1 83.25 119 ARG B C 1
ATOM 5521 O O . ARG B 1 119 ? 14.703 31.156 9.414 1 83.25 119 ARG B O 1
ATOM 5528 N N . SER B 1 120 ? 14.984 31.125 11.594 1 80.88 120 SER B N 1
ATOM 5529 C CA . SER B 1 120 ? 15.133 32.562 11.773 1 80.88 120 SER B CA 1
ATOM 5530 C C . SER B 1 120 ? 13.82 33.188 12.227 1 80.88 120 SER B C 1
ATOM 5532 O O . SER B 1 120 ? 12.773 32.562 12.203 1 80.88 120 SER B O 1
ATOM 5534 N N . SER B 1 121 ? 13.922 34.406 12.539 1 84.06 121 SER B N 1
ATOM 5535 C CA . SER B 1 121 ? 12.773 35.156 13.016 1 84.06 121 SER B CA 1
ATOM 5536 C C . SER B 1 121 ? 11.797 35.469 11.883 1 84.06 121 SER B C 1
ATOM 5538 O O . SER B 1 121 ? 10.625 35.75 12.133 1 84.06 121 SER B O 1
ATOM 5540 N N . ASN B 1 122 ? 12.242 35.312 10.664 1 86.75 122 ASN B N 1
ATOM 5541 C CA . ASN B 1 122 ? 11.375 35.531 9.516 1 86.75 122 ASN B CA 1
ATOM 5542 C C . ASN B 1 122 ? 11.086 34.25 8.758 1 86.75 122 ASN B C 1
ATOM 5544 O O . ASN B 1 122 ? 10.57 34.281 7.641 1 86.75 122 ASN B O 1
ATOM 5548 N N . GLY B 1 123 ? 11.523 33.156 9.344 1 92.31 123 GLY B N 1
ATOM 5549 C CA . GLY B 1 123 ? 11.32 31.891 8.672 1 92.31 123 GLY B CA 1
ATOM 5550 C C . GLY B 1 123 ? 9.859 31.547 8.477 1 92.31 123 GLY B C 1
ATOM 5551 O O . GLY B 1 123 ? 9.016 31.891 9.305 1 92.31 123 GLY B O 1
ATOM 5552 N N . ARG B 1 124 ? 9.516 30.906 7.344 1 95.75 124 ARG B N 1
ATOM 5553 C CA . ARG B 1 124 ? 8.141 30.531 7.035 1 95.75 124 ARG B CA 1
ATOM 5554 C C . ARG B 1 124 ? 8.055 29.094 6.551 1 95.75 124 ARG B C 1
ATOM 5556 O O . ARG B 1 124 ? 8.93 28.625 5.824 1 95.75 124 ARG B O 1
ATOM 5563 N N . LEU B 1 125 ? 7.059 28.438 6.996 1 97.75 125 LEU B N 1
ATOM 5564 C CA . LEU B 1 125 ? 6.602 27.188 6.383 1 97.75 125 LEU B CA 1
ATOM 5565 C C . LEU B 1 125 ? 5.469 27.453 5.398 1 97.75 125 LEU B C 1
ATOM 5567 O O . LEU B 1 125 ? 4.336 27.734 5.805 1 97.75 125 LEU B O 1
ATOM 5571 N N . PHE B 1 126 ? 5.77 27.391 4.141 1 98.12 126 PHE B N 1
ATOM 5572 C CA . PHE B 1 126 ? 4.758 27.516 3.102 1 98.12 126 PHE B CA 1
ATOM 5573 C C . PHE B 1 126 ? 4.047 26.188 2.875 1 98.12 126 PHE B C 1
ATOM 5575 O O . PHE B 1 126 ? 4.688 25.141 2.861 1 98.12 126 PHE B O 1
ATOM 5582 N N . THR B 1 127 ? 2.756 26.219 2.826 1 98.44 127 THR B N 1
ATOM 5583 C CA . THR B 1 127 ? 1.934 25.094 2.361 1 98.44 127 THR B CA 1
ATOM 5584 C C . THR B 1 127 ? 1.335 25.406 0.992 1 98.44 127 THR B C 1
ATOM 5586 O O . THR B 1 127 ? 0.703 26.453 0.803 1 98.44 127 THR B O 1
ATOM 5589 N N . PHE B 1 128 ? 1.614 24.547 0.055 1 98.62 128 PHE B N 1
ATOM 5590 C CA . PHE B 1 128 ? 1.082 24.688 -1.296 1 98.62 128 PHE B CA 1
ATOM 5591 C C . PHE B 1 128 ? 0.112 23.562 -1.613 1 98.62 128 PHE B C 1
ATOM 5593 O O . PHE B 1 128 ? 0.11 22.531 -0.937 1 98.62 128 PHE B O 1
ATOM 5600 N N . VAL B 1 129 ? -0.735 23.797 -2.58 1 98.75 129 VAL B N 1
ATOM 5601 C CA . VAL B 1 129 ? -1.596 22.75 -3.109 1 98.75 129 VAL B CA 1
ATOM 5602 C C . VAL B 1 129 ? -1.546 22.75 -4.637 1 98.75 129 VAL B C 1
ATOM 5604 O O . VAL B 1 129 ? -1.498 23.812 -5.254 1 98.75 129 VAL B O 1
ATOM 5607 N N . SER B 1 130 ? -1.449 21.578 -5.246 1 98.81 130 SER B N 1
ATOM 5608 C CA . SER B 1 130 ? -1.466 21.5 -6.703 1 98.81 130 SER B CA 1
ATOM 5609 C C . SER B 1 130 ? -2.838 21.859 -7.262 1 98.81 130 SER B C 1
ATOM 5611 O O . SER B 1 130 ? -3.859 21.375 -6.773 1 98.81 130 SER B O 1
ATOM 5613 N N . THR B 1 131 ? -2.91 22.672 -8.305 1 98.44 131 THR B N 1
ATOM 5614 C CA . THR B 1 131 ? -4.168 23.156 -8.867 1 98.44 131 THR B CA 1
ATOM 5615 C C . THR B 1 131 ? -4.477 22.438 -10.188 1 98.44 131 THR B C 1
ATOM 5617 O O . THR B 1 131 ? -5.547 22.641 -10.766 1 98.44 131 THR B O 1
ATOM 5620 N N . ARG B 1 132 ? -3.639 21.766 -10.719 1 98.25 132 ARG B N 1
ATOM 5621 C CA . ARG B 1 132 ? -3.699 20.875 -11.867 1 98.25 132 ARG B CA 1
ATOM 5622 C C . ARG B 1 132 ? -2.738 19.703 -11.695 1 98.25 132 ARG B C 1
ATOM 5624 O O . ARG B 1 132 ? -1.871 19.719 -10.82 1 98.25 132 ARG B O 1
ATOM 5631 N N . PRO B 1 133 ? -2.945 18.656 -12.445 1 98.38 133 PRO B N 1
ATOM 5632 C CA . PRO B 1 133 ? -1.926 17.594 -12.383 1 98.38 133 PRO B CA 1
ATOM 5633 C C . PRO B 1 133 ? -0.533 18.109 -12.75 1 98.38 133 PRO B C 1
ATOM 5635 O O . PRO B 1 133 ? -0.366 18.797 -13.766 1 98.38 133 PRO B O 1
ATOM 5638 N N . LEU B 1 134 ? 0.441 17.859 -11.875 1 98.88 134 LEU B N 1
ATOM 5639 C CA . LEU B 1 134 ? 1.824 18.25 -12.133 1 98.88 134 LEU B CA 1
ATOM 5640 C C . LEU B 1 134 ? 2.59 17.109 -12.797 1 98.88 134 LEU B C 1
ATOM 5642 O O . LEU B 1 134 ? 2.627 15.992 -12.273 1 98.88 134 LEU B O 1
ATOM 5646 N N . HIS B 1 135 ? 3.154 17.375 -13.977 1 98.69 135 HIS B N 1
ATOM 5647 C CA . HIS B 1 135 ? 3.98 16.391 -14.664 1 98.69 135 HIS B CA 1
ATOM 5648 C C . HIS B 1 135 ? 5.383 16.328 -14.062 1 98.69 135 HIS B C 1
ATOM 5650 O O . HIS B 1 135 ? 6.098 17.344 -14.047 1 98.69 135 HIS B O 1
ATOM 5656 N N . VAL B 1 136 ? 5.781 15.141 -13.609 1 98.88 136 VAL B N 1
ATOM 5657 C CA . VAL B 1 136 ? 7.055 15.031 -12.906 1 98.88 136 VAL B CA 1
ATOM 5658 C C . VAL B 1 136 ? 7.84 13.836 -13.445 1 98.88 136 VAL B C 1
ATOM 5660 O O . VAL B 1 136 ? 7.277 12.969 -14.125 1 98.88 136 VAL B O 1
ATOM 5663 N N . LEU B 1 137 ? 9.125 13.82 -13.25 1 98.94 137 LEU B N 1
ATOM 5664 C CA . LEU B 1 137 ? 9.984 12.648 -13.359 1 98.94 137 LEU B CA 1
ATOM 5665 C C . LEU B 1 137 ? 10.445 12.18 -11.984 1 98.94 137 LEU B C 1
ATOM 5667 O O . LEU B 1 137 ? 10.789 12.992 -11.125 1 98.94 137 LEU B O 1
ATOM 5671 N N . TYR B 1 138 ? 10.375 10.898 -11.797 1 98.94 138 TYR B N 1
ATOM 5672 C CA . TYR B 1 138 ? 10.82 10.289 -10.547 1 98.94 138 TYR B CA 1
ATOM 5673 C C . TYR B 1 138 ? 12.18 9.633 -10.711 1 98.94 138 TYR B C 1
ATOM 5675 O O . TYR B 1 138 ? 12.391 8.844 -11.641 1 98.94 138 TYR B O 1
ATOM 5683 N N . PHE B 1 139 ? 13.102 10.016 -9.852 1 98.81 139 PHE B N 1
ATOM 5684 C CA . PHE B 1 139 ? 14.391 9.336 -9.719 1 98.81 139 PHE B CA 1
ATOM 5685 C C . PHE B 1 139 ? 14.367 8.352 -8.555 1 98.81 139 PHE B C 1
ATOM 5687 O O . PHE B 1 139 ? 14.234 8.758 -7.395 1 98.81 139 PHE B O 1
ATOM 5694 N N . ASP B 1 140 ? 14.594 7.059 -8.812 1 98.44 140 ASP B N 1
ATOM 5695 C CA . ASP B 1 140 ? 14.594 6.09 -7.719 1 98.44 140 ASP B CA 1
ATOM 5696 C C . ASP B 1 140 ? 15.906 6.141 -6.945 1 98.44 140 ASP B C 1
ATOM 5698 O O . ASP B 1 140 ? 16.75 6.996 -7.203 1 98.44 140 ASP B O 1
ATOM 5702 N N . GLY B 1 141 ? 16.047 5.281 -5.879 1 97.75 141 GLY B N 1
ATOM 5703 C CA . GLY B 1 141 ? 17.188 5.363 -4.973 1 97.75 141 GLY B CA 1
ATOM 5704 C C . GLY B 1 141 ? 17.062 6.48 -3.957 1 97.75 141 GLY B C 1
ATOM 5705 O O . GLY B 1 141 ? 16.047 7.18 -3.912 1 97.75 141 GLY B O 1
ATOM 5706 N N . SER B 1 142 ? 18.047 6.547 -3.104 1 96.44 142 SER B N 1
ATOM 5707 C CA . SER B 1 142 ? 18.156 7.719 -2.236 1 96.44 142 SER B CA 1
ATOM 5708 C C . SER B 1 142 ? 18.75 8.906 -2.98 1 96.44 142 SER B C 1
ATOM 5710 O O . SER B 1 142 ? 19.781 9.445 -2.57 1 96.44 142 SER B O 1
ATOM 5712 N N . SER B 1 143 ? 18.016 9.336 -3.982 1 96.5 143 SER B N 1
ATOM 5713 C CA . SER B 1 143 ? 18.547 10.195 -5.039 1 96.5 143 SER B CA 1
ATOM 5714 C C . SER B 1 143 ? 18.734 11.625 -4.543 1 96.5 143 SER B C 1
ATOM 5716 O O . SER B 1 143 ? 19.359 12.445 -5.223 1 96.5 143 SER B O 1
ATOM 5718 N N . ALA B 1 144 ? 18.234 11.969 -3.383 1 95.25 144 ALA B N 1
ATOM 5719 C CA . ALA B 1 144 ? 18.453 13.289 -2.801 1 95.25 144 ALA B CA 1
ATOM 5720 C C . ALA B 1 144 ? 19.594 13.25 -1.786 1 95.25 144 ALA B C 1
ATOM 5722 O O . ALA B 1 144 ? 19.984 14.289 -1.251 1 95.25 144 ALA B O 1
ATOM 5723 N N . ALA B 1 145 ? 20.109 12.055 -1.517 1 92.5 145 ALA B N 1
ATOM 5724 C CA . ALA B 1 145 ? 21.203 11.922 -0.558 1 92.5 145 ALA B CA 1
ATOM 5725 C C . ALA B 1 145 ? 22.5 12.492 -1.12 1 92.5 145 ALA B C 1
ATOM 5727 O O . ALA B 1 145 ? 22.797 12.32 -2.305 1 92.5 145 ALA B O 1
ATOM 5728 N N . LYS B 1 146 ? 23.25 13.156 -0.265 1 89.06 146 LYS B N 1
ATOM 5729 C CA . LYS B 1 146 ? 24.531 13.734 -0.687 1 89.06 146 LYS B CA 1
ATOM 5730 C C . LYS B 1 146 ? 25.672 12.734 -0.5 1 89.06 146 LYS B C 1
ATOM 5732 O O . LYS B 1 146 ? 26.562 12.953 0.32 1 89.06 146 LYS B O 1
ATOM 5737 N N . LEU B 1 147 ? 25.531 11.719 -1.312 1 87.81 147 LEU B N 1
ATOM 5738 C CA . LEU B 1 147 ? 26.531 10.664 -1.327 1 87.81 147 LEU B CA 1
ATOM 5739 C C . LEU B 1 147 ? 27.359 10.711 -2.605 1 87.81 147 LEU B C 1
ATOM 5741 O O . LEU B 1 147 ? 26.844 11.008 -3.682 1 87.81 147 LEU B O 1
ATOM 5745 N N . ALA B 1 148 ? 28.625 10.414 -2.445 1 87.12 148 ALA B N 1
ATOM 5746 C CA . ALA B 1 148 ? 29.5 10.375 -3.611 1 87.12 148 ALA B CA 1
ATOM 5747 C C . ALA B 1 148 ? 29.438 9.016 -4.305 1 87.12 148 ALA B C 1
ATOM 5749 O O . ALA B 1 148 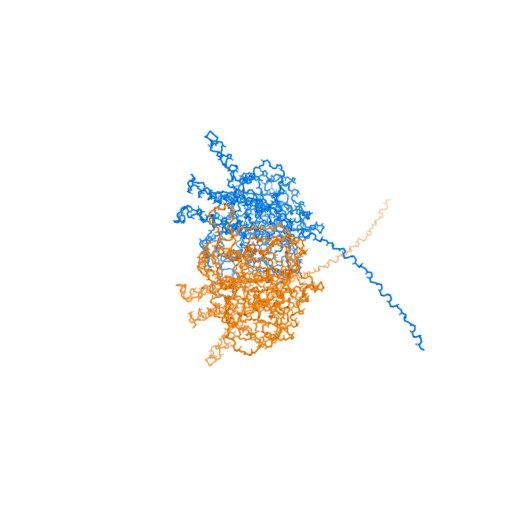? 29.969 8.844 -5.402 1 87.12 148 ALA B O 1
ATOM 5750 N N . SER B 1 149 ? 28.656 8.133 -3.73 1 88.56 149 SER B N 1
ATOM 5751 C CA . SER B 1 149 ? 28.625 6.75 -4.203 1 88.56 149 SER B CA 1
ATOM 5752 C C . SER B 1 149 ? 27.5 6.531 -5.211 1 88.56 149 SER B C 1
ATOM 5754 O O . SER B 1 149 ? 27.125 5.391 -5.492 1 88.56 149 SER B O 1
ATOM 5756 N N . GLY B 1 150 ? 26.938 7.57 -5.797 1 92.12 150 GLY B N 1
ATOM 5757 C CA . GLY B 1 150 ? 26.125 7.363 -6.988 1 92.12 150 GLY B CA 1
ATOM 5758 C C . GLY B 1 150 ? 24.672 7.738 -6.789 1 92.12 150 GLY B C 1
ATOM 5759 O O . GLY B 1 150 ? 23.859 7.594 -7.703 1 92.12 150 GLY B O 1
ATOM 5760 N N . ALA B 1 151 ? 24.234 8.273 -5.617 1 93.06 151 ALA B N 1
ATOM 5761 C CA . ALA B 1 151 ? 22.844 8.586 -5.309 1 93.06 151 ALA B CA 1
ATOM 5762 C C . ALA B 1 151 ? 22.25 9.547 -6.336 1 93.06 151 ALA B C 1
ATOM 5764 O O . ALA B 1 151 ? 21.062 9.461 -6.66 1 93.06 151 ALA B O 1
ATOM 5765 N N . ALA B 1 152 ? 23.078 10.398 -6.941 1 93.5 152 ALA B N 1
ATOM 5766 C CA . ALA B 1 152 ? 22.562 11.422 -7.848 1 93.5 152 ALA B CA 1
ATOM 5767 C C . ALA B 1 152 ? 22.922 11.094 -9.297 1 93.5 152 ALA B C 1
ATOM 5769 O O . ALA B 1 152 ? 22.75 11.93 -10.188 1 93.5 152 ALA B O 1
ATOM 5770 N N . ASP B 1 153 ? 23.344 9.891 -9.602 1 95.06 153 ASP B N 1
ATOM 5771 C CA . ASP B 1 153 ? 23.875 9.547 -10.914 1 95.06 153 ASP B CA 1
ATOM 5772 C C . ASP B 1 153 ? 22.844 9.758 -12.008 1 95.06 153 ASP B C 1
ATOM 5774 O O . ASP B 1 153 ? 23.125 10.383 -13.031 1 95.06 153 ASP B O 1
ATOM 5778 N N . THR B 1 154 ? 21.641 9.25 -11.82 1 96.75 154 THR B N 1
ATOM 5779 C CA . THR B 1 154 ? 20.625 9.352 -12.859 1 96.75 154 THR B CA 1
ATOM 5780 C C . THR B 1 154 ? 20.281 10.812 -13.133 1 96.75 154 THR B C 1
ATOM 5782 O O . THR B 1 154 ? 20.031 11.195 -14.273 1 96.75 154 THR B O 1
ATOM 5785 N N . GLN B 1 155 ? 20.328 11.633 -12.141 1 96.12 155 GLN B N 1
ATOM 5786 C CA . GLN B 1 155 ? 20.062 13.062 -12.305 1 96.12 155 GLN B CA 1
ATOM 5787 C C . GLN B 1 155 ? 21.188 13.742 -13.078 1 96.12 155 GLN B C 1
ATOM 5789 O O . GLN B 1 155 ? 20.938 14.562 -13.961 1 96.12 155 GLN B O 1
ATOM 5794 N N . ASN B 1 156 ? 22.359 13.375 -12.734 1 95.12 156 ASN B N 1
ATOM 5795 C CA . ASN B 1 156 ? 23.531 13.93 -13.43 1 95.12 156 ASN B CA 1
ATOM 5796 C C . ASN B 1 156 ? 23.516 13.555 -14.906 1 95.12 156 ASN B C 1
ATOM 5798 O O . ASN B 1 156 ? 23.781 14.398 -15.766 1 95.12 156 ASN B O 1
ATOM 5802 N N . LEU B 1 157 ? 23.266 12.305 -15.125 1 96.38 157 LEU B N 1
ATOM 5803 C CA . LEU B 1 157 ? 23.234 11.852 -16.516 1 96.38 157 LEU B CA 1
ATOM 5804 C C . LEU B 1 157 ? 22.172 12.625 -17.297 1 96.38 157 LEU B C 1
ATOM 5806 O O . LEU B 1 157 ? 22.406 13.008 -18.453 1 96.38 157 LEU B O 1
ATOM 5810 N N . LEU B 1 158 ? 21.031 12.82 -16.656 1 96.56 158 LEU B N 1
ATOM 5811 C CA . LEU B 1 158 ? 19.953 13.5 -17.344 1 96.56 158 LEU B CA 1
ATOM 5812 C C . LEU B 1 158 ? 20.266 14.977 -17.562 1 96.56 158 LEU B C 1
ATOM 5814 O O . LEU B 1 158 ? 20.125 15.5 -18.656 1 96.56 158 LEU B O 1
ATOM 5818 N N . ALA B 1 159 ? 20.812 15.656 -16.562 1 95.12 159 ALA B N 1
ATOM 5819 C CA . ALA B 1 159 ? 21.031 17.109 -16.578 1 95.12 159 ALA B CA 1
ATOM 5820 C C . ALA B 1 159 ? 22.281 17.453 -17.391 1 95.12 159 ALA B C 1
ATOM 5822 O O . ALA B 1 159 ? 22.297 18.438 -18.125 1 95.12 159 ALA B O 1
ATOM 5823 N N . TRP B 1 160 ? 23.359 16.609 -17.25 1 93.62 160 TRP B N 1
ATOM 5824 C CA . TRP B 1 160 ? 24.656 17.078 -17.688 1 93.62 160 TRP B CA 1
ATOM 5825 C C . TRP B 1 160 ? 25.312 16.078 -18.641 1 93.62 160 TRP B C 1
ATOM 5827 O O . TRP B 1 160 ? 26.359 16.375 -19.234 1 93.62 160 TRP B O 1
ATOM 5837 N N . SER B 1 161 ? 24.797 14.891 -18.828 1 94.25 161 SER B N 1
ATOM 5838 C CA . SER B 1 161 ? 25.312 13.836 -19.688 1 94.25 161 SER B CA 1
ATOM 5839 C C . SER B 1 161 ? 26.656 13.32 -19.188 1 94.25 161 SER B C 1
ATOM 5841 O O . SER B 1 161 ? 27.469 12.82 -19.984 1 94.25 161 SER B O 1
ATOM 5843 N N . HIS B 1 162 ? 26.906 13.609 -17.969 1 91.5 162 HIS B N 1
ATOM 5844 C CA . HIS B 1 162 ? 28.078 13.062 -17.297 1 91.5 162 HIS B CA 1
ATOM 5845 C C . HIS B 1 162 ? 27.906 13.086 -15.781 1 91.5 162 HIS B C 1
ATOM 5847 O O . HIS B 1 162 ? 27.016 13.742 -15.266 1 91.5 162 HIS B O 1
ATOM 5853 N N . ILE B 1 163 ? 28.656 12.219 -15.172 1 87.81 163 ILE B N 1
ATOM 5854 C CA . ILE B 1 163 ? 28.641 12.164 -13.711 1 87.81 163 ILE B CA 1
ATOM 5855 C C . ILE B 1 163 ? 29.859 12.906 -13.148 1 87.81 163 ILE B C 1
ATOM 5857 O O . ILE B 1 163 ? 31 12.609 -13.516 1 87.81 163 ILE B O 1
ATOM 5861 N N . GLY B 1 164 ? 29.547 14 -12.461 1 73.12 164 GLY B N 1
ATOM 5862 C CA . GLY B 1 164 ? 30.609 14.742 -11.82 1 73.12 164 GLY B CA 1
ATOM 5863 C C . GLY B 1 164 ? 30.766 14.414 -10.352 1 73.12 164 GLY B C 1
ATOM 5864 O O . GLY B 1 164 ? 30.203 13.43 -9.859 1 73.12 164 GLY B O 1
ATOM 5865 N N . ASN B 1 165 ? 31.75 15.039 -9.719 1 62.28 165 ASN B N 1
ATOM 5866 C CA . ASN B 1 165 ? 31.922 14.922 -8.273 1 62.28 165 ASN B CA 1
ATOM 5867 C C . ASN B 1 165 ? 30.844 15.703 -7.52 1 62.28 165 ASN B C 1
ATOM 5869 O O . ASN B 1 165 ? 30.891 16.938 -7.469 1 62.28 165 ASN B O 1
ATOM 5873 N N . GLN B 1 166 ? 29.688 15.047 -7.387 1 61.72 166 GLN B N 1
ATOM 5874 C CA . GLN B 1 166 ? 28.562 15.781 -6.832 1 61.72 166 GLN B CA 1
ATOM 5875 C C . GLN B 1 166 ? 28.844 16.234 -5.402 1 61.72 166 GLN B C 1
ATOM 5877 O O . GLN B 1 166 ? 29.25 15.43 -4.562 1 61.72 166 GLN B O 1
ATOM 5882 N N . THR B 1 167 ? 28.969 17.562 -5.297 1 60.31 167 THR B N 1
ATOM 5883 C CA . THR B 1 167 ? 29.047 18.203 -3.984 1 60.31 167 THR B CA 1
ATOM 5884 C C . THR B 1 167 ? 27.719 18.859 -3.633 1 60.31 167 THR B C 1
ATOM 5886 O O . THR B 1 167 ? 26.828 18.969 -4.48 1 60.31 167 THR B O 1
ATOM 5889 N N . PHE B 1 168 ? 27.469 19.047 -2.408 1 61.53 168 PHE B N 1
ATOM 5890 C CA . PHE B 1 168 ? 26.344 19.812 -1.913 1 61.53 168 PHE B CA 1
ATOM 5891 C C . PHE B 1 168 ? 26.156 21.094 -2.727 1 61.53 168 PHE B C 1
ATOM 5893 O O . PHE B 1 168 ? 25.031 21.5 -3.002 1 61.53 168 PHE B O 1
ATOM 5900 N N . ALA B 1 169 ? 27.234 21.594 -3.139 1 61.53 169 ALA B N 1
ATOM 5901 C CA . ALA B 1 169 ? 27.234 22.875 -3.844 1 61.53 169 ALA B CA 1
ATOM 5902 C C . ALA B 1 169 ? 26.609 22.734 -5.234 1 61.53 169 ALA B C 1
ATOM 5904 O O . ALA B 1 169 ? 26.109 23.703 -5.793 1 61.53 169 ALA B O 1
ATOM 5905 N N . ASP B 1 170 ? 26.469 21.594 -5.613 1 81.25 170 ASP B N 1
ATOM 5906 C CA . ASP B 1 170 ? 26 21.359 -6.977 1 81.25 170 ASP B CA 1
ATOM 5907 C C . ASP B 1 170 ? 24.484 21.219 -7.027 1 81.25 170 ASP B C 1
ATOM 5909 O O . ASP B 1 170 ? 23.891 21.156 -8.109 1 81.25 170 ASP B O 1
ATOM 5913 N N . GLU B 1 171 ? 23.891 21.312 -5.895 1 88.5 171 GLU B N 1
ATOM 5914 C CA . GLU B 1 171 ? 22.453 21.062 -5.84 1 88.5 171 GLU B CA 1
ATOM 5915 C C . GLU B 1 171 ? 21.672 22.172 -6.562 1 88.5 171 GLU B C 1
ATOM 5917 O O . GLU B 1 171 ? 20.719 21.891 -7.293 1 88.5 171 GLU B O 1
ATOM 5922 N N . GLN B 1 172 ? 22.109 23.422 -6.359 1 91.62 172 GLN B N 1
ATOM 5923 C CA . GLN B 1 172 ? 21.422 24.531 -7.016 1 91.62 172 GLN B CA 1
ATOM 5924 C C . GLN B 1 172 ? 21.609 24.469 -8.531 1 91.62 172 GLN B C 1
ATOM 5926 O O . GLN B 1 172 ? 20.672 24.719 -9.289 1 91.62 172 GLN B O 1
ATOM 5931 N N . ALA B 1 173 ? 22.844 24.203 -8.891 1 93 173 ALA B N 1
ATOM 5932 C CA . ALA B 1 173 ? 23.094 24.062 -10.328 1 93 173 ALA B CA 1
ATOM 5933 C C . ALA B 1 173 ? 22.281 22.922 -10.922 1 93 173 ALA B C 1
ATOM 5935 O O . ALA B 1 173 ? 21.75 23.031 -12.023 1 93 173 ALA B O 1
ATOM 5936 N N . LEU B 1 174 ? 22.203 21.844 -10.203 1 95.06 174 LEU B N 1
ATOM 5937 C CA . LEU B 1 174 ? 21.5 20.656 -10.68 1 95.06 174 LEU B CA 1
ATOM 5938 C C . LEU B 1 174 ? 20.016 20.938 -10.883 1 95.06 174 LEU B C 1
ATOM 5940 O O . LEU B 1 174 ? 19.469 20.625 -11.945 1 95.06 174 LEU B O 1
ATOM 5944 N N . ILE B 1 175 ? 19.359 21.547 -9.867 1 97.19 175 ILE B N 1
ATOM 5945 C CA . ILE B 1 175 ? 17.922 21.812 -9.992 1 97.19 175 ILE B CA 1
ATOM 5946 C C . ILE B 1 175 ? 17.688 22.797 -11.133 1 97.19 175 ILE B C 1
ATOM 5948 O O . ILE B 1 175 ? 16.75 22.641 -11.906 1 97.19 175 ILE B O 1
ATOM 5952 N N . ASN B 1 176 ? 18.531 23.812 -11.258 1 96.81 176 ASN B N 1
ATOM 5953 C CA . ASN B 1 176 ? 18.375 24.797 -12.328 1 96.81 176 ASN B CA 1
ATOM 5954 C C . ASN B 1 176 ? 18.516 24.141 -13.703 1 96.81 176 ASN B C 1
ATOM 5956 O O . ASN B 1 176 ? 17.703 24.406 -14.602 1 96.81 176 ASN B O 1
ATOM 5960 N N . ASP B 1 177 ? 19.484 23.328 -13.836 1 96.75 177 ASP B N 1
ATOM 5961 C CA . ASP B 1 177 ? 19.75 22.734 -15.141 1 96.75 177 ASP B CA 1
ATOM 5962 C C . ASP B 1 177 ? 18.719 21.656 -15.477 1 96.75 177 ASP B C 1
ATOM 5964 O O . ASP B 1 177 ? 18.359 21.484 -16.641 1 96.75 177 ASP B O 1
ATOM 5968 N N . LEU B 1 178 ? 18.25 20.891 -14.492 1 98.06 178 LEU B N 1
ATOM 5969 C CA . LEU B 1 178 ? 17.172 19.938 -14.727 1 98.06 178 LEU B CA 1
ATOM 5970 C C . LEU B 1 178 ? 15.898 20.656 -15.164 1 98.06 178 LEU B C 1
ATOM 5972 O O . LEU B 1 178 ? 15.211 20.219 -16.078 1 98.06 178 LEU B O 1
ATOM 5976 N N . CYS B 1 179 ? 15.594 21.781 -14.453 1 98.44 179 CYS B N 1
ATOM 5977 C CA . CYS B 1 179 ? 14.398 22.547 -14.797 1 98.44 179 CYS B CA 1
ATOM 5978 C C . CYS B 1 179 ? 14.5 23.141 -16.188 1 98.44 179 CYS B C 1
ATOM 5980 O O . CYS B 1 179 ? 13.516 23.172 -16.938 1 98.44 179 CYS B O 1
ATOM 5982 N N . LYS B 1 180 ? 15.695 23.609 -16.547 1 97.81 180 LYS B N 1
ATOM 5983 C CA . LYS B 1 180 ? 15.922 24.078 -17.906 1 97.81 180 LYS B CA 1
ATOM 5984 C C . LYS B 1 180 ? 15.742 22.953 -18.922 1 97.81 180 LYS B C 1
ATOM 5986 O O . LYS B 1 180 ? 15.094 23.156 -19.953 1 97.81 180 LYS B O 1
ATOM 5991 N N . TRP B 1 181 ? 16.297 21.844 -18.609 1 97.38 181 TRP B N 1
ATOM 5992 C CA . TRP B 1 181 ? 16.203 20.672 -19.484 1 97.38 181 TRP B CA 1
ATOM 5993 C C . TRP B 1 181 ? 14.758 20.25 -19.688 1 97.38 181 TRP B C 1
ATOM 5995 O O . TRP B 1 181 ? 14.352 19.922 -20.812 1 97.38 181 TRP B O 1
ATOM 6005 N N . GLY B 1 182 ? 13.984 20.219 -18.625 1 97.88 182 GLY B N 1
ATOM 6006 C CA . GLY B 1 182 ? 12.633 19.672 -18.656 1 97.88 182 GLY B CA 1
ATOM 6007 C C . GLY B 1 182 ? 11.602 20.656 -19.172 1 97.88 182 GLY B C 1
ATOM 6008 O O . GLY B 1 182 ? 10.484 20.266 -19.516 1 97.88 182 GLY B O 1
ATOM 6009 N N . LYS B 1 183 ? 11.891 21.922 -19.25 1 97.38 183 LYS B N 1
ATOM 6010 C CA . LYS B 1 183 ? 10.938 22.984 -19.562 1 97.38 183 LYS B CA 1
ATOM 6011 C C . LYS B 1 183 ? 10.25 22.734 -20.891 1 97.38 183 LYS B C 1
ATOM 6013 O O . LYS B 1 183 ? 9.023 22.766 -20.984 1 97.38 183 LYS B O 1
ATOM 6018 N N . PRO B 1 184 ? 10.977 22.391 -22.016 1 97 184 PRO B N 1
ATOM 6019 C CA . PRO B 1 184 ? 10.305 22.156 -23.297 1 97 184 PRO B CA 1
ATOM 6020 C C . PRO B 1 184 ? 9.43 20.906 -23.281 1 97 184 PRO B C 1
ATOM 6022 O O . PRO B 1 184 ? 8.594 20.719 -24.172 1 97 184 PRO B O 1
ATOM 6025 N N . LEU B 1 185 ? 9.695 20.062 -22.344 1 97.44 185 LEU B N 1
ATOM 6026 C CA . LEU B 1 185 ? 8.977 18.797 -22.266 1 97.44 185 LEU B CA 1
ATOM 6027 C C . LEU B 1 185 ? 7.762 18.922 -21.344 1 97.44 185 LEU B C 1
ATOM 6029 O O . LEU B 1 185 ? 7.02 17.953 -21.156 1 97.44 185 LEU B O 1
ATOM 6033 N N . GLY B 1 186 ? 7.574 20.062 -20.734 1 97.19 186 GLY B N 1
ATOM 6034 C CA . GLY B 1 186 ? 6.43 20.312 -19.859 1 97.19 186 GLY B CA 1
ATOM 6035 C C . GLY B 1 186 ? 6.578 19.688 -18.484 1 97.19 186 GLY B C 1
ATOM 6036 O O . GLY B 1 186 ? 5.586 19.391 -17.828 1 97.19 186 GLY B O 1
ATOM 6037 N N . ILE B 1 187 ? 7.789 19.484 -18.062 1 98.56 187 ILE B N 1
ATOM 6038 C CA . ILE B 1 187 ? 8.039 18.906 -16.75 1 98.56 187 ILE B CA 1
ATOM 6039 C C . ILE B 1 187 ? 7.969 19.984 -15.68 1 98.56 187 ILE B C 1
ATOM 6041 O O . ILE B 1 187 ? 8.68 21 -15.773 1 98.56 187 ILE B O 1
ATOM 6045 N N . ASP B 1 188 ? 7.109 19.75 -14.68 1 98.81 188 ASP B N 1
ATOM 6046 C CA . ASP B 1 188 ? 6.914 20.734 -13.625 1 98.81 188 ASP B CA 1
ATOM 6047 C C . ASP B 1 188 ? 7.949 20.562 -12.516 1 98.81 188 ASP B C 1
ATOM 6049 O O . ASP B 1 188 ? 8.227 21.5 -11.758 1 98.81 188 ASP B O 1
ATOM 6053 N N . GLY B 1 189 ? 8.477 19.359 -12.352 1 98.81 189 GLY B N 1
ATOM 6054 C CA . GLY B 1 189 ? 9.422 19.094 -11.281 1 98.81 189 GLY B CA 1
ATOM 6055 C C . GLY B 1 189 ? 9.961 17.688 -11.289 1 98.81 189 GLY B C 1
ATOM 6056 O O . GLY B 1 189 ? 9.648 16.906 -12.188 1 98.81 189 GLY B O 1
ATOM 6057 N N . TYR B 1 190 ? 10.812 17.359 -10.32 1 98.88 190 TYR B N 1
ATOM 6058 C CA . TYR B 1 190 ? 11.508 16.078 -10.195 1 98.88 190 TYR B CA 1
ATOM 6059 C C . TYR B 1 190 ? 11.383 15.531 -8.789 1 98.88 190 TYR B C 1
ATOM 6061 O O . TYR B 1 190 ? 11.75 16.203 -7.816 1 98.88 190 TYR B O 1
ATOM 6069 N N . VAL B 1 191 ? 10.828 14.289 -8.68 1 98.94 191 VAL B N 1
ATOM 6070 C CA . VAL B 1 191 ? 10.625 13.641 -7.387 1 98.94 191 VAL B CA 1
ATOM 6071 C C . VAL B 1 191 ? 11.859 12.812 -7.027 1 98.94 191 VAL B C 1
ATOM 6073 O O . VAL B 1 191 ? 12.398 12.078 -7.867 1 98.94 191 VAL B O 1
ATOM 6076 N N . ARG B 1 192 ? 12.336 12.914 -5.844 1 98.31 192 ARG B N 1
ATOM 6077 C CA . ARG B 1 192 ? 13.453 12.133 -5.32 1 98.31 192 ARG B CA 1
ATOM 6078 C C . ARG B 1 192 ? 13.359 11.984 -3.807 1 98.31 192 ARG B C 1
ATOM 6080 O O . ARG B 1 192 ? 12.359 12.383 -3.199 1 98.31 192 ARG B O 1
ATOM 6087 N N . MET B 1 193 ? 14.344 11.211 -3.209 1 96.06 193 MET B N 1
ATOM 6088 C CA . MET B 1 193 ? 14.172 11.023 -1.771 1 96.06 193 MET B CA 1
ATOM 6089 C C . MET B 1 193 ? 15.523 10.906 -1.074 1 96.06 193 MET B C 1
ATOM 6091 O O . MET B 1 193 ? 16.547 10.625 -1.718 1 96.06 193 MET B O 1
ATOM 6095 N N . GLU B 1 194 ? 15.578 11.234 0.2 1 93.62 194 GLU B N 1
ATOM 6096 C CA . GLU B 1 194 ? 16.609 10.977 1.197 1 93.62 194 GLU B CA 1
ATOM 6097 C C . GLU B 1 194 ? 16 10.523 2.52 1 93.62 194 GLU B C 1
ATOM 6099 O O . GLU B 1 194 ? 15.461 9.422 2.613 1 93.62 194 GLU B O 1
ATOM 6104 N N . MET B 1 195 ? 15.883 11.438 3.508 1 90.12 195 MET B N 1
ATOM 6105 C CA . MET B 1 195 ? 15.164 11.039 4.715 1 90.12 195 MET B CA 1
ATOM 6106 C C . MET B 1 195 ? 13.664 10.969 4.457 1 90.12 195 MET B C 1
ATOM 6108 O O . MET B 1 195 ? 12.953 10.211 5.109 1 90.12 195 MET B O 1
ATOM 6112 N N . SER B 1 196 ? 13.203 11.703 3.545 1 94.12 196 SER B N 1
ATOM 6113 C CA . SER B 1 196 ? 11.828 11.688 3.064 1 94.12 196 SER B CA 1
ATOM 6114 C C . SER B 1 196 ? 11.75 12.078 1.59 1 94.12 196 SER B C 1
ATOM 6116 O O . SER B 1 196 ? 12.773 12.375 0.969 1 94.12 196 SER B O 1
ATOM 6118 N N . PHE B 1 197 ? 10.57 12.07 0.969 1 98 197 PHE B N 1
ATOM 6119 C CA . PHE B 1 197 ? 10.406 12.391 -0.443 1 98 197 PHE B CA 1
ATOM 6120 C C . PHE B 1 197 ? 10.289 13.898 -0.645 1 98 197 PHE B C 1
ATOM 6122 O O . PHE B 1 197 ? 9.734 14.602 0.205 1 98 197 PHE B O 1
ATOM 6129 N N . GLU B 1 198 ? 10.852 14.359 -1.687 1 98.44 198 GLU B N 1
ATOM 6130 C CA . GLU B 1 198 ? 10.805 15.773 -2.043 1 98.44 198 GLU B CA 1
ATOM 6131 C C . GLU B 1 198 ? 10.617 15.961 -3.545 1 98.44 198 GLU B C 1
ATOM 6133 O O . GLU B 1 198 ? 10.68 14.992 -4.309 1 98.44 198 GLU B O 1
ATOM 6138 N N . VAL B 1 199 ? 10.281 17.188 -3.914 1 98.81 199 VAL B N 1
ATOM 6139 C CA . VAL B 1 199 ? 10.148 17.578 -5.312 1 98.81 199 VAL B CA 1
ATOM 6140 C C . VAL B 1 199 ? 11.055 18.781 -5.602 1 98.81 199 VAL B C 1
ATOM 6142 O O . VAL B 1 199 ? 10.945 19.812 -4.953 1 98.81 199 VAL B O 1
ATOM 6145 N N . MET B 1 200 ? 12.031 18.562 -6.469 1 98.44 200 MET B N 1
ATOM 6146 C CA . MET B 1 200 ? 12.641 19.734 -7.09 1 98.44 200 MET B CA 1
ATOM 6147 C C . MET B 1 200 ? 11.664 20.422 -8.023 1 98.44 200 MET B C 1
ATOM 6149 O O . MET B 1 200 ? 11.414 19.953 -9.133 1 98.44 200 MET B O 1
ATOM 6153 N N . TYR B 1 201 ? 11.125 21.578 -7.535 1 98.81 201 TYR B N 1
ATOM 6154 C CA . TYR B 1 201 ? 10.031 22.203 -8.266 1 98.81 201 TYR B CA 1
ATOM 6155 C C . TYR B 1 201 ? 10.523 23.391 -9.078 1 98.81 201 TYR B C 1
ATOM 6157 O O . TYR B 1 201 ? 11.289 24.219 -8.578 1 98.81 201 TYR B O 1
ATOM 6165 N N . CYS B 1 202 ? 10.086 23.484 -10.273 1 98.69 202 CYS B N 1
ATOM 6166 C CA . CYS B 1 202 ? 10.75 24.359 -11.227 1 98.69 202 CYS B CA 1
ATOM 6167 C C . CYS B 1 202 ? 10.148 25.766 -11.195 1 98.69 202 CYS B C 1
ATOM 6169 O O . CYS B 1 202 ? 10.828 26.75 -11.5 1 98.69 202 CYS B O 1
ATOM 6171 N N . ASP B 1 203 ? 8.875 25.906 -10.922 1 98.38 203 ASP B N 1
ATOM 6172 C CA . ASP B 1 203 ? 8.219 27.219 -10.984 1 98.38 203 ASP B CA 1
ATOM 6173 C C . ASP B 1 203 ? 7.074 27.297 -9.977 1 98.38 203 ASP B C 1
ATOM 6175 O O . ASP B 1 203 ? 5.98 26.797 -10.227 1 98.38 203 ASP B O 1
ATOM 6179 N N . PHE B 1 204 ? 7.27 28.094 -8.938 1 98.12 204 PHE B N 1
ATOM 6180 C CA . PHE B 1 204 ? 6.316 28.188 -7.836 1 98.12 204 PHE B CA 1
ATOM 6181 C C . PHE B 1 204 ? 5.098 29 -8.242 1 98.12 204 PHE B C 1
ATOM 6183 O O . PHE B 1 204 ? 4.098 29.047 -7.52 1 98.12 204 PHE B O 1
ATOM 6190 N N . HIS B 1 205 ? 5.07 29.594 -9.398 1 97.12 205 HIS B N 1
ATOM 6191 C CA . HIS B 1 205 ? 3.955 30.422 -9.852 1 97.12 205 HIS B CA 1
ATOM 6192 C C . HIS B 1 205 ? 3.045 29.641 -10.797 1 97.12 205 HIS B C 1
ATOM 6194 O O . HIS B 1 205 ? 2.027 30.156 -11.258 1 97.12 205 HIS B O 1
ATOM 6200 N N . GLN B 1 206 ? 3.418 28.453 -11.039 1 97.44 206 GLN B N 1
ATOM 6201 C CA . GLN B 1 206 ? 2.648 27.641 -11.984 1 97.44 206 GLN B CA 1
ATOM 6202 C C . GLN B 1 206 ? 2.23 26.312 -11.359 1 97.44 206 GLN B C 1
ATOM 6204 O O . GLN B 1 206 ? 3.061 25.594 -10.797 1 97.44 206 GLN B O 1
ATOM 6209 N N . GLY B 1 207 ? 0.978 25.984 -11.445 1 98.25 207 GLY B N 1
ATOM 6210 C CA . GLY B 1 207 ? 0.485 24.656 -11.125 1 98.25 207 GLY B CA 1
ATOM 6211 C C . GLY B 1 207 ? 0.216 24.453 -9.648 1 98.25 207 GLY B C 1
ATOM 6212 O O . GLY B 1 207 ? -0.303 23.422 -9.242 1 98.25 207 GLY B O 1
ATOM 6213 N N . ILE B 1 208 ? 0.66 25.344 -8.812 1 98.44 208 ILE B N 1
ATOM 6214 C CA . ILE B 1 208 ? 0.391 25.281 -7.379 1 98.44 208 ILE B CA 1
ATOM 6215 C C . ILE B 1 208 ? -0.065 26.656 -6.883 1 98.44 208 ILE B C 1
ATOM 6217 O O . ILE B 1 208 ? 0.125 27.672 -7.57 1 98.44 208 ILE B O 1
ATOM 6221 N N . GLU B 1 209 ? -0.653 26.703 -5.754 1 97.94 209 GLU B N 1
ATOM 6222 C CA . GLU B 1 209 ? -1.021 27.953 -5.094 1 97.94 209 GLU B CA 1
ATOM 6223 C C . GLU B 1 209 ? -0.761 27.875 -3.592 1 97.94 209 GLU B C 1
ATOM 6225 O O . GLU B 1 209 ? -0.685 26.781 -3.021 1 97.94 209 GLU B O 1
ATOM 6230 N N . VAL B 1 210 ? -0.587 28.969 -2.979 1 97.88 210 VAL B N 1
ATOM 6231 C CA . VAL B 1 210 ? -0.278 29.047 -1.555 1 97.88 210 VAL B CA 1
ATOM 6232 C C . VAL B 1 210 ? -1.547 28.828 -0.736 1 97.88 210 VAL B C 1
ATOM 6234 O O . VAL B 1 210 ? -2.57 29.469 -0.973 1 97.88 210 VAL B O 1
ATOM 6237 N N . VAL B 1 211 ? -1.48 27.891 0.135 1 97.81 211 VAL B N 1
ATOM 6238 C CA . VAL B 1 211 ? -2.541 27.703 1.118 1 97.81 211 VAL B CA 1
ATOM 6239 C C . VAL B 1 211 ? -2.264 28.547 2.355 1 97.81 211 VAL B C 1
ATOM 6241 O O . VAL B 1 211 ? -3.131 29.297 2.811 1 97.81 211 VAL B O 1
ATOM 6244 N N . THR B 1 212 ? -1.042 28.391 2.904 1 97 212 THR B N 1
ATOM 6245 C CA . THR B 1 212 ? -0.638 29.172 4.062 1 97 212 THR B CA 1
ATOM 6246 C C . THR B 1 212 ? 0.856 29.484 4.012 1 97 212 THR B C 1
ATOM 6248 O O . THR B 1 212 ? 1.608 28.812 3.299 1 97 212 THR B O 1
ATOM 6251 N N . SER B 1 213 ? 1.267 30.531 4.547 1 96.81 213 SER B N 1
ATOM 6252 C CA . SER B 1 213 ? 2.625 30.922 4.906 1 96.81 213 SER B CA 1
ATOM 6253 C C . SER B 1 213 ? 2.742 31.203 6.398 1 96.81 213 SER B C 1
ATOM 6255 O O . SER B 1 213 ? 2.391 32.281 6.852 1 96.81 213 SER B O 1
ATOM 6257 N N . LEU B 1 214 ? 3.338 30.234 7.176 1 95.88 214 LEU B N 1
ATOM 6258 C CA . LEU B 1 214 ? 3.24 30.344 8.633 1 95.88 214 LEU B CA 1
ATOM 6259 C C . LEU B 1 214 ? 4.621 30.484 9.258 1 95.88 214 LEU B C 1
ATOM 6261 O O . LEU B 1 214 ? 5.574 29.828 8.828 1 95.88 214 LEU B O 1
ATOM 6265 N N . HIS B 1 215 ? 4.695 31.359 10.195 1 94.75 215 HIS B N 1
ATOM 6266 C CA . HIS B 1 215 ? 5.844 31.391 11.094 1 94.75 215 HIS B CA 1
ATOM 6267 C C . HIS B 1 215 ? 5.68 30.406 12.242 1 94.75 215 HIS B C 1
ATOM 6269 O O . HIS B 1 215 ? 5.188 30.766 13.312 1 94.75 215 HIS B O 1
ATOM 6275 N N . ILE B 1 216 ? 6.129 29.172 12.07 1 94.88 216 ILE B N 1
ATOM 6276 C CA . ILE B 1 216 ? 5.91 28.141 13.062 1 94.88 216 ILE B CA 1
ATOM 6277 C C . ILE B 1 216 ? 6.832 28.359 14.266 1 94.88 216 ILE B C 1
ATOM 6279 O O . ILE B 1 216 ? 7.77 29.156 14.188 1 94.88 216 ILE B O 1
ATOM 6283 N N . LEU B 1 217 ? 6.578 27.703 15.383 1 93.38 217 LEU B N 1
ATOM 6284 C CA . LEU B 1 217 ? 7.375 27.875 16.594 1 93.38 217 LEU B CA 1
ATOM 6285 C C . LEU B 1 217 ? 8.836 27.547 16.344 1 93.38 217 LEU B C 1
ATOM 6287 O O . LEU B 1 217 ? 9.141 26.562 15.656 1 93.38 217 LEU B O 1
ATOM 6291 N N . PRO B 1 218 ? 9.719 28.359 16.875 1 91.19 218 PRO B N 1
ATOM 6292 C CA . PRO B 1 218 ? 11.141 28.062 16.719 1 91.19 218 PRO B CA 1
ATOM 6293 C C . PRO B 1 218 ? 11.602 26.891 17.594 1 91.19 218 PRO B C 1
ATOM 6295 O O . PRO B 1 218 ? 10.953 26.578 18.594 1 91.19 218 PRO B O 1
ATOM 6298 N N . PRO B 1 219 ? 12.648 26.219 17.141 1 88.56 219 PRO B N 1
ATOM 6299 C CA . PRO B 1 219 ? 13.234 25.203 18.031 1 88.56 219 PRO B CA 1
ATOM 6300 C C . PRO B 1 219 ? 13.906 25.828 19.25 1 88.56 219 PRO B C 1
ATOM 6302 O O . PRO B 1 219 ? 14.203 27.016 19.266 1 88.56 219 PRO B O 1
ATOM 6305 N N . GLU B 1 220 ? 14 25 20.344 1 85.75 220 GLU B N 1
ATOM 6306 C CA . GLU B 1 220 ? 14.711 25.453 21.547 1 85.75 220 GLU B CA 1
ATOM 6307 C C . GLU B 1 220 ? 16.156 25.828 21.219 1 85.75 220 GLU B C 1
ATOM 6309 O O . GLU B 1 220 ? 16.797 25.188 20.391 1 85.75 220 GLU B O 1
ATOM 6314 N N . ALA B 1 221 ? 16.562 26.969 21.828 1 66 221 ALA B N 1
ATOM 6315 C CA . ALA B 1 221 ? 17.922 27.469 21.625 1 66 221 ALA B CA 1
ATOM 6316 C C . ALA B 1 221 ? 18.953 26.406 22.016 1 66 221 ALA B C 1
ATOM 6318 O O . ALA B 1 221 ? 18.812 25.75 23.047 1 66 221 ALA B O 1
ATOM 6319 N N . GLY B 1 222 ? 19.453 25.453 21.141 1 56.97 222 GLY B N 1
ATOM 6320 C CA . GLY B 1 222 ? 20.531 24.531 21.422 1 56.97 222 GLY B CA 1
ATOM 6321 C C . GLY B 1 222 ? 21.406 24.25 20.219 1 56.97 222 GLY B C 1
ATOM 6322 O O . GLY B 1 222 ? 21.141 24.734 19.109 1 56.97 222 GLY B O 1
ATOM 6323 N N . ARG B 1 223 ? 22.609 23.609 20.516 1 46.53 223 ARG B N 1
ATOM 6324 C CA . ARG B 1 223 ? 23.641 23.266 19.547 1 46.53 223 ARG B CA 1
ATOM 6325 C C . ARG B 1 223 ? 23.031 22.5 18.359 1 46.53 223 ARG B C 1
ATOM 6327 O O . ARG B 1 223 ? 22.266 21.547 18.547 1 46.53 223 ARG B O 1
ATOM 6334 N N . MET B 1 224 ? 22.906 23.125 17.297 1 48.09 224 MET B N 1
ATOM 6335 C CA . MET B 1 224 ? 22.578 22.406 16.062 1 48.09 224 MET B CA 1
ATOM 6336 C C . MET B 1 224 ? 23.359 21.094 15.984 1 48.09 224 MET B C 1
ATOM 6338 O O . MET B 1 224 ? 24.562 21.062 16.281 1 48.09 224 MET B O 1
ATOM 6342 N N . PRO B 1 225 ? 22.766 20 16.031 1 42.56 225 PRO B N 1
ATOM 6343 C CA . PRO B 1 225 ? 23.672 18.906 15.711 1 42.56 225 PRO B CA 1
ATOM 6344 C C . PRO B 1 225 ? 24.594 19.219 14.539 1 42.56 225 PRO B C 1
ATOM 6346 O O . PRO B 1 225 ? 24.219 20 13.656 1 42.56 225 PRO B O 1
ATOM 6349 N N . ASP B 1 226 ? 25.938 19.125 14.773 1 37.56 226 ASP B N 1
ATOM 6350 C CA . ASP B 1 226 ? 27 19.312 13.797 1 37.56 226 ASP B CA 1
ATOM 6351 C C . ASP B 1 226 ? 26.578 18.844 12.414 1 37.56 226 ASP B C 1
ATOM 6353 O O . ASP B 1 226 ? 27.406 18.594 11.539 1 37.56 226 ASP B O 1
ATOM 6357 N N . GLY B 1 227 ? 25.453 18.391 12.234 1 38.66 227 GLY B N 1
ATOM 6358 C CA . GLY B 1 227 ? 25.422 18 10.836 1 38.66 227 GLY B CA 1
ATOM 6359 C C . GLY B 1 227 ? 25.5 19.172 9.883 1 38.66 227 GLY B C 1
ATOM 6360 O O . GLY B 1 227 ? 25.297 20.312 10.289 1 38.66 227 GLY B O 1
ATOM 6361 N N . PRO B 1 228 ? 26.391 19.172 8.844 1 34.25 228 PRO B N 1
ATOM 6362 C CA . PRO B 1 228 ? 26.578 20.344 7.992 1 34.25 228 PRO B CA 1
ATOM 6363 C C . PRO B 1 228 ? 25.266 21.047 7.652 1 34.25 228 PRO B C 1
ATOM 6365 O O . PRO B 1 228 ? 24.359 20.422 7.117 1 34.25 228 PRO B O 1
ATOM 6368 N N . PRO B 1 229 ? 24.797 21.953 8.586 1 36.06 229 PRO B N 1
ATOM 6369 C CA . PRO B 1 229 ? 23.719 22.734 7.969 1 36.06 229 PRO B CA 1
ATOM 6370 C C . PRO B 1 229 ? 24.094 23.25 6.582 1 36.06 229 PRO B C 1
ATOM 6372 O O . PRO B 1 229 ? 24.984 24.094 6.453 1 36.06 229 PRO B O 1
ATOM 6375 N N . GLY B 1 230 ? 24.344 22.484 5.664 1 32.97 230 GLY B N 1
ATOM 6376 C CA . GLY B 1 230 ? 24.656 23.156 4.418 1 32.97 230 GLY B CA 1
ATOM 6377 C C . GLY B 1 230 ? 23.828 24.406 4.184 1 32.97 230 GLY B C 1
ATOM 6378 O O . GLY B 1 230 ? 22.734 24.547 4.73 1 32.97 230 GLY B O 1
ATOM 6379 N N . LYS B 1 231 ? 24.531 25.578 4.039 1 34.91 231 LYS B N 1
ATOM 6380 C CA . LYS B 1 231 ? 23.828 26.75 3.508 1 34.91 231 LYS B CA 1
ATOM 6381 C C . LYS B 1 231 ? 22.641 26.328 2.646 1 34.91 231 LYS B C 1
ATOM 6383 O O . LYS B 1 231 ? 22.828 25.703 1.593 1 34.91 231 LYS B O 1
ATOM 6388 N N . GLY B 1 232 ? 21.625 25.938 3.26 1 35.66 232 GLY B N 1
ATOM 6389 C CA . GLY B 1 232 ? 20.5 25.703 2.375 1 35.66 232 GLY B CA 1
ATOM 6390 C C . GLY B 1 232 ? 20.344 26.781 1.315 1 35.66 232 GLY B C 1
ATOM 6391 O O . GLY B 1 232 ? 20.828 27.906 1.492 1 35.66 232 GLY B O 1
ATOM 6392 N N . PRO B 1 233 ? 20.172 26.5 0.061 1 34.66 233 PRO B N 1
ATOM 6393 C CA . PRO B 1 233 ? 20.312 27.438 -1.062 1 34.66 233 PRO B CA 1
ATOM 6394 C C . PRO B 1 233 ? 19.703 28.812 -0.772 1 34.66 233 PRO B C 1
ATOM 6396 O O . PRO B 1 233 ? 19.875 29.734 -1.563 1 34.66 233 PRO B O 1
ATOM 6399 N N . GLY B 1 234 ? 18.906 29.031 0.18 1 33.28 234 GLY B N 1
ATOM 6400 C CA . GLY B 1 234 ? 18.188 30.297 0.152 1 33.28 234 GLY B CA 1
ATOM 6401 C C . GLY B 1 234 ? 18.828 31.359 1.007 1 33.28 234 GLY B C 1
ATOM 6402 O O . GLY B 1 234 ? 18.156 32.281 1.469 1 33.28 234 GLY B O 1
ATOM 6403 N N . GLY B 1 235 ? 19.984 31.031 1.61 1 33.09 235 GLY B N 1
ATOM 6404 C CA . GLY B 1 235 ? 20.453 32.156 2.4 1 33.09 235 GLY B CA 1
ATOM 6405 C C . GLY B 1 235 ? 20.797 33.375 1.563 1 33.09 235 GLY B C 1
ATOM 6406 O O . GLY B 1 235 ? 20.938 33.281 0.344 1 33.09 235 GLY B O 1
ATOM 6407 N N . PRO B 1 236 ? 20.594 34.656 2.035 1 30.27 236 PRO B N 1
ATOM 6408 C CA . PRO B 1 236 ? 20.953 35.844 1.249 1 30.27 236 PRO B CA 1
ATOM 6409 C C . PRO B 1 236 ? 22.391 35.781 0.726 1 30.27 236 PRO B C 1
ATOM 6411 O O . PRO B 1 236 ? 23.25 35.156 1.337 1 30.27 236 PRO B O 1
ATOM 6414 N N . PRO B 1 237 ? 22.625 35.812 -0.569 1 30.88 237 PRO B N 1
ATOM 6415 C CA . PRO B 1 237 ? 24 35.938 -1.056 1 30.88 237 PRO B CA 1
ATOM 6416 C C . PRO B 1 237 ? 24.859 36.844 -0.174 1 30.88 237 PRO B C 1
ATOM 6418 O O . PRO B 1 237 ? 24.344 37.75 0.48 1 30.88 237 PRO B O 1
ATOM 6421 N N . PRO B 1 238 ? 26 36.344 0.302 1 31.03 238 PRO B N 1
ATOM 6422 C CA . PRO B 1 238 ? 26.812 37.281 1.078 1 31.03 238 PRO B CA 1
ATOM 6423 C C . PRO B 1 238 ? 26.828 38.688 0.491 1 31.03 238 PRO B C 1
ATOM 6425 O O . PRO B 1 238 ? 26.672 38.844 -0.72 1 31.03 238 PRO B O 1
ATOM 6428 N N . PRO B 1 239 ? 26.703 39.688 1.312 1 27.25 239 PRO B N 1
ATOM 6429 C CA . PRO B 1 239 ? 26.75 41.062 0.781 1 27.25 239 PRO B CA 1
ATOM 6430 C C . PRO B 1 239 ? 28 41.312 -0.07 1 27.25 239 PRO B C 1
ATOM 6432 O O . PRO B 1 239 ? 29.078 40.812 0.257 1 27.25 239 PRO B O 1
ATOM 6435 N N . THR B 1 240 ? 27.875 41.469 -1.35 1 29.45 240 THR B N 1
ATOM 6436 C CA . THR B 1 240 ? 28.906 41.906 -2.271 1 29.45 240 THR B CA 1
ATOM 6437 C C . THR B 1 240 ? 29.672 43.094 -1.696 1 29.45 240 THR B C 1
ATOM 6439 O O . THR B 1 240 ? 29.094 44.156 -1.485 1 29.45 240 THR B O 1
ATOM 6442 N N . GLU B 1 241 ? 30.688 42.844 -0.768 1 25.83 241 GLU B N 1
ATOM 6443 C CA . GLU B 1 241 ? 31.5 44.031 -0.421 1 25.83 241 GLU B CA 1
ATOM 6444 C C . GLU B 1 241 ? 31.953 44.781 -1.67 1 25.83 241 GLU B C 1
ATOM 6446 O O . GLU B 1 241 ? 32.438 44.188 -2.625 1 25.83 241 GLU B O 1
ATOM 6451 N N . PRO B 1 242 ? 31.625 46.031 -1.786 1 25.14 242 PRO B N 1
ATOM 6452 C CA . PRO B 1 242 ? 31.859 46.906 -2.945 1 25.14 242 PRO B CA 1
ATOM 6453 C C . PRO B 1 242 ? 33.312 46.875 -3.393 1 25.14 242 PRO B C 1
ATOM 6455 O O . PRO B 1 242 ? 33.625 46.594 -4.555 1 25.14 242 PRO B O 1
ATOM 6458 N N . GLY B 1 243 ? 34.094 47.969 -3.158 1 23.06 243 GLY B N 1
ATOM 6459 C CA . GLY B 1 243 ? 34.781 48.938 -4.023 1 23.06 243 GLY B CA 1
ATOM 6460 C C . GLY B 1 243 ? 36.25 48.656 -4.164 1 23.06 243 GLY B C 1
ATOM 6461 O O . GLY B 1 243 ? 37 49.469 -4.715 1 23.06 243 GLY B O 1
ATOM 6462 N N . LEU B 1 244 ? 36.938 47.906 -3.248 1 24.27 244 LEU B N 1
ATOM 6463 C CA . LEU B 1 244 ? 38.25 48.5 -3.184 1 24.27 244 LEU B CA 1
ATOM 6464 C C . LEU B 1 244 ? 39.031 48.281 -4.473 1 24.27 244 LEU B C 1
ATOM 6466 O O . LEU B 1 244 ? 39 47.188 -5.027 1 24.27 244 LEU B O 1
ATOM 6470 N N . PRO B 1 245 ? 39.594 49.375 -5.09 1 25.23 245 PRO B N 1
ATOM 6471 C CA . PRO B 1 245 ? 40.219 49.594 -6.387 1 25.23 245 PRO B CA 1
ATOM 6472 C C . PRO B 1 245 ? 41.438 48.688 -6.598 1 25.23 245 PRO B C 1
ATOM 6474 O O . PRO B 1 245 ? 41.562 48.031 -7.633 1 25.23 245 PRO B O 1
ATOM 6477 N N . GLY B 1 246 ? 42.594 49.094 -6.016 1 23.11 246 GLY B N 1
ATOM 6478 C CA . GLY B 1 246 ? 43.875 49.344 -6.652 1 23.11 246 GLY B CA 1
ATOM 6479 C C . GLY B 1 246 ? 44.688 48.094 -6.836 1 23.11 246 GLY B C 1
ATOM 6480 O O . GLY B 1 246 ? 44.469 47.094 -6.141 1 23.11 246 GLY B O 1
ATOM 6481 N N . ARG B 1 247 ? 45.531 47.938 -8.016 1 22.88 247 ARG B N 1
ATOM 6482 C CA . ARG B 1 247 ? 46.281 46.969 -8.789 1 22.88 247 ARG B CA 1
ATOM 6483 C C . ARG B 1 247 ? 47.531 46.531 -8.023 1 22.88 247 ARG B C 1
ATOM 6485 O O . ARG B 1 247 ? 48.406 45.844 -8.578 1 22.88 247 ARG B O 1
ATOM 6492 N N . LEU B 1 248 ? 47.969 47.156 -6.922 1 22.84 248 LEU B N 1
ATOM 6493 C CA . LEU B 1 248 ? 49.406 47.219 -6.898 1 22.84 248 LEU B CA 1
ATOM 6494 C C . LEU B 1 248 ? 50 45.812 -6.816 1 22.84 248 LEU B C 1
ATOM 6496 O O . LEU B 1 248 ? 49.406 44.906 -6.242 1 22.84 248 LEU B O 1
ATOM 6500 N N . SER B 1 249 ? 51.219 45.531 -7.527 1 22.89 249 SER B N 1
ATOM 6501 C CA . SER B 1 249 ? 52.125 44.5 -7.922 1 22.89 249 SER B CA 1
ATOM 6502 C C . SER B 1 249 ? 52.719 43.781 -6.703 1 22.89 249 SER B C 1
ATOM 6504 O O . SER B 1 249 ? 53.875 44 -6.336 1 22.89 249 SER B O 1
ATOM 6506 N N . ARG B 1 250 ? 52.062 43.844 -5.543 1 23.2 250 ARG B N 1
ATOM 6507 C CA . ARG B 1 250 ? 53 43.594 -4.457 1 23.2 250 ARG B CA 1
ATOM 6508 C C . ARG B 1 250 ? 53.625 42.188 -4.605 1 23.2 250 ARG B C 1
ATOM 6510 O O . ARG B 1 250 ? 53.062 41.312 -5.242 1 23.2 250 ARG B O 1
ATOM 6517 N N . SER B 1 251 ? 54.938 42.156 -4.238 1 24.33 251 SER B N 1
ATOM 6518 C CA . SER B 1 251 ? 56.031 41.219 -4.059 1 24.33 251 SER B CA 1
ATOM 6519 C C . SER B 1 251 ? 55.594 39.938 -3.377 1 24.33 251 SER B C 1
ATOM 6521 O O . SER B 1 251 ? 54.625 39.938 -2.619 1 24.33 251 SER B O 1
ATOM 6523 N N . SER B 1 252 ? 56.156 38.812 -3.795 1 25.27 252 SER B N 1
ATOM 6524 C CA . SER B 1 252 ? 56 37.344 -3.73 1 25.27 252 SER B CA 1
ATOM 6525 C C . SER B 1 252 ? 55.969 36.875 -2.285 1 25.27 252 SER B C 1
ATOM 6527 O O . SER B 1 252 ? 56.156 35.688 -2.02 1 25.27 252 SER B O 1
ATOM 6529 N N . THR B 1 253 ? 56.031 37.812 -1.301 1 25.11 253 THR B N 1
ATOM 6530 C CA . THR B 1 253 ? 56.469 37.156 -0.066 1 25.11 253 THR B CA 1
ATOM 6531 C C . THR B 1 253 ? 55.438 36.125 0.376 1 25.11 253 THR B C 1
ATOM 6533 O O . THR B 1 253 ? 54.219 36.344 0.271 1 25.11 253 THR B O 1
ATOM 6536 N N . LEU B 1 254 ? 55.938 34.906 0.686 1 26.2 254 LEU B N 1
ATOM 6537 C CA . LEU B 1 254 ? 55.406 33.625 1.14 1 26.2 254 LEU B CA 1
ATOM 6538 C C . LEU B 1 254 ? 54.406 33.812 2.271 1 26.2 254 LEU B C 1
ATOM 6540 O O . LEU B 1 254 ? 54.812 34.031 3.42 1 26.2 254 LEU B O 1
ATOM 6544 N N . LEU B 1 255 ? 53.5 34.812 2.137 1 26.48 255 LEU B N 1
ATOM 6545 C CA . LEU B 1 255 ? 52.75 34.969 3.389 1 26.48 255 LEU B CA 1
ATOM 6546 C C . LEU B 1 255 ? 52.156 33.625 3.836 1 26.48 255 LEU B C 1
ATOM 6548 O O . LEU B 1 255 ? 51.719 32.812 3.004 1 26.48 255 LEU B O 1
ATOM 6552 N N . PRO B 1 256 ? 52.375 33.312 5.172 1 30.92 256 PRO B N 1
ATOM 6553 C CA . PRO B 1 256 ? 51.969 32.031 5.793 1 30.92 256 PRO B CA 1
ATOM 6554 C C . PRO B 1 256 ? 50.5 31.672 5.469 1 30.92 256 PRO B C 1
ATOM 6556 O O . PRO B 1 256 ? 49.688 32.562 5.188 1 30.92 256 PRO B O 1
ATOM 6559 N N . THR B 1 257 ? 50.406 30.5 4.906 1 30.03 257 THR B N 1
ATOM 6560 C CA . THR B 1 257 ? 49.125 29.906 4.594 1 30.03 257 THR B CA 1
ATOM 6561 C C . THR B 1 257 ? 48.125 30.156 5.707 1 30.03 257 THR B C 1
ATOM 6563 O O . THR B 1 257 ? 48.344 29.797 6.859 1 30.03 257 THR B O 1
ATOM 6566 N N . PRO B 1 258 ? 47.469 31.312 5.684 1 29.19 258 PRO B N 1
ATOM 6567 C CA . PRO B 1 258 ? 46.562 31.531 6.805 1 29.19 258 PRO B CA 1
ATOM 6568 C C . PRO B 1 258 ? 45.719 30.312 7.121 1 29.19 258 PRO B C 1
ATOM 6570 O O . PRO B 1 258 ? 45.375 29.531 6.219 1 29.19 258 PRO B O 1
ATOM 6573 N N . THR B 1 259 ? 46.125 29.641 8.188 1 32.62 259 THR B N 1
ATOM 6574 C CA . THR B 1 259 ? 45.25 28.656 8.828 1 32.62 259 THR B CA 1
ATOM 6575 C C . THR B 1 259 ? 43.781 29.062 8.703 1 32.62 259 THR B C 1
ATOM 6577 O O . THR B 1 259 ? 43.344 30.062 9.273 1 32.62 259 THR B O 1
ATOM 6580 N N . GLY B 1 260 ? 43.375 28.922 7.527 1 30.28 260 GLY B N 1
ATOM 6581 C CA . GLY B 1 260 ? 42 29.328 7.191 1 30.28 260 GLY B CA 1
ATOM 6582 C C . GLY B 1 260 ? 40.969 28.891 8.211 1 30.28 260 GLY B C 1
ATOM 6583 O O . GLY B 1 260 ? 40.781 27.688 8.438 1 30.28 260 GLY B O 1
ATOM 6584 N N . ALA B 1 261 ? 40.906 29.688 9.242 1 31.11 261 ALA B N 1
ATOM 6585 C CA . ALA B 1 261 ? 39.75 29.531 10.156 1 31.11 261 ALA B CA 1
ATOM 6586 C C . ALA B 1 261 ? 38.5 29.156 9.406 1 31.11 261 ALA B C 1
ATOM 6588 O O . ALA B 1 261 ? 38.25 29.641 8.297 1 31.11 261 ALA B O 1
ATOM 6589 N N . ARG B 1 262 ? 38.094 28.031 9.781 1 34.84 262 ARG B N 1
ATOM 6590 C CA . ARG B 1 262 ? 36.781 27.562 9.344 1 34.84 262 ARG B CA 1
ATOM 6591 C C . ARG B 1 262 ? 35.844 28.734 9.156 1 34.84 262 ARG B C 1
ATOM 6593 O O . ARG B 1 262 ? 35.688 29.578 10.047 1 34.84 262 ARG B O 1
ATOM 6600 N N . PRO B 1 263 ? 35.562 29.141 7.961 1 32.94 263 PRO B N 1
ATOM 6601 C CA . PRO B 1 263 ? 34.594 30.219 8.008 1 32.94 263 PRO B CA 1
ATOM 6602 C C . PRO B 1 263 ? 33.531 30 9.094 1 32.94 263 PRO B C 1
ATOM 6604 O O . PRO B 1 263 ? 33.219 28.859 9.445 1 32.94 263 PRO B O 1
ATOM 6607 N N . PRO B 1 264 ? 33.281 30.875 10 1 30.89 264 PRO B N 1
ATOM 6608 C CA . PRO B 1 264 ? 32.281 30.672 11.047 1 30.89 264 PRO B CA 1
ATOM 6609 C C . PRO B 1 264 ? 31 30.062 10.516 1 30.89 264 PRO B C 1
ATOM 6611 O O . PRO B 1 264 ? 30.625 30.281 9.359 1 30.89 264 PRO B O 1
ATOM 6614 N N . HIS B 1 265 ? 30.688 28.812 10.789 1 36.41 265 HIS B N 1
ATOM 6615 C CA . HIS B 1 265 ? 29.344 28.266 10.609 1 36.41 265 HIS B CA 1
ATOM 6616 C C . HIS B 1 265 ? 28.281 29.359 10.703 1 36.41 265 HIS B C 1
ATOM 6618 O O . HIS B 1 265 ? 28.266 30.141 11.664 1 36.41 265 HIS B O 1
ATOM 6624 N N . HIS B 1 266 ? 27.984 29.969 9.656 1 38.09 266 HIS B N 1
ATOM 6625 C CA . HIS B 1 266 ? 26.875 30.906 9.75 1 38.09 266 HIS B CA 1
ATOM 6626 C C . HIS B 1 266 ? 25.828 30.438 10.742 1 38.09 266 HIS B C 1
ATOM 6628 O O . HIS B 1 266 ? 25.156 29.422 10.508 1 38.09 266 HIS B O 1
ATOM 6634 N N . ARG B 1 267 ? 26.078 30.578 11.969 1 45.16 267 ARG B N 1
ATOM 6635 C CA . ARG B 1 267 ? 25.109 30.359 13.031 1 45.16 267 ARG B CA 1
ATOM 6636 C C . ARG B 1 267 ? 23.781 31.031 12.719 1 45.16 267 ARG B C 1
ATOM 6638 O O . ARG B 1 267 ? 23.719 32.25 12.547 1 45.16 267 ARG B O 1
ATOM 6645 N N . PHE B 1 268 ? 22.859 30.266 12.062 1 53.38 268 PHE B N 1
ATOM 6646 C CA . PHE B 1 268 ? 21.547 30.906 12 1 53.38 268 PHE B CA 1
ATOM 6647 C C . PHE B 1 268 ? 21.219 31.594 13.32 1 53.38 268 PHE B C 1
ATOM 6649 O O . PHE B 1 268 ? 21.516 31.062 14.391 1 53.38 268 PHE B O 1
ATOM 6656 N N . PRO B 1 269 ? 21.078 32.844 13.234 1 55.69 269 PRO B N 1
ATOM 6657 C CA . PRO B 1 269 ? 20.734 33.531 14.492 1 55.69 269 PRO B CA 1
ATOM 6658 C C . PRO B 1 269 ? 19.656 32.781 15.281 1 55.69 269 PRO B C 1
ATOM 6660 O O . PRO B 1 269 ? 18.719 32.25 14.688 1 55.69 269 PRO B O 1
ATOM 6663 N N . GLU B 1 270 ? 20.031 32.375 16.422 1 64.94 270 GLU B N 1
ATOM 6664 C CA . GLU B 1 270 ? 19.047 31.797 17.344 1 64.94 270 GLU B CA 1
ATOM 6665 C C . GLU B 1 270 ? 17.781 32.656 17.422 1 64.94 270 GLU B C 1
ATOM 6667 O O . GLU B 1 270 ? 17.859 33.844 17.641 1 64.94 270 GLU B O 1
ATOM 6672 N N . GLU B 1 271 ? 16.703 32.125 16.969 1 76.44 271 GLU B N 1
ATOM 6673 C CA . GLU B 1 271 ? 15.422 32.812 17.094 1 76.44 271 GLU B CA 1
ATOM 6674 C C . GLU B 1 271 ? 14.969 32.875 18.547 1 76.44 271 GLU B C 1
ATOM 6676 O O . GLU B 1 271 ? 15.039 31.875 19.266 1 76.44 271 GLU B O 1
ATOM 6681 N N . PRO B 1 272 ? 14.664 34.031 18.953 1 79.69 272 PRO B N 1
ATOM 6682 C CA . PRO B 1 272 ? 14.18 34.125 20.328 1 79.69 272 PRO B CA 1
ATOM 6683 C C . PRO B 1 272 ? 12.875 33.375 20.562 1 79.69 272 PRO B C 1
ATOM 6685 O O . PRO B 1 272 ? 12.094 33.188 19.625 1 79.69 272 PRO B O 1
ATOM 6688 N N . ARG B 1 273 ? 12.711 32.969 21.75 1 85.69 273 ARG B N 1
ATOM 6689 C CA . ARG B 1 273 ? 11.422 32.406 22.156 1 85.69 273 ARG B CA 1
ATOM 6690 C C . ARG B 1 273 ? 10.297 33.438 21.922 1 85.69 273 ARG B C 1
ATOM 6692 O O . ARG B 1 273 ? 10.492 34.625 22.094 1 85.69 273 ARG B O 1
ATOM 6699 N N . PRO B 1 274 ? 9.148 32.875 21.562 1 86.81 274 PRO B N 1
ATOM 6700 C CA . PRO B 1 274 ? 8.016 33.812 21.453 1 86.81 274 PRO B CA 1
ATOM 6701 C C . PRO B 1 274 ? 7.695 34.5 22.766 1 86.81 274 PRO B C 1
ATOM 6703 O O . PRO B 1 274 ? 7.812 33.875 23.844 1 86.81 274 PRO B O 1
ATOM 6706 N N . PRO B 1 275 ? 7.312 35.719 22.641 1 83 275 PRO B N 1
ATOM 6707 C CA . PRO B 1 275 ? 6.953 36.406 23.875 1 83 275 PRO B CA 1
ATOM 6708 C C . PRO B 1 275 ? 5.879 35.688 24.672 1 83 275 PRO B C 1
ATOM 6710 O O . PRO B 1 275 ? 4.93 35.125 24.094 1 83 275 PRO B O 1
ATOM 6713 N N . HIS B 1 276 ? 6.039 35.5 25.938 1 80.62 276 HIS B N 1
ATOM 6714 C CA . HIS B 1 276 ? 5.07 34.938 26.891 1 80.62 276 HIS B CA 1
ATOM 6715 C C . HIS B 1 276 ? 4.992 33.438 26.766 1 80.62 276 HIS B C 1
ATOM 6717 O O . HIS B 1 276 ? 4.09 32.812 27.328 1 80.62 276 HIS B O 1
ATOM 6723 N N . TRP B 1 277 ? 5.887 32.875 25.906 1 90.38 277 TRP B N 1
ATOM 6724 C CA . TRP B 1 277 ? 5.902 31.422 25.797 1 90.38 277 TRP B CA 1
ATOM 6725 C C . TRP B 1 277 ? 6.234 30.781 27.141 1 90.38 277 TRP B C 1
ATOM 6727 O O . TRP B 1 277 ? 7.168 31.203 27.828 1 90.38 277 TRP B O 1
ATOM 6737 N N . LYS B 1 278 ? 5.461 29.828 27.531 1 88.31 278 LYS B N 1
ATOM 6738 C CA . LYS B 1 278 ? 5.719 29.094 28.766 1 88.31 278 LYS B CA 1
ATOM 6739 C C . LYS B 1 278 ? 6.219 27.672 28.453 1 88.31 278 LYS B C 1
ATOM 6741 O O . LYS B 1 278 ? 5.75 27.031 27.516 1 88.31 278 LYS B O 1
ATOM 6746 N N . GLY B 1 279 ? 7.18 27.266 29.25 1 88.25 279 GLY B N 1
ATOM 6747 C CA . GLY B 1 279 ? 7.656 25.891 29.141 1 88.25 279 GLY B CA 1
ATOM 6748 C C . GLY B 1 279 ? 8.703 25.703 28.062 1 88.25 279 GLY B C 1
ATOM 6749 O O . GLY B 1 279 ? 9.211 26.688 27.5 1 88.25 279 GLY B O 1
ATOM 6750 N N . ALA B 1 280 ? 8.953 24.469 27.797 1 89.12 280 ALA B N 1
ATOM 6751 C CA . ALA B 1 280 ? 10.039 24.125 26.875 1 89.12 280 ALA B CA 1
ATOM 6752 C C . ALA B 1 280 ? 9.547 24.125 25.422 1 89.12 280 ALA B C 1
ATOM 6754 O O . ALA B 1 280 ? 8.398 23.75 25.156 1 89.12 280 ALA B O 1
ATOM 6755 N N . LEU B 1 281 ? 10.422 24.562 24.547 1 92.25 281 LEU B N 1
ATOM 6756 C CA . LEU B 1 281 ? 10.203 24.391 23.125 1 92.25 281 LEU B CA 1
ATOM 6757 C C . LEU B 1 281 ? 10.844 23.094 22.625 1 92.25 281 LEU B C 1
ATOM 6759 O O . LEU B 1 281 ? 11.672 22.5 23.328 1 92.25 281 LEU B O 1
ATOM 6763 N N . MET B 1 282 ? 10.422 22.672 21.484 1 89.62 282 MET B N 1
ATOM 6764 C CA . MET B 1 282 ? 10.984 21.453 20.906 1 89.62 282 MET B CA 1
ATOM 6765 C C . MET B 1 282 ? 12.406 21.688 20.406 1 89.62 282 MET B C 1
ATOM 6767 O O . MET B 1 282 ? 12.656 22.625 19.656 1 89.62 282 MET B O 1
ATOM 6771 N N . PRO B 1 283 ? 13.312 20.875 20.875 1 88.31 283 PRO B N 1
ATOM 6772 C CA . PRO B 1 283 ? 14.68 21.031 20.344 1 88.31 283 PRO B CA 1
ATOM 6773 C C . PRO B 1 283 ? 14.781 20.734 18.859 1 88.31 283 PRO B C 1
ATOM 6775 O O . PRO B 1 283 ? 13.977 19.953 18.328 1 88.31 283 PRO B O 1
ATOM 6778 N N . MET B 1 284 ? 15.758 21.266 18.188 1 88 284 MET B N 1
ATOM 6779 C CA . MET B 1 284 ? 15.984 21.047 16.766 1 88 284 MET B CA 1
ATOM 6780 C C . MET B 1 284 ? 16.234 19.562 16.484 1 88 284 MET B C 1
ATOM 6782 O O . MET B 1 284 ? 15.82 19.047 15.453 1 88 284 MET B O 1
ATOM 6786 N N . LYS B 1 285 ? 16.922 18.938 17.391 1 88.5 285 LYS B N 1
ATOM 6787 C CA . LYS B 1 285 ? 17.188 17.5 17.25 1 88.5 285 LYS B CA 1
ATOM 6788 C C . LYS B 1 285 ? 15.883 16.719 17.109 1 88.5 285 LYS B C 1
ATOM 6790 O O . LYS B 1 285 ? 15.789 15.805 16.281 1 88.5 285 LYS B O 1
ATOM 6795 N N . ARG B 1 286 ? 14.953 17.047 17.906 1 91.38 286 ARG B N 1
ATOM 6796 C CA . ARG B 1 286 ? 13.664 16.375 17.844 1 91.38 286 ARG B CA 1
ATOM 6797 C C . ARG B 1 286 ? 12.945 16.656 16.531 1 91.38 286 ARG B C 1
ATOM 6799 O O . ARG B 1 286 ? 12.281 15.773 15.977 1 91.38 286 ARG B O 1
ATOM 6806 N N . ARG B 1 287 ? 13.047 17.859 16.078 1 91.56 287 ARG B N 1
ATOM 6807 C CA . ARG B 1 287 ? 12.469 18.203 14.773 1 91.56 287 ARG B CA 1
ATOM 6808 C C . ARG B 1 287 ? 13.086 17.359 13.664 1 91.56 287 ARG B C 1
ATOM 6810 O O . ARG B 1 287 ? 12.375 16.906 12.766 1 91.56 287 ARG B O 1
ATOM 6817 N N . ALA B 1 288 ? 14.344 17.156 13.734 1 91.38 288 ALA B N 1
ATOM 6818 C CA . ALA B 1 288 ? 15.031 16.344 12.734 1 91.38 288 ALA B CA 1
ATOM 6819 C C . ALA B 1 288 ? 14.562 14.898 12.797 1 91.38 288 ALA B C 1
ATOM 6821 O O . ALA B 1 288 ? 14.352 14.266 11.758 1 91.38 288 ALA B O 1
ATOM 6822 N N . ILE B 1 289 ? 14.422 14.422 13.969 1 93.25 289 ILE B N 1
ATOM 6823 C CA . ILE B 1 289 ? 13.977 13.039 14.156 1 93.25 289 ILE B CA 1
ATOM 6824 C C . ILE B 1 289 ? 12.57 12.875 13.57 1 93.25 289 ILE B C 1
ATOM 6826 O O . ILE B 1 289 ? 12.266 11.844 12.961 1 93.25 289 ILE B O 1
ATOM 6830 N N . GLU B 1 290 ? 11.742 13.875 13.703 1 94.38 290 GLU B N 1
ATOM 6831 C CA . GLU B 1 290 ? 10.375 13.797 13.18 1 94.38 290 GLU B CA 1
ATOM 6832 C C . GLU B 1 290 ? 10.367 13.805 11.656 1 94.38 290 GLU B C 1
ATOM 6834 O O . GLU B 1 290 ? 9.461 13.25 11.031 1 94.38 290 GLU B O 1
ATOM 6839 N N . ALA B 1 291 ? 11.359 14.445 11.047 1 94.06 291 ALA B N 1
ATOM 6840 C CA . ALA B 1 291 ? 11.5 14.352 9.594 1 94.06 291 ALA B CA 1
ATOM 6841 C C . ALA B 1 291 ? 11.805 12.922 9.164 1 94.06 291 ALA B C 1
ATOM 6843 O O . ALA B 1 291 ? 11.266 12.438 8.172 1 94.06 291 ALA B O 1
ATOM 6844 N N . PHE B 1 292 ? 12.656 12.242 9.953 1 93.56 292 PHE B N 1
ATOM 6845 C CA . PHE B 1 292 ? 12.953 10.844 9.68 1 93.56 292 PHE B CA 1
ATOM 6846 C C . PHE B 1 292 ? 11.719 9.977 9.914 1 93.56 292 PHE B C 1
ATOM 6848 O O . PHE B 1 292 ? 11.469 9.039 9.156 1 93.56 292 PHE B O 1
ATOM 6855 N N . GLN B 1 293 ? 10.992 10.336 10.953 1 93.81 293 GLN B N 1
ATOM 6856 C CA . GLN B 1 293 ? 9.766 9.602 11.234 1 93.81 293 GLN B CA 1
ATOM 6857 C C . GLN B 1 293 ? 8.766 9.75 10.086 1 93.81 293 GLN B C 1
ATOM 6859 O O . GLN B 1 293 ? 8.109 8.781 9.703 1 93.81 293 GLN B O 1
ATOM 6864 N N . ALA B 1 294 ? 8.648 10.945 9.578 1 95.5 294 ALA B N 1
ATOM 6865 C CA . ALA B 1 294 ? 7.762 11.172 8.438 1 95.5 294 ALA B CA 1
ATOM 6866 C C . ALA B 1 294 ? 8.195 10.336 7.234 1 95.5 294 ALA B C 1
ATOM 6868 O O . ALA B 1 294 ? 7.352 9.758 6.539 1 95.5 294 ALA B O 1
ATOM 6869 N N . GLY B 1 295 ? 9.477 10.258 6.996 1 95.25 295 GLY B N 1
ATOM 6870 C CA . GLY B 1 295 ? 9.984 9.398 5.941 1 95.25 295 GLY B CA 1
ATOM 6871 C C . GLY B 1 295 ? 9.641 7.938 6.148 1 95.25 295 GLY B C 1
ATOM 6872 O O . GLY B 1 295 ? 9.344 7.227 5.188 1 95.25 295 GLY B O 1
ATOM 6873 N N . ALA B 1 296 ? 9.656 7.5 7.395 1 94.56 296 ALA B N 1
ATOM 6874 C CA . ALA B 1 296 ? 9.43 6.102 7.746 1 94.56 296 ALA B CA 1
ATOM 6875 C C . ALA B 1 296 ? 7.996 5.68 7.445 1 94.56 296 ALA B C 1
ATOM 6877 O O . ALA B 1 296 ? 7.707 4.488 7.297 1 94.56 296 ALA B O 1
ATOM 6878 N N . TRP B 1 297 ? 7.059 6.629 7.293 1 95.75 297 TRP B N 1
ATOM 6879 C CA . TRP B 1 297 ? 5.688 6.301 6.93 1 95.75 297 TRP B CA 1
ATOM 6880 C C . TRP B 1 297 ? 5.629 5.672 5.543 1 95.75 297 TRP B C 1
ATOM 6882 O O . TRP B 1 297 ? 4.645 5.012 5.191 1 95.75 297 TRP B O 1
ATOM 6892 N N . HIS B 1 298 ? 6.707 5.863 4.75 1 96.62 298 HIS B N 1
ATOM 6893 C CA . HIS B 1 298 ? 6.734 5.418 3.363 1 96.62 298 HIS B CA 1
ATOM 6894 C C . HIS B 1 298 ? 7.75 4.297 3.164 1 96.62 298 HIS B C 1
ATOM 6896 O O . HIS B 1 298 ? 8.219 4.066 2.047 1 96.62 298 HIS B O 1
ATOM 6902 N N . HIS B 1 299 ? 8.133 3.615 4.238 1 95.38 299 HIS B N 1
ATOM 6903 C CA . HIS B 1 299 ? 9.188 2.602 4.207 1 95.38 299 HIS B CA 1
ATOM 6904 C C . HIS B 1 299 ? 8.875 1.515 3.186 1 95.38 299 HIS B C 1
ATOM 6906 O O . HIS B 1 299 ? 9.742 1.111 2.414 1 95.38 299 HIS B O 1
ATOM 6912 N N . ARG B 1 300 ? 7.656 1.078 3.189 1 94.06 300 ARG B N 1
ATOM 6913 C CA . ARG B 1 300 ? 7.258 -0.065 2.375 1 94.06 300 ARG B CA 1
ATOM 6914 C C . ARG B 1 300 ? 5.965 0.225 1.621 1 94.06 300 ARG B C 1
ATOM 6916 O O . ARG B 1 300 ? 5.422 1.329 1.708 1 94.06 300 ARG B O 1
ATOM 6923 N N . ALA B 1 301 ? 5.57 -0.764 0.771 1 93.94 301 ALA B N 1
ATOM 6924 C CA . ALA B 1 301 ? 4.324 -0.56 0.039 1 93.94 301 ALA B CA 1
ATOM 6925 C C . ALA B 1 301 ? 3.199 -0.133 0.979 1 93.94 301 ALA B C 1
ATOM 6927 O O . ALA B 1 301 ? 3.055 -0.683 2.074 1 93.94 301 ALA B O 1
ATOM 6928 N N . PRO B 1 302 ? 2.412 0.92 0.651 1 95.56 302 PRO B N 1
ATOM 6929 C CA . PRO B 1 302 ? 2.266 1.506 -0.684 1 95.56 302 PRO B CA 1
ATOM 6930 C C . PRO B 1 302 ? 3.273 2.621 -0.953 1 95.56 302 PRO B C 1
ATOM 6932 O O . PRO B 1 302 ? 3.301 3.182 -2.051 1 95.56 302 PRO B O 1
ATOM 6935 N N . GLY B 1 303 ? 4.133 2.988 -0.009 1 97.19 303 GLY B N 1
ATOM 6936 C CA . GLY B 1 303 ? 5.125 4.031 -0.208 1 97.19 303 GLY B CA 1
ATOM 6937 C C . GLY B 1 303 ? 4.52 5.422 -0.308 1 97.19 303 GLY B C 1
ATOM 6938 O O . GLY B 1 303 ? 3.578 5.746 0.418 1 97.19 303 GLY B O 1
ATOM 6939 N N . GLU B 1 304 ? 5.191 6.34 -1.067 1 98.31 304 GLU B N 1
ATOM 6940 C CA . GLU B 1 304 ? 4.641 7.668 -1.314 1 98.31 304 GLU B CA 1
ATOM 6941 C C . GLU B 1 304 ? 3.482 7.613 -2.305 1 98.31 304 GLU B C 1
ATOM 6943 O O . GLU B 1 304 ? 3.691 7.41 -3.502 1 98.31 304 GLU B O 1
ATOM 6948 N N . VAL B 1 305 ? 2.289 7.84 -1.783 1 98.06 305 VAL B N 1
ATOM 6949 C CA . VAL B 1 305 ? 1.085 7.566 -2.561 1 98.06 305 VAL B CA 1
ATOM 6950 C C . VAL B 1 305 ? 0.663 8.82 -3.32 1 98.06 305 VAL B C 1
ATOM 6952 O O . VAL B 1 305 ? -0.23 8.773 -4.168 1 98.06 305 VAL B O 1
ATOM 6955 N N . ARG B 1 306 ? 1.294 9.945 -3.111 1 98.5 306 ARG B N 1
ATOM 6956 C CA . ARG B 1 306 ? 0.842 11.211 -3.682 1 98.5 306 ARG B CA 1
ATOM 6957 C C . ARG B 1 306 ? 1.465 11.445 -5.055 1 98.5 306 ARG B C 1
ATOM 6959 O O . ARG B 1 306 ? 1.216 12.469 -5.688 1 98.5 306 ARG B O 1
ATOM 6966 N N . VAL B 1 307 ? 2.248 10.492 -5.559 1 98.81 307 VAL B N 1
ATOM 6967 C CA . VAL B 1 307 ? 2.768 10.5 -6.922 1 98.81 307 VAL B CA 1
ATOM 6968 C C . VAL B 1 307 ? 2.24 9.281 -7.676 1 98.81 307 VAL B C 1
ATOM 6970 O O . VAL B 1 307 ? 2.385 8.141 -7.215 1 98.81 307 VAL B O 1
ATOM 6973 N N . ARG B 1 308 ? 1.622 9.539 -8.812 1 98.12 308 ARG B N 1
ATOM 6974 C CA . ARG B 1 308 ? 1.205 8.453 -9.703 1 98.12 308 ARG B CA 1
ATOM 6975 C C . ARG B 1 308 ? 2.219 8.242 -10.82 1 98.12 308 ARG B C 1
ATOM 6977 O O . ARG B 1 308 ? 2.379 9.102 -11.688 1 98.12 308 ARG B O 1
ATOM 6984 N N . LEU B 1 309 ? 2.842 7.102 -10.805 1 98.56 309 LEU B N 1
ATOM 6985 C CA . LEU B 1 309 ? 3.879 6.836 -11.797 1 98.56 309 LEU B CA 1
ATOM 6986 C C . LEU B 1 309 ? 3.312 6.055 -12.977 1 98.56 309 LEU B C 1
ATOM 6988 O O . LEU B 1 309 ? 2.385 5.258 -12.82 1 98.56 309 LEU B O 1
ATOM 6992 N N . ASP B 1 310 ? 3.791 6.355 -14.117 1 98.12 310 ASP B N 1
ATOM 6993 C CA . ASP B 1 310 ? 3.605 5.504 -15.281 1 98.12 310 ASP B CA 1
ATOM 6994 C C . ASP B 1 310 ? 4.723 4.465 -15.391 1 98.12 310 ASP B C 1
ATOM 6996 O O . ASP B 1 310 ? 5.617 4.598 -16.234 1 98.12 310 ASP B O 1
ATOM 7000 N N . ALA B 1 311 ? 4.582 3.426 -14.664 1 98.44 311 ALA B N 1
ATOM 7001 C CA . ALA B 1 311 ? 5.637 2.428 -14.5 1 98.44 311 ALA B CA 1
ATOM 7002 C C . ALA B 1 311 ? 5.949 1.736 -15.82 1 98.44 311 ALA B C 1
ATOM 7004 O O . ALA B 1 311 ? 7.062 1.242 -16.031 1 98.44 311 ALA B O 1
ATOM 7005 N N . ALA B 1 312 ? 4.98 1.711 -16.734 1 98.56 312 ALA B N 1
ATOM 7006 C CA . ALA B 1 312 ? 5.191 1.084 -18.047 1 98.56 312 ALA B CA 1
ATOM 7007 C C . ALA B 1 312 ? 6.254 1.83 -18.844 1 98.56 312 ALA B C 1
ATOM 7009 O O . ALA B 1 312 ? 6.812 1.291 -19.797 1 98.56 312 ALA B O 1
ATOM 7010 N N . ARG B 1 313 ? 6.555 3.049 -18.422 1 98.5 313 ARG B N 1
ATOM 7011 C CA . ARG B 1 313 ? 7.512 3.881 -19.141 1 98.5 313 ARG B CA 1
ATOM 7012 C C . ARG B 1 313 ? 8.805 4.035 -18.344 1 98.5 313 ARG B C 1
ATOM 7014 O O . ARG B 1 313 ? 9.586 4.965 -18.594 1 98.5 313 ARG B O 1
ATOM 7021 N N . LEU B 1 314 ? 9.047 3.15 -17.406 1 98.75 314 LEU B N 1
ATOM 7022 C CA . LEU B 1 314 ? 10.266 3.135 -16.625 1 98.75 314 LEU B CA 1
ATOM 7023 C C . LEU B 1 314 ? 11.492 2.932 -17.516 1 98.75 314 LEU B C 1
ATOM 7025 O O . LEU B 1 314 ? 11.562 1.949 -18.25 1 98.75 314 LEU B O 1
ATOM 7029 N N . VAL B 1 315 ? 12.391 3.902 -17.516 1 98.75 315 VAL B N 1
ATOM 7030 C CA . VAL B 1 315 ? 13.672 3.793 -18.203 1 98.75 315 VAL B CA 1
ATOM 7031 C C . VAL B 1 315 ? 14.75 3.34 -17.219 1 98.75 315 VAL B C 1
ATOM 7033 O O . VAL B 1 315 ? 14.969 3.98 -16.188 1 98.75 315 VAL B O 1
ATOM 7036 N N . SER B 1 316 ? 15.438 2.26 -17.547 1 98.44 316 SER B N 1
ATOM 7037 C CA . SER B 1 316 ? 16.344 1.644 -16.578 1 98.44 316 SER B CA 1
ATOM 7038 C C . SER B 1 316 ? 17.781 1.641 -17.094 1 98.44 316 SER B C 1
ATOM 7040 O O . SER B 1 316 ? 18.031 1.334 -18.266 1 98.44 316 SER B O 1
ATOM 7042 N N . LEU B 1 317 ? 18.719 1.911 -16.188 1 97.88 317 LEU B N 1
ATOM 7043 C CA . LEU B 1 317 ? 20.141 1.77 -16.5 1 97.88 317 LEU B CA 1
ATOM 7044 C C . LEU B 1 317 ? 20.516 0.302 -16.672 1 97.88 317 LEU B C 1
ATOM 7046 O O . LEU B 1 317 ? 21.594 -0.012 -17.188 1 97.88 317 LEU B O 1
ATOM 7050 N N . TYR B 1 318 ? 19.672 -0.609 -16.25 1 97.75 318 TYR B N 1
ATOM 7051 C CA . TYR B 1 318 ? 19.953 -2.037 -16.359 1 97.75 318 TYR B CA 1
ATOM 7052 C C . TYR B 1 318 ? 19.484 -2.592 -17.688 1 97.75 318 TYR B C 1
ATOM 7054 O O . TYR B 1 318 ? 19.625 -3.789 -17.953 1 97.75 318 TYR B O 1
ATOM 7062 N N . ASP B 1 319 ? 18.875 -1.743 -18.531 1 96.94 319 ASP B N 1
ATOM 7063 C CA . ASP B 1 319 ? 18.469 -2.191 -19.859 1 96.94 319 ASP B CA 1
ATOM 7064 C C . ASP B 1 319 ? 19.641 -2.811 -20.609 1 96.94 319 ASP B C 1
ATOM 7066 O O . ASP B 1 319 ? 20.703 -2.189 -20.734 1 96.94 319 ASP B O 1
ATOM 7070 N N . PRO B 1 320 ? 19.422 -3.971 -21.141 1 93.19 320 PRO B N 1
ATOM 7071 C CA . PRO B 1 320 ? 20.531 -4.684 -21.781 1 93.19 320 PRO B CA 1
ATOM 7072 C C . PRO B 1 320 ? 21.078 -3.967 -23.016 1 93.19 320 PRO B C 1
ATOM 7074 O O . PRO B 1 320 ? 22.188 -4.238 -23.453 1 93.19 320 PRO B O 1
ATOM 7077 N N . GLU B 1 321 ? 20.312 -3.111 -23.578 1 95.31 321 GLU B N 1
ATOM 7078 C CA . GLU B 1 321 ? 20.766 -2.359 -24.734 1 95.31 321 GLU B CA 1
ATOM 7079 C C . GLU B 1 321 ? 21.875 -1.381 -24.359 1 95.31 321 GLU B C 1
ATOM 7081 O O . GLU B 1 321 ? 22.609 -0.899 -25.219 1 95.31 321 GLU B O 1
ATOM 7086 N N . LEU B 1 322 ? 21.906 -1.004 -23.062 1 96.69 322 LEU B N 1
ATOM 7087 C CA . LEU B 1 322 ? 23.031 -0.199 -22.578 1 96.69 322 LEU B CA 1
ATOM 7088 C C . LEU B 1 322 ? 24.234 -1.074 -22.281 1 96.69 322 LEU B C 1
ATOM 7090 O O . LEU B 1 322 ? 24.547 -1.354 -21.125 1 96.69 322 LEU B O 1
ATOM 7094 N N . ARG B 1 323 ? 25.031 -1.394 -23.281 1 94.56 323 ARG B N 1
ATOM 7095 C CA . ARG B 1 323 ? 26.047 -2.441 -23.266 1 94.56 323 ARG B CA 1
ATOM 7096 C C . ARG B 1 323 ? 27.188 -2.082 -22.328 1 94.56 323 ARG B C 1
ATOM 7098 O O . ARG B 1 323 ? 27.734 -2.951 -21.641 1 94.56 323 ARG B O 1
ATOM 7105 N N . SER B 1 324 ? 27.594 -0.89 -22.281 1 95.38 324 SER B N 1
ATOM 7106 C CA . SER B 1 324 ? 28.688 -0.496 -21.406 1 95.38 324 SER B CA 1
ATOM 7107 C C . SER B 1 324 ? 28.312 -0.678 -19.938 1 95.38 324 SER B C 1
ATOM 7109 O O . SER B 1 324 ? 29.156 -0.997 -19.109 1 95.38 324 SER B O 1
ATOM 7111 N N . GLY B 1 325 ? 27.047 -0.443 -19.672 1 93.19 325 GLY B N 1
ATOM 7112 C CA . GLY B 1 325 ? 26.578 -0.646 -18.312 1 93.19 325 GLY B CA 1
ATOM 7113 C C . GLY B 1 325 ? 26.672 -2.088 -17.859 1 93.19 325 GLY B C 1
ATOM 7114 O O . GLY B 1 325 ? 27.031 -2.352 -16.703 1 93.19 325 GLY B O 1
ATOM 7115 N N . VAL B 1 326 ? 26.406 -2.992 -18.734 1 91.06 326 VAL B N 1
ATOM 7116 C CA . VAL B 1 326 ? 26.469 -4.418 -18.422 1 91.06 326 VAL B CA 1
ATOM 7117 C C . VAL B 1 326 ? 27.906 -4.797 -18.031 1 91.06 326 VAL B C 1
ATOM 7119 O O . VAL B 1 326 ? 28.109 -5.516 -17.047 1 91.06 326 VAL B O 1
ATOM 7122 N N . GLN B 1 327 ? 28.844 -4.262 -18.734 1 90.5 327 GLN B N 1
ATOM 7123 C CA . GLN B 1 327 ? 30.25 -4.566 -18.516 1 90.5 327 GLN B CA 1
ATOM 7124 C C . GLN B 1 327 ? 30.75 -3.934 -17.219 1 90.5 327 GLN B C 1
ATOM 7126 O O . GLN B 1 327 ? 31.516 -4.551 -16.469 1 90.5 327 GLN B O 1
ATOM 7131 N N . LEU B 1 328 ? 30.281 -2.785 -16.953 1 92.25 328 LEU B N 1
ATOM 7132 C CA . LEU B 1 328 ? 30.719 -2.021 -15.797 1 92.25 328 LEU B CA 1
ATOM 7133 C C . LEU B 1 328 ? 30.297 -2.709 -14.5 1 92.25 328 LEU B C 1
ATOM 7135 O O . LEU B 1 328 ? 31 -2.627 -13.492 1 92.25 328 LEU B O 1
ATOM 7139 N N . ARG B 1 329 ? 29.203 -3.377 -14.508 1 94.25 329 ARG B N 1
ATOM 7140 C CA . ARG B 1 329 ? 28.609 -3.912 -13.289 1 94.25 329 ARG B CA 1
ATOM 7141 C C . ARG B 1 329 ? 29.078 -5.344 -13.039 1 94.25 329 ARG B C 1
ATOM 7143 O O . ARG B 1 329 ? 28.859 -5.895 -11.953 1 94.25 329 ARG B O 1
ATOM 7150 N N . LYS B 1 330 ? 29.75 -5.887 -13.992 1 90.88 330 LYS B N 1
ATOM 7151 C CA . LYS B 1 330 ? 30.188 -7.27 -13.852 1 90.88 330 LYS B CA 1
ATOM 7152 C C . LYS B 1 330 ? 31.094 -7.441 -12.633 1 90.88 330 LYS B C 1
ATOM 7154 O O . LYS B 1 330 ? 32.062 -6.68 -12.453 1 90.88 330 LYS B O 1
ATOM 7159 N N . GLY B 1 331 ? 30.719 -8.422 -11.781 1 90.06 331 GLY B N 1
ATOM 7160 C CA . GLY B 1 331 ? 31.531 -8.75 -10.625 1 90.06 331 GLY B CA 1
ATOM 7161 C C . GLY B 1 331 ? 31.281 -7.836 -9.445 1 90.06 331 GLY B C 1
ATOM 7162 O O . GLY B 1 331 ? 31.844 -8.039 -8.367 1 90.06 331 GLY B O 1
ATOM 7163 N N . LEU B 1 332 ? 30.453 -6.848 -9.625 1 94.19 332 LEU B N 1
ATOM 7164 C CA . LEU B 1 332 ? 30.156 -5.922 -8.531 1 94.19 332 LEU B CA 1
ATOM 7165 C C . LEU B 1 332 ? 28.906 -6.359 -7.773 1 94.19 332 LEU B C 1
ATOM 7167 O O . LEU B 1 332 ? 28 -6.961 -8.359 1 94.19 332 LEU B O 1
ATOM 7171 N N . GLU B 1 333 ? 28.953 -6.027 -6.5 1 93.88 333 GLU B N 1
ATOM 7172 C CA . GLU B 1 333 ? 27.734 -6.23 -5.711 1 93.88 333 GLU B CA 1
ATOM 7173 C C . GLU B 1 333 ? 26.656 -5.227 -6.094 1 93.88 333 GLU B C 1
ATOM 7175 O O . GLU B 1 333 ? 26.953 -4.121 -6.547 1 93.88 333 GLU B O 1
ATOM 7180 N N . LYS B 1 334 ? 25.469 -5.648 -5.875 1 94.25 334 LYS B N 1
ATOM 7181 C CA . LYS B 1 334 ? 24.297 -4.832 -6.223 1 94.25 334 LYS B CA 1
ATOM 7182 C C . LYS B 1 334 ? 24.422 -3.424 -5.652 1 94.25 334 LYS B C 1
ATOM 7184 O O . LYS B 1 334 ? 24.094 -2.443 -6.316 1 94.25 334 LYS B O 1
ATOM 7189 N N . VAL B 1 335 ? 24.938 -3.24 -4.449 1 95.56 335 VAL B N 1
ATOM 7190 C CA . VAL B 1 335 ? 24.984 -1.962 -3.748 1 95.56 335 VAL B CA 1
ATOM 7191 C C . VAL B 1 335 ? 26.031 -1.061 -4.391 1 95.56 335 VAL B C 1
ATOM 7193 O O . VAL B 1 335 ? 26.031 0.156 -4.191 1 95.56 335 VAL B O 1
ATOM 7196 N N . GLN B 1 336 ? 26.891 -1.628 -5.25 1 95.19 336 GLN B N 1
ATOM 7197 C CA . GLN B 1 336 ? 27.969 -0.882 -5.902 1 95.19 336 GLN B CA 1
ATOM 7198 C C . GLN B 1 336 ? 27.531 -0.403 -7.285 1 95.19 336 GLN B C 1
ATOM 7200 O O . GLN B 1 336 ? 28.266 0.352 -7.938 1 95.19 336 GLN B O 1
ATOM 7205 N N . HIS B 1 337 ? 26.391 -0.874 -7.738 1 95.81 337 HIS B N 1
ATOM 7206 C CA . HIS B 1 337 ? 25.953 -0.501 -9.078 1 95.81 337 HIS B CA 1
ATOM 7207 C C . HIS B 1 337 ? 25.688 0.997 -9.172 1 95.81 337 HIS B C 1
ATOM 7209 O O . HIS B 1 337 ? 25.031 1.568 -8.305 1 95.81 337 HIS B O 1
ATOM 7215 N N . ARG B 1 338 ? 26.203 1.615 -10.164 1 93.69 338 ARG B N 1
ATOM 7216 C CA . ARG B 1 338 ? 25.984 3.039 -10.398 1 93.69 338 ARG B CA 1
ATOM 7217 C C . ARG B 1 338 ? 26.094 3.375 -11.883 1 93.69 338 ARG B C 1
ATOM 7219 O O . ARG B 1 338 ? 26.359 2.498 -12.703 1 93.69 338 ARG B O 1
ATOM 7226 N N . GLY B 1 339 ? 25.766 4.586 -12.203 1 93.75 339 GLY B N 1
ATOM 7227 C CA . GLY B 1 339 ? 25.797 5.031 -13.586 1 93.75 339 GLY B CA 1
ATOM 7228 C C . GLY B 1 339 ? 27.172 5.48 -14.047 1 93.75 339 GLY B C 1
ATOM 7229 O O . GLY B 1 339 ? 27.422 5.629 -15.242 1 93.75 339 GLY B O 1
ATOM 7230 N N . LYS B 1 340 ? 28.047 5.582 -13.125 1 92.75 340 LYS B N 1
ATOM 7231 C CA . LYS B 1 340 ? 29.375 6.078 -13.438 1 92.75 340 LYS B CA 1
ATOM 7232 C C . LYS B 1 340 ? 30.125 5.105 -14.344 1 92.75 340 LYS B C 1
ATOM 7234 O O . LYS B 1 340 ? 30.141 3.898 -14.086 1 92.75 340 LYS B O 1
ATOM 7239 N N . GLY B 1 341 ? 30.75 5.637 -15.398 1 93.19 341 GLY B N 1
ATOM 7240 C CA . GLY B 1 341 ? 31.547 4.812 -16.297 1 93.19 341 GLY B CA 1
ATOM 7241 C C . GLY B 1 341 ? 30.812 4.441 -17.562 1 93.19 341 GLY B C 1
ATOM 7242 O O . GLY B 1 341 ? 31.406 3.91 -18.5 1 93.19 341 GLY B O 1
ATOM 7243 N N . LEU B 1 342 ? 29.547 4.734 -17.703 1 96.19 342 LEU B N 1
ATOM 7244 C CA . LEU B 1 342 ? 28.797 4.484 -18.922 1 96.19 342 LEU B CA 1
ATOM 7245 C C . LEU B 1 342 ? 29.453 5.195 -20.109 1 96.19 342 LEU B C 1
ATOM 7247 O O . LEU B 1 342 ? 29.953 6.309 -19.969 1 96.19 342 LEU B O 1
ATOM 7251 N N . SER B 1 343 ? 29.359 4.574 -21.266 1 96.94 343 SER B N 1
ATOM 7252 C CA . SER B 1 343 ? 29.844 5.23 -22.484 1 96.94 343 SER B CA 1
ATOM 7253 C C . SER B 1 343 ? 28.969 6.414 -22.859 1 96.94 343 SER B C 1
ATOM 7255 O O . SER B 1 343 ? 27.781 6.457 -22.5 1 96.94 343 SER B O 1
ATOM 7257 N N . GLN B 1 344 ? 29.562 7.289 -23.625 1 96.88 344 GLN B N 1
ATOM 7258 C CA . GLN B 1 344 ? 28.797 8.445 -24.078 1 96.88 344 GLN B CA 1
ATOM 7259 C C . GLN B 1 344 ? 27.609 8.016 -24.953 1 96.88 344 GLN B C 1
ATOM 7261 O O . GLN B 1 344 ? 26.547 8.625 -24.906 1 96.88 344 GLN B O 1
ATOM 7266 N N . GLU B 1 345 ? 27.844 7.004 -25.688 1 97.25 345 GLU B N 1
ATOM 7267 C CA . GLU B 1 345 ? 26.781 6.484 -26.531 1 97.25 345 GLU B CA 1
ATOM 7268 C C . GLU B 1 345 ? 25.594 5.984 -25.688 1 97.25 345 GLU B C 1
ATOM 7270 O O . GLU B 1 345 ? 24.438 6.297 -25.984 1 97.25 345 GLU B O 1
ATOM 7275 N N . ASP B 1 346 ? 25.891 5.266 -24.672 1 97.69 346 ASP B N 1
ATOM 7276 C CA . ASP B 1 346 ? 24.859 4.742 -23.781 1 97.69 346 ASP B CA 1
ATOM 7277 C C . ASP B 1 346 ? 24.172 5.867 -23.016 1 97.69 346 ASP B C 1
ATOM 7279 O O . ASP B 1 346 ? 22.953 5.824 -22.781 1 97.69 346 ASP B O 1
ATOM 7283 N N . ILE B 1 347 ? 24.906 6.812 -22.625 1 97.94 347 ILE B N 1
ATOM 7284 C CA . ILE B 1 347 ? 24.344 7.965 -21.938 1 97.94 347 ILE B CA 1
ATOM 7285 C C . ILE B 1 347 ? 23.359 8.68 -22.859 1 97.94 347 ILE B C 1
ATOM 7287 O O . ILE B 1 347 ? 22.234 9 -22.438 1 97.94 347 ILE B O 1
ATOM 7291 N N . ASN B 1 348 ? 23.781 8.914 -24.094 1 97.94 348 ASN B N 1
ATOM 7292 C CA . ASN B 1 348 ? 22.891 9.555 -25.062 1 97.94 348 ASN B CA 1
ATOM 7293 C C . ASN B 1 348 ? 21.625 8.734 -25.297 1 97.94 348 ASN B C 1
ATOM 7295 O O . ASN B 1 348 ? 20.531 9.289 -25.422 1 97.94 348 ASN B O 1
ATOM 7299 N N . THR B 1 349 ? 21.844 7.48 -25.359 1 98.25 349 THR B N 1
ATOM 7300 C CA . THR B 1 349 ? 20.719 6.574 -25.562 1 98.25 349 THR B CA 1
ATOM 7301 C C . THR B 1 349 ? 19.75 6.633 -24.375 1 98.25 349 THR B C 1
ATOM 7303 O O . THR B 1 349 ? 18.531 6.742 -24.562 1 98.25 349 THR B O 1
ATOM 7306 N N . PHE B 1 350 ? 20.312 6.551 -23.203 1 97.94 350 PHE B N 1
ATOM 7307 C CA . PHE B 1 350 ? 19.531 6.625 -21.969 1 97.94 350 PHE B CA 1
ATOM 7308 C C . PHE B 1 350 ? 18.734 7.918 -21.922 1 97.94 350 PHE B C 1
ATOM 7310 O O . PHE B 1 350 ? 17.516 7.895 -21.672 1 97.94 350 PHE B O 1
ATOM 7317 N N . ARG B 1 351 ? 19.312 8.984 -22.188 1 98.19 351 ARG B N 1
ATOM 7318 C CA . ARG B 1 351 ? 18.672 10.297 -22.188 1 98.19 351 ARG B CA 1
ATOM 7319 C C . ARG B 1 351 ? 17.578 10.367 -23.234 1 98.19 351 ARG B C 1
ATOM 7321 O O . ARG B 1 351 ? 16.5 10.898 -22.969 1 98.19 351 ARG B O 1
ATOM 7328 N N . ALA B 1 352 ? 17.859 9.844 -24.375 1 98.06 352 ALA B N 1
ATOM 7329 C CA . ALA B 1 352 ? 16.875 9.844 -25.453 1 98.06 352 ALA B CA 1
ATOM 7330 C C . ALA B 1 352 ? 15.633 9.062 -25.062 1 98.06 352 ALA B C 1
ATOM 7332 O O . ALA B 1 352 ? 14.516 9.461 -25.391 1 98.06 352 ALA B O 1
ATOM 7333 N N . TRP B 1 353 ? 15.883 7.922 -24.406 1 98.31 353 TRP B N 1
ATOM 7334 C CA . TRP B 1 353 ? 14.758 7.113 -23.953 1 98.31 353 TRP B CA 1
ATOM 7335 C C . TRP B 1 353 ? 13.883 7.887 -22.969 1 98.31 353 TRP B C 1
ATOM 7337 O O . TRP B 1 353 ? 12.656 7.781 -23 1 98.31 353 TRP B O 1
ATOM 7347 N N . VAL B 1 354 ? 14.492 8.633 -22.047 1 98.56 354 VAL B N 1
ATOM 7348 C CA . VAL B 1 354 ? 13.75 9.43 -21.078 1 98.56 354 VAL B CA 1
ATOM 7349 C C . VAL B 1 354 ? 12.922 10.492 -21.812 1 98.56 354 VAL B C 1
ATOM 7351 O O . VAL B 1 354 ? 11.742 10.68 -21.5 1 98.56 354 VAL B O 1
ATOM 7354 N N . VAL B 1 355 ? 13.508 11.141 -22.797 1 98.25 355 VAL B N 1
ATOM 7355 C CA . VAL B 1 355 ? 12.805 12.148 -23.578 1 98.25 355 VAL B CA 1
ATOM 7356 C C . VAL B 1 355 ? 11.609 11.516 -24.281 1 98.25 355 VAL B C 1
ATOM 7358 O O . VAL B 1 355 ? 10.508 12.062 -24.266 1 98.25 355 VAL B O 1
ATOM 7361 N N . ASP B 1 356 ? 11.844 10.391 -24.875 1 97.19 356 ASP B N 1
ATOM 7362 C CA . ASP B 1 356 ? 10.797 9.688 -25.594 1 97.19 356 ASP B CA 1
ATOM 7363 C C . ASP B 1 356 ? 9.633 9.328 -24.688 1 97.19 356 ASP B C 1
ATOM 7365 O O . ASP B 1 356 ? 8.469 9.367 -25.094 1 97.19 356 ASP B O 1
ATOM 7369 N N . SER B 1 357 ? 9.945 9.016 -23.484 1 96.88 357 SER B N 1
ATOM 7370 C CA . SER B 1 357 ? 8.953 8.516 -22.547 1 96.88 357 SER B CA 1
ATOM 7371 C C . SER B 1 357 ? 7.992 9.625 -22.109 1 96.88 357 SER B C 1
ATOM 7373 O O . SER B 1 357 ? 6.91 9.344 -21.594 1 96.88 357 SER B O 1
ATOM 7375 N N . VAL B 1 358 ? 8.312 10.898 -22.359 1 97.06 358 VAL B N 1
ATOM 7376 C CA . VAL B 1 358 ? 7.473 11.984 -21.859 1 97.06 358 VAL B CA 1
ATOM 7377 C C . VAL B 1 358 ? 6.887 12.758 -23.031 1 97.06 358 VAL B C 1
ATOM 7379 O O . VAL B 1 358 ? 6.215 13.781 -22.844 1 97.06 358 VAL B O 1
ATOM 7382 N N . GLN B 1 359 ? 7.098 12.297 -24.234 1 95.81 359 GLN B N 1
ATOM 7383 C CA . GLN B 1 359 ? 6.551 12.977 -25.406 1 95.81 359 GLN B CA 1
ATOM 7384 C C . GLN B 1 359 ? 5.039 12.773 -25.5 1 95.81 359 GLN B C 1
ATOM 7386 O O . GLN B 1 359 ? 4.531 11.695 -25.188 1 95.81 359 GLN B O 1
ATOM 7391 N N . PRO B 1 360 ? 4.336 13.781 -25.922 1 91.75 360 PRO B N 1
ATOM 7392 C CA . PRO B 1 360 ? 2.889 13.633 -26.094 1 91.75 360 PRO B CA 1
ATOM 7393 C C . PRO B 1 360 ? 2.521 12.539 -27.094 1 91.75 360 PRO B C 1
ATOM 7395 O O . PRO B 1 360 ? 1.46 11.922 -26.969 1 91.75 360 PRO B O 1
ATOM 7398 N N . ASN B 1 361 ? 3.355 12.305 -28 1 92.19 361 ASN B N 1
ATOM 7399 C CA . ASN B 1 361 ? 3.062 11.32 -29.031 1 92.19 361 ASN B CA 1
ATOM 7400 C C . ASN B 1 361 ? 3.736 9.984 -28.75 1 92.19 361 ASN B C 1
ATOM 7402 O O . ASN B 1 361 ? 3.924 9.164 -29.641 1 92.19 361 ASN B O 1
ATOM 7406 N N . ALA B 1 362 ? 4.156 9.883 -27.5 1 92.5 362 ALA B N 1
ATOM 7407 C CA . ALA B 1 362 ? 4.715 8.586 -27.125 1 92.5 362 ALA B CA 1
ATOM 7408 C C . ALA B 1 362 ? 3.715 7.465 -27.406 1 92.5 362 ALA B C 1
ATOM 7410 O O . ALA B 1 362 ? 2.508 7.645 -27.234 1 92.5 362 ALA B O 1
ATOM 7411 N N . PRO B 1 363 ? 4.258 6.336 -27.859 1 93.75 363 PRO B N 1
ATOM 7412 C CA . PRO B 1 363 ? 3.348 5.223 -28.141 1 93.75 363 PRO B CA 1
ATOM 7413 C C . PRO B 1 363 ? 2.525 4.812 -26.922 1 93.75 363 PRO B C 1
ATOM 7415 O O . PRO B 1 363 ? 3.008 4.898 -25.797 1 93.75 363 PRO B O 1
ATOM 7418 N N . ALA B 1 364 ? 1.317 4.344 -27.219 1 95.94 364 ALA B N 1
ATOM 7419 C CA . ALA B 1 364 ? 0.466 3.842 -26.141 1 95.94 364 ALA B CA 1
ATOM 7420 C C . ALA B 1 364 ? 1.085 2.615 -25.484 1 95.94 364 ALA B C 1
ATOM 7422 O O . ALA B 1 364 ? 1.687 1.775 -26.156 1 95.94 364 ALA B O 1
ATOM 7423 N N . THR B 1 365 ? 0.938 2.498 -24.188 1 97.56 365 THR B N 1
ATOM 7424 C CA . THR B 1 365 ? 1.429 1.329 -23.469 1 97.56 365 THR B CA 1
ATOM 7425 C C . THR B 1 365 ? 0.416 0.189 -23.531 1 97.56 365 THR B C 1
ATOM 7427 O O . THR B 1 365 ? -0.723 0.387 -23.969 1 97.56 365 THR B O 1
ATOM 7430 N N . SER B 1 366 ? 0.788 -1.011 -23.125 1 98.19 366 SER B N 1
ATOM 7431 C CA . SER B 1 366 ? 0.006 -2.234 -23.266 1 98.19 366 SER B CA 1
ATOM 7432 C C . SER B 1 366 ? -1.199 -2.227 -22.328 1 98.19 366 SER B C 1
ATOM 7434 O O . SER B 1 366 ? -2.154 -2.98 -22.531 1 98.19 366 SER B O 1
ATOM 7436 N N . GLY B 1 367 ? -1.164 -1.475 -21.312 1 98 367 GLY B N 1
ATOM 7437 C CA . GLY B 1 367 ? -2.215 -1.477 -20.297 1 98 367 GLY B CA 1
ATOM 7438 C C . GLY B 1 367 ? -1.929 -2.406 -19.141 1 98 367 GLY B C 1
ATOM 7439 O O . GLY B 1 367 ? -2.658 -2.408 -18.141 1 98 367 GLY B O 1
ATOM 7440 N N . VAL B 1 368 ? -0.823 -3.143 -19.172 1 98.62 368 VAL B N 1
ATOM 7441 C CA . VAL B 1 368 ? -0.422 -4.039 -18.094 1 98.62 368 VAL B CA 1
ATOM 7442 C C . VAL B 1 368 ? -0.015 -3.221 -16.875 1 98.62 368 VAL B C 1
ATOM 7444 O O . VAL B 1 368 ? 0.671 -2.203 -17 1 98.62 368 VAL B O 1
ATOM 7447 N N . ASP B 1 369 ? -0.579 -3.594 -15.727 1 98.44 369 ASP B N 1
ATOM 7448 C CA . ASP B 1 369 ? -0.118 -3 -14.477 1 98.44 369 ASP B CA 1
ATOM 7449 C C . ASP B 1 369 ? 1.141 -3.699 -13.969 1 98.44 369 ASP B C 1
ATOM 7451 O O . ASP B 1 369 ? 1.062 -4.594 -13.125 1 98.44 369 ASP B O 1
ATOM 7455 N N . TRP B 1 370 ? 2.289 -3.211 -14.344 1 98.75 370 TRP B N 1
ATOM 7456 C CA . TRP B 1 370 ? 3.572 -3.855 -14.086 1 98.75 370 TRP B CA 1
ATOM 7457 C C . TRP B 1 370 ? 3.885 -3.869 -12.594 1 98.75 370 TRP B C 1
ATOM 7459 O O . TRP B 1 370 ? 4.445 -4.84 -12.078 1 98.75 370 TRP B O 1
ATOM 7469 N N . GLN B 1 371 ? 3.598 -2.818 -11.875 1 98.06 371 GLN B N 1
ATOM 7470 C CA . GLN B 1 371 ? 3.855 -2.791 -10.438 1 98.06 371 GLN B CA 1
ATOM 7471 C C . GLN B 1 371 ? 2.967 -3.787 -9.695 1 98.06 371 GLN B C 1
ATOM 7473 O O . GLN B 1 371 ? 3.414 -4.449 -8.758 1 98.06 371 GLN B O 1
ATOM 7478 N N . ALA B 1 372 ? 1.696 -3.861 -10.07 1 98.19 372 ALA B N 1
ATOM 7479 C CA . ALA B 1 372 ? 0.812 -4.848 -9.453 1 98.19 372 ALA B CA 1
ATOM 7480 C C . ALA B 1 372 ? 1.342 -6.266 -9.664 1 98.19 372 ALA B C 1
ATOM 7482 O O . ALA B 1 372 ? 1.285 -7.098 -8.758 1 98.19 372 ALA B O 1
ATOM 7483 N N . LEU B 1 373 ? 1.823 -6.523 -10.844 1 98.62 373 LEU B N 1
ATOM 7484 C CA . LEU B 1 373 ? 2.346 -7.844 -11.164 1 98.62 373 LEU B CA 1
ATOM 7485 C C . LEU B 1 373 ? 3.523 -8.203 -10.266 1 98.62 373 LEU B C 1
ATOM 7487 O O . LEU B 1 373 ? 3.59 -9.312 -9.734 1 98.62 373 LEU B O 1
ATOM 7491 N N . THR B 1 374 ? 4.469 -7.277 -10.047 1 98.56 374 THR B N 1
ATOM 7492 C CA . THR B 1 374 ? 5.602 -7.551 -9.164 1 98.56 374 THR B CA 1
ATOM 7493 C C . THR B 1 374 ? 5.133 -7.734 -7.723 1 98.56 374 THR B C 1
ATOM 7495 O O . THR B 1 374 ? 5.668 -8.57 -6.992 1 98.56 374 THR B O 1
ATOM 7498 N N . THR B 1 375 ? 4.117 -6.953 -7.316 1 97.75 375 THR B N 1
ATOM 7499 C CA . THR B 1 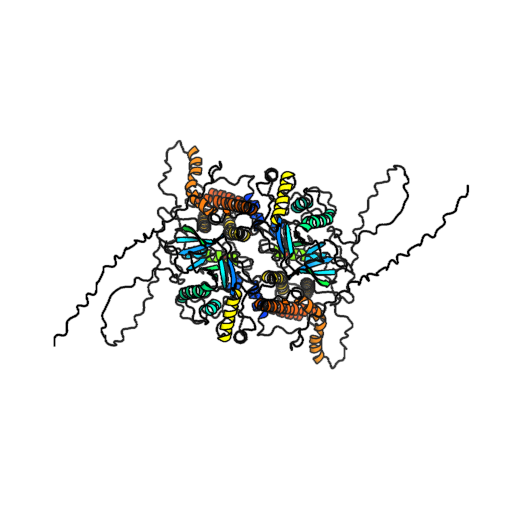375 ? 3.568 -7.098 -5.977 1 97.75 375 THR B CA 1
ATOM 7500 C C . THR B 1 375 ? 2.986 -8.492 -5.773 1 97.75 375 THR B C 1
ATOM 7502 O O . THR B 1 375 ? 3.221 -9.125 -4.742 1 97.75 375 THR B O 1
ATOM 7505 N N . VAL B 1 376 ? 2.279 -8.984 -6.734 1 97.12 376 VAL B N 1
ATOM 7506 C CA . VAL B 1 376 ? 1.65 -10.305 -6.672 1 97.12 376 VAL B CA 1
ATOM 7507 C C . VAL B 1 376 ? 2.721 -11.383 -6.52 1 97.12 376 VAL B C 1
ATOM 7509 O O . VAL B 1 376 ? 2.559 -12.32 -5.738 1 97.12 376 VAL B O 1
ATOM 7512 N N . ILE B 1 377 ? 3.744 -11.227 -7.266 1 98.5 377 ILE B N 1
ATOM 7513 C CA . ILE B 1 377 ? 4.844 -12.188 -7.219 1 98.5 377 ILE B CA 1
ATOM 7514 C C . ILE B 1 377 ? 5.492 -12.156 -5.84 1 98.5 377 ILE B C 1
ATOM 7516 O O . ILE B 1 377 ? 5.703 -13.203 -5.223 1 98.5 377 ILE B O 1
ATOM 7520 N N . MET B 1 378 ? 5.762 -11.023 -5.301 1 98.25 378 MET B N 1
ATOM 7521 C CA . MET B 1 378 ? 6.379 -10.898 -3.982 1 98.25 378 MET B CA 1
ATOM 7522 C C . MET B 1 378 ? 5.445 -11.422 -2.896 1 98.25 378 MET B C 1
ATOM 7524 O O . MET B 1 378 ? 5.883 -12.086 -1.956 1 98.25 378 MET B O 1
ATOM 7528 N N . ASP B 1 379 ? 4.168 -11.109 -3.02 1 96.69 379 ASP B N 1
ATOM 7529 C CA . ASP B 1 379 ? 3.197 -11.586 -2.041 1 96.69 379 ASP B CA 1
ATOM 7530 C C . ASP B 1 379 ? 3.191 -13.109 -1.973 1 96.69 379 ASP B C 1
ATOM 7532 O O . ASP B 1 379 ? 3.168 -13.688 -0.884 1 96.69 379 ASP B O 1
ATOM 7536 N N . ARG B 1 380 ? 3.229 -13.711 -3.055 1 96.75 380 ARG B N 1
ATOM 7537 C CA . ARG B 1 380 ? 3.107 -15.164 -3.104 1 96.75 380 ARG B CA 1
ATOM 7538 C C . ARG B 1 380 ? 4.355 -15.836 -2.541 1 96.75 380 ARG B C 1
ATOM 7540 O O . ARG B 1 380 ? 4.258 -16.812 -1.789 1 96.75 380 ARG B O 1
ATOM 7547 N N . TYR B 1 381 ? 5.555 -15.305 -2.82 1 98.19 381 TYR B N 1
ATOM 7548 C CA . TYR B 1 381 ? 6.758 -16.094 -2.578 1 98.19 381 TYR B CA 1
ATOM 7549 C C . TYR B 1 381 ? 7.5 -15.586 -1.346 1 98.19 381 TYR B C 1
ATOM 7551 O O . TYR B 1 381 ? 8.273 -16.328 -0.732 1 98.19 381 TYR B O 1
ATOM 7559 N N . SER B 1 382 ? 7.285 -14.328 -0.926 1 97.31 382 SER B N 1
ATOM 7560 C CA . SER B 1 382 ? 8.164 -13.719 0.069 1 97.31 382 SER B CA 1
ATOM 7561 C C . SER B 1 382 ? 8.086 -14.461 1.4 1 97.31 382 SER B C 1
ATOM 7563 O O . SER B 1 382 ? 9.094 -14.961 1.897 1 97.31 382 SER B O 1
ATOM 7565 N N . SER B 1 383 ? 6.891 -14.578 1.975 1 95.5 383 SER B N 1
ATOM 7566 C CA . SER B 1 383 ? 6.766 -15.203 3.285 1 95.5 383 SER B CA 1
ATOM 7567 C C . SER B 1 383 ? 7.039 -16.703 3.211 1 95.5 383 SER B C 1
ATOM 7569 O O . SER B 1 383 ? 7.562 -17.297 4.16 1 95.5 383 SER B O 1
ATOM 7571 N N . ARG B 1 384 ? 6.738 -17.281 2.102 1 97.19 384 ARG B N 1
ATOM 7572 C CA . ARG B 1 384 ? 6.953 -18.719 1.912 1 97.19 384 ARG B CA 1
ATOM 7573 C C . ARG B 1 384 ? 8.445 -19.031 1.836 1 97.19 384 ARG B C 1
ATOM 7575 O O . ARG B 1 384 ? 8.898 -20.016 2.43 1 97.19 384 ARG B O 1
ATOM 7582 N N . LEU B 1 385 ? 9.188 -18.219 1.142 1 98.5 385 LEU B N 1
ATOM 7583 C CA . LEU B 1 385 ? 10.633 -18.391 1.09 1 98.5 385 LEU B CA 1
ATOM 7584 C C . LEU B 1 385 ? 11.258 -18.141 2.457 1 98.5 385 LEU B C 1
ATOM 7586 O O . LEU B 1 385 ? 12.172 -18.859 2.869 1 98.5 385 LEU B O 1
ATOM 7590 N N . GLU B 1 386 ? 10.773 -17.156 3.113 1 97.19 386 GLU B N 1
ATOM 7591 C CA . GLU B 1 386 ? 11.266 -16.875 4.457 1 97.19 386 GLU B CA 1
ATOM 7592 C C . GLU B 1 386 ? 11.031 -18.047 5.395 1 97.19 386 GLU B C 1
ATOM 7594 O O . GLU B 1 386 ? 11.891 -18.391 6.211 1 97.19 386 GLU B O 1
ATOM 7599 N N . TYR B 1 387 ? 9.891 -18.672 5.32 1 96.19 387 TYR B N 1
ATOM 7600 C CA . TYR B 1 387 ? 9.562 -19.812 6.16 1 96.19 387 TYR B CA 1
ATOM 7601 C C . TYR B 1 387 ? 10.438 -21.016 5.809 1 96.19 387 TYR B C 1
ATOM 7603 O O . TYR B 1 387 ? 10.898 -21.734 6.695 1 96.19 387 TYR B O 1
ATOM 7611 N N . LEU B 1 388 ? 10.648 -21.234 4.52 1 97 388 LEU B N 1
ATOM 7612 C CA . LEU B 1 388 ? 11.57 -22.297 4.102 1 97 388 LEU B CA 1
ATOM 7613 C C . LEU B 1 388 ? 12.953 -22.078 4.703 1 97 388 LEU B C 1
ATOM 7615 O O . LEU B 1 388 ? 13.57 -23.016 5.207 1 97 388 LEU B O 1
ATOM 7619 N N . GLN B 1 389 ? 13.383 -20.844 4.625 1 96.5 389 GLN B N 1
ATOM 7620 C CA . GLN B 1 389 ? 14.688 -20.531 5.199 1 96.5 389 GLN B CA 1
ATOM 7621 C C . GLN B 1 389 ? 14.719 -20.828 6.695 1 96.5 389 GLN B C 1
ATOM 7623 O O . GLN B 1 389 ? 15.711 -21.359 7.203 1 96.5 389 GLN B O 1
ATOM 7628 N N . LEU B 1 390 ? 13.672 -20.5 7.352 1 93.81 390 LEU B N 1
ATOM 7629 C CA . LEU B 1 390 ? 13.578 -20.75 8.781 1 93.81 390 LEU B CA 1
ATOM 7630 C C . LEU B 1 390 ? 13.656 -22.25 9.078 1 93.81 390 LEU B C 1
ATOM 7632 O O . LEU B 1 390 ? 14.359 -22.672 10 1 93.81 390 LEU B O 1
ATOM 7636 N N . LEU B 1 391 ? 12.953 -23.031 8.328 1 93.94 391 LEU B N 1
ATOM 7637 C CA . LEU B 1 391 ? 12.953 -24.469 8.508 1 93.94 391 LEU B CA 1
ATOM 7638 C C . LEU B 1 391 ? 14.344 -25.062 8.289 1 93.94 391 LEU B C 1
ATOM 7640 O O . LEU B 1 391 ? 14.727 -26.031 8.945 1 93.94 391 LEU B O 1
ATOM 7644 N N . LEU B 1 392 ? 15.078 -24.453 7.461 1 95.44 392 LEU B N 1
ATOM 7645 C CA . LEU B 1 392 ? 16.344 -25.016 6.996 1 95.44 392 LEU B CA 1
ATOM 7646 C C . LEU B 1 392 ? 17.516 -24.484 7.805 1 95.44 392 LEU B C 1
ATOM 7648 O O . LEU B 1 392 ? 18.656 -24.844 7.559 1 95.44 392 LEU B O 1
ATOM 7652 N N . LYS B 1 393 ? 17.203 -23.609 8.758 1 89.56 393 LYS B N 1
ATOM 7653 C CA . LYS B 1 393 ? 18.266 -23.109 9.617 1 89.56 393 LYS B CA 1
ATOM 7654 C C . LYS B 1 393 ? 18.781 -24.188 10.555 1 89.56 393 LYS B C 1
ATOM 7656 O O . LYS B 1 393 ? 17.984 -24.953 11.117 1 89.56 393 LYS B O 1
ATOM 7661 N N . PRO B 1 394 ? 20.125 -24.469 10.656 1 74.56 394 PRO B N 1
ATOM 7662 C CA . PRO B 1 394 ? 20.703 -25.531 11.484 1 74.56 394 PRO B CA 1
ATOM 7663 C C . PRO B 1 394 ? 20.25 -25.438 12.945 1 74.56 394 PRO B C 1
ATOM 7665 O O . PRO B 1 394 ? 19.969 -26.469 13.57 1 74.56 394 PRO B O 1
ATOM 7668 N N . ASP B 1 395 ? 20.516 -24.391 13.758 1 63.81 395 ASP B N 1
ATOM 7669 C CA . ASP B 1 395 ? 20.328 -24.266 15.195 1 63.81 395 ASP B CA 1
ATOM 7670 C C . ASP B 1 395 ? 18.844 -24.062 15.539 1 63.81 395 ASP B C 1
ATOM 7672 O O . ASP B 1 395 ? 18.484 -23.922 16.703 1 63.81 395 ASP B O 1
ATOM 7676 N N . GLY B 1 396 ? 18.141 -24.016 14.641 1 52.88 396 GLY B N 1
ATOM 7677 C CA . GLY B 1 396 ? 16.828 -23.516 14.992 1 52.88 396 GLY B CA 1
ATOM 7678 C C . GLY B 1 396 ? 15.914 -24.578 15.578 1 52.88 396 GLY B C 1
ATOM 7679 O O . GLY B 1 396 ? 15.367 -24.391 16.672 1 52.88 396 GLY B O 1
ATOM 7680 N N . THR B 1 397 ? 15.195 -25.359 14.711 1 52.94 397 THR B N 1
ATOM 7681 C CA . THR B 1 397 ? 14.102 -26.203 15.195 1 52.94 397 THR B CA 1
ATOM 7682 C C . THR B 1 397 ? 14.633 -27.516 15.75 1 52.94 397 THR B C 1
ATOM 7684 O O . THR B 1 397 ? 15.484 -28.156 15.133 1 52.94 397 THR B O 1
ATOM 7687 N N . SER B 1 398 ? 14.602 -27.641 17.016 1 52.75 398 SER B N 1
ATOM 7688 C CA . SER B 1 398 ? 14.836 -28.875 17.75 1 52.75 398 SER B CA 1
ATOM 7689 C C . SER B 1 398 ? 14.32 -30.094 16.984 1 52.75 398 SER B C 1
ATOM 7691 O O . SER B 1 398 ? 14.375 -31.219 17.484 1 52.75 398 SER B O 1
ATOM 7693 N N . ALA B 1 399 ? 13.898 -29.906 15.812 1 62.47 399 ALA B N 1
ATOM 7694 C CA . ALA B 1 399 ? 13.203 -31.016 15.164 1 62.47 399 ALA B CA 1
ATOM 7695 C C . ALA B 1 399 ? 14.195 -31.984 14.547 1 62.47 399 ALA B C 1
ATOM 7697 O O . ALA B 1 399 ? 15.297 -31.609 14.156 1 62.47 399 ALA B O 1
ATOM 7698 N N . ASN B 1 400 ? 13.914 -33.188 14.633 1 82.88 400 ASN B N 1
ATOM 7699 C CA . ASN B 1 400 ? 14.523 -34.281 13.898 1 82.88 400 ASN B CA 1
ATOM 7700 C C . ASN B 1 400 ? 14.633 -33.969 12.406 1 82.88 400 ASN B C 1
ATOM 7702 O O . ASN B 1 400 ? 13.703 -33.438 11.812 1 82.88 400 ASN B O 1
ATOM 7706 N N . THR B 1 401 ? 15.836 -34.031 11.836 1 86.25 401 THR B N 1
ATOM 7707 C CA . THR B 1 401 ? 16.156 -33.719 10.445 1 86.25 401 THR B CA 1
ATOM 7708 C C . THR B 1 401 ? 15.141 -34.344 9.5 1 86.25 401 THR B C 1
ATOM 7710 O O . THR B 1 401 ? 14.797 -33.75 8.469 1 86.25 401 THR B O 1
ATOM 7713 N N . THR B 1 402 ? 14.641 -35.438 9.883 1 87.06 402 THR B N 1
ATOM 7714 C CA . THR B 1 402 ? 13.633 -36.094 9.07 1 87.06 402 THR B CA 1
ATOM 7715 C C . THR B 1 402 ? 12.328 -35.312 9.07 1 87.06 402 THR B C 1
ATOM 7717 O O . THR B 1 402 ? 11.656 -35.219 8.039 1 87.06 402 THR B O 1
ATOM 7720 N N . ALA B 1 403 ? 12.07 -34.781 10.164 1 89.5 403 ALA B N 1
ATOM 7721 C CA . ALA B 1 403 ? 10.875 -33.938 10.273 1 89.5 403 ALA B CA 1
ATOM 7722 C C . ALA B 1 403 ? 11.008 -32.656 9.445 1 89.5 403 ALA B C 1
ATOM 7724 O O . ALA B 1 403 ? 10.031 -32.219 8.828 1 89.5 403 ALA B O 1
ATOM 7725 N N . ILE B 1 404 ? 12.164 -32.156 9.445 1 92.88 404 ILE B N 1
ATOM 7726 C CA . ILE B 1 404 ? 12.43 -30.953 8.672 1 92.88 404 ILE B CA 1
ATOM 7727 C C . ILE B 1 404 ? 12.219 -31.234 7.184 1 92.88 404 ILE B C 1
ATOM 7729 O O . ILE B 1 404 ? 11.609 -30.438 6.473 1 92.88 404 ILE B O 1
ATOM 7733 N N . ILE B 1 405 ? 12.695 -32.375 6.746 1 93.62 405 ILE B N 1
ATOM 7734 C CA . ILE B 1 405 ? 12.57 -32.75 5.348 1 93.62 405 ILE B CA 1
ATOM 7735 C C . ILE B 1 405 ? 11.102 -32.875 4.969 1 93.62 405 ILE B C 1
ATOM 7737 O O . ILE B 1 405 ? 10.688 -32.406 3.904 1 93.62 405 ILE B O 1
ATOM 7741 N N . GLN B 1 406 ? 10.359 -33.438 5.848 1 92.5 406 GLN B N 1
ATOM 7742 C CA . GLN B 1 406 ? 8.93 -33.594 5.586 1 92.5 406 GLN B CA 1
ATOM 7743 C C . GLN B 1 406 ? 8.242 -32.219 5.559 1 92.5 406 GLN B C 1
ATOM 7745 O O . GLN B 1 406 ? 7.348 -32 4.738 1 92.5 406 GLN B O 1
ATOM 7750 N N . ASP B 1 407 ? 8.648 -31.344 6.441 1 93.25 407 ASP B N 1
ATOM 7751 C CA . ASP B 1 407 ? 8.078 -30 6.473 1 93.25 407 ASP B CA 1
ATOM 7752 C C . ASP B 1 407 ? 8.422 -29.234 5.191 1 93.25 407 ASP B C 1
ATOM 7754 O O . ASP B 1 407 ? 7.57 -28.531 4.641 1 93.25 407 ASP B O 1
ATOM 7758 N N . VAL B 1 408 ? 9.664 -29.344 4.805 1 96.31 408 VAL B N 1
ATOM 7759 C CA . VAL B 1 408 ? 10.102 -28.688 3.58 1 96.31 408 VAL B CA 1
ATOM 7760 C C . VAL B 1 408 ? 9.305 -29.219 2.393 1 96.31 408 VAL B C 1
ATOM 7762 O O . VAL B 1 408 ? 8.859 -28.453 1.535 1 96.31 408 VAL B O 1
ATOM 7765 N N . ARG B 1 409 ? 9.133 -30.547 2.301 1 95.81 409 ARG B N 1
ATOM 7766 C CA . ARG B 1 409 ? 8.336 -31.172 1.244 1 95.81 409 ARG B CA 1
ATOM 7767 C C . ARG B 1 409 ? 6.93 -30.594 1.212 1 95.81 409 ARG B C 1
ATOM 7769 O O . ARG B 1 409 ? 6.422 -30.234 0.146 1 95.81 409 ARG B O 1
ATOM 7776 N N . THR B 1 410 ? 6.332 -30.453 2.365 1 94.94 410 THR B N 1
ATOM 7777 C CA . THR B 1 410 ? 4.992 -29.891 2.475 1 94.94 410 THR B CA 1
ATOM 7778 C C . THR B 1 410 ? 4.973 -28.438 1.987 1 94.94 410 THR B C 1
ATOM 7780 O O . THR B 1 410 ? 4.086 -28.047 1.228 1 94.94 410 THR B O 1
ATOM 7783 N N . GLN B 1 411 ? 5.945 -27.625 2.389 1 96.25 411 GLN B N 1
ATOM 7784 C CA . GLN B 1 411 ? 6.012 -26.234 1.981 1 96.25 411 GLN B CA 1
ATOM 7785 C C . GLN B 1 411 ? 6.195 -26.109 0.471 1 96.25 411 GLN B C 1
ATOM 7787 O O . GLN B 1 411 ? 5.629 -25.203 -0.157 1 96.25 411 GLN B O 1
ATOM 7792 N N . LEU B 1 412 ? 6.977 -27.031 -0.073 1 97.75 412 LEU B N 1
ATOM 7793 C CA . LEU B 1 412 ? 7.176 -27 -1.518 1 97.75 412 LEU B CA 1
ATOM 7794 C C . LEU B 1 412 ? 5.887 -27.344 -2.254 1 97.75 412 LEU B C 1
ATOM 7796 O O . LEU B 1 412 ? 5.582 -26.75 -3.293 1 97.75 412 LEU B O 1
ATOM 7800 N N . MET B 1 413 ? 5.117 -28.297 -1.723 1 96.56 413 MET B N 1
ATOM 7801 C CA . MET B 1 413 ? 3.82 -28.609 -2.316 1 96.56 413 MET B CA 1
ATOM 7802 C C . MET B 1 413 ? 2.893 -27.406 -2.256 1 96.56 413 MET B C 1
ATOM 7804 O O . MET B 1 413 ? 2.131 -27.156 -3.193 1 96.56 413 MET B O 1
ATOM 7808 N N . ILE B 1 414 ? 2.988 -26.625 -1.194 1 96.5 414 ILE B N 1
ATOM 7809 C CA . ILE B 1 414 ? 2.166 -25.422 -1.021 1 96.5 414 ILE B CA 1
ATOM 7810 C C . ILE B 1 414 ? 2.582 -24.359 -2.033 1 96.5 414 ILE B C 1
ATOM 7812 O O . ILE B 1 414 ? 1.737 -23.797 -2.729 1 96.5 414 ILE B O 1
ATOM 7816 N N . ILE B 1 415 ? 3.842 -24.125 -2.143 1 98 415 ILE B N 1
ATOM 7817 C CA . ILE B 1 415 ? 4.379 -23.062 -3.004 1 98 415 ILE B CA 1
ATOM 7818 C C . ILE B 1 415 ? 4.094 -23.406 -4.465 1 98 415 ILE B C 1
ATOM 7820 O O . ILE B 1 415 ? 3.711 -22.547 -5.25 1 98 415 ILE B O 1
ATOM 7824 N N . LEU B 1 416 ? 4.199 -24.703 -4.867 1 97.88 416 LEU B N 1
ATOM 7825 C CA . LEU B 1 416 ? 4.102 -25.141 -6.254 1 97.88 416 LEU B CA 1
ATOM 7826 C C . LEU B 1 416 ? 2.717 -25.703 -6.551 1 97.88 416 LEU B C 1
ATOM 7828 O O . LEU B 1 416 ? 2.525 -26.406 -7.547 1 97.88 416 LEU B O 1
ATOM 7832 N N . MET B 1 417 ? 1.767 -25.406 -5.695 1 96.38 417 MET B N 1
ATOM 7833 C CA . MET B 1 417 ? 0.43 -25.984 -5.773 1 96.38 417 MET B CA 1
ATOM 7834 C C . MET B 1 417 ? -0.161 -25.812 -7.168 1 96.38 417 MET B C 1
ATOM 7836 O O . MET B 1 417 ? -0.685 -26.75 -7.754 1 96.38 417 MET B O 1
ATOM 7840 N N . PRO B 1 418 ? -0.02 -24.641 -7.801 1 96 418 PRO B N 1
ATOM 7841 C CA . PRO B 1 418 ? -0.614 -24.5 -9.133 1 96 418 PRO B CA 1
ATOM 7842 C C . PRO B 1 418 ? 0.197 -25.203 -10.219 1 96 418 PRO B C 1
ATOM 7844 O O . PRO B 1 418 ? -0.217 -25.234 -11.383 1 96 418 PRO B O 1
ATOM 7847 N N . ASP B 1 419 ? 1.343 -25.812 -9.875 1 96.94 419 ASP B N 1
ATOM 7848 C CA . ASP B 1 419 ? 2.268 -26.328 -10.875 1 96.94 419 ASP B CA 1
ATOM 7849 C C . ASP B 1 419 ? 2.357 -27.844 -10.797 1 96.94 419 ASP B C 1
ATOM 7851 O O . ASP B 1 419 ? 2.971 -28.484 -11.664 1 96.94 419 ASP B O 1
ATOM 7855 N N . LEU B 1 420 ? 1.772 -28.438 -9.773 1 95.69 420 LEU B N 1
ATOM 7856 C CA . LEU B 1 420 ? 1.895 -29.875 -9.555 1 95.69 420 LEU B CA 1
ATOM 7857 C C . LEU B 1 420 ? 0.644 -30.609 -10.031 1 95.69 420 LEU B C 1
ATOM 7859 O O . LEU B 1 420 ? -0.449 -30.375 -9.5 1 95.69 420 LEU B O 1
ATOM 7863 N N . THR B 1 421 ? 0.818 -31.422 -11 1 93.19 421 THR B N 1
ATOM 7864 C CA . THR B 1 421 ? -0.234 -32.281 -11.562 1 93.19 421 THR B CA 1
ATOM 7865 C C . THR B 1 421 ? 0.193 -33.75 -11.562 1 93.19 421 THR B C 1
ATOM 7867 O O . THR B 1 421 ? 1.377 -34.031 -11.398 1 93.19 421 THR B O 1
ATOM 7870 N N . PRO B 1 422 ? -0.727 -34.656 -11.656 1 89 422 PRO B N 1
ATOM 7871 C CA . PRO B 1 422 ? -0.362 -36.062 -11.742 1 89 422 PRO B CA 1
ATOM 7872 C C . PRO B 1 422 ? 0.604 -36.344 -12.891 1 89 422 PRO B C 1
ATOM 7874 O O . PRO B 1 422 ? 1.4 -37.281 -12.812 1 89 422 PRO B O 1
ATOM 7877 N N . ASP B 1 423 ? 0.586 -35.531 -13.867 1 86.75 423 ASP B N 1
ATOM 7878 C CA . ASP B 1 423 ? 1.442 -35.75 -15.031 1 86.75 423 ASP B CA 1
ATOM 7879 C C . ASP B 1 423 ? 2.869 -35.281 -14.75 1 86.75 423 ASP B C 1
ATOM 7881 O O . ASP B 1 423 ? 3.787 -35.594 -15.516 1 86.75 423 ASP B O 1
ATOM 7885 N N . THR B 1 424 ? 3.059 -34.562 -13.695 1 86.75 424 THR B N 1
ATOM 7886 C CA . THR B 1 424 ? 4.391 -34.062 -13.375 1 86.75 424 THR B CA 1
ATOM 7887 C C . THR B 1 424 ? 5.082 -34.969 -12.352 1 86.75 424 THR B C 1
ATOM 7889 O O . THR B 1 424 ? 6.137 -34.594 -11.828 1 86.75 424 THR B O 1
ATOM 7892 N N . ILE B 1 425 ? 4.52 -36.125 -12.07 1 82.31 425 ILE B N 1
ATOM 7893 C CA . ILE B 1 425 ? 5.09 -37.125 -11.148 1 82.31 425 ILE B CA 1
ATOM 7894 C C . ILE B 1 425 ? 6.027 -38.062 -11.914 1 82.31 425 ILE B C 1
ATOM 7896 O O . ILE B 1 425 ? 5.707 -38.5 -13.016 1 82.31 425 ILE B O 1
ATOM 7900 N N . PRO B 1 426 ? 7.227 -38.25 -11.336 1 77.94 426 PRO B N 1
ATOM 7901 C CA . PRO B 1 426 ? 8.156 -39.156 -12.039 1 77.94 426 PRO B CA 1
ATOM 7902 C C . PRO B 1 426 ? 7.621 -40.562 -12.188 1 77.94 426 PRO B C 1
ATOM 7904 O O . PRO B 1 426 ? 6.93 -41.062 -11.297 1 77.94 426 PRO B O 1
ATOM 7907 N N . SER B 1 427 ? 7.508 -41.094 -13.453 1 63.84 427 SER B N 1
ATOM 7908 C CA . SER B 1 427 ? 7.066 -42.469 -13.727 1 63.84 427 SER B CA 1
ATOM 7909 C C . SER B 1 427 ? 8.078 -43.5 -13.203 1 63.84 427 SER B C 1
ATOM 7911 O O . SER B 1 427 ? 9.273 -43.219 -13.156 1 63.84 427 SER B O 1
ATOM 7913 N N . SER B 1 428 ? 7.68 -44.438 -12.328 1 52.5 428 SER B N 1
ATOM 7914 C CA . SER B 1 428 ? 8.539 -45.531 -11.883 1 52.5 428 SER B CA 1
ATOM 7915 C C . SER B 1 428 ? 9.43 -46.031 -13.016 1 52.5 428 SER B C 1
ATOM 7917 O O . SER B 1 428 ? 10.422 -46.719 -12.781 1 52.5 428 SER B O 1
ATOM 7919 N N . THR B 1 429 ? 9.016 -46 -14.266 1 44.41 429 THR B N 1
ATOM 7920 C CA . THR B 1 429 ? 9.672 -46.812 -15.297 1 44.41 429 THR B CA 1
ATOM 7921 C C . THR B 1 429 ? 11.078 -46.281 -15.578 1 44.41 429 THR B C 1
ATOM 7923 O O . THR B 1 429 ? 11.766 -46.781 -16.469 1 44.41 429 THR B O 1
ATOM 7926 N N . ASN B 1 430 ? 11.438 -45.188 -15.289 1 40.66 430 ASN B N 1
ATOM 7927 C CA . ASN B 1 430 ? 12.836 -45 -15.695 1 40.66 430 ASN B CA 1
ATOM 7928 C C . ASN B 1 430 ? 13.781 -45.75 -14.766 1 40.66 430 ASN B C 1
ATOM 7930 O O . ASN B 1 430 ? 14.109 -45.281 -13.68 1 40.66 430 ASN B O 1
ATOM 7934 N N . PRO B 1 431 ? 13.859 -47.062 -14.812 1 36.5 431 PRO B N 1
ATOM 7935 C CA . PRO B 1 431 ? 14.82 -47.875 -14.07 1 36.5 431 PRO B CA 1
ATOM 7936 C C . PRO B 1 431 ? 16.25 -47.344 -14.164 1 36.5 431 PRO B C 1
ATOM 7938 O O . PRO B 1 431 ? 16.75 -47.094 -15.266 1 36.5 431 PRO B O 1
ATOM 7941 N N . ILE B 1 432 ? 16.672 -46.562 -13.297 1 37.69 432 ILE B N 1
ATOM 7942 C CA . ILE B 1 432 ? 18.125 -46.469 -13.266 1 37.69 432 ILE B CA 1
ATOM 7943 C C . ILE B 1 432 ? 18.75 -47.844 -13.453 1 37.69 432 ILE B C 1
ATOM 7945 O O . ILE B 1 432 ? 18.516 -48.75 -12.648 1 37.69 432 ILE B O 1
ATOM 7949 N N . ALA B 1 433 ? 19.156 -48.281 -14.656 1 32.94 433 ALA B N 1
ATOM 7950 C CA . ALA B 1 433 ? 19.953 -49.469 -14.961 1 32.94 433 ALA B CA 1
ATOM 7951 C C . ALA B 1 433 ? 21.109 -49.625 -13.969 1 32.94 433 ALA B C 1
ATOM 7953 O O . ALA B 1 433 ? 21.859 -48.688 -13.734 1 32.94 433 ALA B O 1
ATOM 7954 N N . SER B 1 434 ? 21.203 -50.562 -13 1 32.5 434 SER B N 1
ATOM 7955 C CA . SER B 1 434 ? 22.125 -51 -11.953 1 32.5 434 SER B CA 1
ATOM 7956 C C . SER B 1 434 ? 23.516 -51.281 -12.516 1 32.5 434 SER B C 1
ATOM 7958 O O . SER B 1 434 ? 24.344 -51.906 -11.844 1 32.5 434 SER B O 1
ATOM 7960 N N . GLY B 1 435 ? 23.891 -51.219 -13.781 1 30.09 435 GLY B N 1
ATOM 7961 C CA . GLY B 1 435 ? 25.219 -51.781 -13.969 1 30.09 435 GLY B CA 1
ATOM 7962 C C . GLY B 1 435 ? 26.312 -51 -13.25 1 30.09 435 GLY B C 1
ATOM 7963 O O . GLY B 1 435 ? 26.125 -49.812 -12.938 1 30.09 435 GLY B O 1
ATOM 7964 N N . ALA B 1 436 ? 27.453 -51.688 -12.609 1 33.38 436 ALA B N 1
ATOM 7965 C CA . ALA B 1 436 ? 28.625 -51.344 -11.797 1 33.38 436 ALA B CA 1
ATOM 7966 C C . ALA B 1 436 ? 29.344 -50.125 -12.359 1 33.38 436 ALA B C 1
ATOM 7968 O O . ALA B 1 436 ? 29.844 -49.281 -11.602 1 33.38 436 ALA B O 1
ATOM 7969 N N . ALA B 1 437 ? 30 -50.344 -13.484 1 33.22 437 ALA B N 1
ATOM 7970 C CA . ALA B 1 437 ? 31.016 -49.438 -13.992 1 33.22 437 ALA B CA 1
ATOM 7971 C C . ALA B 1 437 ? 30.453 -48 -14.109 1 33.22 437 ALA B C 1
ATOM 7973 O O . ALA B 1 437 ? 31.219 -47.031 -14.188 1 33.22 437 ALA B O 1
ATOM 7974 N N . ALA B 1 438 ? 29.297 -47.812 -14.641 1 34.62 438 ALA B N 1
ATOM 7975 C CA . ALA B 1 438 ? 28.703 -46.562 -15.039 1 34.62 438 ALA B CA 1
ATOM 7976 C C . ALA B 1 438 ? 28.234 -45.75 -13.82 1 34.62 438 ALA B C 1
ATOM 7978 O O . ALA B 1 438 ? 27.312 -44.938 -13.922 1 34.62 438 ALA B O 1
ATOM 7979 N N . GLN B 1 439 ? 28.688 -45.906 -12.633 1 31.38 439 GLN B N 1
ATOM 7980 C CA . GLN B 1 439 ? 28.391 -45.344 -11.32 1 31.38 439 GLN B CA 1
ATOM 7981 C C . GLN B 1 439 ? 28.766 -43.875 -11.258 1 31.38 439 GLN B C 1
ATOM 7983 O O . GLN B 1 439 ? 28.031 -43.062 -10.695 1 31.38 439 GLN B O 1
ATOM 7988 N N . TYR B 1 440 ? 30.188 -43.719 -11.406 1 31.02 440 TYR B N 1
ATOM 7989 C CA . TYR B 1 440 ? 30.703 -42.375 -11.188 1 31.02 440 TYR B CA 1
ATOM 7990 C C . TYR B 1 440 ? 30.016 -41.375 -12.109 1 31.02 440 TYR B C 1
ATOM 7992 O O . TYR B 1 440 ? 29.656 -40.281 -11.68 1 31.02 440 TYR B O 1
ATOM 8000 N N . SER B 1 441 ? 30.203 -41.625 -13.484 1 34.47 441 SER B N 1
ATOM 8001 C CA . SER B 1 441 ? 29.641 -40.719 -14.484 1 34.47 441 SER B CA 1
ATOM 8002 C C . SER B 1 441 ? 28.125 -40.625 -14.359 1 34.47 441 SER B C 1
ATOM 8004 O O . SER B 1 441 ? 27.5 -39.75 -14.961 1 34.47 441 SER B O 1
ATOM 8006 N N . GLN B 1 442 ? 27.438 -41.625 -13.875 1 33.88 442 GLN B N 1
ATOM 8007 C CA . GLN B 1 442 ? 26 -41.75 -13.625 1 33.88 442 GLN B CA 1
ATOM 8008 C C . GLN B 1 442 ? 25.547 -40.812 -12.516 1 33.88 442 GLN B C 1
ATOM 8010 O O . GLN B 1 442 ? 24.375 -40.438 -12.445 1 33.88 442 GLN B O 1
ATOM 8015 N N . THR B 1 443 ? 26.422 -40.688 -11.547 1 37.5 443 THR B N 1
ATOM 8016 C CA . THR B 1 443 ? 26.016 -39.719 -10.516 1 37.5 443 THR B CA 1
ATOM 8017 C C . THR B 1 443 ? 25.688 -38.375 -11.125 1 37.5 443 THR B C 1
ATOM 8019 O O . THR B 1 443 ? 24.688 -37.75 -10.781 1 37.5 443 THR B O 1
ATOM 8022 N N . ARG B 1 444 ? 26.719 -37.875 -11.852 1 39.12 444 ARG B N 1
ATOM 8023 C CA . ARG B 1 444 ? 26.469 -36.562 -12.43 1 39.12 444 ARG B CA 1
ATOM 8024 C C . ARG B 1 444 ? 25.359 -36.594 -13.477 1 39.12 444 ARG B C 1
ATOM 8026 O O . ARG B 1 444 ? 24.625 -35.656 -13.656 1 39.12 444 ARG B O 1
ATOM 8033 N N . ARG B 1 445 ? 25.438 -37.562 -14.383 1 40.12 445 ARG B N 1
ATOM 8034 C CA . ARG B 1 445 ? 24.391 -37.75 -15.367 1 40.12 445 ARG B CA 1
ATOM 8035 C C . ARG B 1 445 ? 23.062 -38.094 -14.695 1 40.12 445 ARG B C 1
ATOM 8037 O O . ARG B 1 445 ? 22 -37.75 -15.203 1 40.12 445 ARG B O 1
ATOM 8044 N N . ARG B 1 446 ? 23.109 -38.875 -13.672 1 42.38 446 ARG B N 1
ATOM 8045 C CA . ARG B 1 446 ? 21.969 -39.156 -12.82 1 42.38 446 ARG B CA 1
ATOM 8046 C C . ARG B 1 446 ? 21.453 -37.906 -12.133 1 42.38 446 ARG B C 1
ATOM 8048 O O . ARG B 1 446 ? 20.25 -37.719 -11.992 1 42.38 446 ARG B O 1
ATOM 8055 N N . GLU B 1 447 ? 22.422 -37.188 -11.719 1 46.59 447 GLU B N 1
ATOM 8056 C CA . GLU B 1 447 ? 22.062 -35.906 -11.117 1 46.59 447 GLU B CA 1
ATOM 8057 C C . GLU B 1 447 ? 21.422 -34.969 -12.148 1 46.59 447 GLU B C 1
ATOM 8059 O O . GLU B 1 447 ? 20.438 -34.281 -11.852 1 46.59 447 GLU B O 1
ATOM 8064 N N . ALA B 1 448 ? 22.203 -34.844 -13.32 1 45.69 448 ALA B N 1
ATOM 8065 C CA . ALA B 1 448 ? 21.688 -33.969 -14.383 1 45.69 448 ALA B CA 1
ATOM 8066 C C . ALA B 1 448 ? 20.359 -34.531 -14.914 1 45.69 448 ALA B C 1
ATOM 8068 O O . ALA B 1 448 ? 19.422 -33.75 -15.156 1 45.69 448 ALA B O 1
ATOM 8069 N N . GLN B 1 449 ? 20.359 -35.844 -15.289 1 51.06 449 GLN B N 1
ATOM 8070 C CA . GLN B 1 449 ? 19.156 -36.5 -15.781 1 51.06 449 GLN B CA 1
ATOM 8071 C C . GLN B 1 449 ? 18.062 -36.531 -14.711 1 51.06 449 GLN B C 1
ATOM 8073 O O . GLN B 1 449 ? 16.875 -36.531 -15.031 1 51.06 449 GLN B O 1
ATOM 8078 N N . ALA B 1 450 ? 18.547 -36.438 -13.445 1 56.34 450 ALA B N 1
ATOM 8079 C CA . ALA B 1 450 ? 17.734 -36.688 -12.258 1 56.34 450 ALA B CA 1
ATOM 8080 C C . ALA B 1 450 ? 16.734 -35.562 -12.039 1 56.34 450 ALA B C 1
ATOM 8082 O O . ALA B 1 450 ? 15.648 -35.812 -11.5 1 56.34 450 ALA B O 1
ATOM 8083 N N . HIS B 1 451 ? 16.953 -34.469 -12.789 1 73.19 451 HIS B N 1
ATOM 8084 C CA . HIS B 1 451 ? 16.016 -33.406 -12.453 1 73.19 451 HIS B CA 1
ATOM 8085 C C . HIS B 1 451 ? 15.164 -33.031 -13.656 1 73.19 451 HIS B C 1
ATOM 8087 O O . HIS B 1 451 ? 14.359 -32.094 -13.586 1 73.19 451 HIS B O 1
ATOM 8093 N N . GLU B 1 452 ? 15.227 -33.844 -14.727 1 81.38 452 GLU B N 1
ATOM 8094 C CA . GLU B 1 452 ? 14.523 -33.438 -15.953 1 81.38 452 GLU B CA 1
ATOM 8095 C C . GLU B 1 452 ? 13.016 -33.531 -15.773 1 81.38 452 GLU B C 1
ATOM 8097 O O . GLU B 1 452 ? 12.266 -32.75 -16.391 1 81.38 452 GLU B O 1
ATOM 8102 N N . TRP B 1 453 ? 12.641 -34.406 -14.859 1 87.25 453 TRP B N 1
ATOM 8103 C CA . TRP B 1 453 ? 11.203 -34.656 -14.703 1 87.25 453 TRP B CA 1
ATOM 8104 C C . TRP B 1 453 ? 10.531 -33.438 -14.078 1 87.25 453 TRP B C 1
ATOM 8106 O O . TRP B 1 453 ? 9.305 -33.312 -14.133 1 87.25 453 TRP B O 1
ATOM 8116 N N . VAL B 1 454 ? 11.305 -32.438 -13.516 1 93.5 454 VAL B N 1
ATOM 8117 C CA . VAL B 1 454 ? 10.688 -31.266 -12.883 1 93.5 454 VAL B CA 1
ATOM 8118 C C . VAL B 1 454 ? 10.664 -30.094 -13.867 1 93.5 454 VAL B C 1
ATOM 8120 O O . VAL B 1 454 ? 10.156 -29.016 -13.547 1 93.5 454 VAL B O 1
ATOM 8123 N N . LYS B 1 455 ? 11.219 -30.25 -15.062 1 93.06 455 LYS B N 1
ATOM 8124 C CA . LYS B 1 455 ? 11.281 -29.172 -16.047 1 93.06 455 LYS B CA 1
ATOM 8125 C C . LYS B 1 455 ? 9.891 -28.641 -16.375 1 93.06 455 LYS B C 1
ATOM 8127 O O . LYS B 1 455 ? 9.688 -27.438 -16.469 1 93.06 455 LYS B O 1
ATOM 8132 N N . PRO B 1 456 ? 8.852 -29.547 -16.578 1 93.88 456 PRO B N 1
ATOM 8133 C CA . PRO B 1 456 ? 7.516 -29 -16.844 1 93.88 456 PRO B CA 1
ATOM 8134 C C . PRO B 1 456 ? 6.988 -28.156 -15.688 1 93.88 456 PRO B C 1
ATOM 8136 O O . PRO B 1 456 ? 6.234 -27.203 -15.914 1 93.88 456 PRO B O 1
ATOM 8139 N N . ILE B 1 457 ? 7.359 -28.516 -14.438 1 96.19 457 ILE B N 1
ATOM 8140 C CA . ILE B 1 457 ? 6.984 -27.719 -13.273 1 96.19 457 ILE B CA 1
ATOM 8141 C C . ILE B 1 457 ? 7.625 -26.344 -13.352 1 96.19 457 ILE B C 1
ATOM 8143 O O . ILE B 1 457 ? 6.945 -25.328 -13.188 1 96.19 457 ILE B O 1
ATOM 8147 N N . LEU B 1 458 ? 8.922 -26.297 -13.688 1 96.88 458 LEU B N 1
ATOM 8148 C CA . LEU B 1 458 ? 9.656 -25.047 -13.844 1 96.88 458 LEU B CA 1
ATOM 8149 C C . LEU B 1 458 ? 9.047 -24.203 -14.945 1 96.88 458 LEU B C 1
ATOM 8151 O O . LEU B 1 458 ? 8.867 -22.984 -14.773 1 96.88 458 LEU B O 1
ATOM 8155 N N . ASP B 1 459 ? 8.734 -24.828 -16.031 1 95.69 459 ASP B N 1
ATOM 8156 C CA . ASP B 1 459 ? 8.219 -24.094 -17.188 1 95.69 459 ASP B CA 1
ATOM 8157 C C . ASP B 1 459 ? 6.883 -23.438 -16.875 1 95.69 459 ASP B C 1
ATOM 8159 O O . ASP B 1 459 ? 6.672 -22.266 -17.188 1 95.69 459 ASP B O 1
ATOM 8163 N N . HIS B 1 460 ? 6.023 -24.141 -16.234 1 97.12 460 HIS B N 1
ATOM 8164 C CA . HIS B 1 460 ? 4.73 -23.562 -15.883 1 97.12 460 HIS B CA 1
ATOM 8165 C C . HIS B 1 460 ? 4.875 -22.516 -14.789 1 97.12 460 HIS B C 1
ATOM 8167 O O . HIS B 1 460 ? 4.352 -21.406 -14.922 1 97.12 460 HIS B O 1
ATOM 8173 N N . CYS B 1 461 ? 5.594 -22.844 -13.773 1 97.69 461 CYS B N 1
ATOM 8174 C CA . CYS B 1 461 ? 5.82 -21.969 -12.633 1 97.69 461 CYS B CA 1
ATOM 8175 C C . CYS B 1 461 ? 6.371 -20.609 -13.078 1 97.69 461 CYS B C 1
ATOM 8177 O O . CYS B 1 461 ? 5.977 -19.578 -12.555 1 97.69 461 CYS B O 1
ATOM 8179 N N . SER B 1 462 ? 7.242 -20.609 -14.07 1 97.88 462 SER B N 1
ATOM 8180 C CA . SER B 1 462 ? 7.969 -19.406 -14.461 1 97.88 462 SER B CA 1
ATOM 8181 C C . SER B 1 462 ? 7.199 -18.609 -15.508 1 97.88 462 SER B C 1
ATOM 8183 O O . SER B 1 462 ? 7.602 -17.5 -15.875 1 97.88 462 SER B O 1
ATOM 8185 N N . SER B 1 463 ? 6.02 -19.141 -15.992 1 97.19 463 SER B N 1
ATOM 8186 C CA . SER B 1 463 ? 5.496 -18.469 -17.172 1 97.19 463 SER B CA 1
ATOM 8187 C C . SER B 1 463 ? 4.004 -18.172 -17.031 1 97.19 463 SER B C 1
ATOM 8189 O O . SER B 1 463 ? 3.465 -17.312 -17.703 1 97.19 463 SER B O 1
ATOM 8191 N N . TYR B 1 464 ? 3.285 -18.859 -16.188 1 95.88 464 TYR B N 1
ATOM 8192 C CA . TYR B 1 464 ? 1.829 -18.812 -16.25 1 95.88 464 TYR B CA 1
ATOM 8193 C C . TYR B 1 464 ? 1.313 -17.406 -15.93 1 95.88 464 TYR B C 1
ATOM 8195 O O . TYR B 1 464 ? 0.224 -17.031 -16.375 1 95.88 464 TYR B O 1
ATOM 8203 N N . LEU B 1 465 ? 2.074 -16.594 -15.242 1 98 465 LEU B N 1
ATOM 8204 C CA . LEU B 1 465 ? 1.65 -15.242 -14.883 1 98 465 LEU B CA 1
ATOM 8205 C C . LEU B 1 465 ? 1.914 -14.266 -16.031 1 98 465 LEU B C 1
ATOM 8207 O O . LEU B 1 465 ? 1.371 -13.164 -16.047 1 98 465 LEU B O 1
ATOM 8211 N N . ILE B 1 466 ? 2.811 -14.656 -17.031 1 98.25 466 ILE B N 1
ATOM 8212 C CA . ILE B 1 466 ? 3.264 -13.602 -17.938 1 98.25 466 ILE B CA 1
ATOM 8213 C C . ILE B 1 466 ? 3.189 -14.102 -19.375 1 98.25 466 ILE B C 1
ATOM 8215 O O . ILE B 1 466 ? 3.281 -13.305 -20.312 1 98.25 466 ILE B O 1
ATOM 8219 N N . SER B 1 467 ? 2.934 -15.367 -19.656 1 97.38 467 SER B N 1
ATOM 8220 C CA . SER B 1 467 ? 3.039 -15.953 -21 1 97.38 467 SER B CA 1
ATOM 8221 C C . SER B 1 467 ? 1.979 -15.383 -21.938 1 97.38 467 SER B C 1
ATOM 8223 O O . SER B 1 467 ? 2.176 -15.336 -23.156 1 97.38 467 SER B O 1
ATOM 8225 N N . HIS B 1 468 ? 0.852 -14.891 -21.375 1 97.62 468 HIS B N 1
ATOM 8226 C CA . HIS B 1 468 ? -0.24 -14.43 -22.234 1 97.62 468 HIS B CA 1
ATOM 8227 C C . HIS B 1 468 ? -0.383 -12.914 -22.172 1 97.62 468 HIS B C 1
ATOM 8229 O O . HIS B 1 468 ? -1.401 -12.359 -22.609 1 97.62 468 HIS B O 1
ATOM 8235 N N . LEU B 1 469 ? 0.598 -12.219 -21.609 1 98.44 469 LEU B N 1
ATOM 8236 C CA . LEU B 1 469 ? 0.589 -10.766 -21.703 1 98.44 469 LEU B CA 1
ATOM 8237 C C . LEU B 1 469 ? 0.65 -10.312 -23.156 1 98.44 469 LEU B C 1
ATOM 8239 O O . LEU B 1 469 ? 1.161 -11.039 -24.016 1 98.44 469 LEU B O 1
ATOM 8243 N N . PRO B 1 470 ? 0.137 -9.164 -23.5 1 98.06 470 PRO B N 1
ATOM 8244 C CA . PRO B 1 470 ? 0.102 -8.719 -24.891 1 98.06 470 PRO B CA 1
ATOM 8245 C C . PRO B 1 470 ? 1.453 -8.203 -25.375 1 98.06 470 PRO B C 1
ATOM 8247 O O . PRO B 1 470 ? 1.61 -7.004 -25.625 1 98.06 470 PRO B O 1
ATOM 8250 N N . GLN B 1 471 ? 2.322 -9.078 -25.703 1 97.31 471 GLN B N 1
ATOM 8251 C CA . GLN B 1 471 ? 3.699 -8.75 -26.047 1 97.31 471 GLN B CA 1
ATOM 8252 C C . GLN B 1 471 ? 3.76 -7.926 -27.344 1 97.31 471 GLN B C 1
ATOM 8254 O O . GLN B 1 471 ? 4.668 -7.113 -27.516 1 97.31 471 GLN B O 1
ATOM 8259 N N . ASP B 1 472 ? 2.801 -8.07 -28.219 1 97 472 ASP B N 1
ATOM 8260 C CA . ASP B 1 472 ? 2.752 -7.336 -29.469 1 97 472 ASP B CA 1
ATOM 8261 C C . ASP B 1 472 ? 2.502 -5.848 -29.234 1 97 472 ASP B C 1
ATOM 8263 O O . ASP B 1 472 ? 2.811 -5.02 -30.094 1 97 472 ASP B O 1
ATOM 8267 N N . LYS B 1 473 ? 2.031 -5.527 -28.078 1 97.94 473 LYS B N 1
ATOM 8268 C CA . LYS B 1 473 ? 1.699 -4.137 -27.781 1 97.94 473 LYS B CA 1
ATOM 8269 C C . LYS B 1 473 ? 2.762 -3.5 -26.891 1 97.94 473 LYS B C 1
ATOM 8271 O O . LYS B 1 473 ? 2.654 -2.326 -26.531 1 97.94 473 LYS B O 1
ATOM 8276 N N . PHE B 1 474 ? 3.785 -4.223 -26.594 1 98.25 474 PHE B N 1
ATOM 8277 C CA . PHE B 1 474 ? 4.797 -3.729 -25.672 1 98.25 474 PHE B CA 1
ATOM 8278 C C . PHE B 1 474 ? 5.598 -2.592 -26.297 1 98.25 474 PHE B C 1
ATOM 8280 O O . PHE B 1 474 ? 5.996 -2.674 -27.453 1 98.25 474 PHE B O 1
ATOM 8287 N N . THR B 1 475 ? 5.754 -1.512 -25.516 1 97.88 475 THR B N 1
ATOM 8288 C CA . THR B 1 475 ? 6.789 -0.533 -25.828 1 97.88 475 THR B CA 1
ATOM 8289 C C . THR B 1 475 ? 8.18 -1.1 -25.531 1 97.88 475 THR B C 1
ATOM 8291 O O . THR B 1 475 ? 8.305 -2.207 -25.016 1 97.88 475 THR B O 1
ATOM 8294 N N . ARG B 1 476 ? 9.18 -0.365 -25.922 1 96.5 476 ARG B N 1
ATOM 8295 C CA . ARG B 1 476 ? 10.555 -0.773 -25.625 1 96.5 476 ARG B CA 1
ATOM 8296 C C . ARG B 1 476 ? 10.766 -0.978 -24.141 1 96.5 476 ARG B C 1
ATOM 8298 O O . ARG B 1 476 ? 11.367 -1.966 -23.719 1 96.5 476 ARG B O 1
ATOM 8305 N N . GLU B 1 477 ? 10.312 0.016 -23.328 1 98.06 477 GLU B N 1
ATOM 8306 C CA . GLU B 1 477 ? 10.438 -0.058 -21.875 1 98.06 477 GLU B CA 1
ATOM 8307 C C . GLU B 1 477 ? 9.727 -1.289 -21.328 1 98.06 477 GLU B C 1
ATOM 8309 O O . GLU B 1 477 ? 10.258 -1.979 -20.453 1 98.06 477 GLU B O 1
ATOM 8314 N N . GLU B 1 478 ? 8.555 -1.597 -21.844 1 98.56 478 GLU B N 1
ATOM 8315 C CA . GLU B 1 478 ? 7.785 -2.736 -21.359 1 98.56 478 GLU B CA 1
ATOM 8316 C C . GLU B 1 478 ? 8.484 -4.055 -21.688 1 98.56 478 GLU B C 1
ATOM 8318 O O . GLU B 1 478 ? 8.383 -5.02 -20.922 1 98.56 478 GLU B O 1
ATOM 8323 N N . ARG B 1 479 ? 9.172 -4.117 -22.797 1 98.31 479 ARG B N 1
ATOM 8324 C CA . ARG B 1 479 ? 9.953 -5.312 -23.109 1 98.31 479 ARG B CA 1
ATOM 8325 C C . ARG B 1 479 ? 11.055 -5.527 -22.078 1 98.31 479 ARG B C 1
ATOM 8327 O O . ARG B 1 479 ? 11.328 -6.66 -21.688 1 98.31 479 ARG B O 1
ATOM 8334 N N . THR B 1 480 ? 11.688 -4.449 -21.672 1 98.19 480 THR B N 1
ATOM 8335 C CA . THR B 1 480 ? 12.695 -4.52 -20.625 1 98.19 480 THR B CA 1
ATOM 8336 C C . THR B 1 480 ? 12.086 -5.004 -19.312 1 98.19 480 THR B C 1
ATOM 8338 O O . THR B 1 480 ? 12.656 -5.848 -18.625 1 98.19 480 THR B O 1
ATOM 8341 N N . LEU B 1 481 ? 10.914 -4.473 -18.969 1 98.75 481 LEU B N 1
ATOM 8342 C CA . LEU B 1 481 ? 10.227 -4.883 -17.75 1 98.75 481 LEU B CA 1
ATOM 8343 C C . LEU B 1 481 ? 9.836 -6.359 -17.828 1 98.75 481 LEU B C 1
ATOM 8345 O O . LEU B 1 481 ? 10.023 -7.098 -16.859 1 98.75 481 LEU B O 1
ATOM 8349 N N . TYR B 1 482 ? 9.344 -6.777 -19 1 98.62 482 TYR B N 1
ATOM 8350 C CA . TYR B 1 482 ? 8.961 -8.172 -19.203 1 98.62 482 TYR B CA 1
ATOM 8351 C C . TYR B 1 482 ? 10.148 -9.102 -19 1 98.62 482 TYR B C 1
ATOM 8353 O O . TYR B 1 482 ? 10.031 -10.133 -18.344 1 98.62 482 TYR B O 1
ATOM 8361 N N . ALA B 1 483 ? 11.234 -8.727 -19.547 1 97.56 483 ALA B N 1
ATOM 8362 C CA . ALA B 1 483 ? 12.445 -9.539 -19.422 1 97.56 483 ALA B CA 1
ATOM 8363 C C . ALA B 1 483 ? 12.875 -9.648 -17.953 1 97.56 483 ALA B C 1
ATOM 8365 O O . ALA B 1 483 ? 13.25 -10.734 -17.484 1 97.56 483 ALA B O 1
ATOM 8366 N N . GLY B 1 484 ? 12.867 -8.523 -17.219 1 98.44 484 GLY B N 1
ATOM 8367 C CA . GLY B 1 484 ? 13.211 -8.531 -15.805 1 98.44 484 GLY B CA 1
ATOM 8368 C C . GLY B 1 484 ? 12.328 -9.453 -14.984 1 98.44 484 GLY B C 1
ATOM 8369 O O . GLY B 1 484 ? 12.828 -10.234 -14.172 1 98.44 484 GLY B O 1
ATOM 8370 N N . ILE B 1 485 ? 11.023 -9.375 -15.219 1 98.75 485 ILE B N 1
ATOM 8371 C CA . ILE B 1 485 ? 10.07 -10.188 -14.469 1 98.75 485 ILE B CA 1
ATOM 8372 C C . ILE B 1 485 ? 10.227 -11.656 -14.852 1 98.75 485 ILE B C 1
ATOM 8374 O O . ILE B 1 485 ? 10.242 -12.531 -13.984 1 98.75 485 ILE B O 1
ATOM 8378 N N . SER B 1 486 ? 10.398 -11.898 -16.156 1 98.25 486 SER B N 1
ATOM 8379 C CA . SER B 1 486 ? 10.555 -13.258 -16.656 1 98.25 486 SER B CA 1
ATOM 8380 C C . SER B 1 486 ? 11.789 -13.93 -16.062 1 98.25 486 SER B C 1
ATOM 8382 O O . SER B 1 486 ? 11.727 -15.07 -15.594 1 98.25 486 SER B O 1
ATOM 8384 N N . GLY B 1 487 ? 12.898 -13.219 -16.094 1 97.88 487 GLY B N 1
ATOM 8385 C CA . GLY B 1 487 ? 14.133 -13.766 -15.539 1 97.88 487 GLY B CA 1
ATOM 8386 C C . GLY B 1 487 ? 14.055 -14.008 -14.047 1 97.88 487 GLY B C 1
ATOM 8387 O O . GLY B 1 487 ? 14.57 -15.016 -13.547 1 97.88 487 GLY B O 1
ATOM 8388 N N . THR B 1 488 ? 13.453 -13.109 -13.32 1 98.62 488 THR B N 1
ATOM 8389 C CA . THR B 1 488 ? 13.312 -13.25 -11.875 1 98.62 488 THR B CA 1
ATOM 8390 C C . THR B 1 488 ? 12.414 -14.438 -11.539 1 98.62 488 THR B C 1
ATOM 8392 O O . THR B 1 488 ? 12.766 -15.258 -10.68 1 98.62 488 THR B O 1
ATOM 8395 N N . LEU B 1 489 ? 11.305 -14.57 -12.25 1 98.38 489 LEU B N 1
ATOM 8396 C CA . LEU B 1 489 ? 10.406 -15.695 -12.055 1 98.38 489 LEU B CA 1
ATOM 8397 C C . LEU B 1 489 ? 11.109 -17.016 -12.367 1 98.38 489 LEU B C 1
ATOM 8399 O O . LEU B 1 489 ? 10.961 -18 -11.633 1 98.38 489 LEU B O 1
ATOM 8403 N N . HIS B 1 490 ? 11.852 -17 -13.414 1 98.06 490 HIS B N 1
ATOM 8404 C CA . HIS B 1 490 ? 12.562 -18.203 -13.805 1 98.06 490 HIS B CA 1
ATOM 8405 C C . HIS B 1 490 ? 13.5 -18.688 -12.703 1 98.06 490 HIS B C 1
ATOM 8407 O O . HIS B 1 490 ? 13.555 -19.875 -12.398 1 98.06 490 HIS B O 1
ATOM 8413 N N . GLU B 1 491 ? 14.242 -17.781 -12.133 1 98.5 491 GLU B N 1
ATOM 8414 C CA . GLU B 1 491 ? 15.188 -18.156 -11.094 1 98.5 491 GLU B CA 1
ATOM 8415 C C . GLU B 1 491 ? 14.477 -18.672 -9.852 1 98.5 491 GLU B C 1
ATOM 8417 O O . GLU B 1 491 ? 14.906 -19.656 -9.242 1 98.5 491 GLU B O 1
ATOM 8422 N N . ILE B 1 492 ? 13.398 -18 -9.422 1 98.81 492 ILE B N 1
ATOM 8423 C CA . ILE B 1 492 ? 12.609 -18.469 -8.281 1 98.81 492 ILE B CA 1
ATOM 8424 C C . ILE B 1 492 ? 12.125 -19.891 -8.539 1 98.81 492 ILE B C 1
ATOM 8426 O O . ILE B 1 492 ? 12.336 -20.781 -7.711 1 98.81 492 ILE B O 1
ATOM 8430 N N . CYS B 1 493 ? 11.562 -20.109 -9.719 1 98.44 493 CYS B N 1
ATOM 8431 C CA . CYS B 1 493 ? 10.945 -21.391 -10.062 1 98.44 493 CYS B CA 1
ATOM 8432 C C . CYS B 1 493 ? 12.008 -22.469 -10.273 1 98.44 493 CYS B C 1
ATOM 8434 O O . CYS B 1 493 ? 11.781 -23.641 -9.969 1 98.44 493 CYS B O 1
ATOM 8436 N N . ARG B 1 494 ? 13.18 -22.078 -10.805 1 97.56 494 ARG B N 1
ATOM 8437 C CA . ARG B 1 494 ? 14.281 -23.016 -10.961 1 97.56 494 ARG B CA 1
ATOM 8438 C C . ARG B 1 494 ? 14.695 -23.609 -9.617 1 97.56 494 ARG B C 1
ATOM 8440 O O . ARG B 1 494 ? 14.773 -24.828 -9.461 1 97.56 494 ARG B O 1
ATOM 8447 N N . VAL B 1 495 ? 14.914 -22.719 -8.641 1 98.25 495 VAL B N 1
ATOM 8448 C CA . VAL B 1 495 ? 15.359 -23.156 -7.32 1 98.25 495 VAL B CA 1
ATOM 8449 C C . VAL B 1 495 ? 14.281 -24.031 -6.672 1 98.25 495 VAL B C 1
ATOM 8451 O O . VAL B 1 495 ? 14.57 -25.109 -6.156 1 98.25 495 VAL B O 1
ATOM 8454 N N . LEU B 1 496 ? 13.039 -23.609 -6.746 1 98.25 496 LEU B N 1
ATOM 8455 C CA . LEU B 1 496 ? 11.938 -24.344 -6.121 1 98.25 496 LEU B CA 1
ATOM 8456 C C . LEU B 1 496 ? 11.758 -25.703 -6.777 1 98.25 496 LEU B C 1
ATOM 8458 O O . LEU B 1 496 ? 11.508 -26.703 -6.094 1 98.25 496 LEU B O 1
ATOM 8462 N N . SER B 1 497 ? 11.883 -25.766 -8.125 1 96.81 497 SER B N 1
ATOM 8463 C CA . SER B 1 497 ? 11.742 -27.031 -8.836 1 96.81 497 SER B CA 1
ATOM 8464 C C . SER B 1 497 ? 12.891 -27.984 -8.5 1 96.81 497 SER B C 1
ATOM 8466 O O . SER B 1 497 ? 12.68 -29.188 -8.359 1 96.81 497 SER B O 1
ATOM 8468 N N . LEU B 1 498 ? 14.078 -27.453 -8.359 1 95.5 498 LEU B N 1
ATOM 8469 C CA . LEU B 1 498 ? 15.227 -28.281 -7.992 1 95.5 498 LEU B CA 1
ATOM 8470 C C . LEU B 1 498 ? 15.07 -28.812 -6.574 1 95.5 498 LEU B C 1
ATOM 8472 O O . LEU B 1 498 ? 15.383 -29.984 -6.309 1 95.5 498 LEU B O 1
ATOM 8476 N N . LEU B 1 499 ? 14.625 -27.984 -5.645 1 96.75 499 LEU B N 1
ATOM 8477 C CA . LEU B 1 499 ? 14.336 -28.453 -4.293 1 96.75 499 LEU B CA 1
ATOM 8478 C C . LEU B 1 499 ? 13.289 -29.562 -4.316 1 96.75 499 LEU B C 1
ATOM 8480 O O . LEU B 1 499 ? 13.438 -30.578 -3.621 1 96.75 499 LEU B O 1
ATOM 8484 N N . TRP B 1 500 ? 12.25 -29.391 -5.129 1 96.19 500 TRP B N 1
ATOM 8485 C CA . TRP B 1 500 ? 11.18 -30.375 -5.242 1 96.19 500 TRP B CA 1
ATOM 8486 C C . TRP B 1 500 ? 11.711 -31.703 -5.777 1 96.19 500 TRP B C 1
ATOM 8488 O O . TRP B 1 500 ? 11.312 -32.781 -5.305 1 96.19 500 TRP B O 1
ATOM 8498 N N . SER B 1 501 ? 12.625 -31.641 -6.734 1 93.38 501 SER B N 1
ATOM 8499 C CA . SER B 1 501 ? 13.188 -32.844 -7.332 1 93.38 501 SER B CA 1
ATOM 8500 C C . SER B 1 501 ? 13.867 -33.719 -6.281 1 93.38 501 SER B C 1
ATOM 8502 O O . SER B 1 501 ? 13.867 -34.969 -6.398 1 93.38 501 SER B O 1
ATOM 8504 N N . GLU B 1 502 ? 14.367 -33.094 -5.25 1 92.12 502 GLU B N 1
ATOM 8505 C CA . GLU B 1 502 ? 15.039 -33.812 -4.184 1 92.12 502 GLU B CA 1
ATOM 8506 C C . GLU B 1 502 ? 14.07 -34.188 -3.061 1 92.12 502 GLU B C 1
ATOM 8508 O O . GLU B 1 502 ? 14.125 -35.281 -2.504 1 92.12 502 GLU B O 1
ATOM 8513 N N . ALA B 1 503 ? 13.211 -33.281 -2.795 1 93.56 503 ALA B N 1
ATOM 8514 C CA . ALA B 1 503 ? 12.328 -33.438 -1.643 1 93.56 503 ALA B CA 1
ATOM 8515 C C . ALA B 1 503 ? 11.211 -34.438 -1.938 1 93.56 503 ALA B C 1
ATOM 8517 O O . ALA B 1 503 ? 10.625 -35.031 -1.02 1 93.56 503 ALA B O 1
ATOM 8518 N N . TYR B 1 504 ? 10.852 -34.625 -3.223 1 92 504 TYR B N 1
ATOM 8519 C CA . TYR B 1 504 ? 9.773 -35.531 -3.602 1 92 504 TYR B CA 1
ATOM 8520 C C . TYR B 1 504 ? 10.055 -36.938 -3.1 1 92 504 TYR B C 1
ATOM 8522 O O . TYR B 1 504 ? 9.188 -37.562 -2.486 1 92 504 TYR B O 1
ATOM 8530 N N . ASP B 1 505 ? 11.234 -37.406 -3.344 1 87.75 505 ASP B N 1
ATOM 8531 C CA . ASP B 1 505 ? 11.664 -38.75 -2.928 1 87.75 505 ASP B CA 1
ATOM 8532 C C . ASP B 1 505 ? 13.156 -38.781 -2.615 1 87.75 505 ASP B C 1
ATOM 8534 O O . ASP B 1 505 ? 13.961 -39.25 -3.424 1 87.75 505 ASP B O 1
ATOM 8538 N N . PRO B 1 506 ? 13.43 -38.312 -1.39 1 86.31 506 PRO B N 1
ATOM 8539 C CA . PRO B 1 506 ? 14.852 -38.25 -1.049 1 86.31 506 PRO B CA 1
ATOM 8540 C C . PRO B 1 506 ? 15.531 -39.625 -1.165 1 86.31 506 PRO B C 1
ATOM 8542 O O . PRO B 1 506 ? 14.961 -40.625 -0.751 1 86.31 506 PRO B O 1
ATOM 8545 N N . LEU B 1 507 ? 16.719 -39.625 -1.746 1 80.44 507 LEU B N 1
ATOM 8546 C CA . LEU B 1 507 ? 17.484 -40.844 -1.864 1 80.44 507 LEU B CA 1
ATOM 8547 C C . LEU B 1 507 ? 17.906 -41.375 -0.491 1 80.44 507 LEU B C 1
ATOM 8549 O O . LEU B 1 507 ? 18.406 -40.594 0.339 1 80.44 507 LEU B O 1
ATOM 8553 N N . PRO B 1 508 ? 17.734 -42.625 -0.337 1 82.62 508 PRO B N 1
ATOM 8554 C CA . PRO B 1 508 ? 18.078 -43.188 0.968 1 82.62 508 PRO B CA 1
ATOM 8555 C C . PRO B 1 508 ? 19.562 -43 1.312 1 82.62 508 PRO B C 1
ATOM 8557 O O . PRO B 1 508 ? 19.922 -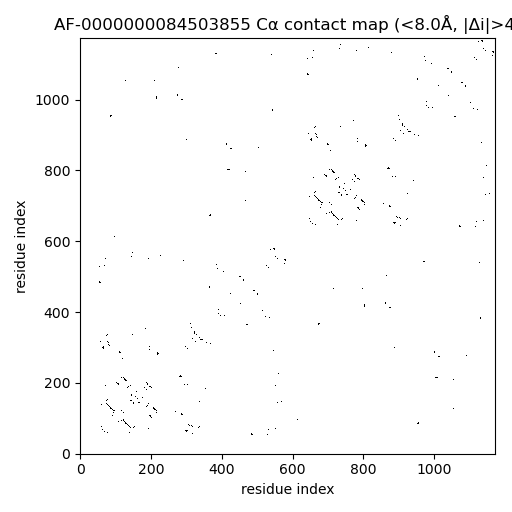42.906 2.49 1 82.62 508 PRO B O 1
ATOM 8560 N N . GLU B 1 509 ? 20.391 -42.906 0.356 1 84.12 509 GLU B N 1
ATOM 8561 C CA . GLU B 1 509 ? 21.828 -42.844 0.57 1 84.12 509 GLU B CA 1
ATOM 8562 C C . GLU B 1 509 ? 22.25 -41.438 0.984 1 84.12 509 GLU B C 1
ATOM 8564 O O . GLU B 1 509 ? 23.344 -41.25 1.527 1 84.12 509 GLU B O 1
ATOM 8569 N N . THR B 1 510 ? 21.391 -40.5 0.756 1 86.38 510 THR B N 1
ATOM 8570 C CA . THR B 1 510 ? 21.734 -39.125 1.095 1 86.38 510 THR B CA 1
ATOM 8571 C C . THR B 1 510 ? 21.375 -38.812 2.543 1 86.38 510 THR B C 1
ATOM 8573 O O . THR B 1 510 ? 20.188 -38.812 2.904 1 86.38 510 THR B O 1
ATOM 8576 N N . PRO B 1 511 ? 22.391 -38.562 3.32 1 88.5 511 PRO B N 1
ATOM 8577 C CA . PRO B 1 511 ? 22.078 -38.219 4.703 1 88.5 511 PRO B CA 1
ATOM 8578 C C . PRO B 1 511 ? 21.156 -37 4.793 1 88.5 511 PRO B C 1
ATOM 8580 O O . PRO B 1 511 ? 21.359 -36 4.094 1 88.5 511 PRO B O 1
ATOM 8583 N N . PRO B 1 512 ? 20.203 -37.062 5.617 1 89.44 512 PRO B N 1
ATOM 8584 C CA . PRO B 1 512 ? 19.25 -35.969 5.75 1 89.44 512 PRO B CA 1
ATOM 8585 C C . PRO B 1 512 ? 19.922 -34.625 6.082 1 89.44 512 PRO B C 1
ATOM 8587 O O . PRO B 1 512 ? 19.484 -33.594 5.613 1 89.44 512 PRO B O 1
ATOM 8590 N N . THR B 1 513 ? 20.922 -34.656 6.836 1 89.75 513 THR B N 1
ATOM 8591 C CA . THR B 1 513 ? 21.625 -33.438 7.234 1 89.75 513 THR B CA 1
ATOM 8592 C C . THR B 1 513 ? 22.234 -32.75 6.02 1 89.75 513 THR B C 1
ATOM 8594 O O . THR B 1 513 ? 22.25 -31.516 5.945 1 89.75 513 THR B O 1
ATOM 8597 N N . TYR B 1 514 ? 22.672 -33.531 5.148 1 90.75 514 TYR B N 1
ATOM 8598 C CA . TYR B 1 514 ? 23.281 -33 3.938 1 90.75 514 TYR B CA 1
ATOM 8599 C C . TYR B 1 514 ? 22.219 -32.312 3.064 1 90.75 514 TYR B C 1
ATOM 8601 O O . TYR B 1 514 ? 22.469 -31.266 2.475 1 90.75 514 TYR B O 1
ATOM 8609 N N . LEU B 1 515 ? 21.062 -32.969 2.977 1 92.19 515 LEU B N 1
ATOM 8610 C CA . LEU B 1 515 ? 19.969 -32.375 2.205 1 92.19 515 LEU B CA 1
ATOM 8611 C C . LEU B 1 515 ? 19.562 -31.031 2.775 1 92.19 515 LEU B C 1
ATOM 8613 O O . LEU B 1 515 ? 19.406 -30.062 2.029 1 92.19 515 LEU B O 1
ATOM 8617 N N . VAL B 1 516 ? 19.438 -30.969 4.09 1 94.25 516 VAL B N 1
ATOM 8618 C CA . VAL B 1 516 ? 19 -29.75 4.77 1 94.25 516 VAL B CA 1
ATOM 8619 C C . VAL B 1 516 ? 20.031 -28.641 4.543 1 94.25 516 VAL B C 1
ATOM 8621 O O . VAL B 1 516 ? 19.656 -27.5 4.273 1 94.25 516 VAL B O 1
ATOM 8624 N N . GLU B 1 517 ? 21.25 -28.953 4.605 1 93.75 517 GLU B N 1
ATOM 8625 C CA . GLU B 1 517 ? 22.312 -27.984 4.395 1 93.75 517 GLU B CA 1
ATOM 8626 C C . GLU B 1 517 ? 22.312 -27.453 2.961 1 93.75 517 GLU B C 1
ATOM 8628 O O . GLU B 1 517 ? 22.422 -26.25 2.73 1 93.75 517 GLU B O 1
ATOM 8633 N N . ARG B 1 518 ? 22.203 -28.359 2.049 1 94.12 518 ARG B N 1
ATOM 8634 C CA . ARG B 1 518 ? 22.203 -27.984 0.638 1 94.12 518 ARG B CA 1
ATOM 8635 C C . ARG B 1 518 ? 20.984 -27.125 0.295 1 94.12 518 ARG B C 1
ATOM 8637 O O . ARG B 1 518 ? 21.109 -26.125 -0.4 1 94.12 518 ARG B O 1
ATOM 8644 N N . TRP B 1 519 ? 19.859 -27.594 0.796 1 97.19 519 TRP B N 1
ATOM 8645 C CA . TRP B 1 519 ? 18.641 -26.828 0.567 1 97.19 519 TRP B CA 1
ATOM 8646 C C . TRP B 1 519 ? 18.734 -25.438 1.194 1 97.19 519 TRP B C 1
ATOM 8648 O O . TRP B 1 519 ? 18.328 -24.453 0.591 1 97.19 519 TRP B O 1
ATOM 8658 N N . GLY B 1 520 ? 19.234 -25.391 2.412 1 97 520 GLY B N 1
ATOM 8659 C CA . GLY B 1 520 ? 19.438 -24.109 3.086 1 97 520 GLY B CA 1
ATOM 8660 C C . GLY B 1 520 ? 20.328 -23.172 2.305 1 97 520 GLY B C 1
ATOM 8661 O O . GLY B 1 520 ? 20.031 -21.969 2.213 1 97 520 GLY B O 1
ATOM 8662 N N . ALA B 1 521 ? 21.359 -23.688 1.73 1 96.94 521 ALA B N 1
ATOM 8663 C CA . ALA B 1 521 ? 22.281 -22.875 0.925 1 96.94 521 ALA B CA 1
ATOM 8664 C C . ALA B 1 521 ? 21.578 -22.359 -0.332 1 96.94 521 ALA B C 1
ATOM 8666 O O . ALA B 1 521 ? 21.766 -21.203 -0.72 1 96.94 521 ALA B O 1
ATOM 8667 N N . GLN B 1 522 ? 20.781 -23.219 -0.982 1 97.19 522 GLN B N 1
ATOM 8668 C CA . GLN B 1 522 ? 20.094 -22.844 -2.209 1 97.19 522 GLN B CA 1
ATOM 8669 C C . GLN B 1 522 ? 19.047 -21.766 -1.94 1 97.19 522 GLN B C 1
ATOM 8671 O O . GLN B 1 522 ? 18.984 -20.766 -2.66 1 97.19 522 GLN B O 1
ATOM 8676 N N . VAL B 1 523 ? 18.266 -21.938 -0.896 1 98.44 523 VAL B N 1
ATOM 8677 C CA . VAL B 1 523 ? 17.234 -20.969 -0.53 1 98.44 523 VAL B CA 1
ATOM 8678 C C . VAL B 1 523 ? 17.906 -19.672 -0.078 1 98.44 523 VAL B C 1
ATOM 8680 O O . VAL B 1 523 ? 17.469 -18.578 -0.452 1 98.44 523 VAL B O 1
ATOM 8683 N N . GLY B 1 524 ? 18.906 -19.812 0.712 1 97.62 524 GLY B N 1
ATOM 8684 C CA . GLY B 1 524 ? 19.641 -18.641 1.159 1 97.62 524 GLY B CA 1
ATOM 8685 C C . GLY B 1 524 ? 20.203 -17.812 0.016 1 97.62 524 GLY B C 1
ATOM 8686 O O . GLY B 1 524 ? 20.078 -16.594 0.009 1 97.62 524 GLY B O 1
ATOM 8687 N N . LYS B 1 525 ? 20.828 -18.5 -0.965 1 97.25 525 LYS B N 1
ATOM 8688 C CA . LYS B 1 525 ? 21.391 -17.812 -2.127 1 97.25 525 LYS B CA 1
ATOM 8689 C C . LYS B 1 525 ? 20.312 -17.125 -2.945 1 97.25 525 LYS B C 1
ATOM 8691 O O . LYS B 1 525 ? 20.5 -16.016 -3.436 1 97.25 525 LYS B O 1
ATOM 8696 N N . LEU B 1 526 ? 19.172 -17.781 -3.133 1 98.38 526 LEU B N 1
ATOM 8697 C CA . LEU B 1 526 ? 18.047 -17.203 -3.855 1 98.38 526 LEU B CA 1
ATOM 8698 C C . LEU B 1 526 ? 17.562 -15.93 -3.164 1 98.38 526 LEU B C 1
ATOM 8700 O O . LEU B 1 526 ? 17.391 -14.891 -3.811 1 98.38 526 LEU B O 1
ATOM 8704 N N . MET B 1 527 ? 17.375 -16 -1.839 1 98.38 527 MET B N 1
ATOM 8705 C CA . MET B 1 527 ? 16.844 -14.867 -1.091 1 98.38 527 MET B CA 1
ATOM 8706 C C . MET B 1 527 ? 17.844 -13.711 -1.082 1 98.38 527 MET B C 1
ATOM 8708 O O . MET B 1 527 ? 17.453 -12.547 -1.152 1 98.38 527 MET B O 1
ATOM 8712 N N . GLN B 1 528 ? 19.094 -14.07 -1.023 1 96.5 528 GLN B N 1
ATOM 8713 C CA . GLN B 1 528 ? 20.125 -13.039 -1.114 1 96.5 528 GLN B CA 1
ATOM 8714 C C . GLN B 1 528 ? 20.109 -12.367 -2.482 1 96.5 528 GLN B C 1
ATOM 8716 O O . GLN B 1 528 ? 20.281 -11.148 -2.584 1 96.5 528 GLN B O 1
ATOM 8721 N N . TRP B 1 529 ? 19.953 -13.164 -3.498 1 96.88 529 TRP B N 1
ATOM 8722 C CA . TRP B 1 529 ? 19.891 -12.656 -4.863 1 96.88 529 TRP B CA 1
ATOM 8723 C C . TRP B 1 529 ? 18.672 -11.758 -5.059 1 96.88 529 TRP B C 1
ATOM 8725 O O . TRP B 1 529 ? 18.781 -10.688 -5.664 1 96.88 529 TRP B O 1
ATOM 8735 N N . LEU B 1 530 ? 17.516 -12.117 -4.527 1 98.06 530 LEU B N 1
ATOM 8736 C CA . LEU B 1 530 ? 16.297 -11.344 -4.633 1 98.06 530 LEU B CA 1
ATOM 8737 C C . LEU B 1 530 ? 16.359 -10.094 -3.768 1 98.06 530 LEU B C 1
ATOM 8739 O O . LEU B 1 530 ? 16.109 -8.984 -4.25 1 98.06 530 LEU B O 1
ATOM 8743 N N . ASP B 1 531 ? 16.734 -10.266 -2.463 1 97.31 531 ASP B N 1
ATOM 8744 C CA . ASP B 1 531 ? 16.906 -9.227 -1.463 1 97.31 531 ASP B CA 1
ATOM 8745 C C . ASP B 1 531 ? 15.672 -8.344 -1.348 1 97.31 531 ASP B C 1
ATOM 8747 O O . ASP B 1 531 ? 15.758 -7.117 -1.433 1 97.31 531 ASP B O 1
ATOM 8751 N N . TRP B 1 532 ? 14.523 -8.945 -1.17 1 97.94 532 TRP B N 1
ATOM 8752 C CA . TRP B 1 532 ? 13.266 -8.211 -1.102 1 97.94 532 TRP B CA 1
ATOM 8753 C C . TRP B 1 532 ? 13.133 -7.473 0.226 1 97.94 532 TRP B C 1
ATOM 8755 O O . TRP B 1 532 ? 13.609 -7.953 1.259 1 97.94 532 TRP B O 1
ATOM 8765 N N . PRO B 1 533 ? 12.453 -6.328 0.24 1 96.19 533 PRO B N 1
ATOM 8766 C CA . PRO B 1 533 ? 12.469 -5.43 1.394 1 96.19 533 PRO B CA 1
ATOM 8767 C C . PRO B 1 533 ? 11.75 -6.012 2.609 1 96.19 533 PRO B C 1
ATOM 8769 O O . PRO B 1 533 ? 12.07 -5.652 3.748 1 96.19 533 PRO B O 1
ATOM 8772 N N . MET B 1 534 ? 10.812 -6.887 2.463 1 94.62 534 MET B N 1
ATOM 8773 C CA . MET B 1 534 ? 10.031 -7.387 3.59 1 94.62 534 MET B CA 1
ATOM 8774 C C . MET B 1 534 ? 10.875 -8.289 4.48 1 94.62 534 MET B C 1
ATOM 8776 O O . MET B 1 534 ? 10.508 -8.57 5.621 1 94.62 534 MET B O 1
ATOM 8780 N N . TRP B 1 535 ? 12.07 -8.758 3.951 1 96.5 535 TRP B N 1
ATOM 8781 C CA . TRP B 1 535 ? 12.922 -9.641 4.734 1 96.5 535 TRP B CA 1
ATOM 8782 C C . TRP B 1 535 ? 13.867 -8.844 5.629 1 96.5 535 TRP B C 1
ATOM 8784 O O . TRP B 1 535 ? 14.445 -9.391 6.57 1 96.5 535 TRP B O 1
ATOM 8794 N N . SER B 1 536 ? 14.102 -7.59 5.223 1 94.56 536 SER B N 1
ATOM 8795 C CA . SER B 1 536 ? 14.906 -6.664 6.016 1 94.56 536 SER B CA 1
ATOM 8796 C C . SER B 1 536 ? 14.023 -5.832 6.945 1 94.56 536 SER B C 1
ATOM 8798 O O . SER B 1 536 ? 13.477 -4.809 6.531 1 94.56 536 SER B O 1
ATOM 8800 N N . LYS B 1 537 ? 13.891 -6.219 8.125 1 93.44 537 LYS B N 1
ATOM 8801 C CA . LYS B 1 537 ? 13 -5.547 9.078 1 93.44 537 LYS B CA 1
ATOM 8802 C C . LYS B 1 537 ? 13.531 -5.672 10.5 1 93.44 537 LYS B C 1
ATOM 8804 O O . LYS B 1 537 ? 14.398 -6.5 10.781 1 93.44 537 LYS B O 1
ATOM 8809 N N . CYS B 1 538 ? 13.078 -4.77 11.328 1 93.44 538 CYS B N 1
ATOM 8810 C CA . CYS B 1 538 ? 13.406 -4.871 12.75 1 93.44 538 CYS B CA 1
ATOM 8811 C C . CYS B 1 538 ? 12.578 -5.961 13.422 1 93.44 538 CYS B C 1
ATOM 8813 O O . CYS B 1 538 ? 11.352 -5.941 13.367 1 93.44 538 CYS B O 1
ATOM 8815 N N . THR B 1 539 ? 13.234 -6.922 13.984 1 87.5 539 THR B N 1
ATOM 8816 C CA . THR B 1 539 ? 12.578 -7.996 14.719 1 87.5 539 THR B CA 1
ATOM 8817 C C . THR B 1 539 ? 13.164 -8.117 16.125 1 87.5 539 THR B C 1
ATOM 8819 O O . THR B 1 539 ? 14.352 -8.406 16.281 1 87.5 539 THR B O 1
ATOM 8822 N N . PRO B 1 540 ? 12.438 -7.898 17.188 1 88 540 PRO B N 1
ATOM 8823 C CA . PRO B 1 540 ? 11.016 -7.547 17.156 1 88 540 PRO B CA 1
ATOM 8824 C C . PRO B 1 540 ? 10.773 -6.137 16.625 1 88 540 PRO B C 1
ATOM 8826 O O . PRO B 1 540 ? 11.711 -5.34 16.531 1 88 540 PRO B O 1
ATOM 8829 N N . GLU B 1 541 ? 9.484 -5.938 16.25 1 89.44 541 GLU B N 1
ATOM 8830 C CA . GLU B 1 541 ? 9.102 -4.59 15.836 1 89.44 541 GLU B CA 1
ATOM 8831 C C . GLU B 1 541 ? 9.484 -3.559 16.891 1 89.44 541 GLU B C 1
ATOM 8833 O O . GLU B 1 541 ? 9.383 -3.826 18.094 1 89.44 541 GLU B O 1
ATOM 8838 N N . CYS B 1 542 ? 9.844 -2.398 16.391 1 92.94 542 CYS B N 1
ATOM 8839 C CA . CYS B 1 542 ? 10.266 -1.339 17.297 1 92.94 542 CYS B CA 1
ATOM 8840 C C . CYS B 1 542 ? 9.086 -0.836 18.125 1 92.94 542 CYS B C 1
ATOM 8842 O O . CYS B 1 542 ? 7.949 -0.812 17.656 1 92.94 542 CYS B O 1
ATOM 8844 N N . ASP B 1 543 ? 9.469 -0.441 19.328 1 90.5 543 ASP B N 1
ATOM 8845 C CA . ASP B 1 543 ? 8.484 0.278 20.141 1 90.5 543 ASP B CA 1
ATOM 8846 C C . ASP B 1 543 ? 8.109 1.608 19.484 1 90.5 543 ASP B C 1
ATOM 8848 O O . ASP B 1 543 ? 8.812 2.092 18.594 1 90.5 543 ASP B O 1
ATOM 8852 N N . LEU B 1 544 ? 7.012 2.244 20 1 88.81 544 LEU B N 1
ATOM 8853 C CA . LEU B 1 544 ? 6.465 3.457 19.406 1 88.81 544 LEU B CA 1
ATOM 8854 C C . LEU B 1 544 ? 7.414 4.633 19.594 1 88.81 544 LEU B C 1
ATOM 8856 O O . LEU B 1 544 ? 7.312 5.641 18.891 1 88.81 544 LEU B O 1
ATOM 8860 N N . ASP B 1 545 ? 8.297 4.594 20.531 1 90.38 545 ASP B N 1
ATOM 8861 C CA . ASP B 1 545 ? 9.234 5.684 20.797 1 90.38 545 ASP B CA 1
ATOM 8862 C C . ASP B 1 545 ? 10.57 5.441 20.094 1 90.38 545 ASP B C 1
ATOM 8864 O O . ASP B 1 545 ? 11.578 6.039 20.453 1 90.38 545 ASP B O 1
ATOM 8868 N N . SER B 1 546 ? 10.547 4.469 19.219 1 93.12 546 SER B N 1
ATOM 8869 C CA . SER B 1 546 ? 11.727 4.145 18.422 1 93.12 546 SER B CA 1
ATOM 8870 C C . SER B 1 546 ? 11.398 4.102 16.938 1 93.12 546 SER B C 1
ATOM 8872 O O . SER B 1 546 ? 10.234 3.947 16.562 1 93.12 546 SER B O 1
ATOM 8874 N N . VAL B 1 547 ? 12.43 4.285 16.125 1 92.06 547 VAL B N 1
ATOM 8875 C CA . VAL B 1 547 ? 12.32 4.184 14.672 1 92.06 547 VAL B CA 1
ATOM 8876 C C . VAL B 1 547 ? 13.188 3.037 14.164 1 92.06 547 VAL B C 1
ATOM 8878 O O . VAL B 1 547 ? 14.359 2.922 14.539 1 92.06 547 VAL B O 1
ATOM 8881 N N . CYS B 1 548 ? 12.586 2.109 13.398 1 94.44 548 CYS B N 1
ATOM 8882 C CA . CYS B 1 548 ? 13.398 1.121 12.703 1 94.44 548 CYS B CA 1
ATOM 8883 C C . CYS B 1 548 ? 14.289 1.785 11.656 1 94.44 548 CYS B C 1
ATOM 8885 O O . CYS B 1 548 ? 13.789 2.471 10.766 1 94.44 548 CYS B O 1
ATOM 8887 N N . PHE B 1 549 ? 15.578 1.569 11.766 1 93.94 549 PHE B N 1
ATOM 8888 C CA . PHE B 1 549 ? 16.516 2.426 11.055 1 93.94 549 PHE B CA 1
ATOM 8889 C C . PHE B 1 549 ? 17.609 1.595 10.391 1 93.94 549 PHE B C 1
ATOM 8891 O O . PHE B 1 549 ? 18.078 0.603 10.953 1 93.94 549 PHE B O 1
ATOM 8898 N N . ILE B 1 550 ? 17.891 1.911 9.133 1 95.19 550 ILE B N 1
ATOM 8899 C CA . ILE B 1 550 ? 19.141 1.528 8.469 1 95.19 550 ILE B CA 1
ATOM 8900 C C . ILE B 1 550 ? 19.922 2.779 8.078 1 95.19 550 ILE B C 1
ATOM 8902 O O . ILE B 1 550 ? 19.344 3.855 7.91 1 95.19 550 ILE B O 1
ATOM 8906 N N . PRO B 1 551 ? 21.234 2.678 7.934 1 92.56 551 PRO B N 1
ATOM 8907 C CA . PRO B 1 551 ? 22.062 3.863 7.66 1 92.56 551 PRO B CA 1
ATOM 8908 C C . PRO B 1 551 ? 21.641 4.586 6.383 1 92.56 551 PRO B C 1
ATOM 8910 O O . PRO B 1 551 ? 21.297 3.943 5.387 1 92.56 551 PRO B O 1
ATOM 8913 N N . THR B 1 552 ? 21.609 5.859 6.477 1 91.44 552 THR B N 1
ATOM 8914 C CA . THR B 1 552 ? 21.297 6.73 5.352 1 91.44 552 THR B CA 1
ATOM 8915 C C . THR B 1 552 ? 22.031 8.062 5.469 1 91.44 552 THR B C 1
ATOM 8917 O O . THR B 1 552 ? 22.734 8.305 6.457 1 91.44 552 THR B O 1
ATOM 8920 N N . TRP B 1 553 ? 22.062 8.789 4.418 1 87.94 553 TRP B N 1
ATOM 8921 C CA . TRP B 1 553 ? 22.562 10.164 4.508 1 87.94 553 TRP B CA 1
ATOM 8922 C C . TRP B 1 553 ? 21.531 11.062 5.191 1 87.94 553 TRP B C 1
ATOM 8924 O O . TRP B 1 553 ? 20.344 11.023 4.863 1 87.94 553 TRP B O 1
ATOM 8934 N N . PRO B 1 554 ? 21.906 11.82 6.152 1 84 554 PRO B N 1
ATOM 8935 C CA . PRO B 1 554 ? 23.266 12.023 6.664 1 84 554 PRO B CA 1
ATOM 8936 C C . PRO B 1 554 ? 23.547 11.211 7.926 1 84 554 PRO B C 1
ATOM 8938 O O . PRO B 1 554 ? 24.516 11.477 8.633 1 84 554 PRO B O 1
ATOM 8941 N N . MET B 1 555 ? 22.766 10.281 8.188 1 85.94 555 MET B N 1
ATOM 8942 C CA . MET B 1 555 ? 22.906 9.5 9.406 1 85.94 555 MET B CA 1
ATOM 8943 C C . MET B 1 555 ? 23.484 8.125 9.109 1 85.94 555 MET B C 1
ATOM 8945 O O . MET B 1 555 ? 22.797 7.266 8.555 1 85.94 555 MET B O 1
ATOM 8949 N N . GLY B 1 556 ? 24.656 7.867 9.484 1 85.12 556 GLY B N 1
ATOM 8950 C CA . GLY B 1 556 ? 25.281 6.562 9.32 1 85.12 556 GLY B CA 1
ATOM 8951 C C . GLY B 1 556 ? 26.109 6.445 8.055 1 85.12 556 GLY B C 1
ATOM 8952 O O . GLY B 1 556 ? 26.969 5.578 7.953 1 85.12 556 GLY B O 1
ATOM 8953 N N . ILE B 1 557 ? 25.641 7.117 7.062 1 86.44 557 ILE B N 1
ATOM 8954 C CA . ILE B 1 557 ? 26.422 7.156 5.824 1 86.44 557 ILE B CA 1
ATOM 8955 C C . ILE B 1 557 ? 26.703 8.609 5.438 1 86.44 557 ILE B C 1
ATOM 8957 O O . ILE B 1 557 ? 25.875 9.492 5.668 1 86.44 557 ILE B O 1
ATOM 8961 N N . GLY B 1 558 ? 27.719 8.766 4.762 1 75.56 558 GLY B N 1
ATOM 8962 C CA . GLY B 1 558 ? 28.047 10.086 4.258 1 75.56 558 GLY B CA 1
ATOM 8963 C C . GLY B 1 558 ? 29.078 10.812 5.105 1 75.56 558 GLY B C 1
ATOM 8964 O O . GLY B 1 558 ? 29.328 10.422 6.246 1 75.56 558 GLY B O 1
ATOM 8965 N N . ARG B 1 559 ? 29.859 11.531 4.473 1 58.75 559 ARG B N 1
ATOM 8966 C CA . ARG B 1 559 ? 30.906 12.273 5.168 1 58.75 559 ARG B CA 1
ATOM 8967 C C . ARG B 1 559 ? 30.375 13.609 5.68 1 58.75 559 ARG B C 1
ATOM 8969 O O . ARG B 1 559 ? 29.5 14.219 5.055 1 58.75 559 ARG B O 1
ATOM 8976 N N . GLY B 1 560 ? 30.031 13.703 7.102 1 49.16 560 GLY B N 1
ATOM 8977 C CA . GLY B 1 560 ? 29.672 15.016 7.621 1 49.16 560 GLY B CA 1
ATOM 8978 C C . GLY B 1 560 ? 30.141 16.156 6.734 1 49.16 560 GLY B C 1
ATOM 8979 O O . GLY B 1 560 ? 30.812 15.93 5.723 1 49.16 560 GLY B O 1
ATOM 8980 N N . PRO B 1 561 ? 29.75 17.469 7.059 1 41.28 561 PRO B N 1
ATOM 8981 C CA . PRO B 1 561 ? 30.344 18.656 6.441 1 41.28 561 PRO B CA 1
ATOM 8982 C C . PRO B 1 561 ? 31.859 18.672 6.508 1 41.28 561 PRO B C 1
ATOM 8984 O O . PRO B 1 561 ? 32.438 18.438 7.57 1 41.28 561 PRO B O 1
ATOM 8987 N N . GLY B 1 562 ? 32.531 18.578 5.469 1 42.06 562 GLY B N 1
ATOM 8988 C CA . GLY B 1 562 ? 33.969 18.672 5.434 1 42.06 562 GLY B CA 1
ATOM 8989 C C . GLY B 1 562 ? 34.625 17.359 5.031 1 42.06 562 GLY B C 1
ATOM 8990 O O . GLY B 1 562 ? 35.844 17.234 5.129 1 42.06 562 GLY B O 1
ATOM 8991 N N . GLY B 1 563 ? 33.938 16.359 5.016 1 46.69 563 GLY B N 1
ATOM 8992 C CA . GLY B 1 563 ? 34.656 15.102 4.887 1 46.69 563 GLY B CA 1
ATOM 8993 C C . GLY B 1 563 ? 35.469 15 3.609 1 46.69 563 GLY B C 1
ATOM 8994 O O . GLY B 1 563 ? 34.938 15.25 2.516 1 46.69 563 GLY B O 1
ATOM 8995 N N . LYS B 1 564 ? 36.656 15.406 3.58 1 47.38 564 LYS B N 1
ATOM 8996 C CA . LYS B 1 564 ? 37.75 15.25 2.604 1 47.38 564 LYS B CA 1
ATOM 8997 C C . LYS B 1 564 ? 37.75 13.836 2.025 1 47.38 564 LYS B C 1
ATOM 8999 O O . LYS B 1 564 ? 38.688 13.445 1.332 1 47.38 564 LYS B O 1
ATOM 9004 N N . GLY B 1 565 ? 36.656 12.969 1.898 1 57.56 565 GLY B N 1
ATOM 9005 C CA . GLY B 1 565 ? 37.031 11.609 1.53 1 57.56 565 GLY B CA 1
ATOM 9006 C C . GLY B 1 565 ? 36.344 11.117 0.277 1 57.56 565 GLY B C 1
ATOM 9007 O O . GLY B 1 565 ? 35.469 11.805 -0.255 1 57.56 565 GLY B O 1
ATOM 9008 N N . GLY B 1 566 ? 36.875 10.188 -0.502 1 69.56 566 GLY B N 1
ATOM 9009 C CA . GLY B 1 566 ? 36.594 9.367 -1.667 1 69.56 566 GLY B CA 1
ATOM 9010 C C . GLY B 1 566 ? 35.188 8.797 -1.642 1 69.56 566 GLY B C 1
ATOM 9011 O O . GLY B 1 566 ? 34.344 9.195 -0.814 1 69.56 566 GLY B O 1
ATOM 9012 N N . GLU B 1 567 ? 34.781 8.281 -2.539 1 83.5 567 GLU B N 1
ATOM 9013 C CA . GLU B 1 567 ? 33.5 7.566 -2.695 1 83.5 567 GLU B CA 1
ATOM 9014 C C . GLU B 1 567 ? 33.281 6.605 -1.535 1 83.5 567 GLU B C 1
ATOM 9016 O O . GLU B 1 567 ? 34.188 5.898 -1.11 1 83.5 567 GLU B O 1
ATOM 9021 N N . GLU B 1 568 ? 32.062 6.77 -0.852 1 88.5 568 GLU B N 1
ATOM 9022 C CA . GLU B 1 568 ? 31.719 5.836 0.217 1 88.5 568 GLU B CA 1
ATOM 9023 C C . GLU B 1 568 ? 31.75 4.391 -0.28 1 88.5 568 GLU B C 1
ATOM 9025 O O . GLU B 1 568 ? 31.312 4.105 -1.394 1 88.5 568 GLU B O 1
ATOM 9030 N N . ASP B 1 569 ? 32.344 3.537 0.454 1 91.5 569 ASP B N 1
ATOM 9031 C CA . ASP B 1 569 ? 32.281 2.105 0.176 1 91.5 569 ASP B CA 1
ATOM 9032 C C . ASP B 1 569 ? 31.047 1.48 0.837 1 91.5 569 ASP B C 1
ATOM 9034 O O . ASP B 1 569 ? 31.125 1.033 1.983 1 91.5 569 ASP B O 1
ATOM 9038 N N . LEU B 1 570 ? 30.016 1.37 0.103 1 93.75 570 LEU B N 1
ATOM 9039 C CA . LEU B 1 570 ? 28.734 0.924 0.631 1 93.75 570 LEU B CA 1
ATOM 9040 C C . LEU B 1 570 ? 28.781 -0.554 1.005 1 93.75 570 LEU B C 1
ATOM 9042 O O . LEU B 1 570 ? 27.906 -1.048 1.718 1 93.75 570 LEU B O 1
ATOM 9046 N N . THR B 1 571 ? 29.734 -1.329 0.548 1 94.62 571 THR B N 1
ATOM 9047 C CA . THR B 1 571 ? 29.859 -2.74 0.891 1 94.62 571 THR B CA 1
ATOM 9048 C C . THR B 1 571 ? 30.281 -2.908 2.348 1 94.62 571 THR B C 1
ATOM 9050 O O . THR B 1 571 ? 30.141 -3.99 2.922 1 94.62 571 THR B O 1
ATOM 9053 N N . LYS B 1 572 ? 30.781 -1.892 2.949 1 93.94 572 LYS B N 1
ATOM 9054 C CA . LYS B 1 572 ? 31.281 -1.963 4.32 1 93.94 572 LYS B CA 1
ATOM 9055 C C . LYS B 1 572 ? 30.234 -1.466 5.312 1 93.94 572 LYS B C 1
ATOM 9057 O O . LYS B 1 572 ? 30.453 -1.511 6.523 1 93.94 572 LYS B O 1
ATOM 9062 N N . VAL B 1 573 ? 29.172 -1.003 4.766 1 93.75 573 VAL B N 1
ATOM 9063 C CA . VAL B 1 573 ? 28.094 -0.518 5.629 1 93.75 573 VAL B CA 1
ATOM 9064 C C . VAL B 1 573 ? 27.344 -1.7 6.23 1 93.75 573 VAL B C 1
ATOM 9066 O O . VAL B 1 573 ? 27.078 -2.686 5.539 1 93.75 573 VAL B O 1
ATOM 9069 N N . ASP B 1 574 ? 27.094 -1.633 7.539 1 94.88 574 ASP B N 1
ATOM 9070 C CA . ASP B 1 574 ? 26.219 -2.611 8.172 1 94.88 574 ASP B CA 1
ATOM 9071 C C . ASP B 1 574 ? 24.75 -2.268 7.945 1 94.88 574 ASP B C 1
ATOM 9073 O O . ASP B 1 574 ? 24.188 -1.418 8.641 1 94.88 574 ASP B O 1
ATOM 9077 N N . TRP B 1 575 ? 24.094 -2.99 7.082 1 95.38 575 TRP B N 1
ATOM 9078 C CA . TRP B 1 575 ? 22.734 -2.699 6.664 1 95.38 575 TRP B CA 1
ATOM 9079 C C . TRP B 1 575 ? 21.719 -3.4 7.57 1 95.38 575 TRP B C 1
ATOM 9081 O O . TRP B 1 575 ? 20.531 -3.461 7.258 1 95.38 575 TRP B O 1
ATOM 9091 N N . THR B 1 576 ? 22.125 -3.939 8.727 1 95.69 576 THR B N 1
ATOM 9092 C CA . THR B 1 576 ? 21.203 -4.602 9.648 1 95.69 576 THR B CA 1
ATOM 9093 C C . THR B 1 576 ? 20.25 -3.59 10.289 1 95.69 576 THR B C 1
ATOM 9095 O O . THR B 1 576 ? 20.703 -2.629 10.922 1 95.69 576 THR B O 1
ATOM 9098 N N . PRO B 1 577 ? 18.938 -3.785 10.141 1 96.38 577 PRO B N 1
ATOM 9099 C CA . PRO B 1 577 ? 17.984 -2.85 10.758 1 96.38 577 PRO B CA 1
ATOM 9100 C C . PRO B 1 577 ? 18.094 -2.824 12.281 1 96.38 577 PRO B C 1
ATOM 9102 O O . PRO B 1 577 ? 18.281 -3.867 12.906 1 96.38 577 PRO B O 1
ATOM 9105 N N . LYS B 1 578 ? 17.938 -1.647 12.852 1 94.94 578 LYS B N 1
ATOM 9106 C CA . LYS B 1 578 ? 18 -1.476 14.305 1 94.94 578 LYS B CA 1
ATOM 9107 C C . LYS B 1 578 ? 16.922 -0.503 14.781 1 94.94 578 LYS B C 1
ATOM 9109 O O . LYS B 1 578 ? 16.594 0.465 14.086 1 94.94 578 LYS B O 1
ATOM 9114 N N . CYS B 1 579 ? 16.391 -0.763 15.914 1 94.88 579 CYS B N 1
ATOM 9115 C CA . CYS B 1 579 ? 15.469 0.186 16.531 1 94.88 579 CYS B CA 1
ATOM 9116 C C . CYS B 1 579 ? 16.234 1.301 17.234 1 94.88 579 CYS B C 1
ATOM 9118 O O . CYS B 1 579 ? 16.938 1.054 18.219 1 94.88 579 CYS B O 1
ATOM 9120 N N . LEU B 1 580 ? 16.125 2.455 16.781 1 93.38 580 LEU B N 1
ATOM 9121 C CA . LEU B 1 580 ? 16.766 3.613 17.375 1 93.38 580 LEU B CA 1
ATOM 9122 C C . LEU B 1 580 ? 15.766 4.434 18.188 1 93.38 580 LEU B C 1
ATOM 9124 O O . LEU B 1 580 ? 14.797 4.953 17.641 1 93.38 580 LEU B O 1
ATOM 9128 N N . HIS B 1 581 ? 16.062 4.48 19.406 1 93.69 581 HIS B N 1
ATOM 9129 C CA . HIS B 1 581 ? 15.211 5.293 20.266 1 93.69 581 HIS B CA 1
ATOM 9130 C C . HIS B 1 581 ? 15.266 6.766 19.875 1 93.69 581 HIS B C 1
ATOM 9132 O O . HIS B 1 581 ? 16.328 7.277 19.531 1 93.69 581 HIS B O 1
ATOM 9138 N N . LYS B 1 582 ? 14.172 7.473 19.984 1 89.69 582 LYS B N 1
ATOM 9139 C CA . LYS B 1 582 ? 14.07 8.859 19.547 1 89.69 582 LYS B CA 1
ATOM 9140 C C . LYS B 1 582 ? 14.945 9.773 20.406 1 89.69 582 LYS B C 1
ATOM 9142 O O . LYS B 1 582 ? 15.258 10.898 20 1 89.69 582 LYS B O 1
ATOM 9147 N N . GLU B 1 583 ? 15.359 9.328 21.578 1 87.25 583 GLU B N 1
ATOM 9148 C CA . GLU B 1 583 ? 16.25 10.109 22.422 1 87.25 583 GLU B CA 1
ATOM 9149 C C . GLU B 1 583 ? 17.688 9.609 22.328 1 87.25 583 GLU B C 1
ATOM 9151 O O . GLU B 1 583 ? 18.562 10.047 23.078 1 87.25 583 GLU B O 1
ATOM 9156 N N . ASP B 1 584 ? 17.859 8.727 21.422 1 87.75 584 ASP B N 1
ATOM 9157 C CA . ASP B 1 584 ? 19.188 8.172 21.25 1 87.75 584 ASP B CA 1
ATOM 9158 C C . ASP B 1 584 ? 20.188 9.25 20.828 1 87.75 584 ASP B C 1
ATOM 9160 O O . ASP B 1 584 ? 19.859 10.117 20.016 1 87.75 584 ASP B O 1
ATOM 9164 N N . GLU B 1 585 ? 21.359 9.195 21.312 1 77.75 585 GLU B N 1
ATOM 9165 C CA . GLU B 1 585 ? 22.391 10.188 21.062 1 77.75 585 GLU B CA 1
ATOM 9166 C C . GLU B 1 585 ? 22.906 10.109 19.625 1 77.75 585 GLU B C 1
ATOM 9168 O O . GLU B 1 585 ? 23.469 11.07 19.109 1 77.75 585 GLU B O 1
ATOM 9173 N N . SER B 1 586 ? 22.625 8.984 18.984 1 78.19 586 SER B N 1
ATOM 9174 C CA . SER B 1 586 ? 23.125 8.789 17.625 1 78.19 586 SER B CA 1
ATOM 9175 C C . SER B 1 586 ? 22.422 9.719 16.641 1 78.19 586 SER B C 1
ATOM 9177 O O . SER B 1 586 ? 22.938 9.977 15.547 1 78.19 586 SER B O 1
ATOM 9179 N N . TRP B 1 587 ? 21.344 10.156 17.094 1 78 587 TRP B N 1
ATOM 9180 C CA . TRP B 1 587 ? 20.641 11.102 16.234 1 78 587 TRP B CA 1
ATOM 9181 C C . TRP B 1 587 ? 21.391 12.414 16.125 1 78 587 TRP B C 1
ATOM 9183 O O . TRP B 1 587 ? 21.359 13.078 15.086 1 78 587 TRP B O 1
#

pLDDT: mean 81.11, std 25.44, range [19.48, 98.94]

Organism: NCBI:txid456999

Sequence (1174 aa):
MRTTGLYACLLTGSLAFVAGSVIYDNPVQKPLLPGLSQPNSKWSWDAPPADDNYDNQIFFRLATLLQHWPNTRYPSGASIVPGTIPVGTTLYHGRSSAEFPSKPDWLAFDPEHSALFTRSSNGRLFTFVSTRPLHVLYFDGSSAAKLASGAADTQNLLAWSHIGNQTFADEQALINDLCKWGKPLGIDGYVRMEMSFEVMYCDFHQGIEVVTSLHILPPEAGRMPDGPPGKGPGGPPPPTEPGLPGRLSRSSTLLPTPTGARPPHHRFPEEPRPPHWKGALMPMKRRAIEAFQAGAWHHRAPGEVRVRLDAARLVSLYDPELRSGVQLRKGLEKVQHRGKGLSQEDINTFRAWVVDSVQPNAPATSGVDWQALTTVIMDRYSSRLEYLQLLLKPDGTSANTTAIIQDVRTQLMIILMPDLTPDTIPSSTNPIASGAAAQYSQTRRREAQAHEWVKPILDHCSSYLISHLPQDKFTREERTLYAGISGTLHEICRVLSLLWSEAYDPLPETPPTYLVERWGAQVGKLMQWLDWPMWSKCTPECDLDSVCFIPTWPMGIGRGPGGKGGEEDLTKVDWTPKCLHKEDESWMRTTGLYACLLTGSLAFVAGSVIYDNPVQKPLLPGLSQPNSKWSWDAPPADDNYDNQIFFRLATLLQHWPNTRYPSGASIVPGTIPVGTTLYHGRSSAEFPSKPDWLAFDPEHSALFTRSSNGRLFTFVSTRPLHVLYFDGSSAAKLASGAADTQNLLAWSHIGNQTFADEQALINDLCKWGKPLGIDGYVRMEMSFEVMYCDFHQGIEVVTSLHILPPEAGRMPDGPPGKGPGGPPPPTEPGLPGRLSRSSTLLPTPTGARPPHHRFPEEPRPPHWKGALMPMKRRAIEAFQAGAWHHRAPGEVRVRLDAARLVSLYDPELRSGVQLRKGLEKVQHRGKGLSQEDINTFRAWVVDSVQPNAPATSGVDWQALTTVIMDRYSSRLEYLQLLLKPDGTSANTTAIIQDVRTQLMIILMPDLTPDTIPSSTNPIASGAAAQYSQTRRREAQAHEWVKPILDHCSSYLISHLPQDKFTREERTLYAGISGTLHEICRVLSLLWSEAYDPLPETPPTYLVERWGAQVGKLMQWLDWPMWSKCTPECDLDSVCFIPTWPMGIGRGPGGKGGEEDLTKVDWTPKCLHKEDESW

Secondary structure (DSSP, 8-state):
--------------------------------------TT--S-TTPPPPTT--HHHHHHHHHTTT-HHHHHHS-S--EEEEEEE-TT-EEEEEESSSSPP-S-EEEESSHHHHHTT--STT-EEEEEEESSPEEEEEE-SSTTS--TTSTTHHHHHHHHSS-----TTHHHHHHHHHHHHHGGGT--EEEEESSSEEEEES-TTSSEEEEEEE-PPPPBS----SS-----TTS-----------------------------------PPPPTT--SPPPBHHHHHHHHHHHHHTTSSTT--TT-EE-GGG-EETT-TT-HHHHHHHTT--GGG--STT--HHHHHHHHHHHHHHT-TTPPPP----HHHHHHHHHHHHHHHHHHHHHHT-TTT----HHHHHHHHHHHHHHHTGGG--GGGSPPTT------SGGGHHHHHHHHHHHTGGGHHHHHHHTTTTTTTS-GGG--HHHHHHHHHHHHHHHHHHHHHHHHHHHHSS--TTS-HHHHHHHHHHHHHHHHHHH--GGGS--SSPPPTTEEEE--BTTTBSS--TT----S--GGGS----EEEETT-TT-/--------------------------------------TT--S-TTPPPPTT--HHHHHHHHHTTT-HHHHHHS-S--EEEEEEEPTT-EEEEEESSSSPP-SSEEEESSHHHHHTT--STT-EEEEEEESSPEEEEEE-SSTTS--TTSTTHHHHHHHHSS-----TTHHHHHHHHHHHHHGGGT--EEEEESSSEEEEES-TTSSEEEEEEE-PPPPBS----SS-----TTS-----------------------------------PPPPTT--SPPPBHHHHHHHHHHHHHTTSSTT--TT-EE-GGG-EETT-TT-HHHHHHHTT--GGG--STT--HHHHHHHHHHHHHHT-TTPPPP----HHHHHHHHHHHHHHHHHHHHHHT-TTT----HHHHHHHHHHHHHHHTGGG--GGGSPPTT------SGGGHHHHHHHHHHHTGGGHHHHHHHTTTTTTTS-GGG--HHHHHHHHHHHHHHHHHHHHHHHHHHHHSS--TTS-HHHHHHHHHHHHHHHHHHH--GGGS--SSPPPTTEEEE--BTTTBSS--TT----S--GGGS----EEEETT-TT-

InterPro domains:
  IPR038921 Uncharacterized protein YOR389W-like [PTHR35204] (10-558)
  IPR060533 YPL277C-like, N-terminal domain [PF27671] (119-217)

Nearest PDB structures (foldseek):
  8fya-assembly1_C  TM=1.642E-01  e=6.004E-01  Megasphaera
  8fyb-assembly1_F  TM=2.162E-01  e=3.677E+00  Megasphaera
  7lj3-assembly1_8  TM=1.554E-01  e=5.180E+00  Human herpesvirus 5 strain AD169
  8fyb-assembly1_F  TM=2.161E-01  e=3.822E+00  Megasphaera
  7lj3-assembly1_8  TM=1.627E-01  e=6.889E+00  Human herpesvirus 5 strain AD169

Solvent-accessible surface area (backbone atoms only — not comparable to full-atom values): 66901 Å² total; per-residue (Å²): 133,86,74,81,77,81,80,80,80,77,81,73,81,83,82,79,77,79,76,76,76,75,76,74,71,67,81,66,74,65,62,86,64,80,62,84,65,72,80,80,62,90,63,62,88,83,56,75,82,56,82,72,57,48,24,49,57,49,34,47,53,56,54,43,62,59,16,44,45,56,16,45,71,34,28,31,23,52,40,44,27,44,30,32,32,40,17,44,42,57,34,18,35,30,28,51,45,72,67,78,71,87,56,62,43,65,32,17,67,47,58,47,56,18,48,75,39,39,37,49,86,44,14,18,40,31,32,32,30,25,74,37,70,37,36,27,40,34,40,41,22,16,28,60,25,83,42,65,54,22,14,41,27,63,56,28,38,64,53,66,69,42,73,72,88,70,49,83,79,42,50,62,57,47,51,51,41,37,37,61,65,28,48,88,66,60,42,43,30,36,35,30,19,48,56,38,55,32,29,46,32,42,47,68,85,54,57,39,46,79,74,47,57,38,49,49,65,62,48,32,88,64,83,66,71,78,54,52,73,60,78,56,88,76,58,77,72,74,79,76,74,80,72,87,78,84,77,78,80,75,75,82,70,80,65,74,75,68,78,71,67,68,71,74,71,80,66,72,62,78,45,74,77,53,86,79,67,63,82,84,56,57,42,54,69,56,48,51,50,45,19,42,52,59,20,56,69,16,30,46,75,64,20,52,60,68,52,50,65,43,66,62,45,38,41,52,61,66,38,76,85,31,55,52,42,50,62,69,42,48,91,55,55,79,71,69,40,49,59,75,82,49,41,70,66,43,48,52,50,52,45,49,51,54,54,46,61,59,40,91,80,41,78,73,70,63,55,53,54,64,50,42,53,43,46,53,53,46,61,66,44,48,64,54,52,52,43,51,46,53,64,34,38,83,89,58,62,91,59,55,57,67,55,43,50,52,50,49,36,51,52,47,51,60,75,39,41,94,43,40,30,64,83,58,53,73,69,82,75,72,66,78,78,78,68,76,83,59,47,70,72,34,46,56,47,41,53,60,59,56,44,55,61,32,46,66,36,26,48,44,60,30,27,74,80,55,73,79,41,64,67,91,43,46,42,74,40,35,48,51,52,49,48,7,45,42,47,40,35,36,54,55,22,41,53,52,32,54,50,42,55,44,47,61,65,62,55,86,85,53,56,55,65,57,51,39,50,53,51,30,51,54,50,47,51,50,50,60,69,65,58,58,57,86,78,68,58,42,82,71,71,53,56,86,66,31,43,70,40,59,54,32,49,82,51,86,29,61,65,58,66,76,52,87,68,76,62,63,65,65,86,74,55,74,72,66,50,38,63,41,47,75,80,42,85,87,109,134,84,72,79,78,84,70,84,84,82,81,78,77,79,77,79,77,77,76,75,74,75,74,76,69,68,81,66,71,65,60,86,65,78,60,83,65,71,81,80,62,90,62,60,87,81,54,74,81,56,82,72,58,48,26,48,57,49,35,49,53,56,55,43,60,60,16,43,46,56,17,44,72,34,27,31,20,51,41,44,26,45,30,32,32,41,18,46,43,59,34,17,34,31,28,52,44,73,66,77,71,85,55,62,44,64,34,17,66,45,58,48,55,19,49,75,38,38,40,47,87,45,14,17,41,32,32,31,30,25,75,35,69,37,36,28,39,33,40,42,22,17,28,60,25,83,41,65,54,23,14,41,26,61,57,28,40,64,55,66,68,44,74,72,88,69,47,81,79,43,50,64,58,48,54,51,41,38,37,60,66,28,47,90,65,60,42,44,31,37,35,30,19,47,55,39,55,33,28,47,32,43,47,68,85,54,57,39,45,78,74,47,60,38,50,51,66,62,49,32,88,64,83,66,71,78,56,51,72,59,80,55,89,77,59,78,72,74,81,78,78,81,70,90,79,84,80,78,81,75,76,83,70,79,66,75,77,69,79,70,64,69,72,75,71,79,66,70,62,76,43,73,78,52,85,81,64,64,80,84,55,57,41,54,68,57,48,52,51,44,18,42,51,58,18,55,70,16,30,46,74,63,21,52,61,68,51,51,66,44,66,63,45,36,41,53,59,68,38,77,85,31,55,51,41,51,62,70,42,48,91,54,56,79,70,69,40,50,60,76,83,49,42,69,68,44,47,52,49,52,44,49,52,53,54,48,60,60,40,91,80,41,77,70,70,62,54,53,54,64,52,42,52,42,46,54,52,47,60,67,46,49,65,54,50,52,42,52,44,54,65,35,38,84,88,57,62,91,59,54,57,68,54,43,50,51,50,51,36,51,51,48,51,60,75,40,39,96,43,40,30,65,86,57,51,71,68,82,75,70,65,77,78,76,67,76,85,59,48,71,69,33,47,56,48,42,53,61,60,57,44,56,64,33,46,67,35,25,50,45,60,30,26,74,80,56,73,80,42,65,68,88,43,47,42,73,41,34,49,51,52,49,46,7,46,42,46,37,35,37,53,55,22,39,55,53,32,52,52,43,56,43,48,61,63,63,56,87,86,55,54,56,65,58,52,40,51,53,51,29,50,53,50,49,52,52,49,63,68,64,59,57,59,87,78,66,56,44,81,71,70,53,56,86,67,29,43,70,40,58,54,33,49,81,51,85,31,62,64,59,68,76,54,88,65,75,61,62,65,65,86,74,55,74,73,67,50,36,63,41,46,76,81,43,84,87,110